Protein AF-A0A2W1NBZ4-F1 (afdb_monomer_lite)

Secondary structure (DSSP, 8-state):
----TT-SSHHHHHHHHHHHHHHHHHHHHTTPPPPHHHHHHHHHS-HHHHHHHHHHHHHHHHHHH--SHHHHHHHHHHHHHHHHHHHHHHHHHHHHHHTTSS-GGGGG-HHHHHHHHHHHHHT-HHHHHHHHTS----TTSS-SS-TTGGGGHHHHHHHHHHHHHHHT-HHHHHHT-HHHHHHHHHHHHHHHHHHHTTHHHH-TTSHHHHHHHTSSGGGHHHHHHHHHHHHSHHHHHHHHTT-HHHHHHHHHHHHHHHHHHHS-----TTS--HHHHHHHHHHHHHHHHHTTSSTTTTGGGTT--THHHHHHHTSHHHHHHHHTT--S-HHHHHHHHHHHHHHHHHHIIIIIHHHHHTTTGGGT-----------HHHHHHTHHHHHHHHHHHHHHHHHHHHTTTTSS-EETHHHHHHHH-TTSSEEEEEES--EEEEETTEEEEEESSSSEEEEEEE-TT--S-EEEEEEEEE-SSSPPEEEEEETTSPPEEEEPPSEEEEEEEPTT--EEEEEEESSSEEEEEEEEEEEE-TT---S---EETHHHHHHHH-TTSSEEEEEESS-EEEEETTEEEEEESSSSEEEEEEE-TT--S-EEEEEEEEESSSSPPEEEEEETTSPPEEEEPPSEEEEEEE-TT--EEEEEEESSSEEEEEEEEEEEE-TT---HHHHHHHHHHH-GGGGS-TTGGGSGGGHHHHHHHHHHHGGG--B---HHHHHHHTTS-HHHIIIIIIITTS--B-HHHHHHHHHHHHHHTT-EEEEEEEEETTTEEEEEEEEEES-TTS-EEEEEETTTTEEEEETTT-PBPPHHHHHHS-TTTEEEEESSHHHHTTT--SSS-HHHHHHTT----STTHHHHHHTHHHHHHHHHHHHHHHHHTT--SS-HHHHHHHHSEEEEES--HHHHHHHHHHHHHTT-EE-S--

pLDDT: mean 77.87, std 16.28, range [25.22, 97.19]

Foldseek 3Di:
DPDDPQLWCLLVLLQVLLVLVLLVQLCVLQVADDDPVVVQVSLLAHSLLLVLLSCLQPLLLVVVVDPQDLQLSVLLVCLQALFLLLVLVVVQQVLQCVFVFADPCCVVPPLVVQLSVQCSVLQDNLRSCVRSVHHRTDCPTLHVDRQFNLSLCSNLSVQVSVVSCVLVPPVCVLLVNSVLSLVLLLVQLCVVLQVCLVVCVPPVDDSVSSVVSSHNRVSVNSSSLSNVCNVCVVPCVVVQAQCLVVLVVVLCVLLVVVCVVPVHSHLSSSNDDPSSVVNSSSSSSNSRNNRNYPSCVCVVCRLPNLSSQLNRQSRNQSSSCSSVVNHNDVVSSVVSSVVSSVRSNCCRVPTSVVSSVCSVVSSVPCPPDDDDDDDPVVVVVCSVVVVVVSVVVSVVVVCCVVPLVPPVKDWDPVLVCVLCPPPQQKDKDKDPDWIWIQRPNKIKTWHQAFKIWMKIKRALPDAAKKKKKWAKAWDDPDWKKKWKDKPPDDIDIDTDDNTIDMDIDGHRIMMMIIIIHGHTTMMITNHIHIDHDPPPDPPDDKDKDPSLVCVLCPVPNQKDKDKFPDWTWIHDPSKIKTWDPDDFIWMKIKRALQDPAKKKKKWQKAWPDDDFKKKWKDKAPDDIFIATDDNGMDMAIDGRRIMIMIITGDRHTTMMMTRHIHIGHDPPQFALVNVVVVLCVVQVLLVDDLQLCQAPVSCPSLLVLLVVQLLQAAADDDPRVQRSLLRHGLSCCSVVPRNVVPHHDFQSSQQSSSQVNSVVSNWQKWKKWWFAPPQDIGIWMWTWHDDLVDIFIWTQRSNLQWTKAFPPPRHGDTPLRLLPDDPVGIATDHPQPLSLQQADALPDQSVVSVVVDRDPPRPNCVVSVVCSVVRCVVCVSSSVSCVVQVQDDGHSPSVRQARIEMEIGDGDPSRVVVVVVSCVVSVGHYDPPD

Sequence (930 aa):
MLADKHDNNFDLIRLLAALQVAFSHTFWWLQVPLPREVDLLLKCFPGVPVFFVVSGFLITRSYVSRQRGLWAYLGSRALRIYPALWLQYLLVIVLLACTGGFAVSMLLEPMFWKWLLSAMLIGSNFYGNLVANWGPFTWTGLYQSYPADVLWTIPVELGFYLLVPLVLSRTLARLKLTPWLILLCFGGSLAYAMHVGPMLLNEPTTSSTGLIHSSPLPYFWLFLTGATVAIYWQRLKVIFVGRAAWWLLAWGVITGLYFLKTGSTAVRYRIPDLDIALRALLLAGVVLSLAHSWPQLSGWMRGRDLSYGLYLFHMPLPLGLYYAGMTGQAWLAWASLLVAFVLAALSWTLVEAPALRLRPHLSQAHLGWQLPRISVADLRLWRPRLLGVAALMVASLTALAVSRSTLLDLHGPSALEHFFGHDSGLRVQPYQNPDLVLHRGDLQISSDMGPAGLGLVVEPRQQGTRKLELIGRQLGAQPVSGRLTIDGQPSTYFRMPDGPLSLTVAPGAQVELLIYADVPYAYVIEKTSLTACSDCVVDGQQTSGLAAAWHFFGEDSGLAVQPYRTPTLALARGNLRISSETPPAGLGLVVEASQPGVRRLELLGRQLGDQAVSGRLTMDDQPSTYFRMPDGPLSVTVAPGTRLELLIYADQQFAYQLEAFSLAACADCTTDAQMMTRIRQEIPALNLAPEMARQADGLGGATQLMHWLSPRLVIESEEALHAVMSGLPLGQILTESFEAKRNGASCGGFAVFQARLLKMFGYEAFTMDFGIPGTFTHVTTVVAVGPADAKRFYIFDPTFNAGLVKVADNMQLDLDEALALPASDVRLHSAEEAVRDLLLPLDSSVADVVQAGGSCSVEGSRQLCRNVNQVNLMLDPVRARLRKAGIEGPDIWLGLLKKGVISITGAEPATREALIKVLTTHNVAYSERV

Radius of gyration: 35.3 Å; chains: 1; bounding box: 91×64×105 Å

Structure (mmCIF, N/CA/C/O backbone):
data_AF-A0A2W1NBZ4-F1
#
_entry.id   AF-A0A2W1NBZ4-F1
#
loop_
_atom_site.group_PDB
_atom_site.id
_atom_site.type_symbol
_atom_site.label_atom_id
_atom_site.label_alt_id
_atom_site.label_comp_id
_atom_site.label_asym_id
_atom_site.label_entity_id
_atom_site.label_seq_id
_atom_site.pdbx_PDB_ins_code
_atom_site.Cartn_x
_atom_site.Cartn_y
_atom_site.Cartn_z
_atom_site.occupancy
_atom_site.B_iso_or_equiv
_atom_site.auth_seq_id
_atom_site.auth_comp_id
_atom_site.auth_asym_id
_atom_site.auth_atom_id
_atom_site.pdbx_PDB_model_num
ATOM 1 N N . MET A 1 1 ? -33.582 -3.330 39.861 1.00 25.22 1 MET A N 1
ATOM 2 C CA . MET A 1 1 ? -34.221 -3.595 38.553 1.00 25.22 1 MET A CA 1
ATOM 3 C C . MET A 1 1 ? -33.157 -4.012 37.549 1.00 25.22 1 MET A C 1
ATOM 5 O O . MET A 1 1 ? -32.283 -3.213 37.229 1.00 25.22 1 MET A O 1
ATOM 9 N N . LEU A 1 2 ? -33.191 -5.269 37.107 1.00 28.75 2 LEU A N 1
ATOM 10 C CA . LEU A 1 2 ? -32.357 -5.779 36.016 1.00 28.75 2 LEU A CA 1
ATOM 11 C C . LEU A 1 2 ? -33.078 -5.478 34.696 1.00 28.75 2 LEU A C 1
ATOM 13 O O . LEU A 1 2 ? -33.845 -6.304 34.224 1.00 28.75 2 LEU A O 1
ATOM 17 N N . ALA A 1 3 ? -32.881 -4.278 34.143 1.00 26.80 3 ALA A N 1
ATOM 18 C CA . ALA A 1 3 ? -33.384 -3.965 32.805 1.00 26.80 3 ALA A CA 1
ATOM 19 C C . ALA A 1 3 ? -32.722 -4.889 31.767 1.00 26.80 3 ALA A C 1
ATOM 21 O O . ALA A 1 3 ? -31.527 -5.190 31.890 1.00 26.80 3 ALA A O 1
ATOM 22 N N . ASP A 1 4 ? -33.505 -5.335 30.782 1.00 35.41 4 ASP A N 1
ATOM 23 C CA . ASP A 1 4 ? -33.154 -6.442 29.895 1.00 35.41 4 ASP A CA 1
ATOM 24 C C . ASP A 1 4 ? -31.782 -6.299 29.235 1.00 35.41 4 ASP A C 1
ATOM 26 O O . ASP A 1 4 ? -31.425 -5.284 28.635 1.00 35.41 4 ASP A O 1
ATOM 30 N N . LYS A 1 5 ? -30.975 -7.356 29.353 1.00 52.53 5 LYS A N 1
ATOM 31 C CA . LYS A 1 5 ? -29.536 -7.295 29.054 1.00 52.53 5 LYS A CA 1
ATOM 32 C C . LYS A 1 5 ? -29.207 -7.280 27.555 1.00 52.53 5 LYS A C 1
ATOM 34 O O . LYS A 1 5 ? -28.035 -7.125 27.211 1.00 52.53 5 LYS A O 1
ATOM 39 N N . HIS A 1 6 ? -30.216 -7.453 26.699 1.00 55.22 6 HIS A N 1
ATOM 40 C CA . HIS A 1 6 ? -30.084 -7.714 25.262 1.00 55.22 6 HIS A CA 1
ATOM 41 C C . HIS A 1 6 ? -31.048 -6.912 24.365 1.00 55.22 6 HIS A C 1
ATOM 43 O O . HIS A 1 6 ? -31.101 -7.175 23.168 1.00 55.22 6 HIS A O 1
ATOM 49 N N . ASP A 1 7 ? -31.774 -5.922 24.893 1.00 70.62 7 ASP A N 1
ATOM 50 C CA . ASP A 1 7 ? -32.692 -5.105 24.082 1.00 70.62 7 ASP A CA 1
ATOM 51 C C . ASP A 1 7 ? -31.943 -3.931 23.415 1.00 70.62 7 ASP A C 1
ATOM 53 O O . ASP A 1 7 ? -31.865 -2.821 23.943 1.00 70.62 7 ASP A O 1
ATOM 57 N N . ASN A 1 8 ? -31.246 -4.224 22.311 1.00 84.19 8 ASN A N 1
ATOM 58 C CA . ASN A 1 8 ? -30.457 -3.273 21.515 1.00 84.19 8 ASN A CA 1
ATOM 59 C C . ASN A 1 8 ? -30.113 -3.843 20.125 1.00 84.19 8 ASN A C 1
ATOM 61 O O . ASN A 1 8 ? -30.155 -5.052 19.907 1.00 84.19 8 ASN A O 1
ATOM 65 N N . ASN A 1 9 ? -29.703 -2.972 19.201 1.00 88.75 9 ASN A N 1
ATOM 66 C CA . ASN A 1 9 ? -29.389 -3.313 17.809 1.00 88.75 9 ASN A CA 1
ATOM 67 C C . ASN A 1 9 ? -27.885 -3.493 17.514 1.00 88.75 9 ASN A C 1
ATOM 69 O O . ASN A 1 9 ? -27.480 -3.421 16.355 1.00 88.75 9 ASN A O 1
ATOM 73 N N . PHE A 1 10 ? -27.033 -3.727 18.522 1.00 89.19 10 PHE A N 1
ATOM 74 C CA . PHE A 1 10 ? -25.581 -3.807 18.294 1.00 89.19 10 PHE A CA 1
ATOM 75 C C . PHE A 1 10 ? -25.160 -4.956 17.367 1.00 89.19 10 PHE A C 1
ATOM 77 O O . PHE A 1 10 ? -24.283 -4.753 16.530 1.00 89.19 10 PHE A O 1
ATOM 84 N N . ASP A 1 11 ? -25.784 -6.132 17.474 1.00 88.81 11 ASP A N 1
ATOM 85 C CA . ASP A 1 11 ? -25.447 -7.278 16.615 1.00 88.81 11 ASP A CA 1
ATOM 86 C C . ASP A 1 11 ? -25.861 -7.028 15.150 1.00 88.81 11 ASP A C 1
ATOM 88 O O . ASP A 1 11 ? -25.101 -7.337 14.232 1.00 88.81 11 ASP A O 1
ATOM 92 N N . LEU A 1 12 ? -27.003 -6.362 14.929 1.00 90.06 12 LEU A N 1
ATOM 93 C CA . LEU A 1 12 ? -27.458 -5.928 13.601 1.00 90.06 12 LEU A CA 1
ATOM 94 C C . LEU A 1 12 ? -26.508 -4.892 12.987 1.00 90.06 12 LEU A C 1
ATOM 96 O O . LEU A 1 12 ? -26.094 -5.041 11.843 1.00 90.06 12 LEU A O 1
ATOM 100 N N . ILE A 1 13 ? -26.107 -3.872 13.752 1.00 92.44 13 ILE A N 1
ATOM 101 C CA . ILE A 1 13 ? -25.171 -2.838 13.278 1.00 92.44 13 ILE A CA 1
ATOM 102 C C . ILE A 1 13 ? -23.807 -3.441 12.923 1.00 92.44 13 ILE A C 1
ATOM 104 O O . ILE A 1 13 ? -23.212 -3.055 11.920 1.00 92.44 13 ILE A O 1
ATOM 108 N N . ARG A 1 14 ? -23.321 -4.416 13.699 1.00 92.69 14 ARG A N 1
ATOM 109 C CA . ARG A 1 14 ? -22.073 -5.132 13.391 1.00 92.69 14 ARG A CA 1
ATOM 110 C C . ARG A 1 14 ? -22.189 -5.970 12.119 1.00 92.69 14 ARG A C 1
ATOM 112 O O . ARG A 1 14 ? -21.240 -6.001 11.342 1.00 92.69 14 ARG A O 1
ATOM 119 N N . LEU A 1 15 ? -23.336 -6.602 11.864 1.00 93.12 15 LEU A N 1
ATOM 120 C CA . LEU A 1 15 ? -23.572 -7.304 10.600 1.00 93.12 15 LEU A CA 1
ATOM 121 C C . LEU A 1 15 ? -23.660 -6.335 9.413 1.00 93.12 15 LEU A C 1
ATOM 123 O O . LEU A 1 15 ? -23.064 -6.618 8.382 1.00 93.12 15 LEU A O 1
ATOM 127 N N . LEU A 1 16 ? -24.321 -5.182 9.561 1.00 94.12 16 LEU A N 1
ATOM 128 C CA . LEU A 1 16 ? -24.357 -4.135 8.530 1.00 94.12 16 LEU A CA 1
ATOM 129 C C . LEU A 1 16 ? -22.959 -3.558 8.241 1.00 94.12 16 LEU A C 1
ATOM 131 O O . LEU A 1 16 ? -22.623 -3.325 7.083 1.00 94.12 16 LEU A O 1
ATOM 135 N N . ALA A 1 17 ? -22.115 -3.394 9.264 1.00 95.25 17 ALA A N 1
ATOM 136 C CA . ALA A 1 17 ? -20.717 -2.995 9.102 1.00 95.25 17 ALA A CA 1
ATOM 137 C C . ALA A 1 17 ? -19.875 -4.067 8.381 1.00 95.25 17 ALA A C 1
ATOM 139 O O . ALA A 1 17 ? -19.093 -3.726 7.494 1.00 95.25 17 ALA A O 1
ATOM 140 N N . ALA A 1 18 ? -20.059 -5.355 8.706 1.00 95.75 18 ALA A N 1
ATOM 141 C CA . ALA A 1 18 ? -19.415 -6.462 7.990 1.00 95.75 18 ALA A CA 1
ATOM 142 C C . ALA A 1 18 ? -19.856 -6.506 6.520 1.00 95.75 18 ALA A C 1
ATOM 144 O O . ALA A 1 18 ? -19.019 -6.603 5.628 1.00 95.75 18 ALA A O 1
ATOM 145 N N . LEU A 1 19 ? -21.164 -6.372 6.280 1.00 95.69 19 LEU A N 1
ATOM 146 C CA . LEU A 1 19 ? -21.778 -6.289 4.957 1.00 95.69 19 LEU A CA 1
ATOM 147 C C . LEU A 1 19 ? -21.206 -5.141 4.128 1.00 95.69 19 LEU A C 1
ATOM 149 O O . LEU A 1 19 ? -20.845 -5.365 2.981 1.00 95.69 19 LEU A O 1
ATOM 153 N N . GLN A 1 20 ? -21.095 -3.934 4.692 1.00 95.69 20 GLN A N 1
ATOM 154 C CA . GLN A 1 20 ? -20.566 -2.774 3.972 1.00 95.69 20 GLN A CA 1
ATOM 155 C C . GLN A 1 20 ? -19.122 -3.007 3.511 1.00 95.69 20 GLN A C 1
ATOM 157 O O . GLN A 1 20 ? -18.809 -2.720 2.353 1.00 95.69 20 GLN A O 1
ATOM 162 N N . VAL A 1 21 ? -18.260 -3.545 4.384 1.00 95.25 21 VAL A N 1
ATOM 163 C CA . VAL A 1 21 ? -16.865 -3.865 4.038 1.00 95.25 21 VAL A CA 1
ATOM 164 C C . VAL A 1 21 ? -16.818 -4.976 2.990 1.00 95.25 21 VAL A C 1
ATOM 166 O O . VAL A 1 21 ? -16.193 -4.795 1.947 1.00 95.25 21 VAL A O 1
ATOM 169 N N . ALA A 1 22 ? -17.536 -6.080 3.218 1.00 96.56 22 ALA A N 1
ATOM 170 C CA . ALA A 1 22 ? -17.566 -7.220 2.308 1.00 96.56 22 ALA A CA 1
ATOM 171 C C . ALA A 1 22 ? -18.080 -6.838 0.915 1.00 96.56 22 ALA A C 1
ATOM 173 O O . ALA A 1 22 ? -17.463 -7.198 -0.084 1.00 96.56 22 ALA A O 1
ATOM 174 N N . PHE A 1 23 ? -19.165 -6.064 0.842 1.00 96.50 23 PHE A N 1
ATOM 175 C CA . PHE A 1 23 ? -19.736 -5.555 -0.402 1.00 96.50 23 PHE A CA 1
ATOM 176 C C . PHE A 1 23 ? -18.743 -4.644 -1.129 1.00 96.50 23 PHE A C 1
ATOM 178 O O . PHE A 1 23 ? -18.422 -4.894 -2.287 1.00 96.50 23 PHE A O 1
ATOM 185 N N . SER A 1 24 ? -18.194 -3.639 -0.439 1.00 93.25 24 SER A N 1
ATOM 186 C CA . SER A 1 24 ? -17.267 -2.684 -1.060 1.00 93.25 24 SER A CA 1
ATOM 187 C C . SER A 1 24 ? -16.004 -3.372 -1.582 1.00 93.25 24 SER A C 1
ATOM 189 O O . SER A 1 24 ? -15.582 -3.088 -2.697 1.00 93.25 24 SER A O 1
ATOM 191 N N . HIS A 1 25 ? -15.429 -4.314 -0.826 1.00 93.94 25 HIS A N 1
ATOM 192 C CA . HIS A 1 25 ? -14.264 -5.081 -1.272 1.00 93.94 25 HIS A CA 1
ATOM 193 C C . HIS A 1 25 ? -14.595 -6.024 -2.432 1.00 93.94 25 HIS A C 1
ATOM 195 O O . HIS A 1 25 ? -13.833 -6.088 -3.389 1.00 93.94 25 HIS A O 1
ATOM 201 N N . THR A 1 26 ? -15.729 -6.729 -2.377 1.00 95.44 26 THR A N 1
ATOM 202 C CA . THR A 1 26 ? -16.130 -7.683 -3.424 1.00 95.44 26 THR A CA 1
ATOM 203 C C . THR A 1 26 ? -16.352 -6.984 -4.763 1.00 95.44 26 THR A C 1
ATOM 205 O O . THR A 1 26 ? -15.818 -7.425 -5.776 1.00 95.44 26 THR A O 1
ATOM 208 N N . PHE A 1 27 ? -17.101 -5.877 -4.776 1.00 94.62 27 PHE A N 1
ATOM 209 C CA . PHE A 1 27 ? -17.369 -5.122 -6.003 1.00 94.62 27 PHE A CA 1
ATOM 210 C C . PHE A 1 27 ? -16.118 -4.403 -6.527 1.00 94.62 27 PHE A C 1
ATOM 212 O O . PHE A 1 27 ? -15.921 -4.355 -7.739 1.00 94.62 27 PHE A O 1
ATOM 219 N N . TRP A 1 28 ? -15.246 -3.909 -5.638 1.00 91.19 28 TRP A N 1
ATOM 220 C CA . TRP A 1 28 ? -13.977 -3.289 -6.028 1.00 91.19 28 TRP A CA 1
ATOM 221 C C . TRP A 1 28 ? -13.001 -4.293 -6.656 1.00 91.19 28 TRP A C 1
ATOM 223 O O . TRP A 1 28 ? -12.552 -4.067 -7.778 1.00 91.19 28 TRP A O 1
ATOM 233 N N . TRP A 1 29 ? -12.729 -5.425 -5.992 1.00 87.75 29 TRP A N 1
ATOM 234 C CA . TRP A 1 29 ? -11.832 -6.460 -6.522 1.00 87.75 29 TRP A CA 1
ATOM 235 C C . TRP A 1 29 ? -12.355 -7.075 -7.816 1.00 87.75 29 TRP A C 1
ATOM 237 O O . TRP A 1 29 ? -11.600 -7.225 -8.765 1.00 87.75 29 TRP A O 1
ATOM 247 N N . LEU A 1 30 ? -13.652 -7.376 -7.905 1.00 92.00 30 LEU A N 1
ATOM 248 C CA . LEU A 1 30 ? -14.239 -7.919 -9.133 1.00 92.00 30 LEU A CA 1
ATOM 249 C C . LEU A 1 30 ? -14.467 -6.860 -10.222 1.00 92.00 30 LEU A C 1
ATOM 251 O O . LEU A 1 30 ? -15.050 -7.190 -11.250 1.00 92.00 30 LEU A O 1
ATOM 255 N N . GLN A 1 31 ? -14.038 -5.609 -10.020 1.00 91.88 31 GLN A N 1
ATOM 256 C CA . GLN A 1 31 ? -14.190 -4.496 -10.967 1.00 91.88 31 GLN A CA 1
ATOM 257 C C . GLN A 1 31 ? -15.641 -4.303 -11.458 1.00 91.88 31 GLN A C 1
ATOM 259 O O . GLN A 1 31 ? -15.881 -3.896 -12.594 1.00 91.88 31 GLN A O 1
ATOM 264 N N . VAL A 1 32 ? -16.630 -4.612 -10.612 1.00 90.88 32 VAL A N 1
ATOM 265 C CA . VAL A 1 32 ? -18.050 -4.469 -10.957 1.00 90.88 32 VAL A CA 1
ATOM 266 C C . VAL A 1 32 ? -18.461 -3.015 -10.704 1.00 90.88 32 VAL A C 1
ATOM 268 O O . VAL A 1 32 ? -18.384 -2.564 -9.556 1.00 90.88 32 VAL A O 1
ATOM 271 N N . PRO A 1 33 ? -18.911 -2.263 -11.727 1.00 86.94 33 PRO A N 1
ATOM 272 C CA . PRO A 1 33 ? -19.294 -0.870 -11.547 1.00 86.94 33 PRO A CA 1
ATOM 273 C C . PRO A 1 33 ? -20.502 -0.756 -10.612 1.00 86.94 33 PRO A C 1
ATOM 275 O O . PRO A 1 33 ? -21.503 -1.460 -10.761 1.00 86.94 33 PRO A O 1
ATOM 278 N N . LEU A 1 34 ? -20.409 0.160 -9.649 1.00 88.50 34 LEU A N 1
ATOM 279 C CA . LEU A 1 34 ? -21.509 0.525 -8.762 1.00 88.50 34 LEU A CA 1
ATOM 280 C C . LEU A 1 34 ? -22.152 1.834 -9.237 1.00 88.50 34 LEU A C 1
ATOM 282 O O . LEU A 1 34 ? -21.421 2.745 -9.635 1.00 88.50 34 LEU A O 1
ATOM 286 N N . PRO A 1 35 ? -23.488 1.981 -9.139 1.00 90.06 35 PRO A N 1
ATOM 287 C CA . PRO A 1 35 ? -24.134 3.281 -9.280 1.00 90.06 35 PRO A CA 1
ATOM 288 C C . PRO A 1 35 ? -23.509 4.291 -8.314 1.00 90.06 35 PRO A C 1
ATOM 290 O O . PRO A 1 35 ? -23.221 3.959 -7.156 1.00 90.06 35 PRO A O 1
ATOM 293 N N . ARG A 1 36 ? -23.306 5.527 -8.778 1.00 84.88 36 ARG A N 1
ATOM 294 C CA . ARG A 1 36 ? -22.602 6.580 -8.031 1.00 84.88 36 ARG A CA 1
ATOM 295 C C . ARG A 1 36 ? -23.229 6.814 -6.657 1.00 84.88 36 ARG A C 1
ATOM 297 O O . ARG A 1 36 ? -22.524 7.002 -5.673 1.00 84.88 36 ARG A O 1
ATOM 304 N N . GLU A 1 37 ? -24.550 6.754 -6.578 1.00 88.88 37 GLU A N 1
ATOM 305 C CA . GLU A 1 37 ? -25.351 6.947 -5.371 1.00 88.88 37 GLU A CA 1
ATOM 306 C C . GLU A 1 37 ? -25.056 5.857 -4.331 1.00 88.88 37 GLU A C 1
ATOM 308 O O . GLU A 1 37 ? -24.938 6.146 -3.140 1.00 88.88 37 GLU A O 1
ATOM 313 N N . VAL A 1 38 ? -24.883 4.610 -4.784 1.00 89.25 38 VAL A N 1
ATOM 314 C CA . VAL A 1 38 ? -24.575 3.450 -3.935 1.00 89.25 38 VAL A CA 1
ATOM 315 C C . VAL A 1 38 ? -23.143 3.542 -3.409 1.00 89.25 38 VAL A C 1
ATOM 317 O O . VAL A 1 38 ? -22.923 3.380 -2.211 1.00 89.25 38 VAL A O 1
ATOM 320 N N . ASP A 1 39 ? -22.175 3.865 -4.268 1.00 87.62 39 ASP A N 1
ATOM 321 C CA . ASP A 1 39 ? -20.778 4.069 -3.865 1.00 87.62 39 ASP A CA 1
ATOM 322 C C . ASP A 1 39 ? -20.625 5.234 -2.863 1.00 87.62 39 ASP A C 1
ATOM 324 O O . ASP A 1 39 ? -20.013 5.076 -1.800 1.00 87.62 39 ASP A O 1
ATOM 328 N N . LEU A 1 40 ? -21.260 6.382 -3.135 1.00 87.44 40 LEU A N 1
ATOM 329 C CA . LEU A 1 40 ? -21.274 7.531 -2.224 1.00 87.44 40 LEU A CA 1
ATOM 330 C C . LEU A 1 40 ? -21.925 7.198 -0.872 1.00 87.44 40 LEU A C 1
ATOM 332 O O . LEU A 1 40 ? -21.437 7.668 0.163 1.00 87.44 40 LEU A O 1
ATOM 336 N N . LEU A 1 41 ? -22.990 6.387 -0.864 1.00 89.62 41 LEU A N 1
ATOM 337 C CA . LEU A 1 41 ? -23.672 5.926 0.348 1.00 89.62 41 LEU A CA 1
ATOM 338 C C . LEU A 1 41 ? -22.802 4.961 1.166 1.00 89.62 41 LEU A C 1
ATOM 340 O O . LEU A 1 41 ? -22.685 5.129 2.379 1.00 89.62 41 LEU A O 1
ATOM 344 N N . LEU A 1 42 ? -22.139 3.992 0.529 1.00 90.19 42 LEU A N 1
ATOM 345 C CA . LEU A 1 42 ? -21.213 3.074 1.206 1.00 90.19 42 LEU A CA 1
ATOM 346 C C . LEU A 1 42 ? -20.050 3.845 1.852 1.00 90.19 42 LEU A C 1
ATOM 348 O O . LEU A 1 42 ? -19.699 3.598 3.007 1.00 90.19 42 LEU A O 1
ATOM 352 N N . LYS A 1 43 ? -19.514 4.849 1.147 1.00 88.44 43 LYS A N 1
ATOM 353 C CA . LYS A 1 43 ? -18.450 5.746 1.631 1.00 88.44 43 LYS A CA 1
ATOM 354 C C . LYS A 1 43 ? -18.872 6.641 2.809 1.00 88.44 43 LYS A C 1
ATOM 356 O O . LYS A 1 43 ? -18.002 7.064 3.575 1.00 88.44 43 LYS A O 1
ATOM 361 N N . CYS A 1 44 ? -20.174 6.873 3.008 1.00 89.25 44 CYS A N 1
ATOM 362 C CA . CYS A 1 44 ? -20.717 7.554 4.192 1.00 89.25 44 CYS A CA 1
ATOM 363 C C . CYS A 1 44 ? -20.717 6.686 5.463 1.00 89.25 44 CYS A C 1
ATOM 365 O O . CYS A 1 44 ? -20.778 7.234 6.560 1.00 89.25 44 CYS A O 1
ATOM 367 N N . PHE A 1 45 ? -20.675 5.356 5.362 1.00 92.62 45 PHE A N 1
ATOM 368 C CA . PHE A 1 45 ? -20.846 4.462 6.516 1.00 92.62 45 PHE A CA 1
ATOM 369 C C . PHE A 1 45 ? -19.753 3.379 6.586 1.00 92.62 45 PHE A C 1
ATOM 371 O O . PHE A 1 45 ? -20.071 2.190 6.568 1.00 92.62 45 PHE A O 1
ATOM 378 N N . PRO A 1 46 ? -18.458 3.748 6.685 1.00 93.50 46 PRO A N 1
ATOM 379 C CA . PRO A 1 46 ? -17.371 2.771 6.717 1.00 93.50 46 PRO A CA 1
ATOM 380 C C . PRO A 1 46 ? -17.459 1.862 7.951 1.00 93.50 46 PRO A C 1
ATOM 382 O O . PRO A 1 46 ? -17.442 2.325 9.094 1.00 93.50 46 PRO A O 1
ATOM 385 N N . GLY A 1 47 ? -17.498 0.551 7.722 1.00 93.19 47 GLY A N 1
ATOM 386 C CA . GLY A 1 47 ? -17.728 -0.452 8.756 1.00 93.19 47 GLY A CA 1
ATOM 387 C C . GLY A 1 47 ? -16.617 -0.547 9.804 1.00 93.19 47 GLY A C 1
ATOM 388 O O . GLY A 1 47 ? -16.906 -0.809 10.967 1.00 93.19 47 GLY A O 1
ATOM 389 N N . VAL A 1 48 ? -15.355 -0.277 9.450 1.00 93.12 48 VAL A N 1
ATOM 390 C CA . VAL A 1 48 ? -14.220 -0.399 10.389 1.00 93.12 48 VAL A CA 1
ATOM 391 C C . VAL A 1 48 ? -14.306 0.608 11.558 1.00 93.12 48 VAL A C 1
ATOM 393 O O . VAL A 1 48 ? -14.285 0.167 12.709 1.00 93.12 48 VAL A O 1
ATOM 396 N N . PRO A 1 49 ? -14.523 1.924 11.341 1.00 94.38 49 PRO A N 1
ATOM 397 C CA . PRO A 1 49 ? -14.869 2.853 12.421 1.00 94.38 49 PRO A CA 1
ATOM 398 C C . PRO A 1 49 ? -16.100 2.441 13.238 1.00 94.38 49 PRO A C 1
ATOM 400 O O . PRO A 1 49 ? -16.085 2.568 14.463 1.00 94.38 49 PRO A O 1
ATOM 403 N N . VAL A 1 50 ? -17.145 1.907 12.590 1.00 95.62 50 VAL A N 1
ATOM 404 C CA . VAL A 1 50 ? -18.347 1.406 13.283 1.00 95.62 50 VAL A CA 1
ATOM 405 C C . VAL A 1 50 ? -17.981 0.263 14.236 1.00 95.62 50 VAL A C 1
ATOM 407 O O . VAL A 1 50 ? -18.383 0.297 15.402 1.00 95.62 50 VAL A O 1
ATOM 410 N N . PHE A 1 51 ? -17.166 -0.703 13.798 1.00 94.50 51 PHE A N 1
ATOM 411 C CA . PHE A 1 51 ? -16.653 -1.769 14.659 1.00 94.50 51 PHE A CA 1
ATOM 412 C C . PHE A 1 51 ? -15.868 -1.213 15.846 1.00 94.50 51 PHE A C 1
ATOM 414 O O . PHE A 1 51 ? -16.157 -1.594 16.978 1.00 94.50 51 PHE A O 1
ATOM 421 N N . PHE A 1 52 ? -14.935 -0.282 15.631 1.00 95.81 52 PHE A N 1
ATOM 422 C CA . PHE A 1 52 ? -14.118 0.276 16.714 1.00 95.81 52 PHE A CA 1
ATOM 423 C C . PHE A 1 52 ? -14.961 1.013 17.768 1.00 95.81 52 PHE A C 1
ATOM 425 O O . PHE A 1 52 ? -14.761 0.795 18.965 1.00 95.81 52 PHE A O 1
ATOM 432 N N . VAL A 1 53 ? -15.964 1.798 17.356 1.00 96.69 53 VAL A N 1
ATOM 433 C CA . VAL A 1 53 ? -16.901 2.479 18.271 1.00 96.69 53 VAL A CA 1
ATOM 434 C C . VAL A 1 53 ? -17.771 1.477 19.043 1.00 96.69 53 VAL A C 1
ATOM 436 O O . VAL A 1 53 ? -17.911 1.585 20.267 1.00 96.69 53 VAL A O 1
ATOM 439 N N . VAL A 1 54 ? -18.347 0.479 18.361 1.00 94.44 54 VAL A N 1
ATOM 440 C CA . VAL A 1 54 ? -19.196 -0.545 18.997 1.00 94.44 54 VAL A CA 1
ATOM 441 C C . VAL A 1 54 ? -18.388 -1.403 19.974 1.00 94.44 54 VAL A C 1
ATOM 443 O O . VAL A 1 54 ? -18.834 -1.634 21.102 1.00 94.44 54 VAL A O 1
ATOM 446 N N . SER A 1 55 ? -17.181 -1.819 19.586 1.00 92.81 55 SER A N 1
ATOM 447 C CA . SER A 1 55 ? -16.226 -2.508 20.455 1.00 92.81 55 SER A CA 1
ATOM 448 C C . SER A 1 55 ? -15.875 -1.644 21.668 1.00 92.81 55 SER A C 1
ATOM 450 O O . SER A 1 55 ? -15.995 -2.121 22.800 1.00 92.81 55 SER A O 1
ATOM 452 N N . GLY A 1 56 ? -15.594 -0.352 21.467 1.00 94.06 56 GLY A N 1
ATOM 453 C CA . GLY A 1 56 ? -15.415 0.644 22.527 1.00 94.06 56 GLY A CA 1
ATOM 454 C C . GLY A 1 56 ? -16.517 0.602 23.583 1.00 94.06 56 GLY A C 1
ATOM 455 O O . GLY A 1 56 ? -16.241 0.483 24.780 1.00 94.06 56 GLY A O 1
ATOM 456 N N . PHE A 1 57 ? -17.778 0.617 23.151 1.00 93.44 57 PHE A N 1
ATOM 457 C CA . PHE A 1 57 ? -18.933 0.584 24.048 1.00 93.44 57 PHE A CA 1
ATOM 458 C C . PHE A 1 57 ? -19.127 -0.781 24.740 1.00 93.44 57 PHE A C 1
ATOM 460 O O . PHE A 1 57 ? -19.217 -0.867 25.973 1.00 93.44 57 PHE A O 1
ATOM 467 N N . LEU A 1 58 ? -19.184 -1.872 23.970 1.00 90.44 58 LEU A N 1
ATOM 468 C CA . LEU A 1 58 ? -19.520 -3.209 24.474 1.00 90.44 58 LEU A CA 1
ATOM 469 C C . LEU A 1 58 ? -18.420 -3.817 25.351 1.00 90.44 58 LEU A C 1
ATOM 471 O O . LEU A 1 58 ? -18.715 -4.472 26.359 1.00 90.44 58 LEU A O 1
ATOM 475 N N . ILE A 1 59 ? -17.152 -3.618 24.994 1.00 90.06 59 ILE A N 1
ATOM 476 C CA . ILE A 1 59 ? -16.010 -4.188 25.720 1.00 90.06 59 ILE A CA 1
ATOM 477 C C . ILE A 1 59 ? -15.804 -3.440 27.031 1.00 90.06 59 ILE A C 1
ATOM 479 O O . ILE A 1 59 ? -15.657 -4.083 28.071 1.00 90.06 59 ILE A O 1
ATOM 483 N N . THR A 1 60 ? -15.929 -2.112 27.017 1.00 89.69 60 THR A N 1
ATOM 484 C CA . THR A 1 60 ? -15.910 -1.286 28.230 1.00 89.69 60 THR A CA 1
ATOM 485 C C . THR A 1 60 ? -16.998 -1.713 29.211 1.00 89.69 60 THR A C 1
ATOM 487 O O . THR A 1 60 ? -16.695 -2.039 30.362 1.00 89.69 60 THR A O 1
ATOM 490 N N . ARG A 1 61 ? -18.260 -1.835 28.762 1.00 86.19 61 ARG A N 1
ATOM 491 C CA . ARG A 1 61 ? -19.338 -2.362 29.621 1.00 86.19 61 ARG A CA 1
ATOM 492 C C . ARG A 1 61 ? -19.044 -3.786 30.090 1.00 86.19 61 ARG A C 1
ATOM 494 O O . ARG A 1 61 ? -19.293 -4.098 31.253 1.00 86.19 61 ARG A O 1
ATOM 501 N N . SER A 1 62 ? -18.489 -4.648 29.238 1.00 83.19 62 SER A N 1
ATOM 502 C CA . SER A 1 62 ? -18.095 -6.015 29.604 1.00 83.19 62 SER A CA 1
ATOM 503 C C . SER A 1 62 ? -17.015 -6.062 30.687 1.00 83.19 62 SER A C 1
ATOM 505 O O . SER A 1 62 ? -17.085 -6.942 31.540 1.00 83.19 62 SER A O 1
ATOM 507 N N . TYR A 1 63 ? -16.012 -5.185 30.642 1.00 84.50 63 TYR A N 1
ATOM 508 C CA . TYR A 1 63 ? -14.916 -5.154 31.612 1.00 84.50 63 TYR A CA 1
ATOM 509 C C . TYR A 1 63 ? -15.375 -4.550 32.945 1.00 84.50 63 TYR A C 1
ATOM 511 O O . TYR A 1 63 ? -15.217 -5.171 33.994 1.00 84.50 63 TYR A O 1
ATOM 519 N N . VAL A 1 64 ? -16.051 -3.397 32.903 1.00 80.19 64 VAL A N 1
ATOM 520 C CA . VAL A 1 64 ? -16.529 -2.689 34.103 1.00 80.19 64 VAL A CA 1
ATOM 521 C C . VAL A 1 64 ? -17.613 -3.482 34.849 1.00 80.19 64 VAL A C 1
ATOM 523 O O . VAL A 1 64 ? -17.608 -3.512 36.078 1.00 80.19 64 VAL A O 1
ATOM 526 N N . SER A 1 65 ? -18.526 -4.163 34.141 1.00 70.06 65 SER A N 1
ATOM 527 C CA . SER A 1 65 ? -19.619 -4.923 34.780 1.00 70.06 65 SER A CA 1
ATOM 528 C C . SER A 1 65 ? -19.242 -6.331 35.254 1.00 70.06 65 SER A C 1
ATOM 530 O O . SER A 1 65 ? -19.987 -6.925 36.036 1.00 70.06 65 SER A O 1
ATOM 532 N N . ARG A 1 66 ? -18.113 -6.903 34.806 1.00 64.00 66 ARG A N 1
ATOM 533 C CA . ARG A 1 66 ? -17.693 -8.254 35.209 1.00 64.00 66 ARG A CA 1
ATOM 534 C C . ARG A 1 66 ? -16.729 -8.194 36.389 1.00 64.00 66 ARG A C 1
ATOM 536 O O . ARG A 1 66 ? -15.605 -7.712 36.296 1.00 64.00 66 ARG A O 1
ATOM 543 N N . GLN A 1 67 ? -17.130 -8.804 37.503 1.00 55.47 67 GLN A N 1
ATOM 544 C CA . GLN A 1 67 ? -16.264 -8.932 38.680 1.00 55.47 67 GLN A CA 1
ATOM 545 C C . GLN A 1 67 ? -15.126 -9.968 38.514 1.00 55.47 67 GLN A C 1
ATOM 547 O O . GLN A 1 67 ? -14.225 -9.998 39.344 1.00 55.47 67 GLN A O 1
ATOM 552 N N . ARG A 1 68 ? -15.120 -10.742 37.418 1.00 61.25 68 ARG A N 1
ATOM 553 C CA . ARG A 1 68 ? -14.412 -12.028 37.213 1.00 61.25 68 ARG A CA 1
ATOM 554 C C . ARG A 1 68 ? -12.885 -11.971 36.965 1.00 61.25 68 ARG A C 1
ATOM 556 O O . ARG A 1 68 ? -12.314 -12.961 36.531 1.00 61.25 68 ARG A O 1
ATOM 563 N N . GLY A 1 69 ? -12.221 -10.848 37.236 1.00 73.88 69 GLY A N 1
ATOM 564 C CA . GLY A 1 69 ? -10.766 -10.703 37.058 1.00 73.88 69 GLY A CA 1
ATOM 565 C C . GLY A 1 69 ? -10.294 -10.556 35.600 1.00 73.88 69 GLY A C 1
ATOM 566 O O . GLY A 1 69 ? -11.086 -10.624 34.659 1.00 73.88 69 GLY A O 1
ATOM 567 N N . LEU A 1 70 ? -8.988 -10.313 35.426 1.00 81.25 70 LEU A N 1
ATOM 568 C CA . LEU A 1 70 ? -8.366 -10.025 34.125 1.00 81.25 70 LEU A CA 1
ATOM 569 C C . LEU A 1 70 ? -8.346 -11.254 33.201 1.00 81.25 70 LEU A C 1
ATOM 571 O O . LEU A 1 70 ? -8.745 -11.155 32.044 1.00 81.25 70 LEU A O 1
ATOM 575 N N . TRP A 1 71 ? -7.957 -12.421 33.721 1.00 81.81 71 TRP A N 1
ATOM 576 C CA . TRP A 1 71 ? -7.832 -13.651 32.932 1.00 81.81 71 TRP A CA 1
ATOM 577 C C . TRP A 1 71 ? -9.162 -14.136 32.346 1.00 81.81 71 TRP A C 1
ATOM 579 O O . TRP A 1 71 ? -9.223 -14.448 31.161 1.00 81.81 71 TRP A O 1
ATOM 589 N N . ALA A 1 72 ? -10.263 -14.098 33.106 1.00 83.12 72 ALA A N 1
ATOM 590 C CA . ALA A 1 72 ? -11.582 -14.451 32.572 1.00 83.12 72 ALA A CA 1
ATOM 591 C C . ALA A 1 72 ? -12.105 -13.430 31.540 1.00 83.12 72 ALA A C 1
ATOM 593 O O . ALA A 1 72 ? -12.936 -13.771 30.695 1.00 83.12 72 ALA A O 1
ATOM 594 N N . TYR A 1 73 ? -11.635 -12.176 31.591 1.00 86.38 73 TYR A N 1
ATOM 595 C CA . TYR A 1 73 ? -11.891 -11.189 30.542 1.00 86.38 73 TYR A CA 1
ATOM 596 C C . TYR A 1 73 ? -11.089 -11.520 29.274 1.00 86.38 73 TYR A C 1
ATOM 598 O O . TYR A 1 73 ? -11.708 -11.670 28.222 1.00 86.38 73 TYR A O 1
ATOM 606 N N . LEU A 1 74 ? -9.768 -11.716 29.376 1.00 88.25 74 LEU A N 1
ATOM 607 C CA . LEU A 1 74 ? -8.901 -12.043 28.235 1.00 88.25 74 LEU A CA 1
ATOM 608 C C . LEU A 1 74 ? -9.287 -13.379 27.583 1.00 88.25 74 LEU A C 1
ATOM 610 O O . LEU A 1 74 ? -9.514 -13.421 26.380 1.00 88.25 74 LEU A O 1
ATOM 614 N N . GLY A 1 75 ? -9.490 -14.446 28.360 1.00 88.81 75 GLY A N 1
ATOM 615 C CA . GLY A 1 75 ? -9.938 -15.743 27.839 1.00 88.81 75 GLY A CA 1
ATOM 616 C C . GLY A 1 75 ? -11.312 -15.668 27.158 1.00 88.81 75 GLY A C 1
ATOM 617 O O . GLY A 1 75 ? -11.530 -16.262 26.106 1.00 88.81 75 GLY A O 1
ATOM 618 N N . SER A 1 76 ? -12.234 -14.851 27.684 1.00 87.94 76 SER A N 1
ATOM 619 C CA . SER A 1 76 ? -13.528 -14.598 27.032 1.00 87.94 76 SER A CA 1
ATOM 620 C C . SER A 1 76 ? -13.412 -13.825 25.711 1.00 87.94 76 SER A C 1
ATOM 622 O O . SER A 1 76 ? -14.410 -13.747 24.988 1.00 87.94 76 SER A O 1
ATOM 624 N N . ARG A 1 77 ? -12.270 -13.192 25.436 1.00 90.19 77 ARG A N 1
ATOM 625 C CA . ARG A 1 77 ? -11.971 -12.500 24.179 1.00 90.19 77 ARG A CA 1
ATOM 626 C C . ARG A 1 77 ? -11.202 -13.409 23.225 1.00 90.19 77 ARG A C 1
ATOM 628 O O . ARG A 1 77 ? -11.572 -13.488 22.061 1.00 90.19 77 ARG A O 1
ATOM 635 N N . ALA A 1 78 ? -10.257 -14.190 23.745 1.00 91.69 78 ALA A N 1
ATOM 636 C CA . ALA A 1 78 ? -9.583 -15.263 23.023 1.00 91.69 78 ALA A CA 1
ATOM 637 C C . ALA A 1 78 ? -10.593 -16.233 22.375 1.00 91.69 78 ALA A C 1
ATOM 639 O O . ALA A 1 78 ? -10.562 -16.416 21.163 1.00 91.69 78 ALA A O 1
ATOM 640 N N . LEU A 1 79 ? -11.574 -16.734 23.143 1.00 91.69 79 LEU A N 1
ATOM 641 C CA . LEU A 1 79 ? -12.666 -17.587 22.637 1.00 91.69 79 LEU A CA 1
ATOM 642 C C . LEU A 1 79 ? -13.597 -16.907 21.610 1.00 91.69 79 LEU A C 1
ATOM 644 O O . LEU A 1 79 ? -14.404 -17.596 20.994 1.00 91.69 79 LEU A O 1
ATOM 648 N N . ARG A 1 80 ? -13.546 -15.575 21.448 1.00 90.00 80 ARG A N 1
ATOM 649 C CA . ARG A 1 80 ? -14.337 -1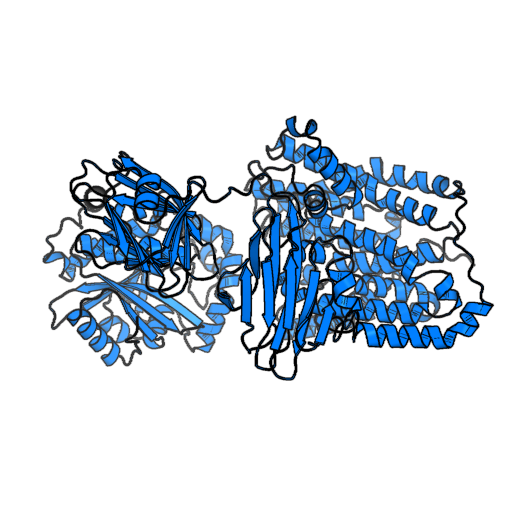4.845 20.438 1.00 90.00 80 ARG A CA 1
ATOM 650 C C . ARG A 1 80 ? -13.588 -14.689 19.113 1.00 90.00 80 ARG A C 1
ATOM 652 O O . ARG A 1 80 ? -14.257 -14.635 18.089 1.00 90.00 80 ARG A O 1
ATOM 659 N N . ILE A 1 81 ? -12.261 -14.579 19.150 1.00 93.19 81 ILE A N 1
ATOM 660 C CA . ILE A 1 81 ? -11.412 -14.214 18.005 1.00 93.19 81 ILE A CA 1
ATOM 661 C C . ILE A 1 81 ? -10.706 -15.450 17.432 1.00 93.19 81 ILE A C 1
ATOM 663 O O . ILE A 1 81 ? -10.961 -15.842 16.296 1.00 93.19 81 ILE A O 1
ATOM 667 N N . TYR A 1 82 ? -9.866 -16.112 18.233 1.00 94.94 82 TYR A N 1
ATOM 668 C CA . TYR A 1 82 ? -8.943 -17.137 17.735 1.00 94.94 82 TYR A CA 1
ATOM 669 C C . TYR A 1 82 ? -9.596 -18.320 16.997 1.00 94.94 82 TYR A C 1
ATOM 671 O O . TYR A 1 82 ? -9.069 -18.678 15.950 1.00 94.94 82 TYR A O 1
ATOM 679 N N . PRO A 1 83 ? -10.729 -18.908 17.437 1.00 94.88 83 PRO A N 1
ATOM 680 C CA . PRO A 1 83 ? -11.272 -20.104 16.786 1.00 94.88 83 PRO A CA 1
ATOM 681 C C . PRO A 1 83 ? -11.571 -19.930 15.286 1.00 94.88 83 PRO A C 1
ATOM 683 O O . PRO A 1 83 ? -11.164 -20.767 14.483 1.00 94.88 83 PRO A O 1
ATOM 686 N N . ALA A 1 84 ? -12.227 -18.833 14.888 1.00 95.25 84 ALA A N 1
ATOM 687 C CA . ALA A 1 84 ? -12.514 -18.567 13.474 1.00 95.25 84 ALA A CA 1
ATOM 688 C C . ALA A 1 84 ? -11.312 -17.962 12.727 1.00 95.25 84 ALA A C 1
ATOM 690 O O . ALA A 1 84 ? -11.134 -18.237 11.543 1.00 95.25 84 ALA A O 1
ATOM 691 N N . LEU A 1 85 ? -10.440 -17.212 13.411 1.00 95.31 85 LEU A N 1
ATOM 692 C CA . LEU A 1 85 ? -9.168 -16.746 12.847 1.00 95.31 85 LEU A CA 1
ATOM 693 C C . LEU A 1 85 ? -8.266 -17.921 12.427 1.00 95.31 85 LEU A C 1
ATOM 695 O O . LEU A 1 85 ? -7.675 -17.897 11.352 1.00 95.31 85 LEU A O 1
ATOM 699 N N . TRP A 1 86 ? -8.176 -18.964 13.253 1.00 95.38 86 TRP A N 1
ATOM 700 C CA . TRP A 1 86 ? -7.405 -20.173 12.953 1.00 95.38 86 TRP A CA 1
ATOM 701 C C . TRP A 1 86 ? -8.006 -20.957 11.782 1.00 95.38 86 TRP A C 1
ATOM 703 O O . TRP A 1 86 ? -7.265 -21.413 10.914 1.00 95.38 86 TRP A O 1
ATOM 713 N N . LEU A 1 87 ? -9.341 -21.041 11.706 1.00 95.50 87 LEU A N 1
ATOM 714 C CA . LEU A 1 87 ? -10.039 -21.598 10.544 1.00 95.50 87 LEU A CA 1
ATOM 715 C C . LEU A 1 87 ? -9.744 -20.797 9.263 1.00 95.50 87 LEU A C 1
ATOM 717 O O . LEU A 1 87 ? -9.523 -21.397 8.215 1.00 95.50 87 LEU A O 1
ATOM 721 N N . GLN A 1 88 ? -9.685 -19.464 9.344 1.00 95.56 88 GLN A N 1
ATOM 722 C CA . GLN A 1 88 ? -9.330 -18.601 8.215 1.00 95.56 88 GLN A CA 1
ATOM 723 C C . GLN A 1 88 ? -7.883 -18.820 7.748 1.00 95.56 88 GLN A C 1
ATOM 725 O O . GLN A 1 88 ? -7.650 -18.920 6.547 1.00 95.56 88 GLN A O 1
ATOM 730 N N . TYR A 1 89 ? -6.914 -18.949 8.661 1.00 95.12 89 TYR A N 1
ATOM 731 C CA . TYR A 1 89 ? -5.534 -19.288 8.285 1.00 95.12 89 TYR A CA 1
ATOM 732 C C . TYR A 1 89 ? -5.440 -20.661 7.610 1.00 95.12 89 TYR A C 1
ATOM 734 O O . TYR A 1 89 ? -4.787 -20.780 6.575 1.00 95.12 89 TYR A O 1
ATOM 742 N N . LEU A 1 90 ? -6.134 -21.675 8.141 1.00 95.06 90 LEU A N 1
ATOM 743 C CA . LEU A 1 90 ? -6.199 -23.001 7.523 1.00 95.06 90 LEU A CA 1
ATOM 744 C C . LEU A 1 90 ? -6.803 -22.936 6.112 1.00 95.06 90 LEU A C 1
ATOM 746 O O . LEU A 1 90 ? -6.225 -23.490 5.181 1.00 95.06 90 LEU A O 1
ATOM 750 N N . LEU A 1 91 ? -7.922 -22.223 5.938 1.00 94.94 91 LEU A N 1
ATOM 751 C CA . LEU A 1 91 ? -8.556 -22.016 4.635 1.00 94.94 91 LEU A CA 1
ATOM 752 C C . LEU A 1 91 ? -7.594 -21.351 3.641 1.00 94.94 91 LEU A C 1
ATOM 754 O O . LEU A 1 91 ? -7.462 -21.825 2.518 1.00 94.94 91 LEU A O 1
ATOM 758 N N . VAL A 1 92 ? -6.899 -20.286 4.050 1.00 95.00 92 VAL A N 1
ATOM 759 C CA . VAL A 1 92 ? -5.939 -19.573 3.193 1.00 95.00 92 VAL A CA 1
ATOM 760 C C . VAL A 1 92 ? -4.759 -20.463 2.796 1.00 95.00 92 VAL A C 1
ATOM 762 O O . VAL A 1 92 ? -4.410 -20.495 1.619 1.00 95.00 92 VAL A O 1
ATOM 765 N N . ILE A 1 93 ? -4.180 -21.224 3.730 1.00 95.00 93 ILE A N 1
ATOM 766 C CA . ILE A 1 93 ? -3.080 -22.157 3.429 1.00 95.00 93 ILE A CA 1
ATOM 767 C C . ILE A 1 93 ? -3.543 -23.245 2.451 1.00 95.00 93 ILE A C 1
ATOM 769 O O . ILE A 1 93 ? -2.843 -23.525 1.483 1.00 95.00 93 ILE A O 1
ATOM 773 N N . VAL A 1 94 ? -4.736 -23.819 2.649 1.00 95.00 94 VAL A N 1
ATOM 774 C CA . VAL A 1 94 ? -5.303 -24.832 1.741 1.00 95.00 94 VAL A CA 1
ATOM 775 C C . VAL A 1 94 ? -5.582 -24.248 0.353 1.00 95.00 94 VAL A C 1
ATOM 777 O O . VAL A 1 94 ? -5.230 -24.878 -0.643 1.00 95.00 94 VAL A O 1
ATOM 780 N N . LEU A 1 95 ? -6.159 -23.044 0.262 1.00 94.38 95 LEU A N 1
ATOM 781 C CA . LEU A 1 95 ? -6.405 -22.367 -1.017 1.00 94.38 95 LEU A CA 1
ATOM 782 C C . LEU A 1 95 ? -5.100 -22.083 -1.768 1.00 94.38 95 LEU A C 1
ATOM 784 O O . LEU A 1 95 ? -5.010 -22.381 -2.957 1.00 94.38 95 LEU A O 1
ATOM 788 N N . LEU A 1 96 ? -4.076 -21.562 -1.085 1.00 93.19 96 LEU A N 1
ATOM 789 C CA . LEU A 1 96 ? -2.766 -21.301 -1.685 1.00 93.19 96 LEU A CA 1
ATOM 790 C C . LEU A 1 96 ? -2.064 -22.604 -2.095 1.00 93.19 96 LEU A C 1
ATOM 792 O O . LEU A 1 96 ? -1.492 -22.658 -3.180 1.00 93.19 96 LEU A O 1
ATOM 796 N N . ALA A 1 97 ? -2.182 -23.681 -1.313 1.00 93.25 97 ALA A N 1
ATOM 797 C CA . ALA A 1 97 ? -1.646 -24.993 -1.680 1.00 93.25 97 ALA A CA 1
ATOM 798 C C . ALA A 1 97 ? -2.308 -25.554 -2.951 1.00 93.25 97 ALA A C 1
ATOM 800 O O . ALA A 1 97 ? -1.622 -25.992 -3.871 1.00 93.25 97 ALA A O 1
ATOM 801 N N . CYS A 1 98 ? -3.640 -25.480 -3.041 1.00 92.94 98 CYS A N 1
ATOM 802 C CA . CYS A 1 98 ? -4.399 -25.963 -4.200 1.00 92.94 98 CYS A CA 1
ATOM 803 C C . CYS A 1 98 ? -4.192 -25.119 -5.469 1.00 92.94 98 CYS A C 1
ATOM 805 O O . CYS A 1 98 ? -4.546 -25.567 -6.556 1.00 92.94 98 CYS A O 1
ATOM 807 N N . THR A 1 99 ? -3.654 -23.901 -5.345 1.00 91.00 99 THR A N 1
ATOM 808 C CA . THR A 1 99 ? -3.505 -22.941 -6.453 1.00 91.00 99 THR A CA 1
ATOM 809 C C . THR A 1 99 ? -2.051 -22.576 -6.776 1.00 91.00 99 THR A C 1
ATOM 811 O O . THR A 1 99 ? -1.811 -21.643 -7.540 1.00 91.00 99 THR A O 1
ATOM 814 N N . GLY A 1 100 ? -1.074 -23.303 -6.219 1.00 88.44 100 GLY A N 1
ATOM 815 C CA . GLY A 1 100 ? 0.357 -23.125 -6.508 1.00 88.44 100 GLY A CA 1
ATOM 816 C C . GLY A 1 100 ? 1.058 -21.986 -5.752 1.00 88.44 100 GLY A C 1
ATOM 817 O O . GLY A 1 100 ? 2.211 -21.686 -6.043 1.00 88.44 100 GLY A O 1
ATOM 818 N N . GLY A 1 101 ? 0.391 -21.356 -4.780 1.00 87.38 101 GLY A N 1
ATOM 819 C CA . GLY A 1 101 ? 0.957 -20.301 -3.927 1.00 87.38 101 GLY A CA 1
ATOM 820 C C . GLY A 1 101 ? 1.600 -20.783 -2.615 1.00 87.38 101 GLY A C 1
ATOM 821 O O . GLY A 1 101 ? 2.140 -19.975 -1.861 1.00 87.38 101 GLY A O 1
ATOM 822 N N . PHE A 1 102 ? 1.524 -22.083 -2.306 1.00 91.81 102 PHE A N 1
ATOM 823 C CA . PHE A 1 102 ? 2.165 -22.702 -1.140 1.00 91.81 102 PHE A CA 1
ATOM 824 C C . PHE A 1 102 ? 2.652 -24.118 -1.474 1.00 91.81 102 PHE A C 1
ATOM 826 O O . PHE A 1 102 ? 1.870 -24.959 -1.916 1.00 91.81 102 PHE A O 1
ATOM 833 N N . ALA A 1 103 ? 3.932 -24.406 -1.229 1.00 90.81 103 ALA A N 1
ATOM 834 C CA . ALA A 1 103 ? 4.495 -25.739 -1.424 1.00 90.81 103 ALA A CA 1
ATOM 835 C C . ALA A 1 103 ? 4.326 -26.590 -0.155 1.00 90.81 103 ALA A C 1
ATOM 837 O O . ALA A 1 103 ? 4.775 -26.205 0.921 1.00 90.81 103 ALA A O 1
ATOM 838 N N . VAL A 1 104 ? 3.732 -27.784 -0.277 1.00 91.12 104 VAL A N 1
ATOM 839 C CA . VAL A 1 104 ? 3.460 -28.685 0.867 1.00 91.12 104 VAL A CA 1
ATOM 840 C C . VAL A 1 104 ? 4.741 -29.095 1.613 1.00 91.12 104 VAL A C 1
ATOM 842 O O . VAL A 1 104 ? 4.702 -29.333 2.819 1.00 91.12 104 VAL A O 1
ATOM 845 N N . SER A 1 105 ? 5.894 -29.102 0.936 1.00 89.38 105 SER A N 1
ATOM 846 C CA . SER A 1 105 ? 7.213 -29.306 1.551 1.00 89.38 105 SER A CA 1
ATOM 847 C C . SER A 1 105 ? 7.548 -28.282 2.644 1.00 89.38 105 SER A C 1
ATOM 849 O O . SER A 1 105 ? 8.249 -28.636 3.589 1.00 89.38 105 SER A O 1
ATOM 851 N N . MET A 1 106 ? 6.998 -27.061 2.598 1.00 89.19 106 MET A N 1
ATOM 852 C CA . MET A 1 106 ? 7.216 -26.044 3.637 1.00 89.19 106 MET A CA 1
ATOM 853 C C . MET A 1 106 ? 6.657 -26.432 5.012 1.00 89.19 106 MET A C 1
ATOM 855 O O . MET A 1 106 ? 7.053 -25.839 6.010 1.00 89.19 106 MET A O 1
ATOM 859 N N . LEU A 1 107 ? 5.791 -27.449 5.111 1.00 92.06 107 LEU A N 1
ATOM 860 C CA . LEU A 1 107 ? 5.363 -27.989 6.409 1.00 92.06 107 LEU A CA 1
ATOM 861 C C . LEU A 1 107 ? 6.525 -28.608 7.209 1.00 92.06 107 LEU A C 1
ATOM 863 O O . LEU A 1 107 ? 6.411 -28.755 8.427 1.00 92.06 107 LEU A O 1
ATOM 867 N N . LEU A 1 108 ? 7.633 -28.956 6.546 1.00 92.69 108 LEU A N 1
ATOM 868 C CA . LEU A 1 108 ? 8.858 -29.448 7.179 1.00 92.69 108 LEU A CA 1
ATOM 869 C C . LEU A 1 108 ? 9.758 -28.311 7.697 1.00 92.69 108 LEU A C 1
ATOM 871 O O . LEU A 1 108 ? 10.631 -28.564 8.524 1.00 92.69 108 LEU A O 1
ATOM 875 N N . GLU A 1 109 ? 9.546 -27.068 7.251 1.00 90.25 109 GLU A N 1
ATOM 876 C CA . GLU A 1 109 ? 10.419 -25.940 7.580 1.00 90.25 109 GLU A CA 1
ATOM 877 C C . GLU A 1 109 ? 10.124 -25.368 8.979 1.00 90.25 109 GLU A C 1
ATOM 879 O O . GLU A 1 109 ? 9.007 -24.904 9.239 1.00 90.25 109 GLU A O 1
ATOM 884 N N . PRO A 1 110 ? 11.110 -25.280 9.895 1.00 89.56 110 PRO A N 1
ATOM 885 C CA . PRO A 1 110 ? 10.898 -24.686 11.219 1.00 89.56 110 PRO A CA 1
ATOM 886 C C . PRO A 1 110 ? 10.422 -23.225 11.159 1.00 89.56 110 PRO A C 1
ATOM 888 O O . PRO A 1 110 ? 9.666 -22.770 12.024 1.00 89.56 110 PRO A O 1
ATOM 891 N N . MET A 1 111 ? 10.828 -22.487 10.118 1.00 83.81 111 MET A N 1
ATOM 892 C CA . MET A 1 111 ? 10.442 -21.087 9.930 1.00 83.81 111 MET A CA 1
ATOM 893 C C . MET A 1 111 ? 8.953 -20.927 9.590 1.00 83.81 111 MET A C 1
ATOM 895 O O . MET A 1 111 ? 8.341 -19.946 10.016 1.00 83.81 111 MET A O 1
ATOM 899 N N . PHE A 1 112 ? 8.337 -21.915 8.926 1.00 91.81 112 PHE A N 1
ATOM 900 C CA . PHE A 1 112 ? 6.889 -21.954 8.697 1.00 91.81 112 PHE A CA 1
ATOM 901 C C . PHE A 1 112 ? 6.115 -22.037 10.011 1.00 91.81 112 PHE A C 1
ATOM 903 O O . PHE A 1 112 ? 5.174 -21.274 10.211 1.00 91.81 112 PHE A O 1
ATOM 910 N N . TRP A 1 113 ? 6.541 -22.877 10.955 1.00 93.12 113 TRP A N 1
ATOM 911 C CA . TRP A 1 113 ? 5.877 -22.989 12.257 1.00 93.12 113 TRP A CA 1
ATOM 912 C C . TRP A 1 113 ? 6.058 -21.734 13.122 1.00 93.12 113 TRP A C 1
ATOM 914 O O . TRP A 1 113 ? 5.112 -21.308 13.788 1.00 93.12 113 TRP A O 1
ATOM 924 N N . LYS A 1 114 ? 7.228 -21.081 13.056 1.00 89.31 114 LYS A N 1
ATOM 925 C CA . LYS A 1 114 ? 7.469 -19.770 13.688 1.00 89.31 114 LYS A CA 1
ATOM 926 C C . LYS A 1 114 ? 6.565 -18.682 13.099 1.00 89.31 114 LYS A C 1
ATOM 928 O O . LYS A 1 114 ? 5.946 -17.930 13.857 1.00 89.31 114 LYS A O 1
ATOM 933 N N . TRP A 1 115 ? 6.462 -18.612 11.770 1.00 93.94 115 TRP A N 1
ATOM 934 C CA . TRP A 1 115 ? 5.549 -17.711 11.065 1.00 93.94 115 TRP A CA 1
ATOM 935 C C . TRP A 1 115 ? 4.093 -17.985 11.463 1.00 93.94 115 TRP A C 1
ATOM 937 O O . TRP A 1 115 ? 3.401 -17.070 11.906 1.00 93.94 115 TRP A O 1
ATOM 947 N N . LEU A 1 116 ? 3.653 -19.246 11.392 1.00 93.88 116 LEU A N 1
ATOM 948 C CA . LEU A 1 116 ? 2.271 -19.662 11.629 1.00 93.88 116 LEU A CA 1
ATOM 949 C C . LEU A 1 116 ? 1.834 -19.342 13.058 1.00 93.88 116 LEU A C 1
ATOM 951 O O . LEU A 1 116 ? 0.783 -18.737 13.255 1.00 93.88 116 LEU A O 1
ATOM 955 N N . LEU A 1 117 ? 2.662 -19.674 14.052 1.00 92.88 117 LEU A N 1
ATOM 956 C CA . LEU A 1 117 ? 2.401 -19.342 15.452 1.00 92.88 117 LEU A CA 1
ATOM 957 C C . LEU A 1 117 ? 2.278 -17.823 15.650 1.00 92.88 117 LEU A C 1
ATOM 959 O O . LEU A 1 117 ? 1.345 -17.357 16.302 1.00 92.88 117 LEU A O 1
ATOM 963 N N . SER A 1 118 ? 3.180 -17.045 15.050 1.00 89.75 118 SER A N 1
ATOM 964 C CA . SER A 1 118 ? 3.178 -15.580 15.150 1.00 89.75 118 SER A CA 1
ATOM 965 C C . SER A 1 118 ? 1.938 -14.967 14.490 1.00 89.75 118 SER A C 1
ATOM 967 O O . SER A 1 118 ? 1.263 -14.126 15.086 1.00 89.75 118 SER A O 1
ATOM 969 N N . ALA A 1 119 ? 1.580 -15.441 13.295 1.00 90.25 119 ALA A N 1
ATOM 970 C CA . ALA A 1 119 ? 0.404 -15.017 12.548 1.00 90.25 119 ALA A CA 1
ATOM 971 C C . ALA A 1 119 ? -0.903 -15.392 13.275 1.00 90.25 119 ALA A C 1
ATOM 973 O O . ALA A 1 119 ? -1.785 -14.549 13.427 1.00 90.25 119 ALA A O 1
ATOM 974 N N . MET A 1 120 ? -1.012 -16.613 13.811 1.00 89.94 120 MET A N 1
ATOM 975 C CA . MET A 1 120 ? -2.185 -17.093 14.556 1.00 89.94 120 MET A CA 1
ATOM 976 C C . MET A 1 120 ? -2.362 -16.440 15.936 1.00 89.94 120 MET A C 1
ATOM 978 O O . MET A 1 120 ? -3.491 -16.405 16.430 1.00 89.94 120 MET A O 1
ATOM 982 N N . LEU A 1 121 ? -1.286 -15.941 16.562 1.00 89.50 121 LEU A N 1
ATOM 983 C CA . LEU A 1 121 ? -1.328 -15.219 17.843 1.00 89.50 121 LEU A CA 1
ATOM 984 C C . LEU A 1 121 ? -1.580 -13.716 17.674 1.00 89.50 121 LEU A C 1
ATOM 986 O O . LEU A 1 121 ? -2.367 -13.142 18.420 1.00 89.50 121 LEU A O 1
ATOM 990 N N . ILE A 1 122 ? -0.922 -13.065 16.714 1.00 88.94 122 ILE A N 1
ATOM 991 C CA . ILE A 1 122 ? -1.053 -11.613 16.494 1.00 88.94 122 ILE A CA 1
ATOM 992 C C . ILE A 1 122 ? -2.257 -11.301 15.585 1.00 88.94 122 ILE A C 1
ATOM 994 O O . ILE A 1 122 ? -2.803 -10.198 15.614 1.00 88.94 122 ILE A O 1
ATOM 998 N N . GLY A 1 123 ? -2.707 -12.283 14.800 1.00 87.88 123 GLY A N 1
ATOM 999 C CA . GLY A 1 123 ? -3.810 -12.155 13.853 1.00 87.88 123 GLY A CA 1
ATOM 1000 C C . GLY A 1 123 ? -3.456 -11.354 12.607 1.00 87.88 123 GLY A C 1
ATOM 1001 O O . GLY A 1 123 ? -4.323 -10.687 12.059 1.00 87.88 123 GLY A O 1
ATOM 1002 N N . SER A 1 124 ? -2.195 -11.374 12.173 1.00 89.62 124 SER A N 1
ATOM 1003 C CA . SER A 1 124 ? -1.736 -10.624 11.001 1.00 89.62 124 SER A CA 1
ATOM 1004 C C . SER A 1 124 ? -0.612 -11.347 10.263 1.00 89.62 124 SER A C 1
ATOM 1006 O O . SER A 1 124 ? 0.378 -11.761 10.865 1.00 89.62 124 SER A O 1
ATOM 1008 N N . ASN A 1 125 ? -0.755 -11.456 8.938 1.00 88.56 125 ASN A N 1
ATOM 1009 C CA . ASN A 1 125 ? 0.285 -11.973 8.045 1.00 88.56 125 ASN A CA 1
ATOM 1010 C C . ASN A 1 125 ? 1.545 -11.089 8.067 1.00 88.56 125 ASN A C 1
ATOM 1012 O O . ASN A 1 125 ? 2.654 -11.608 8.115 1.00 88.56 125 ASN A O 1
ATOM 1016 N N . PHE A 1 126 ? 1.379 -9.761 8.121 1.00 85.88 126 PHE A N 1
ATOM 1017 C CA . PHE A 1 126 ? 2.492 -8.809 8.203 1.00 85.88 126 PHE A CA 1
ATOM 1018 C C . PHE A 1 126 ? 3.363 -9.056 9.445 1.00 85.88 126 PHE A C 1
ATOM 1020 O O . PHE A 1 126 ? 4.578 -9.202 9.334 1.00 85.88 126 PHE A O 1
ATOM 1027 N N . TYR A 1 127 ? 2.745 -9.187 10.624 1.00 81.94 127 TYR A N 1
ATOM 1028 C CA . TYR A 1 127 ? 3.485 -9.496 11.851 1.00 81.94 127 TYR A CA 1
ATOM 1029 C C . TYR A 1 127 ? 4.053 -10.921 11.861 1.00 81.94 127 TYR A C 1
ATOM 1031 O O . TYR A 1 127 ? 5.135 -11.127 12.406 1.00 81.94 127 TYR A O 1
ATOM 1039 N N . GLY A 1 128 ? 3.373 -11.890 11.236 1.00 85.56 128 GLY A N 1
ATOM 1040 C CA . GLY A 1 128 ? 3.924 -13.227 10.999 1.00 85.56 128 GLY A CA 1
ATOM 1041 C C . GLY A 1 128 ? 5.238 -13.166 10.219 1.00 85.56 128 GLY A C 1
ATOM 1042 O O . GLY A 1 128 ? 6.250 -13.694 10.680 1.00 85.56 128 GLY A O 1
ATOM 1043 N N . ASN A 1 129 ? 5.238 -12.441 9.096 1.00 85.50 129 ASN A N 1
ATOM 1044 C CA . ASN A 1 129 ? 6.416 -12.239 8.255 1.00 85.50 129 ASN A CA 1
ATOM 1045 C C . ASN A 1 129 ? 7.536 -11.500 9.000 1.00 85.50 129 ASN A C 1
ATOM 1047 O O . ASN A 1 129 ? 8.688 -11.921 8.939 1.00 85.50 129 ASN A O 1
ATOM 1051 N N . LEU A 1 130 ? 7.202 -10.441 9.746 1.00 82.75 130 LEU A N 1
ATOM 1052 C CA . LEU A 1 130 ? 8.167 -9.646 10.510 1.00 82.75 130 LEU A CA 1
ATOM 1053 C C . LEU A 1 130 ? 8.840 -10.457 11.630 1.00 82.75 130 LEU A C 1
ATOM 1055 O O . LEU A 1 130 ? 10.055 -10.403 11.784 1.00 82.75 130 LEU A O 1
ATOM 1059 N N . VAL A 1 131 ? 8.072 -11.233 12.405 1.00 80.94 131 VAL A N 1
ATOM 1060 C CA . VAL A 1 131 ? 8.624 -12.051 13.501 1.00 80.94 131 VAL A CA 1
ATOM 1061 C C . VAL A 1 131 ? 9.437 -13.227 12.958 1.00 80.94 131 VAL A C 1
ATOM 1063 O O . VAL A 1 131 ? 10.475 -13.574 13.528 1.00 80.94 131 VAL A O 1
ATOM 1066 N N . ALA A 1 132 ? 9.004 -13.840 11.854 1.00 76.94 132 ALA A N 1
ATOM 1067 C CA . ALA A 1 132 ? 9.772 -14.874 11.168 1.00 76.94 132 ALA A CA 1
ATOM 1068 C C . ALA A 1 132 ? 11.021 -14.322 10.454 1.00 76.94 132 ALA A C 1
ATOM 1070 O O . ALA A 1 132 ? 12.000 -15.056 10.345 1.00 76.94 132 ALA A O 1
ATOM 1071 N N . ASN A 1 133 ? 11.009 -13.043 10.056 1.00 79.44 133 ASN A N 1
ATOM 1072 C CA . ASN A 1 133 ? 11.900 -12.426 9.064 1.00 79.44 133 ASN A CA 1
ATOM 1073 C C . ASN A 1 133 ? 11.850 -13.135 7.692 1.00 79.44 133 ASN A C 1
ATOM 1075 O O . ASN A 1 133 ? 12.855 -13.248 6.995 1.00 79.44 133 ASN A O 1
ATOM 1079 N N . TRP A 1 134 ? 10.684 -13.694 7.351 1.00 82.25 134 TRP A N 1
ATOM 1080 C CA . TRP A 1 134 ? 10.468 -14.587 6.209 1.00 82.25 134 TRP A CA 1
ATOM 1081 C C . TRP A 1 134 ? 8.964 -14.826 5.984 1.00 82.25 134 TRP A C 1
ATOM 1083 O O . TRP A 1 134 ? 8.190 -14.764 6.939 1.00 82.25 134 TRP A O 1
ATOM 1093 N N . GLY A 1 135 ? 8.539 -15.125 4.752 1.00 85.00 135 GLY A N 1
ATOM 1094 C CA . GLY A 1 135 ? 7.142 -15.433 4.413 1.00 85.00 135 GLY A CA 1
ATOM 1095 C C . GLY A 1 135 ? 7.008 -16.756 3.640 1.00 85.00 135 GLY A C 1
ATOM 1096 O O . GLY A 1 135 ? 7.806 -16.988 2.735 1.00 85.00 135 GLY A O 1
ATOM 1097 N N . PRO A 1 136 ? 6.006 -17.608 3.938 1.00 86.56 136 PRO A N 1
ATOM 1098 C CA . PRO A 1 136 ? 5.877 -18.955 3.364 1.00 86.56 136 PRO A CA 1
ATOM 1099 C C . PRO A 1 136 ? 5.106 -19.026 2.036 1.00 86.56 136 PRO A C 1
ATOM 1101 O O . PRO A 1 136 ? 4.769 -20.116 1.583 1.00 86.56 136 PRO A O 1
ATOM 1104 N N . PHE A 1 137 ? 4.733 -17.895 1.438 1.00 87.94 137 PHE A N 1
ATOM 1105 C CA . PHE A 1 137 ? 3.860 -17.876 0.262 1.00 87.94 137 PHE A CA 1
ATOM 1106 C C . PHE A 1 137 ? 4.587 -17.343 -0.964 1.00 87.94 137 PHE A C 1
ATOM 1108 O O . PHE A 1 137 ? 5.292 -16.336 -0.893 1.00 87.94 137 PHE A O 1
ATOM 1115 N N . THR A 1 138 ? 4.377 -18.020 -2.088 1.00 80.88 138 THR A N 1
ATOM 1116 C CA . THR A 1 138 ? 4.895 -17.648 -3.403 1.00 80.88 138 THR A CA 1
ATOM 1117 C C . THR A 1 138 ? 3.776 -17.027 -4.231 1.00 80.88 138 THR A C 1
ATOM 1119 O O . THR A 1 138 ? 2.698 -17.600 -4.364 1.00 80.88 138 THR A O 1
ATOM 1122 N N . TRP A 1 139 ? 4.029 -15.872 -4.843 1.00 85.94 139 TRP A N 1
ATOM 1123 C CA . TRP A 1 139 ? 3.030 -15.134 -5.636 1.00 85.94 139 TRP A CA 1
ATOM 1124 C C . TRP A 1 139 ? 2.983 -15.568 -7.114 1.00 85.94 139 TRP A C 1
ATOM 1126 O O . TRP A 1 139 ? 2.530 -14.825 -7.977 1.00 85.94 139 TRP A O 1
ATOM 1136 N N . THR A 1 140 ? 3.479 -16.776 -7.399 1.00 76.50 140 THR A N 1
ATOM 1137 C CA . THR A 1 140 ? 3.561 -17.408 -8.729 1.00 76.50 140 THR A CA 1
ATOM 1138 C C . THR A 1 140 ? 2.379 -18.333 -9.045 1.00 76.50 140 THR A C 1
ATOM 1140 O O . THR A 1 140 ? 2.282 -18.833 -10.163 1.00 76.50 140 THR A O 1
ATOM 1143 N N . GLY A 1 141 ? 1.509 -18.596 -8.064 1.00 81.31 141 GLY A N 1
ATOM 1144 C CA . GLY A 1 141 ? 0.256 -19.335 -8.246 1.00 81.31 141 GLY A CA 1
ATOM 1145 C C . GLY A 1 141 ? -0.891 -18.439 -8.724 1.00 81.31 141 GLY A C 1
ATOM 1146 O O . GLY A 1 141 ? -0.671 -17.323 -9.187 1.00 81.31 141 GLY A O 1
ATOM 1147 N N . LEU A 1 142 ? -2.139 -18.896 -8.555 1.00 86.00 142 LEU A N 1
ATOM 1148 C CA . LEU A 1 142 ? -3.324 -18.082 -8.878 1.00 86.00 142 LEU A CA 1
ATOM 1149 C C . LEU A 1 142 ? -3.333 -16.755 -8.107 1.00 86.00 142 LEU A C 1
ATOM 1151 O O . LEU A 1 142 ? -3.635 -15.713 -8.668 1.00 86.00 142 LEU A O 1
ATOM 1155 N N . TYR A 1 143 ? -3.035 -16.790 -6.809 1.00 87.56 143 TYR A N 1
ATOM 1156 C CA . TYR A 1 143 ? -3.042 -15.597 -5.969 1.00 87.56 143 TYR A CA 1
ATOM 1157 C C . TYR A 1 143 ? -1.696 -14.872 -6.037 1.00 87.56 143 TYR A C 1
ATOM 1159 O O . TYR A 1 143 ? -0.683 -15.403 -5.588 1.00 87.56 143 TYR A O 1
ATOM 1167 N N . GLN A 1 144 ? -1.713 -13.621 -6.503 1.00 87.38 144 GLN A N 1
ATOM 1168 C CA . GLN A 1 144 ? -0.528 -12.749 -6.541 1.00 87.38 144 GLN A CA 1
ATOM 1169 C C . GLN A 1 144 ? -0.386 -11.876 -5.276 1.00 87.38 144 GLN A C 1
ATOM 1171 O O . GLN A 1 144 ? 0.567 -11.116 -5.132 1.00 87.38 144 GLN A O 1
ATOM 1176 N N . SER A 1 145 ? -1.334 -11.971 -4.337 1.00 87.88 145 SER A N 1
ATOM 1177 C CA . SER A 1 145 ? -1.279 -11.306 -3.030 1.00 87.88 145 SER A CA 1
ATOM 1178 C C . SER A 1 145 ? -2.042 -12.096 -1.962 1.00 87.88 145 SER A C 1
ATOM 1180 O O . SER A 1 145 ? -2.777 -13.039 -2.263 1.00 87.88 145 SER A O 1
ATOM 1182 N N . TYR A 1 146 ? -1.860 -11.731 -0.689 1.00 89.50 146 TYR A N 1
ATOM 1183 C CA . TYR A 1 146 ? -2.410 -12.485 0.437 1.00 89.50 146 TYR A CA 1
ATOM 1184 C C . TYR A 1 146 ? -3.955 -12.397 0.509 1.00 89.50 146 TYR A C 1
ATOM 1186 O O . TYR A 1 146 ? -4.495 -11.312 0.746 1.00 89.50 146 TYR A O 1
ATOM 1194 N N . PRO A 1 147 ? -4.701 -13.519 0.407 1.00 89.94 147 PRO A N 1
ATOM 1195 C CA . PRO A 1 147 ? -6.160 -13.513 0.219 1.00 89.94 147 PRO A CA 1
ATOM 1196 C C . PRO A 1 147 ? -7.005 -13.151 1.449 1.00 89.94 147 PRO A C 1
ATOM 1198 O O . PRO A 1 147 ? -8.223 -13.326 1.447 1.00 89.94 147 PRO A O 1
ATOM 1201 N N . ALA A 1 148 ? -6.385 -12.626 2.505 1.00 89.81 148 ALA A N 1
ATOM 1202 C CA . ALA A 1 148 ? -7.057 -12.178 3.720 1.00 89.81 148 ALA A CA 1
ATOM 1203 C C . ALA A 1 148 ? -6.433 -10.889 4.289 1.00 89.81 148 ALA A C 1
ATOM 1205 O O . ALA A 1 148 ? -6.233 -10.767 5.495 1.00 89.81 148 ALA A O 1
ATOM 1206 N N . ASP A 1 149 ? -6.123 -9.914 3.430 1.00 80.06 149 ASP A N 1
ATOM 1207 C CA . ASP A 1 149 ? -5.491 -8.643 3.827 1.00 80.06 149 ASP A CA 1
ATOM 1208 C C . ASP A 1 149 ? -6.258 -7.864 4.927 1.00 80.06 149 ASP A C 1
ATOM 1210 O O . ASP A 1 149 ? -5.667 -7.211 5.785 1.00 80.06 149 ASP A O 1
ATOM 1214 N N . VAL A 1 150 ? -7.584 -8.043 5.022 1.00 86.94 150 VAL A N 1
ATOM 1215 C CA . VAL A 1 150 ? -8.454 -7.484 6.087 1.00 86.94 150 VAL A CA 1
ATOM 1216 C C . VAL A 1 150 ? -8.047 -7.824 7.529 1.00 86.94 150 VAL A C 1
ATOM 1218 O O . VAL A 1 150 ? -8.515 -7.170 8.475 1.00 86.94 150 VAL A O 1
ATOM 1221 N N . LEU A 1 151 ? -7.167 -8.813 7.711 1.00 90.88 151 LEU A N 1
ATOM 1222 C CA . LEU A 1 151 ? -6.631 -9.216 9.009 1.00 90.88 151 LEU A CA 1
ATOM 1223 C C . LEU A 1 151 ? -5.848 -8.105 9.733 1.00 90.88 151 LEU A C 1
ATOM 1225 O O . LEU A 1 151 ? -5.735 -8.182 10.952 1.00 90.88 151 LEU A O 1
ATOM 1229 N N . TRP A 1 152 ? -5.412 -7.026 9.064 1.00 89.75 152 TRP A N 1
ATOM 1230 C CA . TRP A 1 152 ? -4.753 -5.872 9.716 1.00 89.75 152 TRP A CA 1
ATOM 1231 C C . TRP A 1 152 ? -5.551 -5.270 10.895 1.00 89.75 152 TRP A C 1
ATOM 1233 O O . TRP A 1 152 ? -4.975 -4.700 11.817 1.00 89.75 152 TRP A O 1
ATOM 1243 N N . THR A 1 153 ? -6.880 -5.429 10.912 1.00 91.88 153 THR A N 1
ATOM 1244 C CA . THR A 1 153 ? -7.749 -4.964 12.016 1.00 91.88 153 THR A CA 1
ATOM 1245 C C . THR A 1 153 ? -7.713 -5.834 13.277 1.00 91.88 153 THR A C 1
ATOM 1247 O O . THR A 1 153 ? -8.092 -5.362 14.350 1.00 91.88 153 THR A O 1
ATOM 1250 N N . ILE A 1 154 ? -7.260 -7.087 13.192 1.00 93.62 154 ILE A N 1
ATOM 1251 C CA . ILE A 1 154 ? -7.210 -8.003 14.337 1.00 93.62 154 ILE A CA 1
ATOM 1252 C C . ILE A 1 154 ? -6.148 -7.588 15.373 1.00 93.62 154 ILE A C 1
ATOM 1254 O O . ILE A 1 154 ? -6.521 -7.485 16.544 1.00 93.62 154 ILE A O 1
ATOM 1258 N N . PRO A 1 155 ? -4.879 -7.265 15.027 1.00 93.19 155 PRO A N 1
ATOM 1259 C CA . PRO A 1 155 ? -3.921 -6.744 16.009 1.00 93.19 155 PRO A CA 1
ATOM 1260 C C . PRO A 1 155 ? -4.368 -5.403 16.613 1.00 93.19 155 PRO A C 1
ATOM 1262 O O . PRO A 1 155 ? -4.136 -5.162 17.798 1.00 93.19 155 PRO A O 1
ATOM 1265 N N . VAL A 1 156 ? -5.087 -4.567 15.852 1.00 93.94 156 VAL A N 1
ATOM 1266 C CA . VAL A 1 156 ? -5.730 -3.339 16.357 1.00 93.94 156 VAL A CA 1
ATOM 1267 C C . VAL A 1 156 ? -6.763 -3.670 17.442 1.00 93.94 156 VAL A C 1
ATOM 1269 O O . VAL A 1 156 ? -6.718 -3.108 18.539 1.00 93.94 156 VAL A O 1
ATOM 1272 N N . GLU A 1 157 ? -7.668 -4.619 17.180 1.00 93.50 157 GLU A N 1
ATOM 1273 C CA . GLU A 1 157 ? -8.696 -5.030 18.138 1.00 93.50 157 GLU A CA 1
ATOM 1274 C C . GLU A 1 157 ? -8.102 -5.728 19.379 1.00 93.50 157 GLU A C 1
ATOM 1276 O O . GLU A 1 157 ? -8.467 -5.388 20.510 1.00 93.50 157 GLU A O 1
ATOM 1281 N N . LEU A 1 158 ? -7.139 -6.639 19.201 1.00 92.69 158 LEU A N 1
ATOM 1282 C CA . LEU A 1 158 ? -6.394 -7.259 20.303 1.00 92.69 158 LEU A CA 1
ATOM 1283 C C . LEU A 1 158 ? -5.651 -6.200 21.135 1.00 92.69 158 LEU A C 1
ATOM 1285 O O . LEU A 1 158 ? -5.692 -6.238 22.368 1.00 92.69 158 LEU A O 1
ATOM 1289 N N . GLY A 1 159 ? -5.061 -5.197 20.482 1.00 93.31 159 GLY A N 1
ATOM 1290 C CA . GLY A 1 159 ? -4.461 -4.031 21.124 1.00 93.31 159 GLY A CA 1
ATOM 1291 C C . GLY A 1 159 ? -5.454 -3.276 22.012 1.00 93.31 159 GLY A C 1
ATOM 1292 O O . GLY A 1 159 ? -5.163 -3.016 23.181 1.00 93.31 159 GLY A O 1
ATOM 1293 N N . PHE A 1 160 ? -6.671 -3.002 21.531 1.00 93.69 160 PHE A N 1
ATOM 1294 C CA . PHE A 1 160 ? -7.723 -2.405 22.365 1.00 93.69 160 PHE A CA 1
ATOM 1295 C C . PHE A 1 160 ? -8.088 -3.280 23.570 1.00 93.69 160 PHE A C 1
ATOM 1297 O O . PHE A 1 160 ? -8.328 -2.758 24.663 1.00 93.69 160 PHE A O 1
ATOM 1304 N N . TYR A 1 161 ? -8.109 -4.607 23.409 1.00 91.56 161 TYR A N 1
ATOM 1305 C CA . TYR A 1 161 ? -8.427 -5.519 24.509 1.00 91.56 161 TYR A CA 1
ATOM 1306 C C . TYR A 1 161 ? -7.391 -5.430 25.640 1.00 91.56 161 TYR A C 1
ATOM 1308 O O . TYR A 1 161 ? -7.785 -5.543 26.805 1.00 91.56 161 TYR A O 1
ATOM 1316 N N . LEU A 1 162 ? -6.117 -5.189 25.306 1.00 90.50 162 LEU A N 1
ATOM 1317 C CA . LEU A 1 162 ? -5.006 -4.981 26.245 1.00 90.50 162 LEU A CA 1
ATOM 1318 C C . LEU A 1 162 ? -4.978 -3.557 26.835 1.00 90.50 162 LEU A C 1
ATOM 1320 O O . LEU A 1 162 ? -4.690 -3.392 28.021 1.00 90.50 162 LEU A O 1
ATOM 1324 N N . LEU A 1 163 ? -5.341 -2.534 26.054 1.00 90.81 163 LEU A N 1
ATOM 1325 C CA . LEU A 1 163 ? -5.398 -1.138 26.513 1.00 90.81 163 LEU A CA 1
ATOM 1326 C C . LEU A 1 163 ? -6.556 -0.869 27.494 1.00 90.81 163 LEU A C 1
ATOM 1328 O O . LEU A 1 163 ? -6.410 -0.058 28.411 1.00 90.81 163 LEU A O 1
ATOM 1332 N N . VAL A 1 164 ? -7.697 -1.560 27.359 1.00 89.81 164 VAL A N 1
ATOM 1333 C CA . VAL A 1 164 ? -8.873 -1.379 28.239 1.00 89.81 164 VAL A CA 1
ATOM 1334 C C . VAL A 1 164 ? -8.548 -1.571 29.732 1.00 89.81 164 VAL A C 1
ATOM 1336 O O . VAL A 1 164 ? -8.879 -0.675 30.515 1.00 89.81 164 VAL A O 1
ATOM 1339 N N . PRO A 1 165 ? -7.900 -2.670 30.175 1.00 86.25 165 PRO A N 1
ATOM 1340 C CA . PRO A 1 165 ? -7.493 -2.839 31.568 1.00 86.25 165 PRO A CA 1
ATOM 1341 C C . PRO A 1 165 ? -6.576 -1.742 32.115 1.00 86.25 165 PRO A C 1
ATOM 1343 O O . PRO A 1 165 ? -6.683 -1.429 33.303 1.00 86.25 165 PRO A O 1
ATOM 1346 N N . LEU A 1 166 ? -5.716 -1.163 31.268 1.00 85.06 166 LEU A N 1
ATOM 1347 C CA . LEU A 1 166 ? -4.782 -0.096 31.635 1.00 85.06 166 LEU A CA 1
ATOM 1348 C C . LEU A 1 166 ? -5.529 1.229 31.845 1.00 85.06 166 LEU A C 1
ATOM 1350 O O . LEU A 1 166 ? -5.481 1.798 32.936 1.00 85.06 166 LEU A O 1
ATOM 1354 N N . VAL A 1 167 ? -6.294 1.675 30.843 1.00 85.31 167 VAL A N 1
ATOM 1355 C CA . VAL A 1 167 ? -7.018 2.961 30.878 1.00 85.31 167 VAL A CA 1
ATOM 1356 C C . VAL A 1 167 ? -8.170 2.946 31.890 1.00 85.31 167 VAL A C 1
ATOM 1358 O O . VAL A 1 167 ? -8.419 3.935 32.583 1.00 85.31 167 VAL A O 1
ATOM 1361 N N . LEU A 1 168 ? -8.866 1.812 32.025 1.00 84.31 168 LEU A N 1
ATOM 1362 C CA . LEU A 1 168 ? -10.063 1.665 32.863 1.00 84.31 168 LEU A CA 1
ATOM 1363 C C . LEU A 1 168 ? -9.806 0.874 34.155 1.00 84.31 168 LEU A C 1
ATOM 1365 O O . LEU A 1 168 ? -10.717 0.240 34.697 1.00 84.31 168 LEU A O 1
ATOM 1369 N N . SER A 1 169 ? -8.571 0.887 34.663 1.00 81.19 169 SER A N 1
ATOM 1370 C CA . SER A 1 169 ? -8.214 0.131 35.866 1.00 81.19 169 SER A CA 1
ATOM 1371 C C . SER A 1 169 ? -9.038 0.560 37.092 1.00 81.19 169 SER A C 1
ATOM 1373 O O . SER A 1 169 ? -9.331 1.741 37.318 1.00 81.19 169 SER A O 1
ATOM 1375 N N . ARG A 1 170 ? -9.402 -0.413 37.944 1.00 76.31 170 ARG A N 1
ATOM 1376 C CA . ARG A 1 170 ? -10.174 -0.149 39.178 1.00 76.31 170 ARG A CA 1
ATOM 1377 C C . ARG A 1 170 ? -9.441 0.800 40.132 1.00 76.31 170 ARG A C 1
ATOM 1379 O O . ARG A 1 170 ? -10.092 1.514 40.891 1.00 76.31 170 ARG A O 1
ATOM 1386 N N . THR A 1 171 ? -8.109 0.814 40.089 1.00 75.38 171 THR A N 1
ATOM 1387 C CA . THR A 1 171 ? -7.268 1.733 40.862 1.00 75.38 171 THR A CA 1
ATOM 1388 C C . THR A 1 171 ? -7.480 3.169 40.389 1.00 75.38 171 THR A C 1
ATOM 1390 O O . THR A 1 171 ? -7.917 3.998 41.181 1.00 75.38 171 THR A O 1
ATOM 1393 N N . LEU A 1 172 ? -7.306 3.457 39.093 1.00 77.62 172 LEU A N 1
ATOM 1394 C CA . LEU A 1 172 ? -7.491 4.804 38.531 1.00 77.62 172 LEU A CA 1
ATOM 1395 C C . LEU A 1 172 ? -8.922 5.335 38.716 1.00 77.62 172 LEU A C 1
ATOM 1397 O O . LEU A 1 172 ? -9.113 6.520 39.016 1.00 77.62 172 LEU A O 1
ATOM 1401 N N . ALA A 1 173 ? -9.921 4.451 38.627 1.00 78.12 173 ALA A N 1
ATOM 1402 C CA . ALA A 1 173 ? -11.320 4.792 38.877 1.00 78.12 173 ALA A CA 1
ATOM 1403 C C . ALA A 1 173 ? -11.560 5.275 40.322 1.00 78.12 173 ALA A C 1
ATOM 1405 O O . ALA A 1 173 ? -12.237 6.285 40.527 1.00 78.12 173 ALA A O 1
ATOM 1406 N N . ARG A 1 174 ? -10.953 4.625 41.331 1.00 75.38 174 ARG A N 1
ATOM 1407 C CA . ARG A 1 174 ? -11.035 5.051 42.747 1.00 75.38 174 ARG A CA 1
ATOM 1408 C C . ARG A 1 174 ? -10.425 6.435 42.988 1.00 75.38 174 ARG A C 1
ATOM 1410 O O . ARG A 1 174 ? -10.891 7.157 43.867 1.00 75.38 174 ARG A O 1
ATOM 1417 N N . LEU A 1 175 ? -9.418 6.818 42.203 1.00 77.62 175 LEU A N 1
ATOM 1418 C CA . LEU A 1 175 ? -8.737 8.118 42.307 1.00 77.62 175 LEU A CA 1
ATOM 1419 C C . LEU A 1 175 ? -9.449 9.242 41.540 1.00 77.62 175 LEU A C 1
ATOM 1421 O O . LEU A 1 175 ? -9.138 10.423 41.731 1.00 77.62 175 LEU A O 1
ATOM 1425 N N . LYS A 1 176 ? -10.453 8.879 40.728 1.00 81.62 176 LYS A N 1
ATOM 1426 C CA . LYS A 1 176 ? -11.152 9.738 39.760 1.00 81.62 176 LYS A CA 1
ATOM 1427 C C . LYS A 1 176 ? -10.234 10.256 38.634 1.00 81.62 176 LYS A C 1
ATOM 1429 O O . LYS A 1 176 ? -10.479 11.333 38.103 1.00 81.62 176 LYS A O 1
ATOM 1434 N N . LEU A 1 177 ? -9.195 9.492 38.271 1.00 83.56 177 LEU A N 1
ATOM 1435 C CA . LEU A 1 177 ? -8.240 9.843 37.203 1.00 83.56 177 LEU A CA 1
ATOM 1436 C C . LEU A 1 177 ? -8.674 9.354 35.811 1.00 83.56 177 LEU A C 1
ATOM 1438 O O . LEU A 1 177 ? -8.256 9.922 34.809 1.00 83.56 177 LEU A O 1
ATOM 1442 N N . THR A 1 178 ? -9.554 8.350 35.739 1.00 84.75 178 THR A N 1
ATOM 1443 C CA . THR A 1 178 ? -10.069 7.773 34.484 1.00 84.75 178 THR A CA 1
ATOM 1444 C C . THR A 1 178 ? -10.532 8.790 33.422 1.00 84.75 178 THR A C 1
ATOM 1446 O O . THR A 1 178 ? -10.106 8.621 32.285 1.00 84.75 178 THR A O 1
ATOM 1449 N N . PRO A 1 179 ? -11.331 9.848 33.709 1.00 86.62 179 PRO A N 1
ATOM 1450 C CA . PRO A 1 179 ? -11.696 10.835 32.680 1.00 86.62 179 PRO A CA 1
ATOM 1451 C C . PRO A 1 179 ? -10.489 11.558 32.072 1.00 86.62 179 PRO A C 1
ATOM 1453 O O . PRO A 1 179 ? -10.444 11.749 30.862 1.00 86.62 179 PRO A O 1
ATOM 1456 N N . TRP A 1 180 ? -9.503 11.925 32.894 1.00 86.94 180 TRP A N 1
ATOM 1457 C CA . TRP A 1 180 ? -8.299 12.624 32.442 1.00 86.94 180 TRP A CA 1
ATOM 1458 C C . TRP A 1 180 ? -7.418 11.724 31.579 1.00 86.94 180 TRP A C 1
ATOM 1460 O O . TRP A 1 180 ? -6.923 12.164 30.548 1.00 86.94 180 TRP A O 1
ATOM 1470 N N . LEU A 1 181 ? -7.287 10.445 31.948 1.00 87.62 181 LEU A N 1
ATOM 1471 C CA . LEU A 1 181 ? -6.549 9.475 31.140 1.00 87.62 181 LEU A CA 1
ATOM 1472 C C . LEU A 1 181 ? -7.263 9.158 29.817 1.00 87.62 181 LEU A C 1
ATOM 1474 O O . LEU A 1 181 ? -6.595 9.019 28.799 1.00 87.62 181 LEU A O 1
ATOM 1478 N N . ILE A 1 182 ? -8.600 9.091 29.805 1.00 89.62 182 ILE A N 1
ATOM 1479 C CA . ILE A 1 182 ? -9.383 8.965 28.565 1.00 89.62 182 ILE A CA 1
ATOM 1480 C C . ILE A 1 182 ? -9.151 10.179 27.663 1.00 89.62 182 ILE A C 1
ATOM 1482 O O . ILE A 1 182 ? -8.874 9.991 26.484 1.00 89.62 182 ILE A O 1
ATOM 1486 N N . LEU A 1 183 ? -9.217 11.401 28.204 1.00 89.50 183 LEU A N 1
ATOM 1487 C CA . LEU A 1 183 ? -8.983 12.630 27.441 1.00 89.50 183 LEU A CA 1
ATOM 1488 C C . LEU A 1 183 ? -7.559 12.681 26.864 1.00 89.50 183 LEU A C 1
ATOM 1490 O O . LEU A 1 183 ? -7.396 12.955 25.678 1.00 89.50 183 LEU A O 1
ATOM 1494 N N . LEU A 1 184 ? -6.547 12.352 27.676 1.00 89.00 184 LEU A N 1
ATOM 1495 C CA . LEU A 1 184 ? -5.147 12.259 27.254 1.00 89.00 184 LEU A CA 1
ATOM 1496 C C . LEU A 1 184 ? -4.958 11.213 26.146 1.00 89.00 184 LEU A C 1
ATOM 1498 O O . LEU A 1 184 ? -4.382 11.519 25.106 1.00 89.00 184 LEU A O 1
ATOM 1502 N N . CYS A 1 185 ? -5.463 9.991 26.336 1.00 91.94 185 CYS A N 1
ATOM 1503 C CA . CYS A 1 185 ? -5.324 8.927 25.339 1.00 91.94 185 CYS A CA 1
ATOM 1504 C C . CYS A 1 185 ? -6.107 9.231 24.055 1.00 91.94 185 CYS A C 1
ATOM 1506 O O . CYS A 1 185 ? -5.651 8.868 22.976 1.00 91.94 185 CYS A O 1
ATOM 1508 N N . PHE A 1 186 ? -7.259 9.901 24.152 1.00 92.94 186 PHE A N 1
ATOM 1509 C CA . PHE A 1 186 ? -8.045 10.334 22.998 1.00 92.94 186 PHE A CA 1
ATOM 1510 C C . PHE A 1 186 ? -7.295 11.402 22.200 1.00 92.94 186 PHE A C 1
ATOM 1512 O O . PHE A 1 186 ? -7.089 11.228 21.003 1.00 92.94 186 PHE A O 1
ATOM 1519 N N . GLY A 1 187 ? -6.834 12.465 22.868 1.00 91.12 187 GLY A N 1
ATOM 1520 C CA . GLY A 1 187 ? -6.081 13.548 22.238 1.00 91.12 187 GLY A CA 1
ATOM 1521 C C . GLY A 1 187 ? -4.762 13.069 21.630 1.00 91.12 187 GLY A C 1
ATOM 1522 O O . GLY A 1 187 ? -4.480 13.376 20.478 1.00 91.12 187 GLY A O 1
ATOM 1523 N N . GLY A 1 188 ? -3.999 12.251 22.361 1.00 91.06 188 GLY A N 1
ATOM 1524 C CA . GLY A 1 188 ? -2.748 11.664 21.874 1.00 91.06 188 GLY A CA 1
ATOM 1525 C C . GLY A 1 188 ? -2.950 10.696 20.706 1.00 91.06 188 GLY A C 1
ATOM 1526 O O . GLY A 1 188 ? -2.203 10.755 19.736 1.00 91.06 188 GLY A O 1
ATOM 1527 N N . SER A 1 189 ? -3.982 9.845 20.752 1.00 92.75 189 SER A N 1
ATOM 1528 C CA . SER A 1 189 ? -4.323 8.936 19.647 1.00 92.75 189 SER A CA 1
ATOM 1529 C C . SER A 1 189 ? -4.766 9.690 18.394 1.00 92.75 189 SER A C 1
ATOM 1531 O O . SER A 1 189 ? -4.327 9.349 17.296 1.00 92.75 189 SER A O 1
ATOM 1533 N N . LEU A 1 190 ? -5.594 10.729 18.551 1.00 91.38 190 LEU A N 1
ATOM 1534 C CA . LEU A 1 190 ? -6.028 11.563 17.436 1.00 91.38 190 LEU A CA 1
ATOM 1535 C C . LEU A 1 190 ? -4.843 12.334 16.844 1.00 91.38 190 LEU A C 1
ATOM 1537 O O . LEU A 1 190 ? -4.596 12.207 15.654 1.00 91.38 190 LEU A O 1
ATOM 1541 N N . ALA A 1 191 ? -4.061 13.049 17.658 1.00 89.19 191 ALA A N 1
ATOM 1542 C CA . ALA A 1 191 ? -2.886 13.792 17.193 1.00 89.19 191 ALA A CA 1
ATOM 1543 C C . ALA A 1 191 ? -1.857 12.885 16.495 1.00 89.19 191 ALA A C 1
ATOM 1545 O O . ALA A 1 191 ? -1.325 13.250 15.449 1.00 89.19 191 ALA A O 1
ATOM 1546 N N . TYR A 1 192 ? -1.634 11.674 17.018 1.00 88.62 192 TYR A N 1
ATOM 1547 C CA . TYR A 1 192 ? -0.798 10.672 16.360 1.00 88.62 192 TYR A CA 1
ATOM 1548 C C . TYR A 1 192 ? -1.358 10.280 14.986 1.00 88.62 192 TYR A C 1
ATOM 1550 O O . TYR A 1 192 ? -0.614 10.287 14.011 1.00 88.62 192 TYR A O 1
ATOM 1558 N N . ALA A 1 193 ? -2.667 10.018 14.878 1.00 88.00 193 ALA A N 1
ATOM 1559 C CA . ALA A 1 193 ? -3.325 9.712 13.606 1.00 88.00 193 ALA A CA 1
ATOM 1560 C C . ALA A 1 193 ? -3.247 10.868 12.591 1.00 88.00 193 ALA A C 1
ATOM 1562 O O . ALA A 1 193 ? -3.011 10.619 11.411 1.00 88.00 193 ALA A O 1
ATOM 1563 N N . MET A 1 194 ? -3.391 12.121 13.040 1.00 86.00 194 MET A N 1
ATOM 1564 C CA . MET A 1 194 ? -3.218 13.312 12.194 1.00 86.00 194 MET A CA 1
ATOM 1565 C C . MET A 1 194 ? -1.779 13.421 11.661 1.00 86.00 194 MET A C 1
ATOM 1567 O O . MET A 1 194 ? -1.576 13.782 10.506 1.00 86.00 194 MET A O 1
ATOM 1571 N N . HIS A 1 195 ? -0.782 13.088 12.489 1.00 84.50 195 HIS A N 1
ATOM 1572 C CA . HIS A 1 195 ? 0.637 13.176 12.136 1.00 84.50 195 HIS A CA 1
ATOM 1573 C C . HIS A 1 195 ? 1.102 12.052 11.195 1.00 84.50 195 HIS A C 1
ATOM 1575 O O . HIS A 1 195 ? 1.785 12.329 10.214 1.00 84.50 195 HIS A O 1
ATOM 1581 N N . VAL A 1 196 ? 0.724 10.793 11.457 1.00 79.50 196 VAL A N 1
ATOM 1582 C CA . VAL A 1 196 ? 1.154 9.644 10.628 1.00 79.50 196 VAL A CA 1
ATOM 1583 C C . VAL A 1 196 ? 0.269 9.404 9.403 1.00 79.50 196 VAL A C 1
ATOM 1585 O O . VAL A 1 196 ? 0.683 8.712 8.478 1.00 79.50 196 VAL A O 1
ATOM 1588 N N . GLY A 1 197 ? -0.940 9.972 9.365 1.00 72.44 197 GLY A N 1
ATOM 1589 C CA . GLY A 1 197 ? -1.888 9.801 8.262 1.00 72.44 197 GLY A CA 1
ATOM 1590 C C . GLY A 1 197 ? -1.309 10.111 6.870 1.00 72.44 197 GLY A C 1
ATOM 1591 O O . GLY A 1 197 ? -1.464 9.279 5.978 1.00 72.44 197 GLY A O 1
ATOM 1592 N N . PRO A 1 198 ? -0.605 11.243 6.661 1.00 72.12 198 PRO A N 1
ATOM 1593 C CA . PRO A 1 198 ? 0.055 11.542 5.387 1.00 72.12 198 PRO A CA 1
ATOM 1594 C C . PRO A 1 198 ? 1.139 10.523 4.998 1.00 72.12 198 PRO A C 1
ATOM 1596 O O . PRO A 1 198 ? 1.221 10.131 3.837 1.00 72.12 198 PRO A O 1
ATOM 1599 N N . MET A 1 199 ? 1.922 10.026 5.964 1.00 67.88 199 MET A N 1
ATOM 1600 C CA . MET A 1 199 ? 2.941 8.992 5.726 1.00 67.88 199 MET A CA 1
ATOM 1601 C C . MET A 1 199 ? 2.305 7.681 5.227 1.00 67.88 199 MET A C 1
ATOM 1603 O O . MET A 1 199 ? 2.801 7.064 4.289 1.00 67.88 199 MET A O 1
ATOM 1607 N N . LEU A 1 200 ? 1.151 7.303 5.793 1.00 66.12 200 LEU A N 1
ATOM 1608 C CA . LEU A 1 200 ? 0.371 6.129 5.376 1.00 66.12 200 LEU A CA 1
ATOM 1609 C C . LEU A 1 200 ? -0.258 6.247 3.971 1.00 66.12 200 LEU A C 1
ATOM 1611 O O . LEU A 1 200 ? -0.774 5.248 3.470 1.00 66.12 200 LEU A O 1
ATOM 1615 N N . LEU A 1 201 ? -0.267 7.435 3.352 1.00 57.94 201 LEU A N 1
ATOM 1616 C CA . LEU A 1 201 ? -0.700 7.626 1.960 1.00 57.94 201 LEU A CA 1
ATOM 1617 C C . LEU A 1 201 ? 0.456 7.559 0.963 1.00 57.94 201 LEU A C 1
ATOM 1619 O O . LEU A 1 201 ? 0.269 7.032 -0.130 1.00 57.94 201 LEU A O 1
ATOM 1623 N N . ASN A 1 202 ? 1.612 8.115 1.328 1.00 45.12 202 ASN A N 1
ATOM 1624 C CA . ASN A 1 202 ? 2.698 8.367 0.383 1.00 45.12 202 ASN A CA 1
ATOM 1625 C C . ASN A 1 202 ? 3.704 7.204 0.295 1.00 45.12 202 ASN A C 1
ATOM 1627 O O . ASN A 1 202 ? 4.291 7.004 -0.761 1.00 45.12 202 ASN A O 1
ATOM 1631 N N . GLU A 1 203 ? 3.872 6.412 1.363 1.00 39.72 203 GLU A N 1
ATOM 1632 C CA . GLU A 1 203 ? 4.830 5.291 1.416 1.00 39.72 203 GLU A CA 1
ATOM 1633 C C . GLU A 1 203 ? 4.178 3.980 1.917 1.00 39.72 203 GLU A C 1
ATOM 1635 O O . GLU A 1 203 ? 4.515 3.468 2.990 1.00 39.72 203 GLU A O 1
ATOM 1640 N N . PRO A 1 204 ? 3.218 3.395 1.178 1.00 45.28 204 PRO A N 1
ATOM 1641 C CA . PRO A 1 204 ? 2.433 2.249 1.653 1.00 45.28 204 PRO A CA 1
ATOM 1642 C C . PRO A 1 204 ? 3.206 0.917 1.777 1.00 45.28 204 PRO A C 1
ATOM 1644 O O . PRO A 1 204 ? 2.610 -0.083 2.174 1.00 45.28 204 PRO A O 1
ATOM 1647 N N . THR A 1 205 ? 4.496 0.870 1.428 1.00 47.66 205 THR A N 1
ATOM 1648 C CA . THR A 1 205 ? 5.283 -0.369 1.253 1.00 47.66 205 THR A CA 1
ATOM 1649 C C . THR A 1 205 ? 6.415 -0.577 2.266 1.00 47.66 205 THR A C 1
ATOM 1651 O O . THR A 1 205 ? 7.045 -1.635 2.256 1.00 47.66 205 THR A O 1
ATOM 1654 N N . THR A 1 206 ? 6.692 0.377 3.161 1.00 53.19 206 THR A N 1
ATOM 1655 C CA . THR A 1 206 ? 7.781 0.248 4.144 1.00 53.19 206 THR A CA 1
ATOM 1656 C C . THR A 1 206 ? 7.347 -0.531 5.395 1.00 53.19 206 THR A C 1
ATOM 1658 O O . THR A 1 206 ? 6.194 -0.503 5.831 1.00 53.19 206 THR A O 1
ATOM 1661 N N . SER A 1 207 ? 8.290 -1.234 6.036 1.00 62.84 207 SER A N 1
ATOM 1662 C CA . SER A 1 207 ? 7.996 -1.998 7.266 1.00 62.84 207 SER A CA 1
ATOM 1663 C C . SER A 1 207 ? 7.500 -1.105 8.416 1.00 62.84 207 SER A C 1
ATOM 1665 O O . SER A 1 207 ? 6.735 -1.551 9.270 1.00 62.84 207 SER A O 1
ATOM 1667 N N . SER A 1 208 ? 7.893 0.171 8.433 1.00 67.31 208 SER A N 1
ATOM 1668 C CA . SER A 1 208 ? 7.423 1.170 9.396 1.00 67.31 208 SER A CA 1
ATOM 1669 C C . SER A 1 208 ? 5.957 1.558 9.170 1.00 67.31 208 SER A C 1
ATOM 1671 O O . SER A 1 208 ? 5.197 1.591 10.140 1.00 67.31 208 SER A O 1
ATOM 1673 N N . THR A 1 209 ? 5.508 1.787 7.930 1.00 70.38 209 THR A N 1
ATOM 1674 C CA . THR A 1 209 ? 4.095 2.118 7.666 1.00 70.38 209 THR A CA 1
ATOM 1675 C C . THR A 1 209 ? 3.171 0.924 7.908 1.00 70.38 209 THR A C 1
ATOM 1677 O O . THR A 1 209 ? 2.116 1.102 8.523 1.00 70.38 209 THR A O 1
ATOM 1680 N N . GLY A 1 210 ? 3.597 -0.303 7.579 1.00 72.88 210 GLY A N 1
ATOM 1681 C CA . GLY A 1 210 ? 2.870 -1.536 7.926 1.00 72.88 210 GLY A CA 1
ATOM 1682 C C . GLY A 1 210 ? 2.691 -1.748 9.440 1.00 72.88 210 GLY A C 1
ATOM 1683 O O . GLY A 1 210 ? 1.596 -2.097 9.902 1.00 72.88 210 GLY A O 1
ATOM 1684 N N . LEU A 1 211 ? 3.734 -1.454 10.230 1.00 79.88 211 LEU A N 1
ATOM 1685 C CA . LEU A 1 211 ? 3.686 -1.459 11.699 1.00 79.88 211 LEU A CA 1
ATOM 1686 C C . LEU A 1 211 ? 2.686 -0.435 12.248 1.00 79.88 211 LEU A C 1
ATOM 1688 O O . LEU A 1 211 ? 1.876 -0.769 13.112 1.00 79.88 211 LEU A O 1
ATOM 1692 N N . ILE A 1 212 ? 2.724 0.804 11.749 1.00 82.19 212 ILE A N 1
ATOM 1693 C CA . ILE A 1 212 ? 1.825 1.881 12.187 1.00 82.19 212 ILE A CA 1
ATOM 1694 C C . ILE A 1 212 ? 0.372 1.535 11.836 1.00 82.19 212 ILE A C 1
ATOM 1696 O O . ILE A 1 212 ? -0.505 1.617 12.701 1.00 82.19 212 ILE A O 1
ATOM 1700 N N . HIS A 1 213 ? 0.125 1.095 10.599 1.00 81.94 213 HIS A N 1
ATOM 1701 C CA . HIS A 1 213 ? -1.196 0.732 10.077 1.00 81.94 213 HIS A CA 1
ATOM 1702 C C . HIS A 1 213 ? -1.865 -0.413 10.845 1.00 81.94 213 HIS A C 1
ATOM 1704 O O . HIS A 1 213 ? -3.076 -0.361 11.064 1.00 81.94 213 HIS A O 1
ATOM 1710 N N . SER A 1 214 ? -1.082 -1.395 11.299 1.00 85.81 214 SER A N 1
ATOM 1711 C CA . SER A 1 214 ? -1.564 -2.543 12.081 1.00 85.81 214 SER A CA 1
ATOM 1712 C C . SER A 1 214 ? -1.601 -2.289 13.600 1.00 85.81 214 SER A C 1
ATOM 1714 O O . SER A 1 214 ? -1.994 -3.173 14.365 1.00 85.81 214 SER A O 1
ATOM 1716 N N . SER A 1 215 ? -1.195 -1.100 14.065 1.00 88.06 215 SER A N 1
ATOM 1717 C CA . SER A 1 215 ? -1.147 -0.753 15.492 1.00 88.06 215 SER A CA 1
ATOM 1718 C C . SER A 1 215 ? -2.476 -0.173 16.011 1.00 88.06 215 SER A C 1
ATOM 1720 O O . SER A 1 215 ? -3.212 0.476 15.266 1.00 88.06 215 SER A O 1
ATOM 1722 N N . PRO A 1 216 ? -2.806 -0.323 17.310 1.00 91.56 216 PRO A N 1
ATOM 1723 C CA . PRO A 1 216 ? -4.020 0.267 17.879 1.00 91.56 216 PRO A CA 1
ATOM 1724 C C . PRO A 1 216 ? -3.964 1.798 18.021 1.00 91.56 216 PRO A C 1
ATOM 1726 O O . PRO A 1 216 ? -5.008 2.437 18.150 1.00 91.56 216 PRO A O 1
ATOM 1729 N N . LEU A 1 217 ? -2.770 2.401 18.018 1.00 90.00 217 LEU A N 1
ATOM 1730 C CA . LEU A 1 217 ? -2.556 3.810 18.370 1.00 90.00 217 LEU A CA 1
ATOM 1731 C C . LEU A 1 217 ? -3.299 4.827 17.479 1.00 90.00 217 LEU A C 1
ATOM 1733 O O . LEU A 1 217 ? -3.966 5.685 18.060 1.00 90.00 217 LEU A O 1
ATOM 1737 N N . PRO A 1 218 ? -3.277 4.762 16.131 1.00 90.06 218 PRO A N 1
ATOM 1738 C CA . PRO A 1 218 ? -3.975 5.739 15.284 1.00 90.06 218 PRO A CA 1
ATOM 1739 C C . PRO A 1 218 ? -5.509 5.591 15.295 1.00 90.06 218 PRO A C 1
ATOM 1741 O O . PRO A 1 218 ? -6.219 6.465 14.801 1.00 90.06 218 PRO A O 1
ATOM 1744 N N . TYR A 1 219 ? -6.049 4.514 15.876 1.00 93.44 219 TYR A N 1
ATOM 1745 C CA . TYR A 1 219 ? -7.491 4.232 15.889 1.00 93.44 219 TYR A CA 1
ATOM 1746 C C . TYR A 1 219 ? -8.122 4.277 17.289 1.00 93.44 219 TYR A C 1
ATOM 1748 O O . TYR A 1 219 ? -9.345 4.190 17.422 1.00 93.44 219 TYR A O 1
ATOM 1756 N N . PHE A 1 220 ? -7.317 4.408 18.347 1.00 94.88 220 PHE A N 1
ATOM 1757 C CA . PHE A 1 220 ? -7.796 4.304 19.727 1.00 94.88 220 PHE A CA 1
ATOM 1758 C C . PHE A 1 220 ? -8.776 5.420 20.119 1.00 94.88 220 PHE A C 1
ATOM 1760 O O . PHE A 1 220 ? -9.670 5.178 20.926 1.00 94.88 220 PHE A O 1
ATOM 1767 N N . TRP A 1 221 ? -8.700 6.602 19.504 1.00 94.06 221 TRP A N 1
ATOM 1768 C CA . TRP A 1 221 ? -9.673 7.682 19.693 1.00 94.06 221 TRP A CA 1
ATOM 1769 C C . TRP A 1 221 ? -11.110 7.258 19.326 1.00 94.06 221 TRP A C 1
ATOM 1771 O O . TRP A 1 221 ? -12.022 7.510 20.114 1.00 94.06 221 TRP A O 1
ATOM 1781 N N . LEU A 1 222 ? -11.314 6.514 18.227 1.00 95.69 222 LEU A N 1
ATOM 1782 C CA . LEU A 1 222 ? -12.625 5.962 17.829 1.00 95.69 222 LEU A CA 1
ATOM 1783 C C . LEU A 1 222 ? -13.171 4.987 18.883 1.00 95.69 222 LEU A C 1
ATOM 1785 O O . LEU A 1 222 ? -14.340 5.046 19.277 1.00 95.69 222 LEU A O 1
ATOM 1789 N N . PHE A 1 223 ? -12.303 4.105 19.382 1.00 96.31 223 PHE A N 1
ATOM 1790 C CA . PHE A 1 223 ? -12.637 3.174 20.458 1.00 96.31 223 PHE A CA 1
ATOM 1791 C C . PHE A 1 223 ? -12.998 3.917 21.756 1.00 96.31 223 PHE A C 1
ATOM 1793 O O . PHE A 1 223 ? -13.993 3.601 22.420 1.00 96.31 223 PHE A O 1
ATOM 1800 N N . LEU A 1 224 ? -12.222 4.944 22.110 1.00 95.44 224 LEU A N 1
ATOM 1801 C CA . LEU A 1 224 ? -12.436 5.761 23.301 1.00 95.44 224 LEU A CA 1
ATOM 1802 C C . LEU A 1 224 ? -13.737 6.573 23.239 1.00 95.44 224 LEU A C 1
ATOM 1804 O O . LEU A 1 224 ? -14.347 6.779 24.290 1.00 95.44 224 LEU A O 1
ATOM 1808 N N . THR A 1 225 ? -14.228 6.954 22.055 1.00 95.00 225 THR A N 1
ATOM 1809 C CA . THR A 1 225 ? -15.567 7.550 21.890 1.00 95.00 225 THR A CA 1
ATOM 1810 C C . THR A 1 225 ? -16.651 6.607 22.420 1.00 95.00 225 THR A C 1
ATOM 1812 O O . THR A 1 225 ? -17.428 6.976 23.306 1.00 95.00 225 THR A O 1
ATOM 1815 N N . GLY A 1 226 ? -16.656 5.351 21.958 1.00 94.94 226 GLY A N 1
ATOM 1816 C CA . GLY A 1 226 ? -17.584 4.323 22.439 1.00 94.94 226 GLY A CA 1
ATOM 1817 C C . GLY A 1 226 ? -17.406 4.005 23.929 1.00 94.94 226 GLY A C 1
ATOM 1818 O O . GLY A 1 226 ? -18.390 3.895 24.667 1.00 94.94 226 GLY A O 1
ATOM 1819 N N . ALA A 1 227 ? -16.157 3.917 24.399 1.00 93.38 227 ALA A N 1
ATOM 1820 C CA . ALA A 1 227 ? -15.835 3.663 25.804 1.00 93.38 227 ALA A CA 1
ATOM 1821 C C . ALA A 1 227 ? -16.337 4.779 26.738 1.00 93.38 227 ALA A C 1
ATOM 1823 O O . ALA A 1 227 ? -16.906 4.502 27.797 1.00 93.38 227 ALA A O 1
ATOM 1824 N N . THR A 1 228 ? -16.198 6.040 26.327 1.00 93.25 228 THR A N 1
ATOM 1825 C CA . THR A 1 228 ? -16.668 7.215 27.076 1.00 93.25 228 THR A CA 1
ATOM 1826 C C . THR A 1 228 ? -18.185 7.181 27.243 1.00 93.25 228 THR A C 1
ATOM 1828 O O . THR A 1 228 ? -18.692 7.311 28.362 1.00 93.25 228 THR A O 1
ATOM 1831 N N . VAL A 1 229 ? -18.921 6.915 26.158 1.00 93.06 229 VAL A N 1
ATOM 1832 C CA . VAL A 1 229 ? -20.387 6.801 26.206 1.00 93.06 229 VAL A CA 1
ATOM 1833 C C . VAL A 1 229 ? -20.833 5.604 27.055 1.00 93.06 229 VAL A C 1
ATOM 1835 O O . VAL A 1 229 ? -21.820 5.709 27.783 1.00 93.06 229 VAL A O 1
ATOM 1838 N N . ALA A 1 230 ? -20.085 4.496 27.053 1.00 91.38 230 ALA A N 1
ATOM 1839 C CA . ALA A 1 230 ? -20.338 3.353 27.931 1.00 91.38 230 ALA A CA 1
ATOM 1840 C C . ALA A 1 230 ? -20.152 3.666 29.427 1.00 91.38 230 ALA A C 1
ATOM 1842 O O . ALA A 1 230 ? -20.959 3.217 30.245 1.00 91.38 230 ALA A O 1
ATOM 1843 N N . ILE A 1 231 ? -19.115 4.424 29.797 1.00 89.25 231 ILE A N 1
ATOM 1844 C CA . ILE A 1 231 ? -18.821 4.791 31.195 1.00 89.25 231 ILE A CA 1
ATOM 1845 C C . ILE A 1 231 ? -19.858 5.783 31.723 1.00 89.25 231 ILE A C 1
ATOM 1847 O O . ILE A 1 231 ? -20.403 5.599 32.812 1.00 89.25 231 ILE A O 1
ATOM 1851 N N . TYR A 1 232 ? -20.172 6.813 30.937 1.00 89.62 232 TYR A N 1
ATOM 1852 C CA . TYR A 1 232 ? -21.100 7.878 31.326 1.00 89.62 232 TYR A CA 1
ATOM 1853 C C . TYR A 1 232 ? -22.545 7.625 30.874 1.00 89.62 232 TYR A C 1
ATOM 1855 O O . TYR A 1 232 ? -23.369 8.542 30.899 1.00 89.62 232 TYR A O 1
ATOM 1863 N N . TRP A 1 233 ? -22.883 6.375 30.532 1.00 90.62 233 TRP A N 1
ATOM 1864 C CA . TRP A 1 233 ? -24.170 5.984 29.946 1.00 90.62 233 TRP A CA 1
ATOM 1865 C C . TRP A 1 233 ? -25.386 6.525 30.704 1.00 90.62 233 TRP A C 1
ATOM 1867 O O . TRP A 1 233 ? -26.316 7.037 30.093 1.00 90.62 233 TRP A O 1
ATOM 1877 N N . GLN A 1 234 ? -25.376 6.491 32.041 1.00 89.06 234 GLN A N 1
ATOM 1878 C CA . GLN A 1 234 ? -26.517 6.971 32.833 1.00 89.06 234 GLN A CA 1
ATOM 1879 C C . GLN A 1 234 ? -26.809 8.469 32.665 1.00 89.06 234 GLN A C 1
ATOM 1881 O O . GLN A 1 234 ? -27.958 8.867 32.841 1.00 89.06 234 GLN A O 1
ATOM 1886 N N . ARG A 1 235 ? -25.801 9.277 32.308 1.00 89.06 235 ARG A N 1
ATOM 1887 C CA . ARG A 1 235 ? -25.949 10.707 31.997 1.00 89.06 235 ARG A CA 1
ATOM 1888 C C . ARG A 1 235 ? -26.232 10.928 30.511 1.00 89.06 235 ARG A C 1
ATOM 1890 O O . ARG A 1 235 ? -27.128 11.684 30.165 1.00 89.06 235 ARG A O 1
ATOM 1897 N N . LEU A 1 236 ? -25.491 10.242 29.639 1.00 91.44 236 LEU A N 1
ATOM 1898 C CA . LEU A 1 236 ? -25.513 10.494 28.194 1.00 91.44 236 LEU A CA 1
ATOM 1899 C C . LEU A 1 236 ? -26.656 9.793 27.441 1.00 91.44 236 LEU A C 1
ATOM 1901 O O . LEU A 1 236 ? -26.984 10.213 26.336 1.00 91.44 236 LEU A O 1
ATOM 1905 N N . LYS A 1 237 ? -27.309 8.771 28.018 1.00 89.94 237 LYS A N 1
ATOM 1906 C CA . LYS A 1 237 ? -28.406 8.017 27.369 1.00 89.94 237 LYS A CA 1
ATOM 1907 C C . LYS A 1 237 ? -29.523 8.901 26.799 1.00 89.94 237 LYS A C 1
ATOM 1909 O O . LYS A 1 237 ? -30.080 8.558 25.764 1.00 89.94 237 LYS A O 1
ATOM 1914 N N . VAL A 1 238 ? -29.810 10.046 27.426 1.00 90.31 238 VAL A N 1
ATOM 1915 C CA . VAL A 1 238 ? -30.848 11.007 26.994 1.00 90.31 238 VAL A CA 1
ATOM 1916 C C . VAL A 1 238 ? -30.556 11.594 25.603 1.00 90.31 238 VAL A C 1
ATOM 1918 O O . VAL A 1 238 ? -31.481 11.938 24.872 1.00 90.31 238 VAL A O 1
ATOM 1921 N N . ILE A 1 239 ? -29.278 11.666 25.217 1.00 91.69 239 ILE A N 1
ATOM 1922 C CA . ILE A 1 239 ? -28.818 12.197 23.926 1.00 91.69 239 ILE A CA 1
ATOM 1923 C C . ILE A 1 239 ? -28.918 11.132 22.815 1.00 91.69 239 ILE A C 1
ATOM 1925 O O . ILE A 1 239 ? -29.013 11.474 21.639 1.00 91.69 239 ILE A O 1
ATOM 1929 N N . PHE A 1 240 ? -28.918 9.839 23.163 1.00 91.31 240 PHE A N 1
ATOM 1930 C CA . PHE A 1 240 ? -28.841 8.734 22.197 1.00 91.31 240 PHE A CA 1
ATOM 1931 C C . PHE A 1 240 ? -30.148 7.944 22.037 1.00 91.31 240 PHE A C 1
ATOM 1933 O O . PHE A 1 240 ? -30.499 7.579 20.917 1.00 91.31 240 PHE A O 1
ATOM 1940 N N . VAL A 1 241 ? -30.875 7.662 23.121 1.00 90.62 241 VAL A N 1
ATOM 1941 C CA . VAL A 1 241 ? -32.073 6.802 23.091 1.00 90.62 241 VAL A CA 1
ATOM 1942 C C . VAL A 1 241 ? -33.221 7.515 22.371 1.00 90.62 241 VAL A C 1
ATOM 1944 O O . VAL A 1 241 ? -33.635 8.595 22.786 1.00 90.62 241 VAL A O 1
ATOM 1947 N N . GLY A 1 242 ? -33.730 6.920 21.286 1.00 87.06 242 GLY A N 1
ATOM 1948 C CA . GLY A 1 242 ? -34.825 7.488 20.486 1.00 87.06 242 GLY A CA 1
ATOM 1949 C C . GLY A 1 242 ? -34.458 8.753 19.697 1.00 87.06 242 GLY A C 1
ATOM 1950 O O . GLY A 1 242 ? -35.344 9.455 19.217 1.00 87.06 242 GLY A O 1
ATOM 1951 N N . ARG A 1 243 ? -33.163 9.076 19.567 1.00 92.44 243 ARG A N 1
ATOM 1952 C CA . ARG A 1 243 ? -32.666 10.299 18.905 1.00 92.44 243 ARG A CA 1
ATOM 1953 C C . ARG A 1 243 ? -32.001 10.044 17.546 1.00 92.44 243 ARG A C 1
ATOM 1955 O O . ARG A 1 243 ? -31.380 10.955 17.005 1.00 92.44 243 ARG A O 1
ATOM 1962 N N . ALA A 1 244 ? -32.157 8.847 16.972 1.00 91.19 244 ALA A N 1
ATOM 1963 C CA . ALA A 1 244 ? -31.422 8.432 15.774 1.00 91.19 244 ALA A CA 1
ATOM 1964 C C . ALA A 1 244 ? -31.619 9.375 14.578 1.00 91.19 244 ALA A C 1
ATOM 1966 O O . ALA A 1 244 ? -30.648 9.702 13.904 1.00 91.19 244 ALA A O 1
ATOM 1967 N N . ALA A 1 245 ? -32.839 9.882 14.365 1.00 92.94 245 ALA A N 1
ATOM 1968 C CA . ALA A 1 245 ? -33.132 10.850 13.306 1.00 92.94 245 ALA A CA 1
ATOM 1969 C C . ALA A 1 245 ? -32.330 12.161 13.445 1.00 92.94 245 ALA A C 1
ATOM 1971 O O . ALA A 1 245 ? -31.838 12.682 12.451 1.00 92.94 245 ALA A O 1
ATOM 1972 N N . TRP A 1 246 ? -32.131 12.664 14.670 1.00 93.81 246 TRP A N 1
ATOM 1973 C CA . TRP A 1 246 ? -31.351 13.885 14.919 1.00 93.81 246 TRP A CA 1
ATOM 1974 C C . TRP A 1 246 ? -29.856 13.675 14.683 1.00 93.81 246 TRP A C 1
ATOM 1976 O O . TRP A 1 246 ? -29.200 14.532 14.096 1.00 93.81 246 TRP A O 1
ATOM 1986 N N . TRP A 1 247 ? -29.325 12.518 15.087 1.00 95.19 247 TRP A N 1
ATOM 1987 C CA . TRP A 1 247 ? -27.941 12.149 14.790 1.00 95.19 247 TRP A CA 1
ATOM 1988 C C . TRP A 1 247 ? -27.718 11.937 13.290 1.00 95.19 247 TRP A C 1
ATOM 1990 O O . TRP A 1 247 ? -26.721 12.420 12.763 1.00 95.19 247 TRP A O 1
ATOM 2000 N N . LEU A 1 248 ? -28.650 11.277 12.593 1.00 94.69 248 LEU A N 1
ATOM 2001 C CA . LEU A 1 248 ? -28.607 11.102 11.138 1.00 94.69 248 LEU A CA 1
ATOM 2002 C C . LEU A 1 248 ? -28.701 12.440 10.395 1.00 94.69 248 LEU A C 1
ATOM 2004 O O . LEU A 1 248 ? -27.974 12.634 9.427 1.00 94.69 248 LEU A O 1
ATOM 2008 N N . LEU A 1 249 ? -29.529 13.377 10.868 1.00 95.56 249 LEU A N 1
ATOM 2009 C CA . LEU A 1 249 ? -29.616 14.726 10.307 1.00 95.56 249 LEU A CA 1
ATOM 2010 C C . LEU A 1 249 ? -28.300 15.494 10.490 1.00 95.56 249 LEU A C 1
ATOM 2012 O O . LEU A 1 249 ? -27.754 15.996 9.514 1.00 95.56 249 LEU A O 1
ATOM 2016 N N . ALA A 1 250 ? -27.751 15.543 11.708 1.00 95.00 250 ALA A N 1
ATOM 2017 C CA . ALA A 1 250 ? -26.468 16.202 11.969 1.00 95.00 250 ALA A CA 1
ATOM 2018 C C . ALA A 1 250 ? -25.322 15.574 11.152 1.00 95.00 250 ALA A C 1
ATOM 2020 O O . ALA A 1 250 ? -24.475 16.282 10.605 1.00 95.00 250 ALA A O 1
ATOM 2021 N N . TRP A 1 251 ? -25.331 14.243 11.024 1.00 95.00 251 TRP A N 1
ATOM 2022 C CA . TRP A 1 251 ? -24.386 13.487 10.210 1.00 95.00 251 TRP A CA 1
ATOM 2023 C C . TRP A 1 251 ? -24.493 13.815 8.717 1.00 95.00 251 TRP A C 1
ATOM 2025 O O . TRP A 1 251 ? -23.482 14.104 8.069 1.00 95.00 251 TRP A O 1
ATOM 2035 N N . GLY A 1 252 ? -25.718 13.808 8.189 1.00 93.94 252 GLY A N 1
ATOM 2036 C CA . GLY A 1 252 ? -26.026 14.109 6.796 1.00 93.94 252 GLY A CA 1
ATOM 2037 C C . GLY A 1 252 ? -25.707 15.554 6.423 1.00 93.94 252 GLY A C 1
ATOM 2038 O O . GLY A 1 252 ? -25.093 15.777 5.387 1.00 93.94 252 GLY A O 1
ATOM 2039 N N . VAL A 1 253 ? -26.028 16.527 7.284 1.00 94.75 253 VAL A N 1
ATOM 2040 C CA . VAL A 1 253 ? -25.710 17.948 7.058 1.00 94.75 253 VAL A CA 1
ATOM 2041 C C . VAL A 1 253 ? -24.199 18.168 6.982 1.00 94.75 253 VAL A C 1
ATOM 2043 O O . VAL A 1 253 ? -23.720 18.735 6.003 1.00 94.75 253 VAL A O 1
ATOM 2046 N N . ILE A 1 254 ? -23.422 17.682 7.956 1.00 93.56 254 ILE A N 1
ATOM 2047 C CA . ILE A 1 254 ? -21.961 17.877 7.952 1.00 93.56 254 ILE A CA 1
ATOM 2048 C C . ILE A 1 254 ? -21.292 17.119 6.794 1.00 93.56 254 ILE A C 1
ATOM 2050 O O . ILE A 1 254 ? -20.381 17.650 6.160 1.00 93.56 254 ILE A O 1
ATOM 2054 N N . THR A 1 255 ? -21.755 15.910 6.461 1.00 91.12 255 THR A N 1
ATOM 2055 C CA . THR A 1 255 ? -21.245 15.178 5.289 1.00 91.12 255 THR A CA 1
ATOM 2056 C C . THR A 1 255 ? -21.654 15.835 3.967 1.00 91.12 255 THR A C 1
ATOM 2058 O O . THR A 1 255 ? -20.841 15.866 3.050 1.00 91.12 255 THR A O 1
ATOM 2061 N N . GLY A 1 256 ? -22.847 16.428 3.875 1.00 90.31 256 GLY A N 1
ATOM 2062 C CA . GLY A 1 256 ? -23.291 17.204 2.716 1.00 90.31 256 GLY A CA 1
ATOM 2063 C C . GLY A 1 256 ? -22.463 18.473 2.507 1.00 90.31 256 GLY A C 1
ATOM 2064 O O . GLY A 1 256 ? -21.984 18.712 1.404 1.00 90.31 256 GLY A O 1
ATOM 2065 N N . LEU A 1 257 ? -22.198 19.239 3.571 1.00 89.94 257 LEU A N 1
ATOM 2066 C CA . LEU A 1 257 ? -21.310 20.410 3.520 1.00 89.94 257 LEU A CA 1
ATOM 2067 C C . LEU A 1 257 ? -19.879 20.029 3.100 1.00 89.94 257 LEU A C 1
ATOM 2069 O O . LEU A 1 257 ? -19.273 20.708 2.272 1.00 89.94 257 LEU A O 1
ATOM 2073 N N . TYR A 1 258 ? -19.350 18.916 3.616 1.00 87.19 258 TYR A N 1
ATOM 2074 C CA . TYR A 1 258 ? -18.042 18.396 3.208 1.00 87.19 258 TYR A CA 1
ATOM 2075 C C . TYR A 1 258 ? -18.032 17.924 1.740 1.00 87.19 258 TYR A C 1
ATOM 2077 O O . TYR A 1 258 ? -17.068 18.184 1.018 1.00 87.19 258 TYR A O 1
ATOM 2085 N N . PHE A 1 259 ? -19.111 17.290 1.269 1.00 87.31 259 PHE A N 1
ATOM 2086 C CA . PHE A 1 259 ? -19.272 16.891 -0.131 1.00 87.31 259 PHE A CA 1
ATOM 2087 C C . PHE A 1 259 ? -19.326 18.105 -1.070 1.00 87.31 259 PHE A C 1
ATOM 2089 O O . PHE A 1 259 ? -18.634 18.105 -2.081 1.00 87.31 259 PHE A O 1
ATOM 2096 N N . LEU A 1 260 ? -20.049 19.172 -0.710 1.00 87.88 260 LEU A N 1
ATOM 2097 C CA . LEU A 1 260 ? -20.068 20.427 -1.477 1.00 87.88 260 LEU A CA 1
ATOM 2098 C C . LEU A 1 260 ? -18.677 21.082 -1.578 1.00 87.88 260 LEU A C 1
ATOM 2100 O O . LEU A 1 260 ? -18.360 21.684 -2.598 1.00 87.88 260 LEU A O 1
ATOM 2104 N N . LYS A 1 261 ? -17.833 20.940 -0.545 1.00 81.88 261 LYS A N 1
ATOM 2105 C CA . LYS A 1 261 ? -16.451 21.457 -0.523 1.00 81.88 261 LYS A CA 1
ATOM 2106 C C . LYS A 1 261 ? -15.460 20.602 -1.330 1.00 81.88 261 LYS A C 1
ATOM 2108 O O . LYS A 1 261 ? -14.481 21.143 -1.833 1.00 81.88 261 LYS A O 1
ATOM 2113 N N . THR A 1 262 ? -15.648 19.280 -1.393 1.00 79.38 262 THR A N 1
ATOM 2114 C CA . THR A 1 262 ? -14.587 18.332 -1.818 1.00 79.38 262 THR A CA 1
ATOM 2115 C C . THR A 1 262 ? -14.988 17.323 -2.898 1.00 79.38 262 THR A C 1
ATOM 2117 O O . THR A 1 262 ? -14.141 16.560 -3.355 1.00 79.38 262 THR A O 1
ATOM 2120 N N . GLY A 1 263 ? -16.270 17.235 -3.260 1.00 82.62 263 GLY A N 1
ATOM 2121 C CA . GLY A 1 263 ? -16.813 16.187 -4.133 1.00 82.62 263 GLY A CA 1
ATOM 2122 C C . GLY A 1 263 ? -16.809 14.771 -3.533 1.00 82.62 263 GLY A C 1
ATOM 2123 O O . GLY A 1 263 ? -17.200 13.820 -4.208 1.00 82.62 263 GLY A O 1
ATOM 2124 N N . SER A 1 264 ? -16.385 14.600 -2.274 1.00 81.81 264 SER A N 1
ATOM 2125 C CA . SER A 1 264 ? -16.186 13.299 -1.626 1.00 81.81 264 SER A CA 1
ATOM 2126 C C . SER A 1 264 ? -17.106 13.121 -0.420 1.00 81.81 264 SER A C 1
ATOM 2128 O O . SER A 1 264 ? -17.173 13.979 0.452 1.00 81.81 264 SER A O 1
ATOM 2130 N N . THR A 1 265 ? -17.772 11.969 -0.308 1.00 85.06 265 THR A N 1
ATOM 2131 C CA . THR A 1 265 ? -18.476 11.567 0.925 1.00 85.06 265 THR A CA 1
ATOM 2132 C C . THR A 1 265 ? -17.625 10.696 1.850 1.00 85.06 265 THR A C 1
ATOM 2134 O O . THR A 1 265 ? -18.024 10.440 2.987 1.00 85.06 265 THR A O 1
ATOM 2137 N N . ALA A 1 266 ? -16.442 10.251 1.416 1.00 85.62 266 ALA A N 1
ATOM 2138 C CA . ALA A 1 266 ? -15.631 9.296 2.165 1.00 85.62 266 ALA A CA 1
ATOM 2139 C C . ALA A 1 266 ? -15.180 9.849 3.526 1.00 85.62 266 ALA A C 1
ATOM 2141 O O . ALA A 1 266 ? -14.703 10.981 3.633 1.00 85.62 266 ALA A O 1
ATOM 2142 N N . VAL A 1 267 ? -15.295 9.030 4.571 1.00 86.38 267 VAL A N 1
ATOM 2143 C CA . VAL A 1 267 ? -14.734 9.314 5.901 1.00 86.38 267 VAL A CA 1
ATOM 2144 C C . VAL A 1 267 ? -13.358 8.656 5.984 1.00 86.38 267 VAL A C 1
ATOM 2146 O O . VAL A 1 267 ? -13.233 7.500 6.390 1.00 86.38 267 VAL A O 1
ATOM 2149 N N . ARG A 1 268 ? -12.309 9.368 5.551 1.00 84.00 268 ARG A N 1
ATOM 2150 C CA . ARG A 1 268 ? -10.930 8.845 5.479 1.00 84.00 268 ARG A CA 1
ATOM 2151 C C . ARG A 1 268 ? -10.260 8.794 6.862 1.00 84.00 268 ARG A C 1
ATOM 2153 O O . ARG A 1 268 ? -9.230 9.407 7.085 1.00 84.00 268 ARG A O 1
ATOM 2160 N N . TYR A 1 269 ? -10.825 8.022 7.789 1.00 83.88 269 TYR A N 1
ATOM 2161 C CA . TYR A 1 269 ? -10.411 7.922 9.201 1.00 83.88 269 TYR A CA 1
ATOM 2162 C C . TYR A 1 269 ? -8.939 7.521 9.452 1.00 83.88 269 TYR A C 1
ATOM 2164 O O . TYR A 1 269 ? -8.482 7.621 10.587 1.00 83.88 269 TYR A O 1
ATOM 2172 N N . ARG A 1 270 ? -8.215 7.046 8.427 1.00 77.81 270 ARG A N 1
ATOM 2173 C CA . ARG A 1 270 ? -6.762 6.782 8.461 1.00 77.81 270 ARG A CA 1
ATOM 2174 C C . ARG A 1 270 ? -5.911 8.057 8.356 1.00 77.81 270 ARG A C 1
ATOM 2176 O O . ARG A 1 270 ? -4.777 8.048 8.809 1.00 77.81 270 ARG A O 1
ATOM 2183 N N . ILE A 1 271 ? -6.463 9.125 7.778 1.00 76.19 271 ILE A N 1
ATOM 2184 C CA . ILE A 1 271 ? -5.857 10.457 7.665 1.00 76.19 271 ILE A CA 1
ATOM 2185 C C . ILE A 1 271 ? -6.894 11.468 8.168 1.00 76.19 271 ILE A C 1
ATOM 2187 O O . ILE A 1 271 ? -7.529 12.157 7.367 1.00 76.19 271 ILE A O 1
ATOM 2191 N N . PRO A 1 272 ? -7.180 11.489 9.481 1.00 74.94 272 PRO A N 1
ATOM 2192 C CA . PRO A 1 272 ? -8.113 12.456 10.021 1.00 74.94 272 PRO A CA 1
ATOM 2193 C C . PRO A 1 272 ? -7.486 13.852 9.957 1.00 74.94 272 PRO A C 1
ATOM 2195 O O . PRO A 1 272 ? -6.457 14.105 10.572 1.00 74.94 272 PRO A O 1
ATOM 2198 N N . ASP A 1 273 ? -8.131 14.771 9.251 1.00 80.38 273 ASP A N 1
ATOM 2199 C CA . ASP A 1 273 ? -8.114 16.189 9.603 1.00 80.38 273 ASP A CA 1
ATOM 2200 C C . ASP A 1 273 ? -9.198 16.455 10.673 1.00 80.38 273 ASP A C 1
ATOM 2202 O O . ASP A 1 273 ? -9.865 15.532 11.165 1.00 80.38 273 ASP A O 1
ATOM 2206 N N . LEU A 1 274 ? -9.366 17.713 11.091 1.00 83.75 274 LEU A N 1
ATOM 2207 C CA . LEU A 1 274 ? -10.338 18.059 12.132 1.00 83.75 274 LEU A CA 1
ATOM 2208 C C . LEU A 1 274 ? -11.788 17.825 11.668 1.00 83.75 274 LEU A C 1
ATOM 2210 O O . LEU A 1 274 ? -12.631 17.419 12.473 1.00 83.75 274 LEU A O 1
ATOM 2214 N N . ASP A 1 275 ? -12.084 18.028 10.381 1.00 81.12 275 ASP A N 1
ATOM 2215 C CA . ASP A 1 275 ? -13.396 17.783 9.788 1.00 81.12 275 ASP A CA 1
ATOM 2216 C C . ASP A 1 275 ? -13.711 16.287 9.629 1.00 81.12 275 ASP A C 1
ATOM 2218 O O . ASP A 1 275 ? -14.810 15.868 9.993 1.00 81.12 275 ASP A O 1
ATOM 2222 N N . ILE A 1 276 ? -12.766 15.445 9.205 1.00 86.25 276 ILE A N 1
ATOM 2223 C CA . ILE A 1 276 ? -12.903 13.979 9.199 1.00 86.25 276 ILE A CA 1
ATOM 2224 C C . ILE A 1 276 ? -13.033 13.440 10.630 1.00 86.25 276 ILE A C 1
ATOM 2226 O O . ILE A 1 276 ? -13.845 12.539 10.863 1.00 86.25 276 ILE A O 1
ATOM 2230 N N . ALA A 1 277 ? -12.298 13.993 11.601 1.00 89.38 277 ALA A N 1
ATOM 2231 C CA . ALA A 1 277 ? -12.417 13.610 13.007 1.00 89.38 277 ALA A CA 1
ATOM 2232 C C . ALA A 1 277 ? -13.810 13.940 13.570 1.00 89.38 277 ALA A C 1
ATOM 2234 O O . ALA A 1 277 ? -14.488 13.052 14.095 1.00 89.38 277 ALA A O 1
ATOM 2235 N N . LEU A 1 278 ? -14.286 15.181 13.392 1.00 90.81 278 LEU A N 1
ATOM 2236 C CA . LEU A 1 278 ? -15.652 15.588 13.744 1.00 90.81 278 LEU A CA 1
ATOM 2237 C C . LEU A 1 278 ? -16.688 14.685 13.065 1.00 90.81 278 LEU A C 1
ATOM 2239 O O . LEU A 1 278 ? -17.638 14.228 13.705 1.00 90.81 278 LEU A O 1
ATOM 2243 N N . ARG A 1 279 ? -16.481 14.381 11.782 1.00 92.56 279 ARG A N 1
ATOM 2244 C CA . ARG A 1 279 ? -17.357 13.500 11.015 1.00 92.56 279 ARG A CA 1
ATOM 2245 C C . ARG A 1 279 ? -17.428 12.097 11.623 1.00 92.56 279 ARG A C 1
ATOM 2247 O O . ARG A 1 279 ? -18.519 11.614 11.919 1.00 92.56 279 ARG A O 1
ATOM 2254 N N . ALA A 1 280 ? -16.294 11.465 11.904 1.00 93.62 280 ALA A N 1
ATOM 2255 C CA . ALA A 1 280 ? -16.270 10.147 12.533 1.00 93.62 280 ALA A CA 1
ATOM 2256 C C . ALA A 1 280 ? -16.913 10.134 13.938 1.00 93.62 280 ALA A C 1
ATOM 2258 O O . ALA A 1 280 ? -17.550 9.147 14.308 1.00 93.62 280 ALA A O 1
ATOM 2259 N N . LEU A 1 281 ? -16.818 11.230 14.703 1.00 94.25 281 LEU A N 1
ATOM 2260 C CA . LEU A 1 281 ? -17.501 11.380 15.996 1.00 94.25 281 LEU A CA 1
ATOM 2261 C C . LEU A 1 281 ? -19.029 11.502 15.854 1.00 94.25 281 LEU A C 1
ATOM 2263 O O . LEU A 1 281 ? -19.767 10.914 16.648 1.00 94.25 281 LEU A O 1
ATOM 2267 N N . LEU A 1 282 ? -19.522 12.210 14.835 1.00 95.06 282 LEU A N 1
ATOM 2268 C CA . LEU A 1 282 ? -20.956 12.266 14.522 1.00 95.06 282 LEU A CA 1
ATOM 2269 C C . LEU A 1 282 ? -21.482 10.900 14.057 1.00 95.06 282 LEU A C 1
ATOM 2271 O O . LEU A 1 282 ? -22.531 10.459 14.530 1.00 95.06 282 LEU A O 1
ATOM 2275 N N . LEU A 1 283 ? -20.722 10.186 13.220 1.00 95.94 283 LEU A N 1
ATOM 2276 C CA . LEU A 1 283 ? -21.013 8.803 12.831 1.00 95.94 283 LEU A CA 1
ATOM 2277 C C . LEU A 1 283 ? -21.034 7.861 14.050 1.00 95.94 283 LEU A C 1
ATOM 2279 O O . LEU A 1 283 ? -21.937 7.034 14.174 1.00 95.94 283 LEU A O 1
ATOM 2283 N N . ALA A 1 284 ? -20.106 8.016 14.999 1.00 95.50 284 ALA A N 1
ATOM 2284 C CA . ALA A 1 284 ? -20.131 7.279 16.263 1.00 95.50 284 ALA A CA 1
ATOM 2285 C C . ALA A 1 284 ? -21.424 7.547 17.059 1.00 95.50 284 ALA A C 1
ATOM 2287 O O . ALA A 1 284 ? -22.002 6.627 17.642 1.00 95.50 284 ALA A O 1
ATOM 2288 N N . GLY A 1 285 ? -21.919 8.788 17.043 1.00 95.25 285 GLY A N 1
ATOM 2289 C CA . GLY A 1 285 ? -23.201 9.153 17.642 1.00 95.25 285 GLY A CA 1
ATOM 2290 C C . GLY A 1 285 ? -24.410 8.532 16.935 1.00 95.25 285 GLY A C 1
ATOM 2291 O O . GLY A 1 285 ? -25.283 7.983 17.610 1.00 95.25 285 GLY A O 1
ATOM 2292 N N . VAL A 1 286 ? -24.424 8.516 15.595 1.00 95.31 286 VAL A N 1
ATOM 2293 C CA . VAL A 1 286 ? -25.417 7.786 14.778 1.00 95.31 286 VAL A CA 1
ATOM 2294 C C . VAL A 1 286 ? -25.456 6.309 15.168 1.00 95.31 286 VAL A C 1
ATOM 2296 O O . VAL A 1 286 ? -26.519 5.791 15.502 1.00 95.31 286 VAL A O 1
ATOM 2299 N N . VAL A 1 287 ? -24.297 5.648 15.200 1.00 94.75 287 VAL A N 1
ATOM 2300 C CA . VAL A 1 287 ? -24.143 4.232 15.570 1.00 94.75 287 VAL A CA 1
ATOM 2301 C C . VAL A 1 287 ? -24.705 3.951 16.965 1.00 94.75 287 VAL A C 1
ATOM 2303 O O . VAL A 1 287 ? -25.522 3.046 17.141 1.00 94.75 287 VAL A O 1
ATOM 2306 N N . LEU A 1 288 ? -24.309 4.739 17.967 1.00 94.12 288 LEU A N 1
ATOM 2307 C CA . LEU A 1 288 ? -24.736 4.544 19.355 1.00 94.12 288 LEU A CA 1
ATOM 2308 C C . LEU A 1 288 ? -26.217 4.891 19.575 1.00 94.12 288 LEU A C 1
ATOM 2310 O O . LEU A 1 288 ? -26.857 4.292 20.444 1.00 94.12 288 LEU A O 1
ATOM 2314 N N . SER A 1 289 ? -26.771 5.813 18.785 1.00 93.75 289 SER A N 1
ATOM 2315 C CA . SER A 1 289 ? -28.190 6.172 18.814 1.00 93.75 289 SER A CA 1
ATOM 2316 C C . SER A 1 289 ? -29.071 5.129 18.120 1.00 93.75 289 SER A C 1
ATOM 2318 O O . SER A 1 289 ? -30.072 4.711 18.703 1.00 93.75 289 SER A O 1
ATOM 2320 N N . LEU A 1 290 ? -28.677 4.629 16.942 1.00 92.12 290 LEU A N 1
ATOM 2321 C CA . LEU A 1 290 ? -29.348 3.522 16.245 1.00 92.12 290 LEU A CA 1
ATOM 2322 C C . LEU A 1 290 ? -29.305 2.222 17.058 1.00 92.12 290 LEU A C 1
ATOM 2324 O O . LEU A 1 290 ? -30.295 1.495 17.110 1.00 92.12 290 LEU A O 1
ATOM 2328 N N . ALA A 1 291 ? -28.204 1.956 17.769 1.00 90.56 291 ALA A N 1
ATOM 2329 C CA . ALA A 1 291 ? -28.088 0.789 18.643 1.00 90.56 291 ALA A CA 1
ATOM 2330 C C . ALA A 1 291 ? -29.149 0.758 19.760 1.00 90.56 291 ALA A C 1
ATOM 2332 O O . ALA A 1 291 ? -29.503 -0.321 20.231 1.00 90.56 291 ALA A O 1
ATOM 2333 N N . HIS A 1 292 ? -29.665 1.921 20.171 1.00 89.06 292 HIS A N 1
ATOM 2334 C CA . HIS A 1 292 ? -30.652 2.074 21.246 1.00 89.06 292 HIS A CA 1
ATOM 2335 C C . HIS A 1 292 ? -31.964 2.735 20.777 1.00 89.06 292 HIS A C 1
ATOM 2337 O O . HIS A 1 292 ? -32.736 3.231 21.599 1.00 89.06 292 HIS A O 1
ATOM 2343 N N . SER A 1 293 ? -32.220 2.755 19.467 1.00 85.56 293 SER A N 1
ATOM 2344 C CA . SER A 1 293 ? -33.485 3.190 18.864 1.00 85.56 293 SER A CA 1
ATOM 2345 C C . SER A 1 293 ? -34.096 2.000 18.126 1.00 85.56 293 SER A C 1
ATOM 2347 O O . SER A 1 293 ? -33.376 1.274 17.450 1.00 85.56 293 SER A O 1
ATOM 2349 N N . TRP A 1 294 ? -35.404 1.776 18.281 1.00 81.69 294 TRP A N 1
ATOM 2350 C CA . TRP A 1 294 ? -36.119 0.616 17.717 1.00 81.69 294 TRP A CA 1
ATOM 2351 C C . TRP A 1 294 ? -35.450 -0.751 18.024 1.00 81.69 294 TRP A C 1
ATOM 2353 O O . TRP A 1 294 ? -35.129 -1.501 17.100 1.00 81.69 294 TRP A O 1
ATOM 2363 N N . PRO A 1 295 ? -35.227 -1.117 19.306 1.00 76.94 295 PRO A N 1
ATOM 2364 C CA . PRO A 1 295 ? -34.447 -2.306 19.704 1.00 76.94 295 PRO A CA 1
ATOM 2365 C C . PRO A 1 295 ? -35.070 -3.663 19.310 1.00 76.94 295 PRO A C 1
ATOM 2367 O O . PRO A 1 295 ? -34.457 -4.711 19.504 1.00 76.94 295 PRO A O 1
ATOM 2370 N N . GLN A 1 296 ? -36.281 -3.654 18.747 1.00 77.81 296 GLN A N 1
ATOM 2371 C CA . GLN A 1 296 ? -36.974 -4.839 18.239 1.00 77.81 296 GLN A CA 1
ATOM 2372 C C . GLN A 1 296 ? -36.352 -5.378 16.934 1.00 77.81 296 GLN A C 1
ATOM 2374 O O . GLN A 1 296 ? -36.470 -6.572 16.659 1.00 77.81 296 GLN A O 1
ATOM 2379 N N . LEU A 1 297 ? -35.655 -4.537 16.154 1.00 77.00 297 LEU A N 1
ATOM 2380 C CA . LEU A 1 297 ? -35.107 -4.897 14.834 1.00 77.00 297 LEU A CA 1
ATOM 2381 C C . LEU A 1 297 ? -34.074 -6.039 14.889 1.00 77.00 297 LEU A C 1
ATOM 2383 O O . LEU A 1 297 ? -33.998 -6.851 13.969 1.00 77.00 297 LEU A O 1
ATOM 2387 N N . SER A 1 298 ? -33.305 -6.147 15.976 1.00 76.12 298 SER A N 1
ATOM 2388 C CA . SER A 1 298 ? -32.329 -7.226 16.187 1.00 76.12 298 SER A CA 1
ATOM 2389 C C . SER A 1 298 ? -32.921 -8.526 16.740 1.00 76.12 298 SER A C 1
ATOM 2391 O O . SER A 1 298 ? -32.171 -9.475 16.972 1.00 76.12 298 SER A O 1
ATOM 2393 N N . GLY A 1 299 ? -34.240 -8.603 16.968 1.00 70.88 299 GLY A N 1
ATOM 2394 C CA . GLY A 1 299 ? -34.890 -9.722 17.662 1.00 70.88 299 GLY A CA 1
ATOM 2395 C C . GLY A 1 299 ? -34.521 -11.105 17.110 1.00 70.88 299 GLY A C 1
ATOM 2396 O O . GLY A 1 299 ? -34.237 -12.018 17.883 1.00 70.88 299 GLY A O 1
ATOM 2397 N N . TRP A 1 300 ? -34.431 -11.229 15.782 1.00 77.12 300 TRP A N 1
ATOM 2398 C CA . TRP A 1 300 ? -34.075 -12.466 15.076 1.00 77.12 300 TRP A CA 1
ATOM 2399 C C . TRP A 1 300 ? -32.580 -12.844 15.158 1.00 77.12 300 TRP A C 1
ATOM 2401 O O . TRP A 1 300 ? -32.221 -14.003 14.939 1.00 77.12 300 TRP A O 1
ATOM 2411 N N . MET A 1 301 ? -31.708 -11.888 15.497 1.00 74.12 301 MET A N 1
ATOM 2412 C CA . MET A 1 301 ? -30.253 -12.064 15.608 1.00 74.12 301 MET A CA 1
ATOM 2413 C C . MET A 1 301 ? -29.770 -12.343 17.034 1.00 74.12 301 MET A C 1
ATOM 2415 O O . MET A 1 301 ? -28.583 -12.599 17.233 1.00 74.12 301 MET A O 1
ATOM 2419 N N . ARG A 1 302 ? -30.646 -12.278 18.046 1.00 68.75 302 ARG A N 1
ATOM 2420 C CA . ARG A 1 302 ? -30.255 -12.409 19.460 1.00 68.75 302 ARG A CA 1
ATOM 2421 C C . ARG A 1 302 ? -29.505 -13.726 19.701 1.00 68.75 302 ARG A C 1
ATOM 2423 O O . ARG A 1 302 ? -30.086 -14.806 19.664 1.00 68.75 302 ARG A O 1
ATOM 2430 N N . GLY A 1 303 ? -28.199 -13.626 19.963 1.00 66.62 303 GLY A N 1
ATOM 2431 C CA . GLY A 1 303 ? -27.322 -14.785 20.165 1.00 66.62 303 GLY A CA 1
ATOM 2432 C C . GLY A 1 303 ? -26.799 -15.453 18.883 1.00 66.62 303 GLY A C 1
ATOM 2433 O O . GLY A 1 303 ? -26.351 -16.595 18.957 1.00 66.62 303 GLY A O 1
ATOM 2434 N N . ARG A 1 304 ? -26.836 -14.772 17.728 1.00 76.56 304 ARG A N 1
ATOM 2435 C CA . ARG A 1 304 ? -26.287 -15.220 16.435 1.00 76.56 304 ARG A CA 1
ATOM 2436 C C . ARG A 1 304 ? -25.418 -14.113 15.822 1.00 76.56 304 ARG A C 1
ATOM 2438 O O . ARG A 1 304 ? -25.923 -13.232 15.134 1.00 76.56 304 ARG A O 1
ATOM 2445 N N . ASP A 1 305 ? -24.112 -14.144 16.080 1.00 83.50 305 ASP A N 1
ATOM 2446 C CA . ASP A 1 305 ? -23.180 -13.079 15.677 1.00 83.50 305 ASP A CA 1
ATOM 2447 C C . ASP A 1 305 ? -22.351 -13.469 14.439 1.00 83.50 305 ASP A C 1
ATOM 2449 O O . ASP A 1 305 ? -21.153 -13.736 14.524 1.00 83.50 305 ASP A O 1
ATOM 2453 N N . LEU A 1 306 ? -23.010 -13.465 13.274 1.00 90.12 306 LEU A N 1
ATOM 2454 C CA . LEU A 1 306 ? -22.403 -13.753 11.963 1.00 90.12 306 LEU A CA 1
ATOM 2455 C C . LEU A 1 306 ? -21.397 -12.685 11.489 1.00 90.12 306 LEU A C 1
ATOM 2457 O O . LEU A 1 306 ? -20.690 -12.906 10.508 1.00 90.12 306 LEU A O 1
ATOM 2461 N N . SER A 1 307 ? -21.335 -11.523 12.154 1.00 93.25 307 SER A N 1
ATOM 2462 C CA . SER A 1 307 ? -20.555 -10.369 11.680 1.00 93.25 307 SER A CA 1
ATOM 2463 C C . SER A 1 307 ? -19.056 -10.658 11.574 1.00 93.25 307 SER A C 1
ATOM 2465 O O . SER A 1 307 ? -18.408 -10.198 10.638 1.00 93.25 307 SER A O 1
ATOM 2467 N N . TYR A 1 308 ? -18.516 -11.450 12.505 1.00 92.88 308 TYR A N 1
ATOM 2468 C CA . TYR A 1 308 ? -17.091 -11.773 12.543 1.00 92.88 308 TYR A CA 1
ATOM 2469 C C . TYR A 1 308 ? -16.698 -12.769 11.448 1.00 92.88 308 TYR A C 1
ATOM 2471 O O . TYR A 1 308 ? -15.768 -12.499 10.694 1.00 92.88 308 TYR A O 1
ATOM 2479 N N . GLY A 1 309 ? -17.455 -13.862 11.293 1.00 94.69 309 GLY A N 1
ATOM 2480 C CA . GLY A 1 309 ? -17.260 -14.803 10.190 1.00 94.69 309 GLY A CA 1
ATOM 2481 C C . GLY A 1 309 ? -17.339 -14.109 8.826 1.00 94.69 309 GLY A C 1
ATOM 2482 O O . GLY A 1 309 ? -16.427 -14.251 8.017 1.00 94.69 309 GLY A O 1
ATOM 2483 N N . LEU A 1 310 ? -18.359 -13.274 8.586 1.00 96.00 310 LEU A N 1
ATOM 2484 C CA . LEU A 1 310 ? -18.489 -12.550 7.313 1.00 96.00 310 LEU A CA 1
ATOM 2485 C C . LEU A 1 310 ? -17.291 -11.616 7.061 1.00 96.00 310 LEU A C 1
ATOM 2487 O O . LEU A 1 310 ? -16.793 -11.522 5.940 1.00 96.00 310 LEU A O 1
ATOM 2491 N N . TYR A 1 311 ? -16.785 -10.962 8.110 1.00 95.31 311 TYR A N 1
ATOM 2492 C CA . TYR A 1 311 ? -15.598 -10.116 8.020 1.00 95.31 311 TYR A CA 1
ATOM 2493 C C . TYR A 1 311 ? -14.311 -10.903 7.702 1.00 95.31 311 TYR A C 1
ATOM 2495 O O . TYR A 1 311 ? -13.458 -10.384 6.989 1.00 95.31 311 TYR A O 1
ATOM 2503 N N . LEU A 1 312 ? -14.173 -12.151 8.161 1.00 94.75 312 LEU A N 1
ATOM 2504 C CA . LEU A 1 312 ? -13.014 -12.998 7.847 1.00 94.75 312 LEU A CA 1
ATOM 2505 C C . LEU A 1 312 ? -13.086 -13.615 6.439 1.00 94.75 312 LEU A C 1
ATOM 2507 O O . LEU A 1 312 ? -12.115 -13.546 5.688 1.00 94.75 312 LEU A O 1
ATOM 2511 N N . PHE A 1 313 ? -14.227 -14.205 6.069 1.00 96.12 313 PHE A N 1
ATOM 2512 C CA . PHE A 1 313 ? -14.331 -15.101 4.907 1.00 96.12 313 PHE A CA 1
ATOM 2513 C C . PHE A 1 313 ? -14.677 -14.414 3.570 1.00 96.12 313 PHE A C 1
ATOM 2515 O O . PHE A 1 313 ? -14.790 -15.103 2.560 1.00 96.12 313 PHE A O 1
ATOM 2522 N N . HIS A 1 314 ? -14.847 -13.085 3.516 1.00 96.38 314 HIS A N 1
ATOM 2523 C CA . HIS A 1 314 ? -15.298 -12.408 2.286 1.00 96.38 314 HIS A CA 1
ATOM 2524 C C . HIS A 1 314 ? -14.219 -12.148 1.225 1.00 96.38 314 HIS A C 1
ATOM 2526 O O . HIS A 1 314 ? -14.570 -12.009 0.062 1.00 96.38 314 HIS A O 1
ATOM 2532 N N . MET A 1 315 ? -12.935 -12.054 1.588 1.00 94.88 315 MET A N 1
ATOM 2533 C CA . MET A 1 315 ? -11.856 -11.711 0.639 1.00 94.88 315 MET A CA 1
ATOM 2534 C C . MET A 1 315 ? -11.381 -12.860 -0.274 1.00 94.88 315 MET A C 1
ATOM 2536 O O . MET A 1 315 ? -11.138 -12.582 -1.449 1.00 94.88 315 MET A O 1
ATOM 2540 N N . PRO A 1 316 ? -11.236 -14.126 0.187 1.00 95.69 316 PRO A N 1
ATOM 2541 C CA . PRO A 1 316 ? -10.519 -15.135 -0.596 1.00 95.69 316 PRO A CA 1
ATOM 2542 C C . PRO A 1 316 ? -11.132 -15.444 -1.965 1.00 95.69 316 PRO A C 1
ATOM 2544 O O . PRO A 1 316 ? -10.400 -15.567 -2.946 1.00 95.69 316 PRO A O 1
ATOM 2547 N N . LEU A 1 317 ? -12.461 -15.548 -2.052 1.00 95.50 317 LEU A N 1
ATOM 2548 C CA . LEU A 1 317 ? -13.151 -15.873 -3.302 1.00 95.50 317 LEU A CA 1
ATOM 2549 C C . LEU A 1 317 ? -13.108 -14.734 -4.343 1.00 95.50 317 LEU A C 1
ATOM 2551 O O . LEU A 1 317 ? -12.627 -14.998 -5.444 1.00 95.50 317 LEU A O 1
ATOM 2555 N N . PRO A 1 318 ? -13.534 -13.485 -4.054 1.00 95.25 318 PRO A N 1
ATOM 2556 C CA . PRO A 1 318 ? -13.483 -12.417 -5.053 1.00 95.25 318 PRO A CA 1
ATOM 2557 C C . PRO A 1 318 ? -12.056 -12.076 -5.489 1.00 95.25 318 PRO A C 1
ATOM 2559 O O . PRO A 1 318 ? -11.857 -11.742 -6.652 1.00 95.25 318 PRO A O 1
ATOM 2562 N N . LEU A 1 319 ? -11.053 -12.223 -4.612 1.00 93.69 319 LEU A N 1
ATOM 2563 C CA . LEU A 1 319 ? -9.654 -12.051 -5.009 1.00 93.69 319 LEU A CA 1
ATOM 2564 C C . LEU A 1 319 ? -9.159 -13.191 -5.919 1.00 93.69 319 LEU A C 1
ATOM 2566 O O . LEU A 1 319 ? -8.426 -12.942 -6.871 1.00 93.69 319 LEU A O 1
ATOM 2570 N N . GLY A 1 320 ? -9.579 -14.435 -5.664 1.00 93.12 320 GLY A N 1
ATOM 2571 C CA . GLY A 1 320 ? -9.242 -15.575 -6.525 1.00 93.12 320 GLY A CA 1
ATOM 2572 C C . GLY A 1 320 ? -9.881 -15.461 -7.911 1.00 93.12 320 GLY A C 1
ATOM 2573 O O . GLY A 1 320 ? -9.223 -15.702 -8.917 1.00 93.12 320 GLY A O 1
ATOM 2574 N N . LEU A 1 321 ? -11.139 -15.016 -7.968 1.00 93.81 321 LEU A N 1
ATOM 2575 C CA . LEU A 1 321 ? -11.848 -14.707 -9.213 1.00 93.81 321 LEU A CA 1
ATOM 2576 C C . LEU A 1 321 ? -11.203 -13.534 -9.970 1.00 93.81 321 LEU A C 1
ATOM 2578 O O . LEU A 1 321 ? -11.052 -13.617 -11.186 1.00 93.81 321 LEU A O 1
ATOM 2582 N N . TYR A 1 322 ? -10.775 -12.479 -9.266 1.00 93.75 322 TYR A N 1
ATOM 2583 C CA . TYR A 1 322 ? -10.028 -11.364 -9.858 1.00 93.75 322 TYR A CA 1
ATOM 2584 C C . TYR A 1 322 ? -8.752 -11.846 -10.559 1.00 93.75 322 TYR A C 1
ATOM 2586 O O . TYR A 1 322 ? -8.579 -11.588 -11.750 1.00 93.75 322 TYR A O 1
ATOM 2594 N N . TYR A 1 323 ? -7.901 -12.616 -9.871 1.00 90.81 323 TYR A N 1
ATOM 2595 C CA . TYR A 1 323 ? -6.672 -13.139 -10.478 1.00 90.81 323 TYR A CA 1
ATOM 2596 C C . TYR A 1 323 ? -6.912 -14.232 -11.533 1.00 90.81 323 TYR A C 1
ATOM 2598 O O . TYR A 1 323 ? -6.092 -14.398 -12.431 1.00 90.81 323 TYR A O 1
ATOM 2606 N N . ALA A 1 324 ? -8.058 -14.920 -11.500 1.00 88.88 324 ALA A N 1
ATOM 2607 C CA . ALA A 1 324 ? -8.510 -15.786 -12.592 1.00 88.88 324 ALA A CA 1
ATOM 2608 C C . ALA A 1 324 ? -8.990 -15.008 -13.841 1.00 88.88 324 ALA A C 1
ATOM 2610 O O . ALA A 1 324 ? -9.424 -15.623 -14.814 1.00 88.88 324 ALA A O 1
ATOM 2611 N N . GLY A 1 325 ? -8.972 -13.668 -13.821 1.00 89.31 325 GLY A N 1
ATOM 2612 C CA . GLY A 1 325 ? -9.482 -12.815 -14.900 1.00 89.31 325 GLY A CA 1
ATOM 2613 C C . GLY A 1 325 ? -11.013 -12.739 -14.973 1.00 89.31 325 GLY A C 1
ATOM 2614 O O . GLY A 1 325 ? -11.562 -12.247 -15.957 1.00 89.31 325 GLY A O 1
ATOM 2615 N N . MET A 1 326 ? -11.722 -13.219 -13.947 1.00 91.19 326 MET A N 1
ATOM 2616 C CA . MET A 1 326 ? -13.185 -13.280 -13.896 1.00 91.19 326 MET A CA 1
ATOM 2617 C C . MET A 1 326 ? -13.767 -12.011 -13.251 1.00 91.19 326 MET A C 1
ATOM 2619 O O . MET A 1 326 ? -14.307 -12.047 -12.144 1.00 91.19 326 MET A O 1
ATOM 2623 N N . THR A 1 327 ? -13.649 -10.874 -13.943 1.00 92.19 327 THR A N 1
ATOM 2624 C CA . THR A 1 327 ? -14.100 -9.552 -13.466 1.00 92.19 327 THR A CA 1
ATOM 2625 C C . THR A 1 327 ? -15.306 -9.006 -14.252 1.00 92.19 327 THR A C 1
ATOM 2627 O O . THR A 1 327 ? -15.815 -9.640 -15.179 1.00 92.19 327 THR A O 1
ATOM 2630 N N . GLY A 1 328 ? -15.848 -7.859 -13.827 1.00 87.56 328 GLY A N 1
ATOM 2631 C CA . GLY A 1 328 ? -16.931 -7.107 -14.477 1.00 87.56 328 GLY A CA 1
ATOM 2632 C C . GLY A 1 328 ? -18.347 -7.678 -14.309 1.00 87.56 328 GLY A C 1
ATOM 2633 O O . GLY A 1 328 ? -19.329 -6.948 -14.439 1.00 87.56 328 GLY A O 1
ATOM 2634 N N . GLN A 1 329 ? -18.494 -8.963 -13.978 1.00 90.00 329 GLN A N 1
ATOM 2635 C CA . GLN A 1 329 ? -19.795 -9.637 -13.938 1.00 90.00 329 GLN A CA 1
ATOM 2636 C C . GLN A 1 329 ? -20.464 -9.531 -12.557 1.00 90.00 329 GLN A C 1
ATOM 2638 O O . GLN A 1 329 ? -20.053 -10.179 -11.595 1.00 90.00 329 GLN A O 1
ATOM 2643 N N . ALA A 1 330 ? -21.559 -8.770 -12.458 1.00 91.50 330 ALA A N 1
ATOM 2644 C CA . ALA A 1 330 ? -22.244 -8.517 -11.184 1.00 91.50 330 ALA A CA 1
ATOM 2645 C C . ALA A 1 330 ? -22.724 -9.786 -10.448 1.00 91.50 330 ALA A C 1
ATOM 2647 O O . ALA A 1 330 ? -22.742 -9.814 -9.217 1.00 91.50 330 ALA A O 1
ATOM 2648 N N . TRP A 1 331 ? -23.079 -10.857 -11.168 1.00 94.94 331 TRP A N 1
ATOM 2649 C CA . TRP A 1 331 ? -23.495 -12.116 -10.540 1.00 94.94 331 TRP A CA 1
ATOM 2650 C C . TRP A 1 331 ? -22.350 -12.802 -9.774 1.00 94.94 331 TRP A C 1
ATOM 2652 O O . TRP A 1 331 ? -22.618 -13.406 -8.738 1.00 94.94 331 TRP A O 1
ATOM 2662 N N . LEU A 1 332 ? -21.086 -12.647 -10.202 1.00 93.94 332 LEU A N 1
ATOM 2663 C CA . LEU A 1 332 ? -19.913 -13.147 -9.470 1.00 93.94 332 LEU A CA 1
ATOM 2664 C C . LEU A 1 332 ? -19.746 -12.430 -8.127 1.00 93.94 332 LEU A C 1
ATOM 2666 O O . LEU A 1 332 ? -19.388 -13.063 -7.134 1.00 93.94 332 LEU A O 1
ATOM 2670 N N . ALA A 1 333 ? -20.057 -11.132 -8.066 1.00 94.12 333 ALA A N 1
ATOM 2671 C CA . ALA A 1 333 ? -20.026 -10.369 -6.822 1.00 94.12 333 ALA A CA 1
ATOM 2672 C C . ALA A 1 333 ? -21.117 -10.832 -5.846 1.00 94.12 333 ALA A C 1
ATOM 2674 O O . ALA A 1 333 ? -20.831 -11.123 -4.684 1.00 94.12 333 ALA A O 1
ATOM 2675 N N . TRP A 1 334 ? -22.354 -11.000 -6.321 1.00 95.94 334 TRP A N 1
ATOM 2676 C CA . TRP A 1 334 ? -23.442 -11.529 -5.493 1.00 95.94 334 TRP A CA 1
ATOM 2677 C C . TRP A 1 334 ? -23.207 -12.981 -5.053 1.00 95.94 334 TRP A C 1
ATOM 2679 O O . TRP A 1 334 ? -23.453 -13.308 -3.892 1.00 95.94 334 TRP A O 1
ATOM 2689 N N . ALA A 1 335 ? -22.664 -13.833 -5.928 1.00 96.44 335 ALA A N 1
ATOM 2690 C CA . ALA A 1 335 ? -22.266 -15.198 -5.587 1.00 96.44 335 ALA A CA 1
ATOM 2691 C C . ALA A 1 335 ? -21.133 -15.218 -4.546 1.00 96.44 335 ALA A C 1
ATOM 2693 O O . ALA A 1 335 ? -21.205 -15.975 -3.580 1.00 96.44 335 ALA A O 1
ATOM 2694 N N . SER A 1 336 ? -20.134 -14.339 -4.681 1.00 96.62 336 SER A N 1
ATOM 2695 C CA . SER A 1 336 ? -19.033 -14.212 -3.717 1.00 96.62 336 SER A CA 1
ATOM 2696 C C . SER A 1 336 ? -19.527 -13.809 -2.327 1.00 96.62 336 SER A C 1
ATOM 2698 O O . SER A 1 336 ? -19.138 -14.418 -1.330 1.00 96.62 336 SER A O 1
ATOM 2700 N N . LEU A 1 337 ? -20.448 -12.841 -2.254 1.00 97.00 337 LEU A N 1
ATOM 2701 C CA . LEU A 1 337 ? -21.098 -12.453 -1.000 1.00 97.00 337 LEU A CA 1
ATOM 2702 C C . LEU A 1 337 ? -21.932 -13.597 -0.409 1.00 97.00 337 LEU A C 1
ATOM 2704 O O . LEU A 1 337 ? -21.860 -13.836 0.795 1.00 97.00 337 LEU A O 1
ATOM 2708 N N . LEU A 1 338 ? -22.686 -14.331 -1.233 1.00 97.19 338 LEU A N 1
ATOM 2709 C CA . LEU A 1 338 ? -23.470 -15.485 -0.785 1.00 97.19 338 LEU A CA 1
ATOM 2710 C C . LEU A 1 338 ? -22.575 -16.586 -0.195 1.00 97.19 338 LEU A C 1
ATOM 2712 O O . LEU A 1 338 ? -22.866 -17.090 0.889 1.00 97.19 338 LEU A O 1
ATOM 2716 N N . VAL A 1 339 ? -21.460 -16.919 -0.852 1.00 97.00 339 VAL A N 1
ATOM 2717 C CA . VAL A 1 339 ? -20.479 -17.885 -0.332 1.00 97.00 339 VAL A CA 1
ATOM 2718 C C . VAL A 1 339 ? -19.873 -17.392 0.983 1.00 97.00 339 VAL A C 1
ATOM 2720 O O . VAL A 1 339 ? -19.823 -18.157 1.946 1.00 97.00 339 VAL A O 1
ATOM 2723 N N . ALA A 1 340 ? -19.496 -16.114 1.082 1.00 96.94 340 ALA A N 1
ATOM 2724 C CA . ALA A 1 340 ? -18.991 -15.529 2.326 1.00 96.94 340 ALA A CA 1
ATOM 2725 C C . ALA A 1 340 ? -20.017 -15.617 3.477 1.00 96.94 340 ALA A C 1
ATOM 2727 O O . ALA A 1 340 ? -19.650 -15.924 4.612 1.00 96.94 340 ALA A O 1
ATOM 2728 N N . PHE A 1 341 ? -21.310 -15.426 3.189 1.00 95.81 341 PHE A N 1
ATOM 2729 C CA . PHE A 1 341 ? -22.400 -15.633 4.149 1.00 95.81 341 PHE A CA 1
ATOM 2730 C C . PHE A 1 341 ? -22.551 -17.092 4.591 1.00 95.81 341 PHE A C 1
ATOM 2732 O O . PHE A 1 341 ? -22.738 -17.349 5.783 1.00 95.81 341 PHE A O 1
ATOM 2739 N N . VAL A 1 342 ? -22.460 -18.047 3.662 1.00 96.19 342 VAL A N 1
ATOM 2740 C CA . VAL A 1 342 ? -22.523 -19.482 3.976 1.00 96.19 342 VAL A CA 1
ATOM 2741 C C . VAL A 1 342 ? -21.332 -19.889 4.848 1.00 96.19 342 VAL A C 1
ATOM 2743 O O . VAL A 1 342 ? -21.530 -20.510 5.892 1.00 96.19 342 VAL A O 1
ATOM 2746 N N . LEU A 1 343 ? -20.112 -19.466 4.500 1.00 96.00 343 LEU A N 1
ATOM 2747 C CA . LEU A 1 343 ? -18.911 -19.705 5.309 1.00 96.00 343 LEU A CA 1
ATOM 2748 C C . LEU A 1 343 ? -19.020 -19.069 6.703 1.00 96.00 343 LEU A C 1
ATOM 2750 O O . LEU A 1 343 ? -18.688 -19.715 7.696 1.00 96.00 343 LEU A O 1
ATOM 2754 N N . ALA A 1 344 ? -19.565 -17.854 6.813 1.00 95.81 344 ALA A N 1
ATOM 2755 C CA . ALA A 1 344 ? -19.832 -17.212 8.100 1.00 95.81 344 ALA A CA 1
ATOM 2756 C C . ALA A 1 344 ? -20.843 -17.995 8.960 1.00 95.81 344 ALA A C 1
ATOM 2758 O O . ALA A 1 344 ? -20.649 -18.140 10.167 1.00 95.81 344 ALA A O 1
ATOM 2759 N N . ALA A 1 345 ? -21.908 -18.532 8.356 1.00 94.19 345 ALA A N 1
ATOM 2760 C CA . ALA A 1 345 ? -22.902 -19.348 9.055 1.00 94.19 345 ALA A CA 1
ATOM 2761 C C . ALA A 1 345 ? -22.339 -20.708 9.508 1.00 94.19 345 ALA A C 1
ATOM 2763 O O . ALA A 1 345 ? -22.625 -21.155 10.625 1.00 94.19 345 ALA A O 1
ATOM 2764 N N . LEU A 1 346 ? -21.500 -21.343 8.683 1.00 95.00 346 LEU A N 1
ATOM 2765 C CA . LEU A 1 346 ? -20.788 -22.576 9.029 1.00 95.00 346 LEU A CA 1
ATOM 2766 C C . LEU A 1 346 ? -19.762 -22.332 10.148 1.00 95.00 346 LEU A C 1
ATOM 2768 O O . LEU A 1 346 ? -19.790 -23.037 11.153 1.00 95.00 346 LEU A O 1
ATOM 2772 N N . SER A 1 347 ? -18.939 -21.283 10.051 1.00 95.88 347 SER A N 1
ATOM 2773 C CA . SER A 1 347 ? -18.027 -20.849 11.125 1.00 95.88 347 SER A CA 1
ATOM 2774 C C . SER A 1 347 ? -18.770 -20.611 12.438 1.00 95.88 347 SER A C 1
ATOM 2776 O O . SER A 1 347 ? -18.383 -21.135 13.487 1.00 95.88 347 SER A O 1
ATOM 2778 N N . TRP A 1 348 ? -19.892 -19.886 12.390 1.00 93.94 348 TRP A N 1
ATOM 2779 C CA . TRP A 1 348 ? -20.682 -19.603 13.582 1.00 93.94 348 TRP A CA 1
ATOM 2780 C C . TRP A 1 348 ? -21.216 -20.874 14.250 1.00 93.94 348 TRP A C 1
ATOM 2782 O O . TRP A 1 348 ? -21.124 -21.020 15.469 1.00 93.94 348 TRP A O 1
ATOM 2792 N N . THR A 1 349 ? -21.778 -21.794 13.465 1.00 92.38 349 THR A N 1
ATOM 2793 C CA . THR A 1 349 ? -22.430 -23.007 13.983 1.00 92.38 349 THR A CA 1
ATOM 2794 C C . THR A 1 349 ? -21.441 -24.083 14.428 1.00 92.38 349 THR A C 1
ATOM 2796 O O . THR A 1 349 ? -21.669 -24.704 15.467 1.00 92.38 349 THR A O 1
ATOM 2799 N N . LEU A 1 350 ? -20.345 -24.277 13.688 1.00 93.94 350 LEU A N 1
ATOM 2800 C CA . LEU A 1 350 ? -19.376 -25.354 13.909 1.00 93.94 350 LEU A CA 1
ATOM 2801 C C . LEU A 1 350 ? -18.208 -24.954 14.824 1.00 93.94 350 LEU A C 1
ATOM 2803 O O . LEU A 1 350 ? -17.648 -25.822 15.491 1.00 93.94 350 LEU A O 1
ATOM 2807 N N . VAL A 1 351 ? -17.840 -23.667 14.885 1.00 94.94 351 VAL A N 1
ATOM 2808 C CA . VAL A 1 351 ? -16.606 -23.208 15.553 1.00 94.94 351 VAL A CA 1
ATOM 2809 C C . VAL A 1 351 ? -16.863 -22.118 16.599 1.00 94.94 351 VAL A C 1
ATOM 2811 O O . VAL A 1 351 ? -16.568 -22.321 17.780 1.00 94.94 351 VAL A O 1
ATOM 2814 N N . GLU A 1 352 ? -17.443 -20.973 16.224 1.00 93.25 352 GLU A N 1
ATOM 2815 C CA . GLU A 1 352 ? -17.550 -19.817 17.133 1.00 93.25 352 GLU A CA 1
ATOM 2816 C C . GLU A 1 352 ? -18.545 -20.052 18.277 1.00 93.25 352 GLU A C 1
ATOM 2818 O O . GLU A 1 352 ? -18.213 -19.828 19.444 1.00 93.25 352 GLU A O 1
ATOM 2823 N N . ALA A 1 353 ? -19.764 -20.520 17.984 1.00 91.56 353 ALA A N 1
ATOM 2824 C CA . ALA A 1 353 ? -20.763 -20.758 19.021 1.00 91.56 353 ALA A CA 1
ATOM 2825 C C . ALA A 1 353 ? -20.361 -21.896 19.984 1.00 91.56 353 ALA A C 1
ATOM 2827 O O . ALA A 1 353 ? -20.516 -21.699 21.193 1.00 91.56 353 ALA A O 1
ATOM 2828 N N . PRO A 1 354 ? -19.802 -23.042 19.531 1.00 92.56 354 PRO A N 1
ATOM 2829 C CA . PRO A 1 354 ? -19.215 -24.044 20.422 1.00 92.56 354 PRO A CA 1
ATOM 2830 C C . PRO A 1 354 ? -18.096 -23.486 21.311 1.00 92.56 354 PRO A C 1
ATOM 2832 O O . PRO A 1 354 ? -18.158 -23.661 22.528 1.00 92.56 354 PRO A O 1
ATOM 2835 N N . ALA A 1 355 ? -17.135 -22.736 20.760 1.00 92.31 355 ALA A N 1
ATOM 2836 C CA . ALA A 1 355 ? -16.060 -22.137 21.555 1.00 92.31 355 ALA A CA 1
ATOM 2837 C C . ALA A 1 355 ? -16.595 -21.148 22.609 1.00 92.31 355 ALA A C 1
ATOM 2839 O O . ALA A 1 355 ? -16.182 -21.171 23.771 1.00 92.31 355 ALA A O 1
ATOM 2840 N N . LEU A 1 356 ? -17.584 -20.321 22.255 1.00 89.06 356 LEU A N 1
ATOM 2841 C CA . LEU A 1 356 ? -18.214 -19.379 23.184 1.00 89.06 356 LEU A CA 1
ATOM 2842 C C . LEU A 1 356 ? -19.006 -20.062 24.316 1.00 89.06 356 LEU A C 1
ATOM 2844 O O . LEU A 1 356 ? -19.165 -19.451 25.380 1.00 89.06 356 LEU A O 1
ATOM 2848 N N . ARG A 1 357 ? -19.446 -21.322 24.155 1.00 89.19 357 ARG A N 1
ATOM 2849 C CA . ARG A 1 357 ? -20.055 -22.114 25.246 1.00 89.19 357 ARG A CA 1
ATOM 2850 C C . ARG A 1 357 ? -19.060 -22.464 26.355 1.00 89.19 357 ARG A C 1
ATOM 2852 O O . ARG A 1 357 ? -19.500 -22.652 27.482 1.00 89.19 357 ARG A O 1
ATOM 2859 N N . LEU A 1 358 ? -17.747 -22.455 26.099 1.00 87.31 358 LEU A N 1
ATOM 2860 C CA . LEU A 1 358 ? -16.713 -22.722 27.117 1.00 87.31 358 LEU A CA 1
ATOM 2861 C C . LEU A 1 358 ? -16.519 -21.561 28.117 1.00 87.31 358 LEU A C 1
ATOM 2863 O O . LEU A 1 358 ? -15.923 -21.721 29.184 1.00 87.31 358 LEU A O 1
ATOM 2867 N N . ARG A 1 359 ? -17.064 -20.378 27.811 1.00 84.00 359 ARG A N 1
ATOM 2868 C CA . ARG A 1 359 ? -16.932 -19.146 28.606 1.00 84.00 359 ARG A CA 1
ATOM 2869 C C . ARG A 1 359 ? -17.282 -19.259 30.107 1.00 84.00 359 ARG A C 1
ATOM 2871 O O . ARG A 1 359 ? -16.650 -18.537 30.882 1.00 84.00 359 ARG A O 1
ATOM 2878 N N . PRO A 1 360 ? -18.265 -20.061 30.571 1.00 80.62 360 PRO A N 1
ATOM 2879 C CA . PRO A 1 360 ? -18.551 -20.208 32.000 1.00 80.62 360 PRO A CA 1
ATOM 2880 C C . PRO A 1 360 ? -17.387 -20.838 32.778 1.00 80.62 360 PRO A C 1
ATOM 2882 O O . PRO A 1 360 ? -17.065 -20.358 33.867 1.00 80.62 360 PRO A O 1
ATOM 2885 N N . HIS A 1 361 ? -16.706 -21.829 32.196 1.00 79.94 361 HIS A N 1
ATOM 2886 C CA . HIS A 1 361 ? -15.612 -22.568 32.839 1.00 79.94 361 HIS A CA 1
ATOM 2887 C C . HIS A 1 361 ? -14.395 -21.673 33.124 1.00 79.94 361 HIS A C 1
ATOM 2889 O O . HIS A 1 361 ? -13.803 -21.755 34.199 1.00 79.94 361 HIS A O 1
ATOM 2895 N N . LEU A 1 362 ? -14.116 -20.694 32.250 1.00 73.50 362 LEU A N 1
ATOM 2896 C CA . LEU A 1 362 ? -13.090 -19.661 32.476 1.00 73.50 362 LEU A CA 1
ATOM 2897 C C . LEU A 1 362 ? -13.289 -18.837 33.761 1.00 73.50 362 LEU A C 1
ATOM 2899 O O . LEU A 1 362 ? -12.373 -18.135 34.181 1.00 73.50 362 LEU A O 1
ATOM 2903 N N . SER A 1 363 ? -14.483 -18.858 34.363 1.00 59.78 363 SER A N 1
ATOM 2904 C CA . SER A 1 363 ? -14.768 -18.135 35.608 1.00 59.78 363 SER A CA 1
ATOM 2905 C C . SER A 1 363 ? -14.695 -18.976 36.883 1.00 59.78 363 SER A C 1
ATOM 2907 O O . SER A 1 363 ? -14.904 -18.423 37.958 1.00 59.78 363 SER A O 1
ATOM 2909 N N . GLN A 1 364 ? -14.375 -20.269 36.769 1.00 55.41 364 GLN A N 1
ATOM 2910 C CA . GLN A 1 364 ? -14.137 -21.176 37.900 1.00 55.41 364 GLN A CA 1
ATOM 2911 C C . GLN A 1 364 ? -12.635 -21.367 38.191 1.00 55.41 364 GLN A C 1
ATOM 2913 O O . GLN A 1 364 ? -12.261 -21.714 39.308 1.00 55.41 364 GLN A O 1
ATOM 2918 N N . ALA A 1 365 ? -11.760 -21.080 37.219 1.00 50.16 365 ALA A N 1
ATOM 2919 C CA . ALA A 1 365 ? -10.309 -21.117 37.388 1.00 50.16 365 ALA A CA 1
ATOM 2920 C C . ALA A 1 365 ? -9.796 -19.915 38.212 1.00 50.16 365 ALA A C 1
ATOM 2922 O O . ALA A 1 365 ? -9.470 -18.852 37.675 1.00 50.16 365 ALA A O 1
ATOM 2923 N N . HIS A 1 366 ? -9.706 -20.083 39.533 1.00 44.41 366 HIS A N 1
ATOM 2924 C CA . HIS A 1 366 ? -9.095 -19.111 40.442 1.00 44.41 366 HIS A CA 1
ATOM 2925 C C . HIS A 1 366 ? -7.556 -19.097 40.319 1.00 44.41 366 HIS A C 1
ATOM 2927 O O . HIS A 1 366 ? -6.854 -19.597 41.195 1.00 44.41 366 HIS A O 1
ATOM 2933 N N . LEU A 1 367 ? -7.004 -18.473 39.268 1.00 47.69 367 LEU A N 1
ATOM 2934 C CA . LEU A 1 367 ? -5.575 -18.128 39.256 1.00 47.69 367 LEU A CA 1
ATOM 2935 C C . LEU A 1 367 ? -5.290 -17.063 40.329 1.00 47.69 367 LEU A C 1
ATOM 2937 O O . LEU A 1 367 ? -5.657 -15.896 40.185 1.00 47.69 367 LEU A O 1
ATOM 2941 N N . GLY A 1 368 ? -4.638 -17.489 41.413 1.00 34.69 368 GLY A N 1
ATOM 2942 C CA . GLY A 1 368 ? -4.453 -16.753 42.670 1.00 34.69 368 GLY A CA 1
ATOM 2943 C C . GLY A 1 368 ? -3.488 -15.560 42.654 1.00 34.69 368 GLY A C 1
ATOM 2944 O O . GLY A 1 368 ? -2.937 -15.225 43.698 1.00 34.69 368 GLY A O 1
ATOM 2945 N N . TRP A 1 369 ? -3.276 -14.893 41.518 1.00 39.84 369 TRP A N 1
ATOM 2946 C CA . TRP A 1 369 ? -2.455 -13.678 41.458 1.00 39.84 369 TRP A CA 1
ATOM 2947 C C . TRP A 1 369 ? -3.274 -12.431 41.813 1.00 39.84 369 TRP A C 1
ATOM 2949 O O . TRP A 1 369 ? -3.949 -11.826 40.975 1.00 39.84 369 TRP A O 1
ATOM 2959 N N . GLN A 1 370 ? -3.202 -12.028 43.084 1.00 38.03 370 GLN A N 1
ATOM 2960 C CA . GLN A 1 370 ? -3.650 -10.706 43.515 1.00 38.03 370 GLN A CA 1
ATOM 2961 C C . GLN A 1 370 ? -2.539 -9.686 43.238 1.00 38.03 370 GLN A C 1
ATOM 2963 O O . GLN A 1 370 ? -1.520 -9.684 43.920 1.00 38.03 370 GLN A O 1
ATOM 2968 N N . LEU A 1 371 ? -2.759 -8.789 42.270 1.00 38.19 371 LEU A N 1
ATOM 2969 C CA . LEU A 1 371 ? -1.942 -7.578 42.123 1.00 38.19 371 LEU A CA 1
ATOM 2970 C C . LEU A 1 371 ? -1.865 -6.835 43.474 1.00 38.19 371 LEU A C 1
ATOM 2972 O O . LEU A 1 371 ? -2.902 -6.724 44.145 1.00 38.19 371 LEU A O 1
ATOM 2976 N N . PRO A 1 372 ? -0.689 -6.310 43.873 1.00 41.53 372 PRO A N 1
ATOM 2977 C CA . PRO A 1 372 ? -0.510 -5.684 45.177 1.00 41.53 372 PRO A CA 1
ATOM 2978 C C . PRO A 1 372 ? -1.511 -4.541 45.384 1.00 41.53 372 PRO A C 1
ATOM 2980 O O . PRO A 1 372 ? -1.641 -3.624 44.567 1.00 41.53 372 PRO A O 1
ATOM 2983 N N . ARG A 1 373 ? -2.263 -4.609 46.488 1.00 43.75 373 ARG A N 1
ATOM 2984 C CA . ARG A 1 373 ? -3.290 -3.618 46.830 1.00 43.75 373 ARG A CA 1
ATOM 2985 C C . ARG A 1 373 ? -2.639 -2.356 47.397 1.00 43.75 373 ARG A C 1
ATOM 2987 O O . ARG A 1 373 ? -2.576 -2.195 48.610 1.00 43.75 373 ARG A O 1
ATOM 2994 N N . ILE A 1 374 ? -2.219 -1.445 46.520 1.00 53.72 374 ILE A N 1
ATOM 2995 C CA . ILE A 1 374 ? -1.807 -0.088 46.917 1.00 53.72 374 ILE A CA 1
ATOM 2996 C C . ILE A 1 374 ? -2.956 0.568 47.702 1.00 53.72 374 ILE A C 1
ATOM 2998 O O . ILE A 1 374 ? -4.118 0.513 47.271 1.00 53.72 374 ILE A O 1
ATOM 3002 N N . SER A 1 375 ? -2.657 1.153 48.866 1.00 49.72 375 SER A N 1
ATOM 3003 C CA . SER A 1 375 ? -3.695 1.665 49.759 1.00 49.72 375 SER A CA 1
ATOM 3004 C C . SER A 1 375 ? -4.359 2.932 49.199 1.00 49.72 375 SER A C 1
ATOM 3006 O O . SER A 1 375 ? -3.771 3.734 48.468 1.00 49.72 375 SER A O 1
ATOM 3008 N N . VAL A 1 376 ? -5.634 3.125 49.548 1.00 52.25 376 VAL A N 1
ATOM 3009 C CA . VAL A 1 376 ? -6.400 4.314 49.135 1.00 52.25 376 VAL A CA 1
ATOM 3010 C C . VAL A 1 376 ? -5.988 5.555 49.943 1.00 52.25 376 VAL A C 1
ATOM 3012 O O . VAL A 1 376 ? -6.253 6.670 49.498 1.00 52.25 376 VAL A O 1
ATOM 3015 N N . ALA A 1 377 ? -5.336 5.381 51.099 1.00 52.72 377 ALA A N 1
ATOM 3016 C CA . ALA A 1 377 ? -4.809 6.485 51.898 1.00 52.72 377 ALA A CA 1
ATOM 3017 C C . ALA A 1 377 ? -3.605 7.130 51.195 1.00 52.72 377 ALA A C 1
ATOM 3019 O O . ALA A 1 377 ? -3.629 8.334 50.934 1.00 52.72 377 ALA A O 1
ATOM 3020 N N . ASP A 1 378 ? -2.638 6.314 50.764 1.00 57.81 378 ASP A N 1
ATOM 3021 C CA . ASP A 1 378 ? -1.445 6.779 50.045 1.00 57.81 378 ASP A CA 1
ATOM 3022 C C . ASP A 1 378 ? -1.852 7.524 48.772 1.00 57.81 378 ASP A C 1
ATOM 3024 O O . ASP A 1 378 ? -1.553 8.702 48.586 1.00 57.81 378 ASP A O 1
ATOM 3028 N N . LEU A 1 379 ? -2.653 6.886 47.917 1.00 52.78 379 LEU A N 1
ATOM 3029 C CA . LEU A 1 379 ? -3.055 7.470 46.635 1.00 52.78 379 LEU A CA 1
ATOM 3030 C C . LEU A 1 379 ? -3.953 8.720 46.767 1.00 52.78 379 LEU A C 1
ATOM 3032 O O . LEU A 1 379 ? -4.100 9.467 45.798 1.00 52.78 379 LEU A O 1
ATOM 3036 N N . ARG A 1 380 ? -4.551 8.983 47.942 1.00 54.03 380 ARG A N 1
ATOM 3037 C CA . ARG A 1 380 ? -5.216 10.266 48.241 1.00 54.03 380 ARG A CA 1
ATOM 3038 C C . ARG A 1 380 ? -4.210 11.367 48.564 1.00 54.03 380 ARG A C 1
ATOM 3040 O O . ARG A 1 380 ? -4.386 12.474 48.061 1.00 54.03 380 ARG A O 1
ATOM 3047 N N . LEU A 1 381 ? -3.159 11.060 49.325 1.00 60.16 381 LEU A N 1
ATOM 3048 C CA . LEU A 1 381 ? -2.042 11.971 49.597 1.00 60.16 381 LEU A CA 1
ATOM 3049 C C . LEU A 1 381 ? -1.348 12.393 48.289 1.00 60.16 381 LEU A C 1
ATOM 3051 O O . LEU A 1 381 ? -1.056 13.564 48.060 1.00 60.16 381 LEU A O 1
ATOM 3055 N N . TRP A 1 382 ? -1.181 11.433 47.378 1.00 50.72 382 TRP A N 1
ATOM 3056 C CA . TRP A 1 382 ? -0.627 11.655 46.045 1.00 50.72 382 TRP A CA 1
ATOM 3057 C C . TRP A 1 382 ? -1.632 12.227 45.038 1.00 50.72 382 TRP A C 1
ATOM 3059 O O . TRP A 1 382 ? -1.256 12.475 43.905 1.00 50.72 382 TRP A O 1
ATOM 3069 N N . ARG A 1 383 ? -2.898 12.488 45.382 1.00 51.28 383 ARG A N 1
ATOM 3070 C CA . ARG A 1 383 ? -3.923 12.901 44.403 1.00 51.28 383 ARG A CA 1
ATOM 3071 C C . ARG A 1 383 ? -3.655 14.240 43.687 1.00 51.28 383 ARG A C 1
ATOM 3073 O O . ARG A 1 383 ? -3.793 14.250 42.464 1.00 51.28 383 ARG A O 1
ATOM 3080 N N . PRO A 1 384 ? -3.244 15.341 44.356 1.00 56.75 384 PRO A N 1
ATOM 3081 C CA . PRO A 1 384 ? -2.797 16.547 43.654 1.00 56.75 384 PRO A CA 1
ATOM 3082 C C . PRO A 1 384 ? -1.466 16.324 42.926 1.00 56.75 384 PRO A C 1
ATOM 3084 O O . PRO A 1 384 ? -1.263 16.905 41.870 1.00 56.75 384 PRO A O 1
ATOM 3087 N N . ARG A 1 385 ? -0.599 15.422 43.413 1.00 53.59 385 ARG A N 1
ATOM 3088 C CA . ARG A 1 385 ? 0.634 15.022 42.713 1.00 53.59 385 ARG A CA 1
ATOM 3089 C C . ARG A 1 385 ? 0.364 14.154 41.484 1.00 53.59 385 ARG A C 1
ATOM 3091 O O . ARG A 1 385 ? 1.134 14.227 40.550 1.00 53.59 385 ARG A O 1
ATOM 3098 N N . LEU A 1 386 ? -0.721 13.382 41.439 1.00 50.66 386 LEU A N 1
ATOM 3099 C CA . LEU A 1 386 ? -1.132 12.539 40.311 1.00 50.66 386 LEU A CA 1
ATOM 3100 C C . LEU A 1 386 ? -1.932 13.322 39.273 1.00 50.66 386 LEU A C 1
ATOM 3102 O O . LEU A 1 386 ? -1.817 13.035 38.092 1.00 50.66 386 LEU A O 1
ATOM 3106 N N . LEU A 1 387 ? -2.716 14.322 39.689 1.00 52.34 387 LEU A N 1
ATOM 3107 C CA . LEU A 1 387 ? -3.265 15.325 38.772 1.00 52.34 387 LEU A CA 1
ATOM 3108 C C . LEU A 1 387 ? -2.159 16.248 38.254 1.00 52.34 387 LEU A C 1
ATOM 3110 O O . LEU A 1 387 ? -2.137 16.535 37.067 1.00 52.34 387 LEU A O 1
ATOM 3114 N N . GLY A 1 388 ? -1.205 16.619 39.111 1.00 57.62 388 GLY A N 1
ATOM 3115 C CA . GLY A 1 388 ? 0.031 17.302 38.742 1.00 57.62 388 GLY A CA 1
ATOM 3116 C C . GLY A 1 388 ? 0.839 16.490 37.737 1.00 57.62 388 GLY A C 1
ATOM 3117 O O . GLY A 1 388 ? 1.111 17.003 36.672 1.00 57.62 388 GLY A O 1
ATOM 3118 N N . VAL A 1 389 ? 1.118 15.211 38.001 1.00 52.94 389 VAL A N 1
ATOM 3119 C CA . VAL A 1 389 ? 1.811 14.272 37.096 1.00 52.94 389 VAL A CA 1
ATOM 3120 C C . VAL A 1 389 ? 0.976 13.913 35.867 1.00 52.94 389 VAL A C 1
ATOM 3122 O O . VAL A 1 389 ? 1.559 13.581 34.850 1.00 52.94 389 VAL A O 1
ATOM 3125 N N . ALA A 1 390 ? -0.356 14.004 35.893 1.00 47.97 390 ALA A N 1
ATOM 3126 C CA . ALA A 1 390 ? -1.185 13.845 34.695 1.00 47.97 390 ALA A CA 1
ATOM 3127 C C . ALA A 1 390 ? -1.209 15.119 33.839 1.00 47.97 390 ALA A C 1
ATOM 3129 O O . ALA A 1 390 ? -1.190 15.013 32.623 1.00 47.97 390 ALA A O 1
ATOM 3130 N N . ALA A 1 391 ? -1.208 16.307 34.446 1.00 50.88 391 ALA A N 1
ATOM 3131 C CA . ALA A 1 391 ? -1.075 17.582 33.746 1.00 50.88 391 ALA A CA 1
ATOM 3132 C C . ALA A 1 391 ? 0.356 17.787 33.232 1.00 50.88 391 ALA A C 1
ATOM 3134 O O . ALA A 1 391 ? 0.520 18.206 32.097 1.00 50.88 391 ALA A O 1
ATOM 3135 N N . LEU A 1 392 ? 1.371 17.395 34.008 1.00 50.84 392 LEU A N 1
ATOM 3136 C CA . LEU A 1 392 ? 2.757 17.243 33.575 1.00 50.84 392 LEU A CA 1
ATOM 3137 C C . LEU A 1 392 ? 2.896 16.114 32.561 1.00 50.84 392 LEU A C 1
ATOM 3139 O O . LEU A 1 392 ? 3.660 16.298 31.647 1.00 50.84 392 LEU A O 1
ATOM 3143 N N . MET A 1 393 ? 2.170 14.993 32.611 1.00 45.25 393 MET A N 1
ATOM 3144 C CA . MET A 1 393 ? 2.224 14.015 31.512 1.00 45.25 393 MET A CA 1
ATOM 3145 C C . MET A 1 393 ? 1.486 14.499 30.274 1.00 45.25 393 MET A C 1
ATOM 3147 O O . MET A 1 393 ? 1.922 14.156 29.196 1.00 45.25 393 MET A O 1
ATOM 3151 N N . VAL A 1 394 ? 0.407 15.280 30.370 1.00 47.22 394 VAL A N 1
ATOM 3152 C CA . VAL A 1 394 ? -0.208 15.912 29.192 1.00 47.22 394 VAL A CA 1
ATOM 3153 C C . VAL A 1 394 ? 0.760 16.944 28.630 1.00 47.22 394 VAL A C 1
ATOM 3155 O O . VAL A 1 394 ? 1.147 16.816 27.479 1.00 47.22 394 VAL A O 1
ATOM 3158 N N . ALA A 1 395 ? 1.226 17.893 29.445 1.00 48.97 395 ALA A N 1
ATOM 3159 C CA . ALA A 1 395 ? 2.186 18.921 29.056 1.00 48.97 395 ALA A CA 1
ATOM 3160 C C . ALA A 1 395 ? 3.524 18.328 28.595 1.00 48.97 395 ALA A C 1
ATOM 3162 O O . ALA A 1 395 ? 4.095 18.856 27.657 1.00 48.97 395 ALA A O 1
ATOM 3163 N N . SER A 1 396 ? 3.956 17.198 29.159 1.00 43.69 396 SER A N 1
ATOM 3164 C CA . SER A 1 396 ? 5.105 16.376 28.755 1.00 43.69 396 SER A CA 1
ATOM 3165 C C . SER A 1 396 ? 4.721 15.185 27.876 1.00 43.69 396 SER A C 1
ATOM 3167 O O . SER A 1 396 ? 5.509 14.265 27.760 1.00 43.69 396 SER A O 1
ATOM 3169 N N . LEU A 1 397 ? 3.569 15.193 27.199 1.00 40.97 397 LEU A N 1
ATOM 3170 C CA . LEU A 1 397 ? 3.248 14.332 26.043 1.00 40.97 397 LEU A CA 1
ATOM 3171 C C . LEU A 1 397 ? 2.869 15.177 24.830 1.00 40.97 397 LEU A C 1
ATOM 3173 O O . LEU A 1 397 ? 3.156 14.762 23.717 1.00 40.97 397 LEU A O 1
ATOM 3177 N N . THR A 1 398 ? 2.355 16.395 25.023 1.00 41.75 398 THR A N 1
ATOM 3178 C CA . THR A 1 398 ? 2.524 17.478 24.052 1.00 41.75 398 THR A CA 1
ATOM 3179 C C . THR A 1 398 ? 3.982 17.913 24.014 1.00 41.75 398 THR A C 1
ATOM 3181 O O . THR A 1 398 ? 4.515 18.053 22.926 1.00 41.75 398 THR A O 1
ATOM 3184 N N . ALA A 1 399 ? 4.701 17.974 25.141 1.00 40.19 399 ALA A N 1
ATOM 3185 C CA . ALA A 1 399 ? 6.156 18.084 25.105 1.00 40.19 399 ALA A CA 1
ATOM 3186 C C . ALA A 1 399 ? 6.834 16.734 24.809 1.00 40.19 399 ALA A C 1
ATOM 3188 O O . ALA A 1 399 ? 7.739 16.748 24.009 1.00 40.19 399 ALA A O 1
ATOM 3189 N N . LEU A 1 400 ? 6.348 15.530 25.155 1.00 38.69 400 LEU A N 1
ATOM 3190 C CA . LEU A 1 400 ? 6.852 14.315 24.455 1.00 38.69 400 LEU A CA 1
ATOM 3191 C C . LEU A 1 400 ? 6.311 14.139 23.008 1.00 38.69 400 LEU A C 1
ATOM 3193 O O . LEU A 1 400 ? 6.502 13.086 22.398 1.00 38.69 400 LEU A O 1
ATOM 3197 N N . ALA A 1 401 ? 5.739 15.201 22.431 1.00 38.41 401 ALA A N 1
ATOM 3198 C CA . ALA A 1 401 ? 5.546 15.39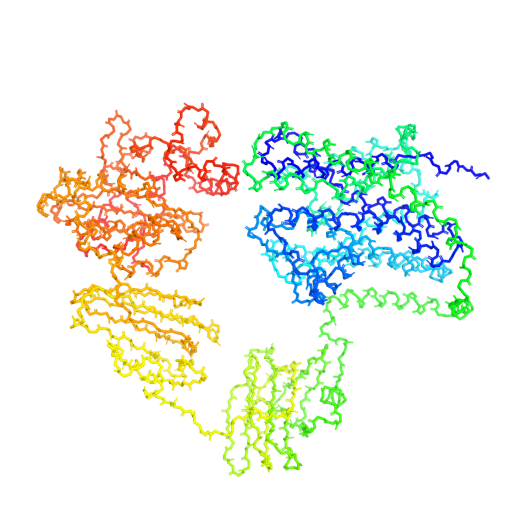8 20.994 1.00 38.41 401 ALA A CA 1
ATOM 3199 C C . ALA A 1 401 ? 6.318 16.619 20.426 1.00 38.41 401 ALA A C 1
ATOM 3201 O O . ALA A 1 401 ? 6.470 16.707 19.215 1.00 38.41 401 ALA A O 1
ATOM 3202 N N . VAL A 1 402 ? 6.843 17.524 21.271 1.00 38.62 402 VAL A N 1
ATOM 3203 C CA . VAL A 1 402 ? 7.549 18.785 20.902 1.00 38.62 402 VAL A CA 1
ATOM 3204 C C . VAL A 1 402 ? 8.993 18.864 21.475 1.00 38.62 402 VAL A C 1
ATOM 3206 O O . VAL A 1 402 ? 9.786 19.715 21.101 1.00 38.62 402 VAL A O 1
ATOM 3209 N N . SER A 1 403 ? 9.333 17.953 22.386 1.00 37.06 403 SER A N 1
ATOM 3210 C CA . SER A 1 403 ? 10.495 17.891 23.298 1.00 37.06 403 SER A CA 1
ATOM 3211 C C . SER A 1 403 ? 10.855 16.444 23.718 1.00 37.06 403 SER A C 1
ATOM 3213 O O . SER A 1 403 ? 11.719 16.228 24.569 1.00 37.06 403 SER A O 1
ATOM 3215 N N . ARG A 1 404 ? 10.268 15.403 23.094 1.00 35.50 404 ARG A N 1
ATOM 3216 C CA . ARG A 1 404 ? 10.868 14.043 23.102 1.00 35.50 404 ARG A CA 1
ATOM 3217 C C . ARG A 1 404 ? 12.170 14.011 22.295 1.00 35.50 404 ARG A C 1
ATOM 3219 O O . ARG A 1 404 ? 12.709 12.932 22.087 1.00 35.50 404 ARG A O 1
ATOM 3226 N N . SER A 1 405 ? 12.595 15.162 21.790 1.00 43.50 405 SER A N 1
ATOM 3227 C CA . SER A 1 405 ? 13.905 15.520 21.265 1.00 43.50 405 SER A CA 1
ATOM 3228 C C . SER A 1 405 ? 14.911 15.965 22.344 1.00 43.50 405 SER A C 1
ATOM 3230 O O . SER A 1 405 ? 16.051 16.179 21.970 1.00 43.50 405 SER A O 1
ATOM 3232 N N . THR A 1 406 ? 14.534 16.127 23.630 1.00 39.19 406 THR A N 1
ATOM 3233 C CA . THR A 1 406 ? 15.432 16.758 24.636 1.00 39.19 406 THR A CA 1
ATOM 3234 C C . THR A 1 406 ? 15.318 16.323 26.117 1.00 39.19 406 THR A C 1
ATOM 3236 O O . THR A 1 406 ? 16.042 16.865 26.947 1.00 39.19 406 THR A O 1
ATOM 3239 N N . LEU A 1 407 ? 14.406 15.421 26.521 1.00 38.44 407 LEU A N 1
ATOM 3240 C CA . LEU A 1 407 ? 14.144 15.114 27.954 1.00 38.44 407 LEU A CA 1
ATOM 3241 C C . LEU A 1 407 ? 14.452 13.674 28.424 1.00 38.44 407 LEU A C 1
ATOM 3243 O O . LEU A 1 407 ? 14.050 13.291 29.523 1.00 38.44 407 LEU A O 1
ATOM 3247 N N . LEU A 1 408 ? 15.138 12.861 27.620 1.00 49.88 408 LEU A N 1
ATOM 3248 C CA . LEU A 1 408 ? 15.617 11.519 28.005 1.00 49.88 408 LEU A CA 1
ATOM 3249 C C . LEU A 1 408 ? 17.147 11.469 28.099 1.00 49.88 408 LEU A C 1
ATOM 3251 O O . LEU A 1 408 ? 17.754 10.406 27.991 1.00 49.88 408 LEU A O 1
ATOM 3255 N N . ASP A 1 409 ? 17.748 12.637 28.277 1.00 60.25 409 ASP A N 1
ATOM 3256 C CA . ASP A 1 409 ? 19.094 12.897 27.819 1.00 60.25 409 ASP A CA 1
ATOM 3257 C C . ASP A 1 409 ? 20.051 12.818 29.010 1.00 60.25 409 ASP A C 1
ATOM 3259 O O . ASP A 1 409 ? 19.939 13.573 29.980 1.00 60.25 409 ASP A O 1
ATOM 3263 N N . LEU A 1 410 ? 20.976 11.857 28.975 1.00 64.62 410 LEU A N 1
ATOM 3264 C CA . LEU A 1 410 ? 22.062 11.809 29.953 1.00 64.62 410 LEU A CA 1
ATOM 3265 C C . LEU A 1 410 ? 23.114 12.832 29.527 1.00 64.62 410 LEU A C 1
ATOM 3267 O O . LEU A 1 410 ? 23.566 12.804 28.385 1.00 64.62 410 LEU A O 1
ATOM 3271 N N . HIS A 1 411 ? 23.493 13.726 30.439 1.00 79.25 411 HIS A N 1
ATOM 3272 C CA . HIS A 1 411 ? 24.443 14.803 30.166 1.00 79.25 411 HIS A CA 1
ATOM 3273 C C . HIS A 1 411 ? 25.816 14.538 30.801 1.00 79.25 411 HIS A C 1
ATOM 3275 O O . HIS A 1 411 ? 25.912 13.959 31.887 1.00 79.25 411 HIS A O 1
ATOM 3281 N N . GLY A 1 412 ? 26.880 15.015 30.154 1.00 79.44 412 GLY A N 1
ATOM 3282 C CA . GLY A 1 412 ? 28.241 14.993 30.700 1.00 79.44 412 GLY A CA 1
ATOM 3283 C C . GLY A 1 412 ? 28.842 13.580 30.826 1.00 79.44 412 GLY A C 1
ATOM 3284 O O . GLY A 1 412 ? 28.527 12.706 30.018 1.00 79.44 412 GLY A O 1
ATOM 3285 N N . PRO A 1 413 ? 29.717 13.315 31.821 1.00 74.31 413 PRO A N 1
ATOM 3286 C CA . PRO A 1 413 ? 30.457 12.049 31.922 1.00 74.31 413 PRO A CA 1
ATOM 3287 C C . PRO A 1 413 ? 29.570 10.795 31.966 1.00 74.31 413 PRO A C 1
ATOM 3289 O O . PRO A 1 413 ? 29.892 9.788 31.338 1.00 74.31 413 PRO A O 1
ATOM 3292 N N . SER A 1 414 ? 28.415 10.875 32.632 1.00 75.44 414 SER A N 1
ATOM 3293 C CA . SER A 1 414 ? 27.453 9.769 32.733 1.00 75.44 414 SER A CA 1
ATOM 3294 C C . SER A 1 414 ? 26.836 9.371 31.384 1.00 75.44 414 SER A C 1
ATOM 3296 O O . SER A 1 414 ? 26.371 8.243 31.237 1.00 75.44 414 SER A O 1
ATOM 3298 N N . ALA A 1 415 ? 26.847 10.265 30.388 1.00 76.00 415 ALA A N 1
ATOM 3299 C CA . ALA A 1 415 ? 26.440 9.960 29.017 1.00 76.00 415 ALA A CA 1
ATOM 3300 C C . ALA A 1 415 ? 27.424 8.991 28.339 1.00 76.00 415 ALA A C 1
ATOM 3302 O O . ALA A 1 415 ? 27.011 8.053 27.659 1.00 76.00 415 ALA A O 1
ATOM 3303 N N . LEU A 1 416 ? 28.728 9.191 28.567 1.00 78.69 416 LEU A N 1
ATOM 3304 C CA . LEU A 1 416 ? 29.792 8.364 27.995 1.00 78.69 416 LEU A CA 1
ATOM 3305 C C . LEU A 1 416 ? 29.786 6.958 28.597 1.00 78.69 416 LEU A C 1
ATOM 3307 O O . LEU A 1 416 ? 29.807 5.976 27.859 1.00 78.69 416 LEU A O 1
ATOM 3311 N N . GLU A 1 417 ? 29.701 6.855 29.927 1.00 75.88 417 GLU A N 1
ATOM 3312 C CA . GLU A 1 417 ? 29.651 5.559 30.617 1.00 75.88 417 GLU A CA 1
ATOM 3313 C C . GLU A 1 417 ? 28.453 4.713 30.167 1.00 75.88 417 GLU A C 1
ATOM 3315 O O . GLU A 1 417 ? 28.581 3.498 30.029 1.00 75.88 417 GLU A O 1
ATOM 3320 N N . HIS A 1 418 ? 27.304 5.342 29.893 1.00 76.38 418 HIS A N 1
ATOM 3321 C CA . HIS A 1 418 ? 26.094 4.631 29.481 1.00 76.38 418 HIS A CA 1
ATOM 3322 C C . HIS A 1 418 ? 26.070 4.260 27.988 1.00 76.38 418 HIS A C 1
ATOM 3324 O O . HIS A 1 418 ? 25.520 3.217 27.643 1.00 76.38 418 HIS A O 1
ATOM 3330 N N . PHE A 1 419 ? 26.661 5.079 27.108 1.00 77.44 419 PHE A N 1
ATOM 3331 C CA . PHE A 1 419 ? 26.728 4.791 25.668 1.00 77.44 419 PHE A CA 1
ATOM 3332 C C . PHE A 1 419 ? 27.801 3.748 25.326 1.00 77.44 419 PHE A C 1
ATOM 3334 O O . PHE A 1 419 ? 27.541 2.832 24.551 1.00 77.44 419 PHE A O 1
ATOM 3341 N N . PHE A 1 420 ? 28.997 3.858 25.916 1.00 78.19 420 PHE A N 1
ATOM 3342 C CA . PHE A 1 420 ? 30.099 2.932 25.637 1.00 78.19 420 PHE A CA 1
ATOM 3343 C C . PHE A 1 420 ? 30.093 1.701 26.557 1.00 78.19 420 PHE A C 1
ATOM 3345 O O . PHE A 1 420 ? 30.427 0.609 26.107 1.00 78.19 420 PHE A O 1
ATOM 3352 N N . GLY A 1 421 ? 29.704 1.837 27.828 1.00 64.56 421 GLY A N 1
ATOM 3353 C CA . GLY A 1 421 ? 29.785 0.756 28.817 1.00 64.56 421 GLY A CA 1
ATOM 3354 C C . GLY A 1 421 ? 31.216 0.460 29.295 1.00 64.56 421 GLY A C 1
ATOM 3355 O O . GLY A 1 421 ? 32.197 0.667 28.575 1.00 64.56 421 GLY A O 1
ATOM 3356 N N . HIS A 1 422 ? 31.339 -0.052 30.526 1.00 58.19 422 HIS A N 1
ATOM 3357 C CA . HIS A 1 422 ? 32.635 -0.256 31.195 1.00 58.19 422 HIS A CA 1
ATOM 3358 C C . HIS A 1 422 ? 33.577 -1.261 30.498 1.00 58.19 422 HIS A C 1
ATOM 3360 O O . HIS A 1 422 ? 34.789 -1.130 30.642 1.00 58.19 422 HIS A O 1
ATOM 3366 N N . ASP A 1 423 ? 33.049 -2.212 29.716 1.00 58.03 423 ASP A N 1
ATOM 3367 C CA . ASP A 1 423 ? 33.823 -3.308 29.101 1.00 58.03 423 ASP A CA 1
ATOM 3368 C C . ASP A 1 423 ? 34.030 -3.163 27.575 1.00 58.03 423 ASP A C 1
ATOM 3370 O O . ASP A 1 423 ? 34.431 -4.113 26.902 1.00 58.03 423 ASP A O 1
ATOM 3374 N N . SER A 1 424 ? 33.783 -1.985 26.989 1.00 63.66 424 SER A N 1
ATOM 3375 C CA . SER A 1 424 ? 33.887 -1.765 25.527 1.00 63.66 424 SER A CA 1
ATOM 3376 C C . SER A 1 424 ? 35.293 -1.907 24.930 1.00 63.66 424 SER A C 1
ATOM 3378 O O . SER A 1 424 ? 35.440 -1.949 23.708 1.00 63.66 424 SER A O 1
ATOM 3380 N N . GLY A 1 425 ? 36.339 -1.932 25.760 1.00 68.25 425 GLY A N 1
ATOM 3381 C CA . GLY A 1 425 ? 37.734 -1.929 25.308 1.00 68.25 425 GLY A CA 1
ATOM 3382 C C . GLY A 1 425 ? 38.197 -0.608 24.678 1.00 68.25 425 GLY A C 1
ATOM 3383 O O . GLY A 1 425 ? 39.333 -0.532 24.208 1.00 68.25 425 GLY A O 1
ATOM 3384 N N . LEU A 1 426 ? 37.339 0.418 24.690 1.00 75.06 426 LEU A N 1
ATOM 3385 C CA . LEU A 1 426 ? 37.603 1.779 24.233 1.00 75.06 426 LEU A CA 1
ATOM 3386 C C . LEU A 1 426 ? 37.775 2.702 25.439 1.00 75.06 426 LEU A C 1
ATOM 3388 O O . LEU A 1 426 ? 36.907 2.779 26.307 1.00 75.06 426 LEU A O 1
ATOM 3392 N N . ARG A 1 427 ? 38.869 3.458 25.466 1.00 81.81 427 ARG A N 1
ATOM 3393 C CA . ARG A 1 427 ? 39.087 4.519 26.444 1.00 81.81 427 ARG A CA 1
ATOM 3394 C C . ARG A 1 427 ? 38.667 5.855 25.846 1.00 81.81 427 ARG A C 1
ATOM 3396 O O . ARG A 1 427 ? 39.309 6.376 24.939 1.00 81.81 427 ARG A O 1
ATOM 3403 N N . VAL A 1 428 ? 37.589 6.411 26.381 1.00 84.56 428 VAL A N 1
ATOM 3404 C CA . VAL A 1 428 ? 36.978 7.652 25.896 1.00 84.56 428 VAL A CA 1
ATOM 3405 C C . VAL A 1 428 ? 37.460 8.839 26.729 1.00 84.56 428 VAL A C 1
ATOM 3407 O O . VAL A 1 428 ? 37.496 8.757 27.956 1.00 84.56 428 VAL A O 1
ATOM 3410 N N . GLN A 1 429 ? 37.858 9.932 26.076 1.00 83.69 429 GLN A N 1
ATOM 3411 C CA . GLN A 1 429 ? 38.410 11.124 26.731 1.00 83.69 429 GLN A CA 1
ATOM 3412 C C . GLN A 1 429 ? 37.809 12.407 26.129 1.00 83.69 429 GLN A C 1
ATOM 3414 O O . GLN A 1 429 ? 37.948 12.629 24.925 1.00 83.69 429 GLN A O 1
ATOM 3419 N N . PRO A 1 430 ? 37.155 13.273 26.927 1.00 84.44 430 PRO A N 1
ATOM 3420 C CA . PRO A 1 430 ? 36.736 14.595 26.469 1.00 84.44 430 PRO A CA 1
ATOM 3421 C C . PRO A 1 430 ? 37.948 15.487 26.172 1.00 84.44 430 PRO A C 1
ATOM 3423 O O . PRO A 1 430 ? 38.898 15.548 26.951 1.00 84.44 430 PRO A O 1
ATOM 3426 N N . TYR A 1 431 ? 37.893 16.217 25.065 1.00 83.31 431 TYR A N 1
ATOM 3427 C CA . TYR A 1 431 ? 38.895 17.180 24.624 1.00 83.31 431 TYR A CA 1
ATOM 3428 C C . TYR A 1 431 ? 38.327 18.595 24.777 1.00 83.31 431 TYR A C 1
ATOM 3430 O O . TYR A 1 431 ? 37.320 18.917 24.162 1.00 83.31 431 TYR A O 1
ATOM 3438 N N . GLN A 1 432 ? 38.937 19.421 25.630 1.00 81.00 432 GLN A N 1
ATOM 3439 C CA . GLN A 1 432 ? 38.497 20.794 25.956 1.00 81.00 432 GLN A CA 1
ATOM 3440 C C . GLN A 1 432 ? 37.012 20.949 26.374 1.00 81.00 432 GLN A C 1
ATOM 3442 O O . GLN A 1 432 ? 36.413 21.989 26.137 1.00 81.00 432 GLN A O 1
ATOM 3447 N N . ASN A 1 433 ? 36.445 19.950 27.065 1.00 79.88 433 ASN A N 1
ATOM 3448 C CA . ASN A 1 433 ? 35.098 19.982 27.669 1.00 79.88 433 ASN A CA 1
ATOM 3449 C C . ASN A 1 433 ? 33.941 20.309 26.691 1.00 79.88 433 ASN A C 1
ATOM 3451 O O . ASN A 1 433 ? 33.302 21.350 26.846 1.00 79.88 433 ASN A O 1
ATOM 3455 N N . PRO A 1 434 ? 33.619 19.426 25.726 1.00 85.81 434 PRO A N 1
ATOM 3456 C CA . PRO A 1 434 ? 32.391 19.553 24.944 1.00 85.81 434 PRO A CA 1
ATOM 3457 C C . PRO A 1 434 ? 31.147 19.318 25.813 1.00 85.81 434 PRO A C 1
ATOM 3459 O O . PRO A 1 434 ? 31.189 18.584 26.808 1.00 85.81 434 PRO A O 1
ATOM 3462 N N . ASP A 1 435 ? 30.012 19.838 25.358 1.00 84.69 435 ASP A N 1
ATOM 3463 C CA . ASP A 1 435 ? 28.702 19.414 25.832 1.00 84.69 435 ASP A CA 1
ATOM 3464 C C . ASP A 1 435 ? 28.372 18.028 25.268 1.00 84.69 435 ASP A C 1
ATOM 3466 O O . ASP A 1 435 ? 28.393 17.792 24.059 1.00 84.69 435 ASP A O 1
ATOM 3470 N N . LEU A 1 436 ? 28.073 17.091 26.167 1.00 85.62 436 LEU A N 1
ATOM 3471 C CA . LEU A 1 436 ? 27.804 15.687 25.854 1.00 85.62 436 LEU A CA 1
ATOM 3472 C C . LEU A 1 436 ? 26.380 15.342 26.277 1.00 85.62 436 LEU A C 1
ATOM 3474 O O . LEU A 1 436 ? 26.009 15.603 27.423 1.00 85.62 436 LEU A O 1
ATOM 3478 N N . VAL A 1 437 ? 25.596 14.778 25.356 1.00 84.88 437 VAL A N 1
ATOM 3479 C CA . VAL A 1 437 ? 24.142 14.600 25.484 1.00 84.88 437 VAL A CA 1
ATOM 3480 C C . VAL A 1 437 ? 23.718 13.278 24.830 1.00 84.88 437 VAL A C 1
ATOM 3482 O O . VAL A 1 437 ? 23.694 13.162 23.612 1.00 84.88 437 VAL A O 1
ATOM 3485 N N . LEU A 1 438 ? 23.379 12.252 25.610 1.00 76.56 438 LEU A N 1
ATOM 3486 C CA . LEU A 1 438 ? 22.934 10.949 25.092 1.00 76.56 438 LEU A CA 1
ATOM 3487 C C . LEU A 1 438 ? 21.409 10.927 24.908 1.00 76.56 438 LEU A C 1
ATOM 3489 O O . LEU A 1 438 ? 20.674 10.688 25.866 1.00 76.56 438 LEU A O 1
ATOM 3493 N N . HIS A 1 439 ? 20.937 11.147 23.680 1.00 71.25 439 HIS A N 1
ATOM 3494 C CA . HIS A 1 439 ? 19.522 11.240 23.323 1.00 71.25 439 HIS A CA 1
ATOM 3495 C C . HIS A 1 439 ? 19.002 9.949 22.669 1.00 71.25 439 HIS A C 1
ATOM 3497 O O . HIS A 1 439 ? 19.434 9.571 21.585 1.00 71.25 439 HIS A O 1
ATOM 3503 N N . ARG A 1 440 ? 18.024 9.270 23.292 1.00 67.31 440 ARG A N 1
ATOM 3504 C CA . ARG A 1 440 ? 17.354 8.040 22.778 1.00 67.31 440 ARG A CA 1
ATOM 3505 C C . ARG A 1 440 ? 18.258 6.842 22.429 1.00 67.31 440 ARG A C 1
ATOM 3507 O O . ARG A 1 440 ? 17.744 5.852 21.913 1.00 67.31 440 ARG A O 1
ATOM 3514 N N . GLY A 1 441 ? 19.541 6.895 22.762 1.00 69.75 441 GLY A N 1
ATOM 3515 C CA . GLY A 1 441 ? 20.532 5.886 22.388 1.00 69.75 441 GLY A CA 1
ATOM 3516 C C . GLY A 1 441 ? 21.663 6.443 21.527 1.00 69.75 441 GLY A C 1
ATOM 3517 O O . GLY A 1 441 ? 22.703 5.804 21.486 1.00 69.75 441 GLY A O 1
ATOM 3518 N N . ASP A 1 442 ? 21.506 7.637 20.945 1.00 79.31 442 ASP A N 1
ATOM 3519 C CA . ASP A 1 442 ? 22.542 8.311 20.160 1.00 79.31 442 ASP A CA 1
ATOM 3520 C C . ASP A 1 442 ? 23.295 9.333 21.041 1.00 79.31 442 ASP A C 1
ATOM 3522 O O . ASP A 1 442 ? 22.677 10.177 21.695 1.00 79.31 442 ASP A O 1
ATOM 3526 N N . LEU A 1 443 ? 24.629 9.300 21.067 1.00 84.50 443 LEU A N 1
ATOM 3527 C CA . LEU A 1 443 ? 25.464 10.245 21.815 1.00 84.50 443 LEU A CA 1
ATOM 3528 C C . LEU A 1 443 ? 25.758 11.502 20.984 1.00 84.50 443 LEU A C 1
ATOM 3530 O O . LEU A 1 443 ? 26.604 11.481 20.093 1.00 84.50 443 LEU A O 1
ATOM 3534 N N . GLN A 1 444 ? 25.106 12.615 21.303 1.00 88.31 444 GLN A N 1
ATOM 3535 C CA . GLN A 1 444 ? 25.436 13.932 20.769 1.00 88.31 444 GLN A CA 1
ATOM 3536 C C . GLN A 1 444 ? 26.629 14.558 21.511 1.00 88.31 444 GLN A C 1
ATOM 3538 O O . GLN A 1 444 ? 26.732 14.510 22.737 1.00 88.31 444 GLN A O 1
ATOM 3543 N N . ILE A 1 445 ? 27.513 15.171 20.730 1.00 88.44 445 ILE A N 1
ATOM 3544 C CA . ILE A 1 445 ? 28.673 15.966 21.121 1.00 88.44 445 ILE A CA 1
ATOM 3545 C C . ILE A 1 445 ? 28.485 17.342 20.481 1.00 88.44 445 ILE A C 1
ATOM 3547 O O . ILE A 1 445 ? 28.290 17.442 19.268 1.00 88.44 445 ILE A O 1
ATOM 3551 N N . SER A 1 446 ? 28.543 18.405 21.270 1.00 86.81 446 SER A N 1
ATOM 3552 C CA . SER A 1 446 ? 28.452 19.781 20.782 1.00 86.81 446 SER A CA 1
ATOM 3553 C C . SER A 1 446 ? 29.388 20.711 21.546 1.00 86.81 446 SER A C 1
ATOM 3555 O O . SER A 1 446 ? 29.903 20.360 22.605 1.00 86.81 446 SER A O 1
ATOM 3557 N N . SER A 1 447 ? 29.627 21.900 21.004 1.00 84.06 447 SER A N 1
ATOM 3558 C CA . SER A 1 447 ? 30.324 22.975 21.711 1.00 84.06 447 SER A CA 1
ATOM 3559 C C . SER A 1 447 ? 29.872 24.327 21.182 1.00 84.06 447 SER A C 1
ATOM 3561 O O . SER A 1 447 ? 29.727 24.486 19.970 1.00 84.06 447 SER A O 1
ATOM 3563 N N . ASP A 1 448 ? 29.716 25.297 22.081 1.00 78.44 448 ASP A N 1
ATOM 3564 C CA . ASP A 1 448 ? 29.382 26.687 21.749 1.00 78.44 448 ASP A CA 1
ATOM 3565 C C . ASP A 1 448 ? 30.627 27.576 21.539 1.00 78.44 448 ASP A C 1
ATOM 3567 O O . ASP A 1 448 ? 30.506 28.700 21.053 1.00 78.44 448 ASP A O 1
ATOM 3571 N N . MET A 1 449 ? 31.833 27.092 21.873 1.00 69.25 449 MET A N 1
ATOM 3572 C CA . MET A 1 449 ? 33.116 27.773 21.618 1.00 69.25 449 MET A CA 1
ATOM 3573 C C . MET A 1 449 ? 34.205 26.801 21.110 1.00 69.25 449 MET A C 1
ATOM 3575 O O . MET A 1 449 ? 33.957 25.603 20.972 1.00 69.25 449 MET A O 1
ATOM 3579 N N . GLY A 1 450 ? 35.382 27.348 20.766 1.00 61.47 450 GLY A N 1
ATOM 3580 C CA . GLY A 1 450 ? 36.484 26.680 20.049 1.00 61.47 450 GLY A CA 1
ATOM 3581 C C . GLY A 1 450 ? 37.085 25.421 20.706 1.00 61.47 450 GLY A C 1
ATOM 3582 O O . GLY A 1 450 ? 36.624 24.969 21.749 1.00 61.47 450 GLY A O 1
ATOM 3583 N N . PRO A 1 451 ? 38.105 24.817 20.072 1.00 73.50 451 PRO A N 1
ATOM 3584 C CA . PRO A 1 451 ? 38.111 23.402 19.716 1.00 73.50 451 PRO A CA 1
ATOM 3585 C C . PRO A 1 451 ? 37.901 22.426 20.872 1.00 73.50 451 PRO A C 1
ATOM 3587 O O . PRO A 1 451 ? 38.853 21.991 21.519 1.00 73.50 451 PRO A O 1
ATOM 3590 N N . ALA A 1 452 ? 36.648 22.002 21.036 1.00 80.31 452 ALA A N 1
ATOM 3591 C CA . ALA A 1 452 ? 36.236 20.948 21.954 1.00 80.31 452 ALA A CA 1
ATOM 3592 C C . ALA A 1 452 ? 35.720 19.712 21.200 1.00 80.31 452 ALA A C 1
ATOM 3594 O O . ALA A 1 452 ? 35.259 19.807 20.060 1.00 80.31 452 ALA A O 1
ATOM 3595 N N . GLY A 1 453 ? 35.814 18.531 21.809 1.00 87.06 453 GLY A N 1
ATOM 3596 C CA . GLY A 1 453 ? 35.593 17.264 21.114 1.00 87.06 453 GLY A CA 1
ATOM 3597 C C . GLY A 1 453 ? 35.681 16.012 21.975 1.00 87.06 453 GLY A C 1
ATOM 3598 O O . GLY A 1 453 ? 35.871 16.084 23.186 1.00 87.06 453 GLY A O 1
ATOM 3599 N N . LEU A 1 454 ? 35.556 14.846 21.345 1.00 88.75 454 LEU A N 1
ATOM 3600 C CA . LEU A 1 454 ? 35.621 13.542 22.004 1.00 88.75 454 LEU A CA 1
ATOM 3601 C C . LEU A 1 454 ? 36.680 12.652 21.346 1.00 88.75 454 LEU A C 1
ATOM 3603 O O . LEU A 1 454 ? 36.599 12.361 20.154 1.00 88.75 454 LEU A O 1
ATOM 3607 N N . GLY A 1 455 ? 37.667 12.221 22.131 1.00 88.06 455 GLY A N 1
ATOM 3608 C CA . GLY A 1 455 ? 38.685 11.254 21.733 1.00 88.06 455 GLY A CA 1
ATOM 3609 C C . GLY A 1 455 ? 38.274 9.824 22.081 1.00 88.06 455 GLY A C 1
ATOM 3610 O O . GLY A 1 455 ? 37.919 9.537 23.225 1.00 88.06 455 GLY A O 1
ATOM 3611 N N . LEU A 1 456 ? 38.358 8.922 21.106 1.00 87.69 456 LEU A N 1
ATOM 3612 C CA . LEU A 1 456 ? 38.167 7.480 21.254 1.00 87.69 456 LEU A CA 1
ATOM 3613 C C . LEU A 1 456 ? 39.522 6.790 21.084 1.00 87.69 456 LEU A C 1
ATOM 3615 O O . LEU A 1 456 ? 40.084 6.803 19.991 1.00 87.69 456 LEU A O 1
ATOM 3619 N N . VAL A 1 457 ? 40.052 6.201 22.158 1.00 85.50 457 VAL A N 1
ATOM 3620 C CA . VAL A 1 457 ? 41.372 5.553 22.167 1.00 85.50 457 VAL A CA 1
ATOM 3621 C C . VAL A 1 457 ? 41.222 4.040 22.315 1.00 85.50 457 VAL A C 1
ATOM 3623 O O . VAL A 1 457 ? 40.628 3.561 23.280 1.00 85.50 457 VAL A O 1
ATOM 3626 N N . VAL A 1 458 ? 41.797 3.273 21.390 1.00 82.38 458 VAL A N 1
ATOM 3627 C CA . VAL A 1 458 ? 41.979 1.820 21.529 1.00 82.38 458 VAL A CA 1
ATOM 3628 C C . VAL A 1 458 ? 43.341 1.572 22.176 1.00 82.38 458 VAL A C 1
ATOM 3630 O O . VAL A 1 458 ? 44.362 1.993 21.633 1.00 82.38 458 VAL A O 1
ATOM 3633 N N . GLU A 1 459 ? 43.374 0.924 23.345 1.00 74.88 459 GLU A N 1
ATOM 3634 C CA . GLU A 1 459 ? 44.633 0.667 24.063 1.00 74.88 459 GLU A CA 1
ATOM 3635 C C . GLU A 1 459 ? 45.371 -0.594 23.540 1.00 74.88 459 GLU A C 1
ATOM 3637 O O . GLU A 1 459 ? 44.722 -1.618 23.292 1.00 74.88 459 GLU A O 1
ATOM 3642 N N . PRO A 1 460 ? 46.725 -0.598 23.481 1.00 64.62 460 PRO A N 1
ATOM 3643 C CA . PRO A 1 460 ? 47.548 -1.705 22.952 1.00 64.62 460 PRO A CA 1
ATOM 3644 C C . PRO A 1 460 ? 47.352 -3.097 23.571 1.00 64.62 460 PRO A C 1
ATOM 3646 O O . PRO A 1 460 ? 47.860 -4.088 23.052 1.00 64.62 460 PRO A O 1
ATOM 3649 N N . ARG A 1 461 ? 46.667 -3.210 24.715 1.00 58.41 461 ARG A N 1
ATOM 3650 C CA . ARG A 1 461 ? 46.518 -4.476 25.460 1.00 58.41 461 ARG A CA 1
ATOM 3651 C C . ARG A 1 461 ? 45.457 -5.426 24.878 1.00 58.41 461 ARG A C 1
ATOM 3653 O O . ARG A 1 461 ? 45.300 -6.534 25.386 1.00 58.41 461 ARG A O 1
ATOM 3660 N N . GLN A 1 462 ? 44.735 -5.018 23.834 1.00 61.88 462 GLN A N 1
ATOM 3661 C CA . GLN A 1 462 ? 43.725 -5.836 23.152 1.00 61.88 462 GLN A CA 1
ATOM 3662 C C . GLN A 1 462 ? 44.374 -6.930 22.276 1.00 61.88 462 GLN A C 1
ATOM 3664 O O . GLN A 1 462 ? 45.167 -6.638 21.383 1.00 61.88 462 GLN A O 1
ATOM 3669 N N . GLN A 1 463 ? 44.022 -8.204 22.500 1.00 56.28 463 GLN A N 1
ATOM 3670 C CA . GLN A 1 463 ? 44.582 -9.338 21.745 1.00 56.28 463 GLN A CA 1
ATOM 3671 C C . GLN A 1 463 ? 43.834 -9.629 20.431 1.00 56.28 463 GLN A C 1
ATOM 3673 O O . GLN A 1 463 ? 42.633 -9.921 20.434 1.00 56.28 463 GLN A O 1
ATOM 3678 N N . GLY A 1 464 ? 44.578 -9.658 19.320 1.00 65.38 464 GLY A N 1
ATOM 3679 C CA . GLY A 1 464 ? 44.081 -9.969 17.973 1.00 65.38 464 GLY A CA 1
ATOM 3680 C C . GLY A 1 464 ? 43.437 -8.773 17.262 1.00 65.38 464 GLY A C 1
ATOM 3681 O O . GLY A 1 464 ? 43.101 -7.776 17.895 1.00 65.38 464 GLY A O 1
ATOM 3682 N N . THR A 1 465 ? 43.255 -8.875 15.943 1.00 68.00 465 THR A N 1
ATOM 3683 C CA . THR A 1 465 ? 42.718 -7.785 15.112 1.00 68.00 465 THR A CA 1
ATOM 3684 C C . THR A 1 465 ? 41.313 -7.390 15.576 1.00 68.00 465 THR A C 1
ATOM 3686 O O . THR A 1 465 ? 40.483 -8.241 15.932 1.00 68.00 465 THR A O 1
ATOM 3689 N N . ARG A 1 466 ? 41.045 -6.084 15.609 1.00 74.19 466 ARG A N 1
ATOM 3690 C CA . ARG A 1 466 ? 39.756 -5.513 16.017 1.00 74.19 466 ARG A CA 1
ATOM 3691 C C . ARG A 1 466 ? 39.204 -4.609 14.926 1.00 74.19 466 ARG A C 1
ATOM 3693 O O . ARG A 1 466 ? 39.965 -3.929 14.248 1.00 74.19 466 ARG A O 1
ATOM 3700 N N . LYS A 1 467 ? 37.882 -4.558 14.784 1.00 78.25 467 LYS A N 1
ATOM 3701 C CA . LYS A 1 467 ? 37.201 -3.576 13.935 1.00 78.25 467 LYS A CA 1
ATOM 3702 C C . LYS A 1 467 ? 36.474 -2.573 14.824 1.00 78.25 467 LYS A C 1
ATOM 3704 O O . LYS A 1 467 ? 35.582 -2.968 15.574 1.00 78.25 467 LYS A O 1
ATOM 3709 N N . LEU A 1 468 ? 36.885 -1.309 14.762 1.00 77.06 468 LEU A N 1
ATOM 3710 C CA . LEU A 1 468 ? 36.199 -0.171 15.364 1.00 77.06 468 LEU A CA 1
ATOM 3711 C C . LEU A 1 468 ? 35.210 0.382 14.338 1.00 77.06 468 LEU A C 1
ATOM 3713 O O . LEU A 1 468 ? 35.610 0.967 13.337 1.00 77.06 468 LEU A O 1
ATOM 3717 N N . GLU A 1 469 ? 33.922 0.190 14.582 1.00 76.75 469 GLU A N 1
ATOM 3718 C CA . GLU A 1 469 ? 32.849 0.793 13.792 1.00 76.75 469 GLU A CA 1
ATOM 3719 C C . GLU A 1 469 ? 32.201 1.922 14.591 1.00 76.75 469 GLU A C 1
ATOM 3721 O O . GLU A 1 469 ? 31.934 1.764 15.784 1.00 76.75 469 GLU A O 1
ATOM 3726 N N . LEU A 1 470 ? 31.954 3.048 13.927 1.00 79.19 470 LEU A N 1
ATOM 3727 C CA . LEU A 1 470 ? 31.300 4.238 14.453 1.00 79.19 470 LEU A CA 1
ATOM 3728 C C . LEU A 1 470 ? 30.284 4.720 13.418 1.00 79.19 470 LEU A C 1
ATOM 3730 O O . LEU A 1 470 ? 30.650 4.958 12.276 1.00 79.19 470 LEU A O 1
ATOM 3734 N N . ILE A 1 471 ? 29.023 4.886 13.797 1.00 81.38 471 ILE A N 1
ATOM 3735 C CA . ILE A 1 471 ? 27.989 5.496 12.950 1.00 81.38 471 ILE A CA 1
ATOM 3736 C C . ILE A 1 471 ? 27.652 6.850 13.557 1.00 81.38 471 ILE A C 1
ATOM 3738 O O . ILE A 1 471 ? 27.402 6.917 14.761 1.00 81.38 471 ILE A O 1
ATOM 3742 N N . GLY A 1 472 ? 27.656 7.918 12.762 1.00 82.75 472 GLY A N 1
ATOM 3743 C CA . GLY A 1 472 ? 27.306 9.251 13.247 1.00 82.75 472 GLY A CA 1
ATOM 3744 C C . GLY A 1 472 ? 26.710 10.171 12.188 1.00 82.75 472 GLY A C 1
ATOM 3745 O O . GLY A 1 472 ? 26.664 9.813 11.017 1.00 82.75 472 GLY A O 1
ATOM 3746 N N . ARG A 1 473 ? 26.213 11.334 12.622 1.00 85.38 473 ARG A N 1
ATOM 3747 C CA . ARG A 1 473 ? 25.599 12.366 11.770 1.00 85.38 473 ARG A CA 1
ATOM 3748 C C . ARG A 1 473 ? 25.809 13.778 12.321 1.00 85.38 473 ARG A C 1
ATOM 3750 O O . ARG A 1 473 ? 25.754 14.005 13.529 1.00 85.38 473 ARG A O 1
ATOM 3757 N N . GLN A 1 474 ? 25.984 14.746 11.439 1.00 82.88 474 GLN A N 1
ATOM 3758 C CA . GLN A 1 474 ? 26.088 16.170 11.721 1.00 82.88 474 GLN A CA 1
ATOM 3759 C C . GLN A 1 474 ? 24.680 16.772 11.908 1.00 82.88 474 GLN A C 1
ATOM 3761 O O . GLN A 1 474 ? 23.777 16.517 11.115 1.00 82.88 474 GLN A O 1
ATOM 3766 N N . LEU A 1 475 ? 24.466 17.577 12.957 1.00 74.94 475 LEU A N 1
ATOM 3767 C CA . LEU A 1 475 ? 23.168 18.240 13.212 1.00 74.94 475 LEU A CA 1
ATOM 3768 C C . LEU A 1 475 ? 23.153 19.735 12.860 1.00 74.94 475 LEU A C 1
ATOM 3770 O O . LEU A 1 475 ? 22.081 20.323 12.722 1.00 74.94 475 LEU A O 1
ATOM 3774 N N . GLY A 1 476 ? 24.325 20.363 12.750 1.00 69.56 476 GLY A N 1
ATOM 3775 C CA . GLY A 1 476 ? 24.477 21.777 12.403 1.00 69.56 476 GLY A CA 1
ATOM 3776 C C . GLY A 1 476 ? 25.039 21.983 10.997 1.00 69.56 476 GLY A C 1
ATOM 3777 O O . GLY A 1 476 ? 25.601 21.070 10.400 1.00 69.56 476 GLY A O 1
ATOM 3778 N N . ALA A 1 477 ? 24.952 23.209 10.476 1.00 62.00 477 ALA A N 1
ATOM 3779 C CA . ALA A 1 477 ? 25.521 23.555 9.168 1.00 62.00 477 ALA A CA 1
ATOM 3780 C C . ALA A 1 477 ? 27.067 23.580 9.144 1.00 62.00 477 ALA A C 1
ATOM 3782 O O . ALA A 1 477 ? 27.660 23.502 8.070 1.00 62.00 477 ALA A O 1
ATOM 3783 N N . GLN A 1 478 ? 27.722 23.693 10.307 1.00 73.25 478 GLN A N 1
ATOM 3784 C CA . GLN A 1 478 ? 29.182 23.781 10.409 1.00 73.25 478 GLN A CA 1
ATOM 3785 C C . GLN A 1 478 ? 29.842 22.393 10.345 1.00 73.25 478 GLN A C 1
ATOM 3787 O O . GLN A 1 478 ? 29.399 21.490 11.058 1.00 73.25 478 GLN A O 1
ATOM 3792 N N . PRO A 1 479 ? 30.880 22.202 9.505 1.00 72.75 479 PRO A N 1
ATOM 3793 C CA . PRO A 1 479 ? 31.524 20.909 9.308 1.00 72.75 479 PRO A CA 1
ATOM 3794 C C . PRO A 1 479 ? 32.270 20.441 10.561 1.00 72.75 479 PRO A C 1
ATOM 3796 O O . PRO A 1 479 ? 32.950 21.226 11.218 1.00 72.75 479 PRO A O 1
ATOM 3799 N N . VAL A 1 480 ? 32.177 19.143 10.849 1.00 82.94 480 VAL A N 1
ATOM 3800 C CA . VAL A 1 480 ? 32.847 18.510 11.995 1.00 82.94 480 VAL A CA 1
ATOM 3801 C C . VAL A 1 480 ? 34.063 17.725 11.517 1.00 82.94 480 VAL A C 1
ATOM 3803 O O . VAL A 1 480 ? 33.985 16.971 10.544 1.00 82.94 480 VAL A O 1
ATOM 3806 N N . SER A 1 481 ? 35.189 17.900 12.200 1.00 86.06 481 SER A N 1
ATOM 3807 C CA . SER A 1 481 ? 36.481 17.318 11.845 1.00 86.06 481 SER A CA 1
ATOM 3808 C C . SER A 1 481 ? 36.760 16.043 12.640 1.00 86.06 481 SER A C 1
ATOM 3810 O O . SER A 1 481 ? 36.555 15.970 13.852 1.00 86.06 481 SER A O 1
ATOM 3812 N N . GLY A 1 482 ? 37.268 15.033 11.945 1.00 86.31 482 GLY A N 1
ATOM 3813 C CA . GLY A 1 482 ? 37.876 13.840 12.512 1.00 86.31 482 GLY A CA 1
ATOM 3814 C C . GLY A 1 482 ? 39.394 13.929 12.392 1.00 86.31 482 GLY A C 1
ATOM 3815 O O . GLY A 1 482 ? 39.924 14.283 11.338 1.00 86.31 482 GLY A O 1
ATOM 3816 N N . ARG A 1 483 ? 40.110 13.595 13.464 1.00 89.75 483 ARG A N 1
ATOM 3817 C CA . ARG A 1 483 ? 41.565 13.417 13.468 1.00 89.75 483 ARG A CA 1
ATOM 3818 C C . ARG A 1 483 ? 41.888 12.000 13.915 1.00 89.75 483 ARG A C 1
ATOM 3820 O O . ARG A 1 483 ? 41.599 11.641 15.052 1.00 89.75 483 ARG A O 1
ATOM 3827 N N . LEU A 1 484 ? 42.501 11.221 13.032 1.00 83.56 484 LEU A N 1
ATOM 3828 C CA . LEU A 1 484 ? 42.972 9.868 13.309 1.00 83.56 484 LEU A CA 1
ATOM 3829 C C . LEU A 1 484 ? 44.487 9.881 13.530 1.00 83.56 484 LEU A C 1
ATOM 3831 O O . LEU A 1 484 ? 45.242 10.323 12.664 1.00 83.56 484 LEU A O 1
ATOM 3835 N N . THR A 1 485 ? 44.927 9.362 14.670 1.00 82.38 485 THR A N 1
ATOM 3836 C CA . THR A 1 485 ? 46.337 9.152 15.008 1.00 82.38 485 THR A CA 1
ATOM 3837 C C . THR A 1 485 ? 46.553 7.664 15.273 1.00 82.38 485 THR A C 1
ATOM 3839 O O . THR A 1 485 ? 45.799 7.043 16.021 1.00 82.38 485 THR A O 1
ATOM 3842 N N . ILE A 1 486 ? 47.575 7.085 14.645 1.00 78.00 486 ILE A N 1
ATOM 3843 C CA . ILE A 1 486 ? 47.978 5.678 14.790 1.00 78.00 486 ILE A CA 1
ATOM 3844 C C . ILE A 1 486 ? 49.470 5.682 15.132 1.00 78.00 486 ILE A C 1
ATOM 3846 O O . ILE A 1 486 ? 50.199 6.477 14.544 1.00 78.00 486 ILE A O 1
ATOM 3850 N N . ASP A 1 487 ? 49.904 4.844 16.079 1.00 69.25 487 ASP A N 1
ATOM 3851 C CA . ASP A 1 487 ? 51.278 4.754 16.619 1.00 69.25 487 ASP A CA 1
ATOM 3852 C C . ASP A 1 487 ? 52.398 5.390 15.768 1.00 69.25 487 ASP A C 1
ATOM 3854 O O . ASP A 1 487 ? 52.844 4.848 14.754 1.00 69.25 487 ASP A O 1
ATOM 3858 N N . GLY A 1 488 ? 52.883 6.553 16.216 1.00 59.62 488 GLY A N 1
ATOM 3859 C CA . GLY A 1 488 ? 54.037 7.249 15.634 1.00 59.62 488 GLY A CA 1
ATOM 3860 C C . GLY A 1 488 ? 53.832 7.863 14.241 1.00 59.62 488 GLY A C 1
ATOM 3861 O O . GLY A 1 488 ? 54.745 8.522 13.748 1.00 59.62 488 GLY A O 1
ATOM 3862 N N . GLN A 1 489 ? 52.667 7.687 13.611 1.00 68.69 489 GLN A N 1
ATOM 3863 C CA . GLN A 1 489 ? 52.333 8.300 12.324 1.00 68.69 489 GLN A CA 1
ATOM 3864 C C . GLN A 1 489 ? 51.814 9.738 12.494 1.00 68.69 489 GLN A C 1
ATOM 3866 O O . GLN A 1 489 ? 51.187 10.057 13.510 1.00 68.69 489 GLN A O 1
ATOM 3871 N N . PRO A 1 490 ? 52.026 10.623 11.499 1.00 62.81 490 PRO A N 1
ATOM 3872 C CA . PRO A 1 490 ? 51.401 11.940 11.490 1.00 62.81 490 PRO A CA 1
ATOM 3873 C C . PRO A 1 490 ? 49.871 11.818 11.459 1.00 62.81 490 PRO A C 1
ATOM 3875 O O . PRO A 1 490 ? 49.306 11.017 10.713 1.00 62.81 490 PRO A O 1
ATOM 3878 N N . SER A 1 491 ? 49.195 12.634 12.268 1.00 77.00 491 SER A N 1
ATOM 3879 C CA . SER A 1 491 ? 47.735 12.628 12.370 1.00 77.00 491 SER A CA 1
ATOM 3880 C C . SER A 1 491 ? 47.071 12.936 11.027 1.00 77.00 491 SER A C 1
ATOM 3882 O O . SER A 1 491 ? 47.367 13.950 10.396 1.00 77.00 491 SER A O 1
ATOM 3884 N N . THR A 1 492 ? 46.132 12.086 10.620 1.00 70.44 492 THR A N 1
ATOM 3885 C CA . THR A 1 492 ? 45.329 12.268 9.407 1.00 70.44 492 THR A CA 1
ATOM 3886 C C . THR A 1 492 ? 44.038 13.000 9.758 1.00 70.44 492 THR A C 1
ATOM 3888 O O . THR A 1 492 ? 43.331 12.601 10.684 1.00 70.44 492 THR A O 1
ATOM 3891 N N . TYR A 1 493 ? 43.729 14.066 9.023 1.00 74.44 493 TYR A N 1
ATOM 3892 C CA . TYR A 1 493 ? 42.544 14.898 9.232 1.00 74.44 493 TYR A CA 1
ATOM 3893 C C . TYR A 1 493 ? 41.546 14.669 8.100 1.00 74.44 493 TYR A C 1
ATOM 3895 O O . TYR A 1 493 ? 41.922 14.652 6.931 1.00 74.44 493 TYR A O 1
ATOM 3903 N N . PHE A 1 494 ? 40.278 14.500 8.449 1.00 74.56 494 PHE A N 1
ATOM 3904 C CA . PHE A 1 494 ? 39.184 14.247 7.517 1.00 74.56 494 PHE A CA 1
ATOM 3905 C C . PHE A 1 494 ? 37.893 14.868 8.060 1.00 74.56 494 PHE A C 1
ATOM 3907 O O . PHE A 1 494 ? 37.816 15.236 9.231 1.00 74.56 494 PHE A O 1
ATOM 3914 N N . ARG A 1 495 ? 36.861 15.012 7.227 1.00 78.38 495 ARG A N 1
ATOM 3915 C CA . ARG A 1 495 ? 35.537 15.429 7.707 1.00 78.38 495 ARG A CA 1
ATOM 3916 C C . ARG A 1 495 ? 34.797 14.211 8.255 1.00 78.38 495 ARG A C 1
ATOM 3918 O O . ARG A 1 495 ? 34.793 13.168 7.605 1.00 78.38 495 ARG A O 1
ATOM 3925 N N . MET A 1 496 ? 34.164 14.337 9.418 1.00 82.62 496 MET A N 1
ATOM 3926 C CA . MET A 1 496 ? 33.330 13.260 9.952 1.00 82.62 496 MET A CA 1
ATOM 3927 C C . MET A 1 496 ? 32.133 13.005 9.019 1.00 82.62 496 MET A C 1
ATOM 3929 O O . MET A 1 496 ? 31.463 13.969 8.641 1.00 82.62 496 MET A O 1
ATOM 3933 N N . PRO A 1 497 ? 31.883 11.746 8.611 1.00 70.62 497 PRO A N 1
ATOM 3934 C CA . PRO A 1 497 ? 30.823 11.417 7.664 1.00 70.62 497 PRO A CA 1
ATOM 3935 C C . PRO A 1 497 ? 29.449 11.343 8.336 1.00 70.62 497 PRO A C 1
ATOM 3937 O O . PRO A 1 497 ? 29.335 10.908 9.478 1.00 70.62 497 PRO A O 1
ATOM 3940 N N . ASP A 1 498 ? 28.400 11.644 7.573 1.00 71.81 498 ASP A N 1
ATOM 3941 C CA . ASP A 1 498 ? 27.016 11.346 7.949 1.00 71.81 498 ASP A CA 1
ATOM 3942 C C . ASP A 1 498 ? 26.698 9.886 7.582 1.00 71.81 498 ASP A C 1
ATOM 3944 O O . ASP A 1 498 ? 26.114 9.593 6.541 1.00 71.81 498 ASP A O 1
ATOM 3948 N N . GLY A 1 499 ? 27.177 8.948 8.400 1.00 71.06 499 GLY A N 1
ATOM 3949 C CA . GLY A 1 499 ? 27.035 7.513 8.174 1.00 71.06 499 GLY A CA 1
ATOM 3950 C C . GLY A 1 499 ? 28.072 6.652 8.911 1.00 71.06 499 GLY A C 1
ATOM 3951 O O . GLY A 1 499 ? 28.657 7.084 9.910 1.00 71.06 499 GLY A O 1
ATOM 3952 N N . PRO A 1 500 ? 28.292 5.401 8.458 1.00 61.12 500 PRO A N 1
ATOM 3953 C CA . PRO A 1 500 ? 29.248 4.479 9.062 1.00 61.12 500 PRO A CA 1
ATOM 3954 C C . PRO A 1 500 ? 30.704 4.785 8.670 1.00 61.12 500 PRO A C 1
ATOM 3956 O O . PRO A 1 500 ? 31.103 4.664 7.513 1.00 61.12 500 PRO A O 1
ATOM 3959 N N . LEU A 1 501 ? 31.526 5.069 9.675 1.00 75.69 501 LEU A N 1
ATOM 3960 C CA . LEU A 1 501 ? 32.984 5.041 9.648 1.00 75.69 501 LEU A CA 1
ATOM 3961 C C . LEU A 1 501 ? 33.469 3.706 10.235 1.00 75.69 501 LEU A C 1
ATOM 3963 O O . LEU A 1 501 ? 33.057 3.316 11.328 1.00 75.69 501 LEU A O 1
ATOM 3967 N N . SER A 1 502 ? 34.373 3.002 9.552 1.00 72.69 502 SER A N 1
ATOM 3968 C C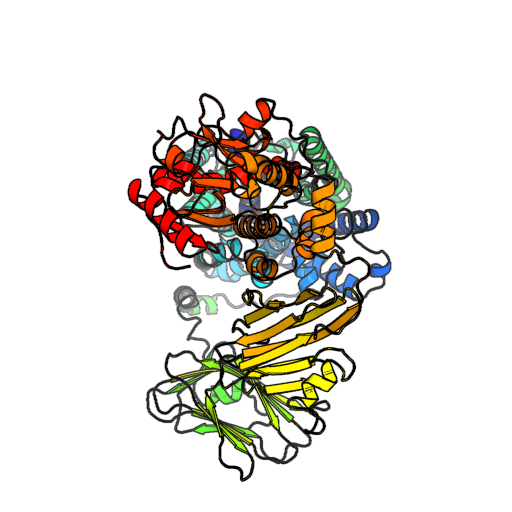A . SER A 1 502 ? 34.959 1.766 10.084 1.00 72.69 502 SER A CA 1
ATOM 3969 C C . SER A 1 502 ? 36.474 1.725 9.938 1.00 72.69 502 SER A C 1
ATOM 3971 O O . SER A 1 502 ? 36.990 1.913 8.839 1.00 72.69 502 SER A O 1
ATOM 3973 N N . LEU A 1 503 ? 37.163 1.417 11.034 1.00 73.75 503 LEU A N 1
ATOM 3974 C CA . LEU A 1 503 ? 38.616 1.364 11.150 1.00 73.75 503 LEU A CA 1
ATOM 3975 C C . LEU A 1 503 ? 39.041 -0.030 11.624 1.00 73.75 503 LEU A C 1
ATOM 3977 O O . LEU A 1 503 ? 38.538 -0.534 12.629 1.00 73.75 503 LEU A O 1
ATOM 3981 N N . THR A 1 504 ? 39.984 -0.657 10.925 1.00 70.81 504 THR A N 1
ATOM 3982 C CA . THR A 1 504 ? 40.575 -1.933 11.353 1.00 70.81 504 THR A CA 1
ATOM 3983 C C . THR A 1 504 ? 41.832 -1.647 12.166 1.00 70.81 504 THR A C 1
ATOM 3985 O O . THR A 1 504 ? 42.778 -1.049 11.665 1.00 70.81 504 THR A O 1
ATOM 3988 N N . VAL A 1 505 ? 41.840 -2.073 13.426 1.00 71.44 505 VAL A N 1
ATOM 3989 C CA . VAL A 1 505 ? 42.950 -1.898 14.364 1.00 71.44 505 VAL A CA 1
ATOM 3990 C C . VAL A 1 505 ? 43.766 -3.186 14.415 1.00 71.44 505 VAL A C 1
ATOM 3992 O O . VAL A 1 505 ? 43.256 -4.254 14.774 1.00 71.44 505 VAL A O 1
ATOM 3995 N N . ALA A 1 506 ? 45.037 -3.078 14.032 1.00 68.00 506 ALA A N 1
ATOM 3996 C CA . ALA A 1 506 ? 45.993 -4.176 14.087 1.00 68.00 506 ALA A CA 1
ATOM 3997 C C . ALA A 1 506 ? 46.291 -4.590 15.547 1.00 68.00 506 ALA A C 1
ATOM 3999 O O . ALA A 1 506 ? 46.209 -3.752 16.449 1.00 68.00 506 ALA A O 1
ATOM 4000 N N . PRO A 1 507 ? 46.657 -5.861 15.808 1.00 68.75 507 PRO A N 1
ATOM 4001 C CA . PRO A 1 507 ? 46.987 -6.316 17.157 1.00 68.75 507 PRO A CA 1
ATOM 4002 C C . PRO A 1 507 ? 48.124 -5.483 17.766 1.00 68.75 507 PRO A C 1
ATOM 4004 O O . PRO A 1 507 ? 49.200 -5.388 17.179 1.00 68.75 507 PRO A O 1
ATOM 4007 N N . GLY A 1 508 ? 47.902 -4.916 18.953 1.00 68.81 508 GLY A N 1
ATOM 4008 C CA . GLY A 1 508 ? 48.919 -4.158 19.689 1.00 68.81 508 GLY A CA 1
ATOM 4009 C C . GLY A 1 508 ? 49.101 -2.688 19.292 1.00 68.81 508 GLY A C 1
ATOM 4010 O O . GLY A 1 508 ? 49.876 -2.012 19.960 1.00 68.81 508 GLY A O 1
ATOM 4011 N N . ALA A 1 509 ? 48.399 -2.180 18.273 1.00 70.25 509 ALA A N 1
ATOM 4012 C CA . ALA A 1 509 ? 48.500 -0.775 17.867 1.00 70.25 509 ALA A CA 1
ATOM 4013 C C . ALA A 1 509 ? 47.608 0.147 18.723 1.00 70.25 509 ALA A C 1
ATOM 4015 O O . ALA A 1 509 ? 46.427 -0.149 18.927 1.00 70.25 509 ALA A O 1
ATOM 4016 N N . GLN A 1 510 ? 48.136 1.288 19.173 1.00 81.38 510 GLN A N 1
ATOM 4017 C CA . GLN A 1 510 ? 47.338 2.378 19.733 1.00 81.38 510 GLN A CA 1
ATOM 4018 C C . GLN A 1 510 ? 46.736 3.221 18.603 1.00 81.38 510 GLN A C 1
ATOM 4020 O O . GLN A 1 510 ? 47.437 3.702 17.709 1.00 81.38 510 GLN A O 1
ATOM 4025 N N . VAL A 1 511 ? 45.418 3.422 18.666 1.00 81.81 511 VAL A N 1
ATOM 4026 C CA . VAL A 1 511 ? 44.664 4.247 17.713 1.00 81.81 511 VAL A CA 1
ATOM 4027 C C . VAL A 1 511 ? 43.814 5.250 18.483 1.00 81.81 511 VAL A C 1
ATOM 4029 O O . VAL A 1 511 ? 43.018 4.852 19.331 1.00 81.81 511 VAL A O 1
ATOM 4032 N N . GLU A 1 512 ? 43.974 6.538 18.183 1.00 86.50 512 GLU A N 1
ATOM 4033 C CA . GLU A 1 512 ? 43.157 7.644 18.694 1.00 86.50 512 GLU A CA 1
ATOM 4034 C C . GLU A 1 512 ? 42.345 8.249 17.544 1.00 86.50 512 GLU A C 1
ATOM 4036 O O . GLU A 1 512 ? 42.909 8.724 16.560 1.00 86.50 512 GLU A O 1
ATOM 4041 N N . LEU A 1 513 ? 41.020 8.276 17.688 1.00 87.88 513 LEU A N 1
ATOM 4042 C CA . LEU A 1 513 ? 40.112 9.036 16.833 1.00 87.88 513 LEU A CA 1
ATOM 4043 C C . LEU A 1 513 ? 39.512 10.196 17.638 1.00 87.88 513 LEU A C 1
ATOM 4045 O O . LEU A 1 513 ? 38.689 9.967 18.521 1.00 87.88 513 LEU A O 1
ATOM 4049 N N . LEU A 1 514 ? 39.903 11.431 17.326 1.00 88.31 514 LEU A N 1
ATOM 4050 C CA . LEU A 1 514 ? 39.350 12.652 17.914 1.00 88.31 514 LEU A CA 1
ATOM 4051 C C . LEU A 1 514 ? 38.304 13.278 16.984 1.00 88.31 514 LEU A C 1
ATOM 4053 O O . LEU A 1 514 ? 38.615 13.640 15.852 1.00 88.31 514 LEU A O 1
ATOM 4057 N N . ILE A 1 515 ? 37.084 13.448 17.489 1.00 90.06 515 ILE A N 1
ATOM 4058 C CA . ILE A 1 515 ? 35.967 14.136 16.827 1.00 90.06 515 ILE A CA 1
ATOM 4059 C C . ILE A 1 515 ? 35.862 15.540 17.426 1.00 90.06 515 ILE A C 1
ATOM 4061 O O . ILE A 1 515 ? 35.620 15.646 18.626 1.00 90.06 515 ILE A O 1
ATOM 4065 N N . TYR A 1 516 ? 36.061 16.603 16.644 1.00 88.88 516 TYR A N 1
ATOM 4066 C CA . TYR A 1 516 ? 36.055 17.991 17.135 1.00 88.88 516 TYR A CA 1
ATOM 4067 C C . TYR A 1 516 ? 35.716 19.007 16.028 1.00 88.88 516 TYR A C 1
ATOM 4069 O O . TYR A 1 516 ? 35.731 18.673 14.846 1.00 88.88 516 TYR A O 1
ATOM 4077 N N . ALA A 1 517 ? 35.465 20.268 16.383 1.00 84.25 517 ALA A N 1
ATOM 4078 C CA . ALA A 1 517 ? 35.527 21.383 15.433 1.00 84.25 517 ALA A CA 1
ATOM 4079 C C . ALA A 1 517 ? 36.012 22.665 16.125 1.00 84.25 517 ALA A C 1
ATOM 4081 O O . ALA A 1 517 ? 35.762 22.861 17.311 1.00 84.25 517 ALA A O 1
ATOM 4082 N N . ASP A 1 518 ? 36.688 23.547 15.382 1.00 81.75 518 ASP A N 1
ATOM 4083 C CA . ASP A 1 518 ? 37.208 24.831 15.887 1.00 81.75 518 ASP A CA 1
ATOM 4084 C C . ASP A 1 518 ? 36.130 25.932 16.013 1.00 81.75 518 ASP A C 1
ATOM 4086 O O . ASP A 1 518 ? 36.396 27.021 16.522 1.00 81.75 518 ASP A O 1
ATOM 4090 N N . VAL A 1 519 ? 34.910 25.650 15.545 1.00 80.19 519 VAL A N 1
ATOM 4091 C CA . VAL A 1 519 ? 33.736 26.538 15.521 1.00 80.19 519 VAL A CA 1
ATOM 4092 C C . VAL A 1 519 ? 32.535 25.843 16.177 1.00 80.19 519 VAL A C 1
ATOM 4094 O O . VAL A 1 519 ? 32.563 24.618 16.303 1.00 80.19 519 VAL A O 1
ATOM 4097 N N . PRO A 1 520 ? 31.465 26.570 16.562 1.00 83.38 520 PRO A N 1
ATOM 4098 C CA . PRO A 1 520 ? 30.304 25.954 17.193 1.00 83.38 520 PRO A CA 1
ATOM 4099 C C . PRO A 1 520 ? 29.678 24.864 16.319 1.00 83.38 520 PRO A C 1
ATOM 4101 O O . PRO A 1 520 ? 29.375 25.095 15.144 1.00 83.38 520 PRO A O 1
ATOM 4104 N N . TYR A 1 521 ? 29.494 23.672 16.887 1.00 84.75 521 TYR A N 1
ATOM 4105 C CA . TYR A 1 521 ? 29.080 22.483 16.143 1.00 84.75 521 TYR A CA 1
ATOM 4106 C C . TYR A 1 521 ? 28.223 21.533 16.982 1.00 84.75 521 TYR A C 1
ATOM 4108 O O . TYR A 1 521 ? 28.207 21.596 18.210 1.00 84.75 521 TYR A O 1
ATOM 4116 N N . ALA A 1 522 ? 27.540 20.617 16.293 1.00 84.56 522 ALA A N 1
ATOM 4117 C CA . ALA A 1 522 ? 26.844 19.488 16.897 1.00 84.56 522 ALA A CA 1
ATOM 4118 C C . ALA A 1 522 ? 26.974 18.248 15.998 1.00 84.56 522 ALA A C 1
ATOM 4120 O O . ALA A 1 522 ? 26.630 18.290 14.812 1.00 84.56 522 ALA A O 1
ATOM 4121 N N . TYR A 1 523 ? 27.461 17.153 16.575 1.00 85.06 523 TYR A N 1
ATOM 4122 C CA . TYR A 1 523 ? 27.661 15.856 15.934 1.00 85.06 523 TYR A CA 1
ATOM 4123 C C . TYR A 1 523 ? 27.072 14.749 16.805 1.00 85.06 523 TYR A C 1
ATOM 4125 O O . TYR A 1 523 ? 27.195 14.789 18.022 1.00 85.06 523 TYR A O 1
ATOM 4133 N N . VAL A 1 524 ? 26.440 13.754 16.201 1.00 88.38 524 VAL A N 1
ATOM 4134 C CA . VAL A 1 524 ? 25.790 12.633 16.884 1.00 88.38 524 VAL A CA 1
ATOM 4135 C C . VAL A 1 524 ? 26.510 11.347 16.535 1.00 88.38 524 VAL A C 1
ATOM 4137 O O . VAL A 1 524 ? 26.874 11.144 15.384 1.00 88.38 524 VAL A O 1
ATOM 4140 N N . ILE A 1 525 ? 26.672 10.462 17.512 1.00 86.31 525 ILE A N 1
ATOM 4141 C CA . ILE A 1 525 ? 27.165 9.101 17.340 1.00 86.31 525 ILE A CA 1
ATOM 4142 C C . ILE A 1 525 ? 26.018 8.142 17.674 1.00 86.31 525 ILE A C 1
ATOM 4144 O O . ILE A 1 525 ? 25.632 8.005 18.827 1.00 86.31 525 ILE A O 1
ATOM 4148 N N . GLU A 1 526 ? 25.463 7.482 16.666 1.00 83.38 526 GLU A N 1
ATOM 4149 C CA . GLU A 1 526 ? 24.307 6.579 16.785 1.00 83.38 526 GLU A CA 1
ATOM 4150 C C . GLU A 1 526 ? 24.712 5.177 17.267 1.00 83.38 526 GLU A C 1
ATOM 4152 O O . GLU A 1 526 ? 23.946 4.478 17.927 1.00 83.38 526 GLU A O 1
ATOM 4157 N N . LYS A 1 527 ? 25.933 4.739 16.936 1.00 78.75 527 LYS A N 1
ATOM 4158 C CA . LYS A 1 527 ? 26.458 3.429 17.342 1.00 78.75 527 LYS A CA 1
ATOM 4159 C C . LYS A 1 527 ? 27.979 3.423 17.355 1.00 78.75 527 LYS A C 1
ATOM 4161 O O . LYS A 1 527 ? 28.596 3.896 16.405 1.00 78.75 527 LYS A O 1
ATOM 4166 N N . THR A 1 528 ? 28.582 2.789 18.356 1.00 81.12 528 THR A N 1
ATOM 4167 C CA . THR A 1 528 ? 29.995 2.381 18.333 1.00 81.12 528 THR A CA 1
ATOM 4168 C C . THR A 1 528 ? 30.145 0.914 18.716 1.00 81.12 528 THR A C 1
ATOM 4170 O O . THR A 1 528 ? 29.410 0.394 19.553 1.00 81.12 528 THR A O 1
ATOM 4173 N N . SER A 1 529 ? 31.098 0.218 18.099 1.00 77.06 529 SER A N 1
ATOM 4174 C CA . SER A 1 529 ? 31.466 -1.141 18.506 1.00 77.06 529 SER A CA 1
ATOM 4175 C C . SER A 1 529 ? 32.906 -1.473 18.138 1.00 77.06 529 SER A C 1
ATOM 4177 O O . SER A 1 529 ? 33.314 -1.259 16.999 1.00 77.06 529 SER A O 1
ATOM 4179 N N . LEU A 1 530 ? 33.645 -2.056 19.086 1.00 78.81 530 LEU A N 1
ATOM 4180 C CA . LEU A 1 530 ? 34.981 -2.615 18.882 1.00 78.81 530 LEU A CA 1
ATOM 4181 C C . LEU A 1 530 ? 34.882 -4.148 18.917 1.00 78.81 530 LEU A C 1
ATOM 4183 O O . LEU A 1 530 ? 34.755 -4.741 19.985 1.00 78.81 530 LEU A O 1
ATOM 4187 N N . THR A 1 531 ? 34.896 -4.804 17.756 1.00 77.69 531 THR A N 1
ATOM 4188 C CA . THR A 1 531 ? 34.633 -6.254 17.649 1.00 77.69 531 THR A CA 1
ATOM 4189 C C . THR A 1 531 ? 35.873 -7.054 17.264 1.00 77.69 531 THR A C 1
ATOM 4191 O O . THR A 1 531 ? 36.720 -6.587 16.500 1.00 77.69 531 THR A O 1
ATOM 4194 N N . ALA A 1 532 ? 35.998 -8.272 17.802 1.00 65.25 532 ALA A N 1
ATOM 4195 C CA . ALA A 1 532 ? 36.991 -9.249 17.359 1.00 65.25 532 ALA A CA 1
ATOM 4196 C C . ALA A 1 532 ? 36.642 -9.729 15.948 1.00 65.25 532 ALA A C 1
ATOM 4198 O O . ALA A 1 532 ? 35.519 -10.163 15.705 1.00 65.25 532 ALA A O 1
ATOM 4199 N N . CYS A 1 533 ? 37.600 -9.637 15.028 1.00 60.03 533 CYS A N 1
ATOM 4200 C CA . CYS A 1 533 ? 37.359 -9.882 13.613 1.00 60.03 533 CYS A CA 1
ATOM 4201 C C . CYS A 1 533 ? 38.332 -10.947 13.093 1.00 60.03 533 CYS A C 1
ATOM 4203 O O . CYS A 1 533 ? 39.477 -10.637 12.769 1.00 60.03 533 CYS A O 1
ATOM 4205 N N . SER A 1 534 ? 37.876 -12.203 13.034 1.00 50.72 534 SER A N 1
ATOM 4206 C CA . SER A 1 534 ? 38.620 -13.331 12.445 1.00 50.72 534 SER A CA 1
ATOM 4207 C C . SER A 1 534 ? 38.824 -13.171 10.939 1.00 50.72 534 SER A C 1
ATOM 4209 O O . SER A 1 534 ? 39.848 -13.582 10.403 1.00 50.72 534 SER A O 1
ATOM 4211 N N . ASP A 1 535 ? 37.856 -12.531 10.284 1.00 44.84 535 ASP A N 1
ATOM 4212 C CA . ASP A 1 535 ? 37.753 -12.436 8.826 1.00 44.84 535 ASP A CA 1
ATOM 4213 C C . ASP A 1 535 ? 38.265 -11.077 8.307 1.00 44.84 535 ASP A C 1
ATOM 4215 O O . ASP A 1 535 ? 38.154 -10.759 7.120 1.00 44.84 535 ASP A O 1
ATOM 4219 N N . CYS A 1 536 ? 38.822 -10.250 9.200 1.00 45.78 536 CYS A N 1
ATOM 4220 C CA . CYS A 1 536 ? 39.518 -9.024 8.832 1.00 45.78 536 CYS A CA 1
ATOM 4221 C C . CYS A 1 536 ? 40.888 -9.395 8.275 1.00 45.78 536 CYS A C 1
ATOM 4223 O O . CYS A 1 536 ? 41.864 -9.532 9.015 1.00 45.78 536 CYS A O 1
ATOM 4225 N N . VAL A 1 537 ? 40.926 -9.549 6.953 1.00 41.62 537 VAL A N 1
ATOM 4226 C CA . VAL A 1 537 ? 42.144 -9.706 6.160 1.00 41.62 537 VAL A CA 1
ATOM 4227 C C . VAL A 1 537 ? 43.136 -8.610 6.556 1.00 41.62 537 VAL A C 1
ATOM 4229 O O . VAL A 1 537 ? 42.868 -7.424 6.368 1.00 41.62 537 VAL A O 1
ATOM 4232 N N . VAL A 1 538 ? 44.278 -9.016 7.116 1.00 42.94 538 VAL A N 1
ATOM 4233 C CA . VAL A 1 538 ? 45.462 -8.152 7.188 1.00 42.94 538 VAL A CA 1
ATOM 4234 C C . VAL A 1 538 ? 45.886 -7.893 5.749 1.00 42.94 538 VAL A C 1
ATOM 4236 O O . VAL A 1 538 ? 45.999 -8.845 4.976 1.00 42.94 538 VAL A O 1
ATOM 4239 N N . ASP A 1 539 ? 46.041 -6.620 5.390 1.00 39.12 539 ASP A N 1
ATOM 4240 C CA . ASP A 1 539 ? 46.098 -6.180 3.997 1.00 39.12 539 ASP A CA 1
ATOM 4241 C C . ASP A 1 539 ? 47.206 -6.915 3.226 1.00 39.12 539 ASP A C 1
ATOM 4243 O O . ASP A 1 539 ? 48.391 -6.825 3.552 1.00 39.12 539 ASP A O 1
ATOM 4247 N N . GLY A 1 540 ? 46.788 -7.741 2.266 1.00 36.97 540 GLY A N 1
ATOM 4248 C CA . GLY A 1 540 ? 47.619 -8.855 1.809 1.00 36.97 540 GLY A CA 1
ATOM 4249 C C . GLY A 1 540 ? 47.143 -9.563 0.546 1.00 36.97 540 GLY A C 1
ATOM 4250 O O . GLY A 1 540 ? 47.625 -10.659 0.286 1.00 36.97 540 GLY A O 1
ATOM 4251 N N . GLN A 1 541 ? 46.211 -8.963 -0.213 1.00 38.88 541 GLN A N 1
ATOM 4252 C CA . GLN A 1 541 ? 45.982 -9.176 -1.657 1.00 38.88 541 GLN A CA 1
ATOM 4253 C C . GLN A 1 541 ? 44.796 -8.318 -2.150 1.00 38.88 541 GLN A C 1
ATOM 4255 O O . GLN A 1 541 ? 43.754 -8.825 -2.558 1.00 38.88 541 GLN A O 1
ATOM 4260 N N . GLN A 1 542 ? 44.954 -6.991 -2.125 1.00 40.84 542 GLN A N 1
ATOM 4261 C CA . GLN A 1 542 ? 44.145 -6.108 -2.972 1.00 40.84 542 GLN A CA 1
ATOM 4262 C C . GLN A 1 542 ? 44.901 -5.862 -4.278 1.00 40.84 542 GLN A C 1
ATOM 4264 O O . GLN A 1 542 ? 45.959 -5.235 -4.278 1.00 40.84 542 GLN A O 1
ATOM 4269 N N . THR A 1 543 ? 44.361 -6.335 -5.399 1.00 47.75 543 THR A N 1
ATOM 4270 C CA . THR A 1 543 ? 44.740 -5.815 -6.715 1.00 47.75 543 THR A CA 1
ATOM 4271 C C . THR A 1 543 ? 44.040 -4.473 -6.913 1.00 47.75 543 THR A C 1
ATOM 4273 O O . THR A 1 543 ? 42.816 -4.366 -6.807 1.00 47.75 543 THR A O 1
ATOM 4276 N N . SER A 1 544 ? 44.832 -3.434 -7.171 1.00 56.19 544 SER A N 1
ATOM 4277 C CA . SER A 1 544 ? 44.379 -2.054 -7.350 1.00 56.19 544 SER A CA 1
ATOM 4278 C C . SER A 1 544 ? 44.864 -1.479 -8.685 1.00 56.19 544 SER A C 1
ATOM 4280 O O . SER A 1 544 ? 45.758 -2.026 -9.337 1.00 56.19 544 SER A O 1
ATOM 4282 N N . GLY A 1 545 ? 44.237 -0.391 -9.136 1.00 69.38 545 GLY A N 1
ATOM 4283 C CA . GLY A 1 545 ? 44.522 0.210 -10.442 1.00 69.38 545 GLY A CA 1
ATOM 4284 C C . GLY A 1 545 ? 44.066 -0.670 -11.613 1.00 69.38 545 GLY A C 1
ATOM 4285 O O . GLY A 1 545 ? 43.128 -1.454 -11.488 1.00 69.38 545 GLY A O 1
ATOM 4286 N N . LEU A 1 546 ? 44.715 -0.548 -12.775 1.00 71.31 546 LEU A N 1
ATOM 4287 C CA . LEU A 1 546 ? 44.286 -1.249 -13.998 1.00 71.31 546 LEU A CA 1
ATOM 4288 C C . LEU A 1 546 ? 44.343 -2.781 -13.892 1.00 71.31 546 LEU A C 1
ATOM 4290 O O . LEU A 1 546 ? 43.483 -3.450 -14.458 1.00 71.31 546 LEU A O 1
ATOM 4294 N N . ALA A 1 547 ? 45.264 -3.332 -13.095 1.00 68.62 547 ALA A N 1
ATOM 4295 C CA . ALA A 1 547 ? 45.327 -4.769 -12.824 1.00 68.62 547 ALA A CA 1
ATOM 4296 C C . ALA A 1 547 ? 44.047 -5.301 -12.147 1.00 68.62 547 ALA A C 1
ATOM 4298 O O . ALA A 1 547 ? 43.633 -6.428 -12.412 1.00 68.62 547 ALA A O 1
ATOM 4299 N N . ALA A 1 548 ? 43.384 -4.482 -11.321 1.00 71.44 548 ALA A N 1
ATOM 4300 C CA . ALA A 1 548 ? 42.092 -4.815 -10.720 1.00 71.44 548 ALA A CA 1
ATOM 4301 C C . ALA A 1 548 ? 40.999 -4.995 -11.783 1.00 71.44 548 ALA A C 1
ATOM 4303 O O . ALA A 1 548 ? 40.187 -5.914 -11.701 1.00 71.44 548 ALA A O 1
ATOM 4304 N N . ALA A 1 549 ? 40.994 -4.124 -12.796 1.00 76.62 549 ALA A N 1
ATOM 4305 C CA . ALA A 1 549 ? 40.025 -4.190 -13.878 1.00 76.62 549 ALA A CA 1
ATOM 4306 C C . ALA A 1 549 ? 40.330 -5.340 -14.847 1.00 76.62 549 ALA A C 1
ATOM 4308 O O . ALA A 1 549 ? 39.426 -6.106 -15.164 1.00 76.62 549 ALA A O 1
ATOM 4309 N N . TRP A 1 550 ? 41.587 -5.531 -15.261 1.00 76.75 550 TRP A N 1
ATOM 4310 C CA . TRP A 1 550 ? 41.961 -6.657 -16.127 1.00 76.75 550 TRP A CA 1
ATOM 4311 C C . TRP A 1 550 ? 41.668 -8.019 -15.488 1.00 76.75 550 TRP A C 1
ATOM 4313 O O . TRP A 1 550 ? 41.216 -8.920 -16.185 1.00 76.75 550 TRP A O 1
ATOM 4323 N N . HIS A 1 551 ? 41.819 -8.160 -14.168 1.00 74.56 551 HIS A N 1
ATOM 4324 C CA . HIS A 1 551 ? 41.438 -9.392 -13.472 1.00 74.56 551 HIS A CA 1
ATOM 4325 C C . HIS A 1 551 ? 39.911 -9.590 -13.372 1.00 74.56 551 HIS A C 1
ATOM 4327 O O . HIS A 1 551 ? 39.451 -10.726 -13.329 1.00 74.56 551 HIS A O 1
ATOM 4333 N N . PHE A 1 552 ? 39.115 -8.513 -13.355 1.00 80.12 552 PHE A N 1
ATOM 4334 C CA . PHE A 1 552 ? 37.647 -8.594 -13.368 1.00 80.12 552 PHE A CA 1
ATOM 4335 C C . PHE A 1 552 ? 37.081 -8.925 -14.757 1.00 80.12 552 PHE A C 1
ATOM 4337 O O . PHE A 1 552 ? 36.214 -9.784 -14.879 1.00 80.12 552 PHE A O 1
ATOM 4344 N N . PHE A 1 553 ? 37.565 -8.250 -15.804 1.00 81.75 553 PHE A N 1
ATOM 4345 C CA . PHE A 1 553 ? 37.079 -8.456 -17.173 1.00 81.75 553 PHE A CA 1
ATOM 4346 C C . PHE A 1 553 ? 37.708 -9.685 -17.850 1.00 81.75 553 PHE A C 1
ATOM 4348 O O . PHE A 1 553 ? 37.047 -10.332 -18.658 1.00 81.75 553 PHE A O 1
ATOM 4355 N N . GLY A 1 554 ? 38.954 -10.024 -17.506 1.00 72.12 554 GLY A N 1
ATOM 4356 C CA . GLY A 1 554 ? 39.778 -11.036 -18.170 1.00 72.12 554 GLY A CA 1
ATOM 4357 C C . GLY A 1 554 ? 40.615 -10.446 -19.312 1.00 72.12 554 GLY A C 1
ATOM 4358 O O . GLY A 1 554 ? 40.118 -9.646 -20.108 1.00 72.12 554 GLY A O 1
ATOM 4359 N N . GLU A 1 555 ? 41.884 -10.852 -19.413 1.00 65.12 555 GLU A N 1
ATOM 4360 C CA . GLU A 1 555 ? 42.835 -10.329 -20.413 1.00 65.12 555 GLU A CA 1
ATOM 4361 C C . GLU A 1 555 ? 42.411 -10.657 -21.862 1.00 65.12 555 GLU A C 1
ATOM 4363 O O . GLU A 1 555 ? 42.534 -9.811 -22.744 1.00 65.12 555 GLU A O 1
ATOM 4368 N N . ASP A 1 556 ? 41.796 -11.825 -22.088 1.00 64.31 556 ASP A N 1
ATOM 4369 C CA . ASP A 1 556 ? 41.291 -12.277 -23.399 1.00 64.31 556 ASP A CA 1
ATOM 4370 C C . ASP A 1 556 ? 39.822 -11.883 -23.683 1.00 64.31 556 ASP A C 1
ATOM 4372 O O . ASP A 1 556 ? 39.193 -12.386 -24.617 1.00 64.31 556 ASP A O 1
ATOM 4376 N N . SER A 1 557 ? 39.232 -10.985 -22.887 1.00 69.19 557 SER A N 1
ATOM 4377 C CA . SER A 1 557 ? 37.802 -10.626 -22.977 1.00 69.19 557 SER A CA 1
ATOM 4378 C C . SER A 1 557 ? 37.375 -9.956 -24.287 1.00 69.19 557 SER A C 1
ATOM 4380 O O . SER A 1 557 ? 36.183 -9.903 -24.595 1.00 69.19 557 SER A O 1
ATOM 4382 N N . GLY A 1 558 ? 38.326 -9.421 -25.059 1.00 70.88 558 GLY A N 1
ATOM 4383 C CA . GLY A 1 558 ? 38.050 -8.581 -26.226 1.00 70.88 558 GLY A CA 1
ATOM 4384 C C . GLY A 1 558 ? 37.591 -7.159 -25.875 1.00 70.88 558 GLY A C 1
ATOM 4385 O O . GLY A 1 558 ? 37.150 -6.438 -26.770 1.00 70.88 558 GLY A O 1
ATOM 4386 N N . LEU A 1 559 ? 37.698 -6.765 -24.599 1.00 80.75 559 LEU A N 1
ATOM 4387 C CA . LEU A 1 559 ? 37.335 -5.450 -24.076 1.00 80.75 559 LEU A CA 1
ATOM 4388 C C . LEU A 1 559 ? 38.592 -4.672 -23.656 1.00 80.75 559 LEU A C 1
ATOM 4390 O O . LEU A 1 559 ? 39.286 -5.043 -22.710 1.00 80.75 559 LEU A O 1
ATOM 4394 N N . ALA A 1 560 ? 38.874 -3.556 -24.323 1.00 83.31 560 ALA A N 1
ATOM 4395 C CA . ALA A 1 560 ? 39.936 -2.642 -23.928 1.00 83.31 560 ALA A CA 1
ATOM 4396 C C . ALA A 1 560 ? 39.444 -1.708 -22.810 1.00 83.31 560 ALA A C 1
ATOM 4398 O O . ALA A 1 560 ? 38.521 -0.915 -22.992 1.00 83.31 560 ALA A O 1
ATOM 4399 N N . VAL A 1 561 ? 40.076 -1.788 -21.640 1.00 85.75 561 VAL A N 1
ATOM 4400 C CA . VAL A 1 561 ? 39.729 -0.973 -20.467 1.00 85.75 561 VAL A CA 1
ATOM 4401 C C . VAL A 1 561 ? 40.635 0.254 -20.393 1.00 85.75 561 VAL A C 1
ATOM 4403 O O . VAL A 1 561 ? 41.858 0.121 -20.380 1.00 85.75 561 VAL A O 1
ATOM 4406 N N . GLN A 1 562 ? 40.045 1.448 -20.309 1.00 86.25 562 GLN A N 1
ATOM 4407 C CA . GLN A 1 562 ? 40.759 2.726 -20.292 1.00 86.25 562 GLN A CA 1
ATOM 4408 C C . GLN A 1 562 ? 40.320 3.579 -19.088 1.00 86.25 562 GLN A C 1
ATOM 4410 O O . GLN A 1 562 ? 39.123 3.795 -18.897 1.00 86.25 562 GLN A O 1
ATOM 4415 N N . PRO A 1 563 ? 41.238 4.096 -18.252 1.00 86.25 563 PRO A N 1
ATOM 4416 C CA . PRO A 1 563 ? 40.864 4.957 -17.138 1.00 86.25 563 PRO A CA 1
ATOM 4417 C C . PRO A 1 563 ? 40.517 6.360 -17.655 1.00 86.25 563 PRO A C 1
ATOM 4419 O O . PRO A 1 563 ? 41.301 6.987 -18.368 1.00 86.25 563 PRO A O 1
ATOM 4422 N N . TYR A 1 564 ? 39.358 6.889 -17.267 1.00 87.38 564 TYR A N 1
ATOM 4423 C CA . TYR A 1 564 ? 39.006 8.281 -17.531 1.00 87.38 564 TYR A CA 1
ATOM 4424 C C . TYR A 1 564 ? 39.508 9.150 -16.378 1.00 87.38 564 TYR A C 1
ATOM 4426 O O . TYR A 1 564 ? 38.965 9.122 -15.272 1.00 87.38 564 TYR A O 1
ATOM 4434 N N . ARG A 1 565 ? 40.576 9.909 -16.647 1.00 87.88 565 ARG A N 1
ATOM 4435 C CA . ARG A 1 565 ? 41.384 10.634 -15.650 1.00 87.88 565 ARG A CA 1
ATOM 4436 C C . ARG A 1 565 ? 41.972 9.682 -14.598 1.00 87.88 565 ARG A C 1
ATOM 4438 O O . ARG A 1 565 ? 42.621 8.712 -14.971 1.00 87.88 565 ARG A O 1
ATOM 4445 N N . THR A 1 566 ? 41.797 9.967 -13.308 1.00 83.75 566 THR A N 1
ATOM 4446 C CA . THR A 1 566 ? 42.421 9.240 -12.189 1.00 83.75 566 THR A CA 1
ATOM 4447 C C . THR A 1 566 ? 41.372 8.538 -11.313 1.00 83.75 566 THR A C 1
ATOM 4449 O O . THR A 1 566 ? 41.125 8.985 -10.193 1.00 83.75 566 THR A O 1
ATOM 4452 N N . PRO A 1 567 ? 40.707 7.473 -11.801 1.00 85.19 567 PRO A N 1
ATOM 4453 C CA . PRO A 1 567 ? 39.805 6.668 -10.986 1.00 85.19 567 PRO A CA 1
ATOM 4454 C C . PRO A 1 567 ? 40.594 5.773 -10.017 1.00 85.19 567 PRO A C 1
ATOM 4456 O O . PRO A 1 567 ? 41.606 5.169 -10.379 1.00 85.19 567 PRO A O 1
ATOM 4459 N N . THR A 1 568 ? 40.072 5.598 -8.809 1.00 85.19 568 THR A N 1
ATOM 4460 C CA . THR A 1 568 ? 40.477 4.523 -7.901 1.00 85.19 568 THR A CA 1
ATOM 4461 C C . THR A 1 568 ? 39.715 3.256 -8.278 1.00 85.19 568 THR A C 1
ATOM 4463 O O . THR A 1 568 ? 38.494 3.175 -8.106 1.00 85.19 568 THR A O 1
ATOM 4466 N N . LEU A 1 569 ? 40.451 2.273 -8.799 1.00 83.25 569 LEU A N 1
ATOM 4467 C CA . LEU A 1 569 ? 39.957 0.942 -9.154 1.00 83.25 569 LEU A CA 1
ATOM 4468 C C . LEU A 1 569 ? 40.441 -0.071 -8.113 1.00 83.25 569 LEU A C 1
ATOM 4470 O O . LEU A 1 569 ? 41.643 -0.152 -7.853 1.00 83.25 569 LEU A O 1
ATOM 4474 N N . ALA A 1 570 ? 39.520 -0.839 -7.535 1.00 77.88 570 ALA A N 1
ATOM 4475 C CA . ALA A 1 570 ? 39.825 -1.868 -6.544 1.00 77.88 570 ALA A CA 1
ATOM 4476 C C . ALA A 1 570 ? 38.969 -3.115 -6.786 1.00 77.88 570 ALA A C 1
ATOM 4478 O O . ALA A 1 570 ? 37.745 -3.016 -6.886 1.00 77.88 570 ALA A O 1
ATOM 4479 N N . LEU A 1 571 ? 39.604 -4.284 -6.862 1.00 67.62 571 LEU A N 1
ATOM 4480 C CA . LEU A 1 571 ? 38.918 -5.565 -6.997 1.00 67.62 571 LEU A CA 1
ATOM 4481 C C . LEU A 1 571 ? 38.857 -6.247 -5.629 1.00 67.62 571 LEU A C 1
ATOM 4483 O O . LEU A 1 571 ? 39.887 -6.512 -5.012 1.00 67.62 571 LEU A O 1
ATOM 4487 N N . ALA A 1 572 ? 37.649 -6.557 -5.162 1.00 59.88 572 ALA A N 1
ATOM 4488 C CA . ALA A 1 572 ? 37.440 -7.246 -3.894 1.00 59.88 572 ALA A CA 1
ATOM 4489 C C . ALA A 1 572 ? 36.330 -8.293 -4.025 1.00 59.88 572 ALA A C 1
ATOM 4491 O O . ALA A 1 572 ? 35.222 -7.987 -4.458 1.00 59.88 572 ALA A O 1
ATOM 4492 N N . ARG A 1 573 ? 36.617 -9.539 -3.619 1.00 65.38 573 ARG A N 1
ATOM 4493 C CA . ARG A 1 573 ? 35.657 -10.667 -3.623 1.00 65.38 573 ARG A CA 1
ATOM 4494 C C . ARG A 1 573 ? 34.981 -10.924 -4.985 1.00 65.38 573 ARG A C 1
ATOM 4496 O O . ARG A 1 573 ? 33.842 -11.370 -5.021 1.00 65.38 573 ARG A O 1
ATOM 4503 N N . GLY A 1 574 ? 35.684 -10.648 -6.085 1.00 67.88 574 GLY A N 1
ATOM 4504 C CA . GLY A 1 574 ? 35.166 -10.792 -7.451 1.00 67.88 574 GLY A CA 1
ATOM 4505 C C . GLY A 1 574 ? 34.428 -9.567 -8.001 1.00 67.88 574 GLY A C 1
ATOM 4506 O O . GLY A 1 574 ? 34.124 -9.563 -9.184 1.00 67.88 574 GLY A O 1
ATOM 4507 N N . ASN A 1 575 ? 34.209 -8.516 -7.202 1.00 80.50 575 ASN A N 1
ATOM 4508 C CA . ASN A 1 575 ? 33.524 -7.295 -7.634 1.00 80.50 575 ASN A CA 1
ATOM 4509 C C . ASN A 1 575 ? 34.522 -6.154 -7.876 1.00 80.50 575 ASN A C 1
ATOM 4511 O O . ASN A 1 575 ? 35.353 -5.856 -7.010 1.00 80.50 575 ASN A O 1
ATOM 4515 N N . LEU A 1 576 ? 34.417 -5.478 -9.022 1.00 85.38 576 LEU A N 1
ATOM 4516 C CA . LEU A 1 576 ? 35.243 -4.318 -9.355 1.00 85.38 576 LEU A CA 1
ATOM 4517 C C . LEU A 1 576 ? 34.570 -3.031 -8.873 1.00 85.38 576 LEU A C 1
ATOM 4519 O O . LEU A 1 576 ? 33.537 -2.615 -9.398 1.00 85.38 576 LEU A O 1
ATOM 4523 N N . ARG A 1 577 ? 35.182 -2.359 -7.898 1.00 89.75 577 ARG A N 1
ATOM 4524 C CA . ARG A 1 577 ? 34.777 -1.024 -7.455 1.00 89.75 577 ARG A CA 1
ATOM 4525 C C . ARG A 1 577 ? 35.504 0.044 -8.268 1.00 89.75 577 ARG A C 1
ATOM 4527 O O . ARG A 1 577 ? 36.733 0.084 -8.297 1.00 89.75 577 ARG A O 1
ATOM 4534 N N . ILE A 1 578 ? 34.724 0.937 -8.866 1.00 89.94 578 ILE A N 1
ATOM 4535 C CA . ILE A 1 578 ? 35.153 2.166 -9.533 1.00 89.94 578 ILE A CA 1
ATOM 4536 C C . ILE A 1 578 ? 34.779 3.325 -8.610 1.00 89.94 578 ILE A C 1
ATOM 4538 O O . ILE A 1 578 ? 33.631 3.437 -8.186 1.00 89.94 578 ILE A O 1
ATOM 4542 N N . SER A 1 579 ? 35.725 4.193 -8.274 1.00 87.62 579 SER A N 1
ATOM 4543 C CA . SER A 1 579 ? 35.456 5.371 -7.441 1.00 87.62 579 SER A CA 1
ATOM 4544 C C . SER A 1 579 ? 36.402 6.517 -7.770 1.00 87.62 579 SER A C 1
ATOM 4546 O O . SER A 1 579 ? 37.434 6.300 -8.401 1.00 87.62 579 SER A O 1
ATOM 4548 N N . SER A 1 580 ? 36.074 7.738 -7.355 1.00 82.69 580 SER A N 1
ATOM 4549 C CA . SER A 1 580 ? 37.023 8.853 -7.400 1.00 82.69 580 SER A CA 1
ATOM 4550 C C . SER A 1 580 ? 36.739 9.888 -6.322 1.00 82.69 580 SER A C 1
ATOM 4552 O O . SER A 1 580 ? 35.589 10.270 -6.102 1.00 82.69 580 SER A O 1
ATOM 4554 N N . GLU A 1 581 ? 37.811 10.369 -5.696 1.00 76.81 581 GLU A N 1
ATOM 4555 C CA . GLU A 1 581 ? 37.800 11.526 -4.799 1.00 76.81 581 GLU A CA 1
ATOM 4556 C C . GLU A 1 581 ? 38.072 12.844 -5.550 1.00 76.81 581 GLU A C 1
ATOM 4558 O O . GLU A 1 581 ? 37.711 13.912 -5.053 1.00 76.81 581 GLU A O 1
ATOM 4563 N N . THR A 1 582 ? 38.649 12.766 -6.759 1.00 79.12 582 THR A N 1
ATOM 4564 C CA . THR A 1 582 ? 39.005 13.886 -7.650 1.00 79.12 582 THR A CA 1
ATOM 4565 C C . THR A 1 582 ? 38.217 13.825 -8.972 1.00 79.12 582 THR A C 1
ATOM 4567 O O . THR A 1 582 ? 38.759 13.489 -10.030 1.00 79.12 582 THR A O 1
ATOM 4570 N N . PRO A 1 583 ? 36.905 14.117 -8.946 1.00 77.19 583 PRO A N 1
ATOM 4571 C CA . PRO A 1 583 ? 36.076 14.119 -10.146 1.00 77.19 583 PRO A CA 1
ATOM 4572 C C . PRO A 1 583 ? 36.400 15.301 -11.093 1.00 77.19 583 PRO A C 1
ATOM 4574 O O . PRO A 1 583 ? 36.967 16.309 -10.664 1.00 77.19 583 PRO A O 1
ATOM 4577 N N . PRO A 1 584 ? 36.010 15.223 -12.380 1.00 83.31 584 PRO A N 1
ATOM 4578 C CA . PRO A 1 584 ? 35.367 14.079 -13.017 1.00 83.31 584 PRO A CA 1
ATOM 4579 C C . PRO A 1 584 ? 36.360 12.976 -13.384 1.00 83.31 584 PRO A C 1
ATOM 4581 O O . PRO A 1 584 ? 37.385 13.234 -14.014 1.00 83.31 584 PRO A O 1
ATOM 4584 N N . ALA A 1 585 ? 36.037 11.737 -13.024 1.00 85.56 585 ALA A N 1
ATOM 4585 C CA . ALA A 1 585 ? 36.830 10.554 -13.356 1.00 85.56 585 ALA A CA 1
ATOM 4586 C C . ALA A 1 585 ? 35.919 9.327 -13.511 1.00 85.56 585 ALA A C 1
ATOM 4588 O O . ALA A 1 585 ? 34.747 9.371 -13.137 1.00 85.56 585 ALA A O 1
ATOM 4589 N N . GLY A 1 586 ? 36.437 8.244 -14.088 1.00 90.88 586 GLY A N 1
ATOM 4590 C CA . GLY A 1 586 ? 35.623 7.085 -14.451 1.00 90.88 586 GLY A CA 1
ATOM 4591 C C . GLY A 1 586 ? 36.396 5.947 -15.107 1.00 90.88 586 GLY A C 1
ATOM 4592 O O . GLY A 1 586 ? 37.619 5.995 -15.211 1.00 90.88 586 GLY A O 1
ATOM 4593 N N . LEU A 1 587 ? 35.675 4.936 -15.583 1.00 92.44 587 LEU A N 1
ATOM 4594 C CA . LEU A 1 587 ? 36.210 3.803 -16.333 1.00 92.44 587 LEU A CA 1
ATOM 4595 C C . LEU A 1 587 ? 35.547 3.722 -17.711 1.00 92.44 587 LEU A C 1
ATOM 4597 O O . LEU A 1 587 ? 34.330 3.576 -17.806 1.00 92.44 587 LEU A O 1
ATOM 4601 N N . GLY A 1 588 ? 36.350 3.826 -18.766 1.00 89.56 588 GLY A N 1
ATOM 4602 C CA . GLY A 1 588 ? 35.961 3.556 -20.144 1.00 89.56 588 GLY A CA 1
ATOM 4603 C C . GLY A 1 588 ? 36.153 2.082 -20.490 1.00 89.56 588 GLY A C 1
ATOM 4604 O O . GLY A 1 588 ? 37.192 1.493 -20.189 1.00 89.56 588 GLY A O 1
ATOM 4605 N N . LEU A 1 589 ? 35.150 1.500 -21.135 1.00 90.56 589 LEU A N 1
ATOM 4606 C CA . LEU A 1 589 ? 35.117 0.132 -21.634 1.00 90.56 589 LEU A CA 1
ATOM 4607 C C . LEU A 1 589 ? 34.940 0.199 -23.154 1.00 90.56 589 LEU A C 1
ATOM 4609 O O . LEU A 1 589 ? 33.921 0.698 -23.628 1.00 90.56 589 LEU A O 1
ATOM 4613 N N . VAL A 1 590 ? 35.933 -0.260 -23.914 1.00 88.56 590 VAL A N 1
ATOM 4614 C CA . VAL A 1 590 ? 35.959 -0.159 -25.379 1.00 88.56 590 VAL A CA 1
ATOM 4615 C C . VAL A 1 590 ? 35.912 -1.551 -26.003 1.00 88.56 590 VAL A C 1
ATOM 4617 O O . VAL A 1 590 ? 36.776 -2.384 -25.734 1.00 88.56 590 VAL A O 1
ATOM 4620 N N . VAL A 1 591 ? 34.925 -1.806 -26.859 1.00 86.38 591 VAL A N 1
ATOM 4621 C CA . VAL A 1 591 ? 34.889 -2.980 -27.743 1.00 86.38 591 VAL A CA 1
ATOM 4622 C C . VAL A 1 591 ? 35.407 -2.541 -29.108 1.00 86.38 591 VAL A C 1
ATOM 4624 O O . VAL A 1 591 ? 34.855 -1.623 -29.714 1.00 86.38 591 VAL A O 1
ATOM 4627 N N . GLU A 1 592 ? 36.471 -3.183 -29.587 1.00 81.00 592 GLU A N 1
ATOM 4628 C CA . GLU A 1 592 ? 37.080 -2.854 -30.878 1.00 81.00 592 GLU A CA 1
ATOM 4629 C C . GLU A 1 592 ? 36.320 -3.470 -32.063 1.00 81.00 592 GLU A C 1
ATOM 4631 O O . GLU A 1 592 ? 35.842 -4.605 -32.004 1.00 81.00 592 GLU A O 1
ATOM 4636 N N . ALA A 1 593 ? 36.292 -2.738 -33.180 1.00 68.50 593 ALA A N 1
ATOM 4637 C CA . ALA A 1 593 ? 35.576 -3.094 -34.412 1.00 68.50 593 ALA A CA 1
ATOM 4638 C C . ALA A 1 593 ? 36.030 -4.417 -35.073 1.00 68.50 593 ALA A C 1
ATOM 4640 O O . ALA A 1 593 ? 35.359 -4.937 -35.962 1.00 68.50 593 ALA A O 1
ATOM 4641 N N . SER A 1 594 ? 37.169 -4.978 -34.663 1.00 64.56 594 SER A N 1
ATOM 4642 C CA . SER A 1 594 ? 37.759 -6.199 -35.229 1.00 64.56 594 SER A CA 1
ATOM 4643 C C . SER A 1 594 ? 37.099 -7.508 -34.766 1.00 64.56 594 SER A C 1
ATOM 4645 O O . SER A 1 594 ? 37.475 -8.580 -35.245 1.00 64.56 594 SER A O 1
ATOM 4647 N N . GLN A 1 595 ? 36.123 -7.455 -33.852 1.00 67.12 595 GLN A N 1
ATOM 4648 C CA . GLN A 1 595 ? 35.436 -8.643 -33.337 1.00 67.12 595 GLN A CA 1
ATOM 4649 C C . GLN A 1 595 ? 34.502 -9.284 -34.391 1.00 67.12 595 GLN A C 1
ATOM 4651 O O . GLN A 1 595 ? 33.647 -8.598 -34.956 1.00 67.12 595 GLN A O 1
ATOM 4656 N N . PRO A 1 596 ? 34.607 -10.603 -34.655 1.00 66.00 596 PRO A N 1
ATOM 4657 C CA . PRO A 1 596 ? 33.747 -11.283 -35.619 1.00 66.00 596 PRO A CA 1
ATOM 4658 C C . PRO A 1 596 ? 32.371 -11.635 -35.029 1.00 66.00 596 PRO A C 1
ATOM 4660 O O . PRO A 1 596 ? 32.271 -12.204 -33.939 1.00 66.00 596 PRO A O 1
ATOM 4663 N N . GLY A 1 597 ? 31.317 -11.386 -35.813 1.00 76.06 597 GLY A N 1
ATOM 4664 C CA . GLY A 1 597 ? 29.929 -11.721 -35.474 1.00 76.06 597 GLY A CA 1
ATOM 4665 C C . GLY A 1 597 ? 29.238 -10.702 -34.559 1.00 76.06 597 GLY A C 1
ATOM 4666 O O . GLY A 1 597 ? 29.864 -9.790 -34.028 1.00 76.06 597 GLY A O 1
ATOM 4667 N N . VAL A 1 598 ? 27.918 -10.845 -34.401 1.00 83.25 598 VAL A N 1
ATOM 4668 C CA . VAL A 1 598 ? 27.130 -10.012 -33.477 1.00 83.25 598 VAL A CA 1
ATOM 4669 C C . VAL A 1 598 ? 27.457 -10.432 -32.045 1.00 83.25 598 VAL A C 1
ATOM 4671 O O . VAL A 1 598 ? 27.441 -11.626 -31.727 1.00 83.25 598 VAL A O 1
ATOM 4674 N N . ARG A 1 599 ? 27.733 -9.464 -31.172 1.00 85.38 599 ARG A N 1
ATOM 4675 C CA . ARG A 1 599 ? 27.998 -9.702 -29.748 1.00 85.38 599 ARG A CA 1
ATOM 4676 C C . ARG A 1 599 ? 27.028 -8.935 -28.860 1.00 85.38 599 ARG A C 1
ATOM 4678 O O . ARG A 1 599 ? 26.437 -7.949 -29.285 1.00 85.38 599 ARG A O 1
ATOM 4685 N N . ARG A 1 600 ? 26.882 -9.378 -27.614 1.00 85.62 600 ARG A N 1
ATOM 4686 C CA . ARG A 1 600 ? 26.159 -8.663 -26.561 1.00 85.62 600 ARG A CA 1
ATOM 4687 C C . ARG A 1 600 ? 27.099 -8.416 -25.387 1.00 85.62 600 ARG A C 1
ATOM 4689 O O . ARG A 1 600 ? 27.707 -9.356 -24.880 1.00 85.62 600 ARG A O 1
ATOM 4696 N N . LEU A 1 601 ? 27.215 -7.149 -25.006 1.00 86.19 601 LEU A N 1
ATOM 4697 C CA . LEU A 1 601 ? 27.858 -6.669 -23.790 1.00 86.19 601 LEU A CA 1
ATOM 4698 C C . LEU A 1 601 ? 26.809 -6.645 -22.677 1.00 86.19 601 LEU A C 1
ATOM 4700 O O . LEU A 1 601 ? 25.815 -5.934 -22.805 1.00 86.19 601 LEU A O 1
ATOM 4704 N N . GLU A 1 602 ? 27.031 -7.372 -21.589 1.00 84.19 602 GLU A N 1
ATOM 4705 C CA . GLU A 1 602 ? 26.190 -7.318 -20.391 1.00 84.19 602 GLU A CA 1
ATOM 4706 C C . GLU A 1 602 ? 27.034 -6.911 -19.182 1.00 84.19 602 GLU A C 1
ATOM 4708 O O . GLU A 1 602 ? 28.149 -7.395 -18.989 1.00 84.19 602 GLU A O 1
ATOM 4713 N N . LEU A 1 603 ? 26.500 -6.010 -18.362 1.00 85.38 603 LEU A N 1
ATOM 4714 C CA . LEU A 1 603 ? 27.121 -5.519 -17.135 1.00 85.38 603 LEU A CA 1
ATOM 4715 C C . LEU A 1 603 ? 26.081 -5.539 -16.021 1.00 85.38 603 LEU A C 1
ATOM 4717 O O . LEU A 1 603 ? 25.010 -4.962 -16.181 1.00 85.38 603 LEU A O 1
ATOM 4721 N N . LEU A 1 604 ? 26.398 -6.156 -14.886 1.00 84.00 604 LEU A N 1
ATOM 4722 C CA . LEU A 1 604 ? 25.609 -6.035 -13.661 1.00 84.00 604 LEU A CA 1
ATOM 4723 C C . LEU A 1 604 ? 26.327 -5.060 -12.733 1.00 84.00 604 LEU A C 1
ATOM 4725 O O . LEU A 1 604 ? 27.468 -5.322 -12.345 1.00 84.00 604 LEU A O 1
ATOM 4729 N N . GLY A 1 605 ? 25.682 -3.946 -12.390 1.00 84.19 605 GLY A N 1
ATOM 4730 C CA . GLY A 1 605 ? 26.301 -2.913 -11.567 1.00 84.19 605 GLY A CA 1
ATOM 4731 C C . GLY A 1 605 ? 25.365 -2.261 -10.556 1.00 84.19 605 GLY A C 1
ATOM 4732 O O . GLY A 1 605 ? 24.148 -2.422 -10.613 1.00 84.19 605 GLY A O 1
ATOM 4733 N N . ARG A 1 606 ? 25.964 -1.558 -9.590 1.00 85.06 606 ARG A N 1
ATOM 4734 C CA . ARG A 1 606 ? 25.279 -0.991 -8.424 1.00 85.06 606 ARG A CA 1
ATOM 4735 C C . ARG A 1 606 ? 25.986 0.256 -7.884 1.00 85.06 606 ARG A C 1
ATOM 4737 O O . ARG A 1 606 ? 27.195 0.245 -7.654 1.00 85.06 606 ARG A O 1
ATOM 4744 N N . GLN A 1 607 ? 25.230 1.314 -7.611 1.00 84.44 607 GLN A N 1
ATOM 4745 C CA . GLN A 1 607 ? 25.672 2.517 -6.907 1.00 84.44 607 GLN A CA 1
ATOM 4746 C C . GLN A 1 607 ? 25.946 2.183 -5.427 1.00 84.44 607 GLN A C 1
ATOM 4748 O O . GLN A 1 607 ? 25.149 1.531 -4.750 1.00 84.44 607 GLN A O 1
ATOM 4753 N N . LEU A 1 608 ? 27.109 2.608 -4.922 1.00 78.38 608 LEU A N 1
ATOM 4754 C CA . LEU A 1 608 ? 27.550 2.387 -3.535 1.00 78.38 608 LEU A CA 1
ATOM 4755 C C . LEU A 1 608 ? 27.408 3.640 -2.646 1.00 78.38 608 LEU A C 1
ATOM 4757 O O . LEU A 1 608 ? 27.896 3.647 -1.517 1.00 78.38 608 LEU A O 1
ATOM 4761 N N . GLY A 1 609 ? 26.770 4.697 -3.147 1.00 70.88 609 GLY A N 1
ATOM 4762 C CA . GLY A 1 609 ? 26.487 5.935 -2.421 1.00 70.88 609 GLY A CA 1
ATOM 4763 C C . GLY A 1 609 ? 25.442 6.778 -3.154 1.00 70.88 609 GLY A C 1
ATOM 4764 O O . GLY A 1 609 ? 25.062 6.449 -4.276 1.00 70.88 609 GLY A O 1
ATOM 4765 N N . ASP A 1 610 ? 25.000 7.870 -2.533 1.00 63.50 610 ASP A N 1
ATOM 4766 C CA . ASP A 1 610 ? 23.813 8.628 -2.970 1.00 63.50 610 ASP A CA 1
ATOM 4767 C C . ASP A 1 610 ? 24.003 9.442 -4.266 1.00 63.50 610 ASP A C 1
ATOM 4769 O O . ASP A 1 610 ? 23.041 9.970 -4.828 1.00 63.50 610 ASP A O 1
ATOM 4773 N N . GLN A 1 611 ? 25.243 9.564 -4.752 1.00 71.19 611 GLN A N 1
ATOM 4774 C CA . GLN A 1 611 ? 25.572 10.333 -5.951 1.00 71.19 611 GLN A CA 1
ATOM 4775 C C . GLN A 1 611 ? 25.315 9.537 -7.231 1.00 71.19 611 GLN A C 1
ATOM 4777 O O . GLN A 1 611 ? 25.832 8.436 -7.424 1.00 71.19 611 GLN A O 1
ATOM 4782 N N . ALA A 1 612 ? 24.547 10.140 -8.140 1.00 73.31 612 ALA A N 1
ATOM 4783 C CA . ALA A 1 612 ? 24.193 9.543 -9.419 1.00 73.31 612 ALA A CA 1
ATOM 4784 C C . ALA A 1 612 ? 25.430 9.336 -10.308 1.00 73.31 612 ALA A C 1
ATOM 4786 O O . ALA A 1 612 ? 26.067 10.289 -10.755 1.00 73.31 612 ALA A O 1
ATOM 4787 N N . VAL A 1 613 ? 25.733 8.074 -10.610 1.00 85.12 613 VAL A N 1
ATOM 4788 C CA . VAL A 1 613 ? 26.792 7.706 -11.557 1.00 85.12 613 VAL A CA 1
ATOM 4789 C C . VAL A 1 613 ? 26.252 7.815 -12.981 1.00 85.12 613 VAL A C 1
ATOM 4791 O O . VAL A 1 613 ? 25.164 7.320 -13.284 1.00 85.12 613 VAL A O 1
ATOM 4794 N N . SER A 1 614 ? 27.007 8.471 -13.856 1.00 87.06 614 SER A N 1
ATOM 4795 C CA . SER A 1 614 ? 26.662 8.697 -15.259 1.00 87.06 614 SER A CA 1
ATOM 4796 C C . SER A 1 614 ? 27.301 7.642 -16.161 1.00 87.06 614 SER A C 1
ATOM 4798 O O . SER A 1 614 ? 28.461 7.265 -15.994 1.00 87.06 614 SER A O 1
ATOM 4800 N N . GLY A 1 615 ? 26.533 7.170 -17.134 1.00 86.50 615 GLY A N 1
ATOM 4801 C CA . GLY A 1 615 ? 26.997 6.386 -18.266 1.00 86.50 615 GLY A CA 1
ATOM 4802 C C . GLY A 1 615 ? 27.040 7.267 -19.511 1.00 86.50 615 GLY A C 1
ATOM 4803 O O . GLY A 1 615 ? 26.116 8.042 -19.757 1.00 86.50 615 GLY A O 1
ATOM 4804 N N . ARG A 1 616 ? 28.102 7.149 -20.306 1.00 88.62 616 ARG A N 1
ATOM 4805 C CA . ARG A 1 616 ? 28.189 7.702 -21.660 1.00 88.62 616 ARG A CA 1
ATOM 4806 C C . ARG A 1 616 ? 28.466 6.566 -22.635 1.00 88.62 616 ARG A C 1
ATOM 4808 O O . ARG A 1 616 ? 29.498 5.918 -22.513 1.00 88.62 616 ARG A O 1
ATOM 4815 N N . LEU A 1 617 ? 27.570 6.347 -23.590 1.00 85.44 617 LEU A N 1
ATOM 4816 C CA . LEU A 1 617 ? 27.692 5.330 -24.633 1.00 85.44 617 LEU A CA 1
ATOM 4817 C C . LEU A 1 617 ? 27.912 6.001 -25.991 1.00 85.44 617 LEU A C 1
ATOM 4819 O O . LEU A 1 617 ? 27.129 6.858 -26.401 1.00 85.44 617 LEU A O 1
ATOM 4823 N N . THR A 1 618 ? 28.961 5.588 -26.689 1.00 85.12 618 THR A N 1
ATOM 4824 C CA . THR A 1 618 ? 29.337 6.052 -28.027 1.00 85.12 618 THR A CA 1
ATOM 4825 C C . THR A 1 618 ? 29.499 4.824 -28.923 1.00 85.12 618 THR A C 1
ATOM 4827 O O . THR A 1 618 ? 30.094 3.831 -28.503 1.00 85.12 618 THR A O 1
ATOM 4830 N N . MET A 1 619 ? 28.957 4.867 -30.141 1.00 82.56 619 MET A N 1
ATOM 4831 C CA . MET A 1 619 ? 29.114 3.806 -31.142 1.00 82.56 619 MET A CA 1
ATOM 4832 C C . MET A 1 619 ? 29.601 4.422 -32.447 1.00 82.56 619 MET A C 1
ATOM 4834 O O . MET A 1 619 ? 28.948 5.324 -32.974 1.00 82.56 619 MET A O 1
ATOM 4838 N N . ASP A 1 620 ? 30.731 3.938 -32.956 1.00 82.94 620 ASP A N 1
ATOM 4839 C CA . ASP A 1 620 ? 31.406 4.483 -34.137 1.00 82.94 620 ASP A CA 1
ATOM 4840 C C . ASP A 1 620 ? 31.536 6.024 -34.042 1.00 82.94 620 ASP A C 1
ATOM 4842 O O . ASP A 1 620 ? 31.858 6.550 -32.973 1.00 82.94 620 ASP A O 1
ATOM 4846 N N . ASP A 1 621 ? 31.265 6.759 -35.124 1.00 71.12 621 ASP A N 1
ATOM 4847 C CA . ASP A 1 621 ? 31.291 8.232 -35.157 1.00 71.12 621 ASP A CA 1
ATOM 4848 C C . ASP A 1 621 ? 29.962 8.890 -34.702 1.00 71.12 621 ASP A C 1
ATOM 4850 O O . ASP A 1 621 ? 29.715 10.068 -34.976 1.00 71.12 621 ASP A O 1
ATOM 4854 N N . GLN A 1 622 ? 29.055 8.151 -34.046 1.00 68.75 622 GLN A N 1
ATOM 4855 C CA . GLN A 1 622 ? 27.765 8.703 -33.609 1.00 68.75 622 GLN A CA 1
ATOM 4856 C C . GLN A 1 622 ? 27.900 9.611 -32.371 1.00 68.75 622 GLN A C 1
ATOM 4858 O O . GLN A 1 622 ? 28.762 9.384 -31.518 1.00 68.75 622 GLN A O 1
ATOM 4863 N N . PRO A 1 623 ? 27.010 10.612 -32.202 1.00 67.31 623 PRO A N 1
ATOM 4864 C CA . PRO A 1 623 ? 26.965 11.426 -30.992 1.00 67.31 623 PRO A CA 1
ATOM 4865 C C . PRO A 1 623 ? 26.795 10.580 -29.725 1.00 67.31 623 PRO A C 1
ATOM 4867 O O . PRO A 1 623 ? 25.898 9.741 -29.630 1.00 67.31 623 PRO A O 1
ATOM 4870 N N . SER A 1 624 ? 27.639 10.842 -28.727 1.00 78.31 624 SER A N 1
ATOM 4871 C CA . SER A 1 624 ? 27.602 10.158 -27.434 1.00 78.31 624 SER A CA 1
ATOM 4872 C C . SER A 1 624 ? 26.257 10.346 -26.725 1.00 78.31 624 SER A C 1
ATOM 4874 O O . SER A 1 624 ? 25.814 11.476 -26.515 1.00 78.31 624 SER A O 1
ATOM 4876 N N . THR A 1 625 ? 25.642 9.247 -26.293 1.00 73.62 625 THR A N 1
ATOM 4877 C CA . THR A 1 625 ? 24.429 9.259 -25.466 1.00 73.62 625 THR A CA 1
ATOM 4878 C C . THR A 1 625 ? 24.790 9.219 -23.988 1.00 73.62 625 THR A C 1
ATOM 4880 O O . THR A 1 625 ? 25.652 8.441 -23.587 1.00 73.62 625 THR A O 1
ATOM 4883 N N . TYR A 1 626 ? 24.109 10.023 -23.173 1.00 76.94 626 TYR A N 1
ATOM 4884 C CA . TYR A 1 626 ? 24.332 10.131 -21.732 1.00 76.94 626 TYR A CA 1
ATOM 4885 C C . TYR A 1 626 ? 23.106 9.630 -20.963 1.00 76.94 626 TYR A C 1
ATOM 4887 O O . TYR A 1 626 ? 21.975 9.979 -21.297 1.00 76.94 626 TYR A O 1
ATOM 4895 N N . PHE A 1 627 ? 23.328 8.824 -19.927 1.00 73.69 627 PHE A N 1
ATOM 4896 C CA . PHE A 1 627 ? 22.284 8.207 -19.106 1.00 73.69 627 PHE A CA 1
ATOM 4897 C C . PHE A 1 627 ? 22.764 8.009 -17.662 1.00 73.69 627 PHE A C 1
ATOM 4899 O O . PHE A 1 627 ? 23.948 8.161 -17.366 1.00 73.69 627 PHE A O 1
ATOM 4906 N N . ARG A 1 628 ? 21.862 7.665 -16.737 1.00 79.94 628 ARG A N 1
ATOM 4907 C CA . ARG A 1 628 ? 22.246 7.264 -15.373 1.00 79.94 628 ARG A CA 1
ATOM 4908 C C . ARG A 1 628 ? 22.553 5.769 -15.350 1.00 79.94 628 ARG A C 1
ATOM 4910 O O . ARG A 1 628 ? 21.750 4.981 -15.840 1.00 79.94 628 ARG A O 1
ATOM 4917 N N . MET A 1 629 ? 23.680 5.373 -14.762 1.00 83.56 629 MET A N 1
ATOM 4918 C CA . MET A 1 629 ? 24.019 3.957 -14.611 1.00 83.56 629 MET A CA 1
ATOM 4919 C C . MET A 1 629 ? 22.994 3.247 -13.710 1.00 83.56 629 MET A C 1
ATOM 4921 O O . MET A 1 629 ? 22.740 3.731 -12.601 1.00 83.56 629 MET A O 1
ATOM 4925 N N . PRO A 1 630 ? 22.405 2.121 -14.150 1.00 74.56 630 PRO A N 1
ATOM 4926 C CA . PRO A 1 630 ? 21.379 1.423 -13.383 1.00 74.56 630 PRO A CA 1
ATOM 4927 C C . PRO A 1 630 ? 21.951 0.722 -12.143 1.00 74.56 630 PRO A C 1
ATOM 4929 O O . PRO A 1 630 ? 23.137 0.387 -12.089 1.00 74.56 630 PRO A O 1
ATOM 4932 N N . ASP A 1 631 ? 21.068 0.457 -11.181 1.00 75.50 631 ASP A N 1
ATOM 4933 C CA . ASP A 1 631 ? 21.276 -0.511 -10.099 1.00 75.50 631 ASP A CA 1
ATOM 4934 C C . ASP A 1 631 ? 20.690 -1.860 -10.539 1.00 75.50 631 ASP A C 1
ATOM 4936 O O . ASP A 1 631 ? 19.584 -2.242 -10.158 1.00 75.50 631 ASP A O 1
ATOM 4940 N N . GLY A 1 632 ? 21.396 -2.539 -11.441 1.00 76.12 632 GLY A N 1
ATOM 4941 C CA . GLY A 1 632 ? 20.898 -3.712 -12.147 1.00 76.12 632 GLY A CA 1
ATOM 4942 C C . GLY A 1 632 ? 21.671 -4.004 -13.439 1.00 76.12 632 GLY A C 1
ATOM 4943 O O . GLY A 1 632 ? 22.787 -3.508 -13.619 1.00 76.12 632 GLY A O 1
ATOM 4944 N N . PRO A 1 633 ? 21.110 -4.842 -14.329 1.00 76.81 633 PRO A N 1
ATOM 4945 C CA . PRO A 1 633 ? 21.743 -5.197 -15.590 1.00 76.81 633 PRO A CA 1
ATOM 4946 C C . PRO A 1 633 ? 21.628 -4.075 -16.635 1.00 76.81 633 PRO A C 1
ATOM 4948 O O . PRO A 1 633 ? 20.553 -3.527 -16.872 1.00 76.81 633 PRO A O 1
ATOM 4951 N N . LEU A 1 634 ? 22.734 -3.799 -17.320 1.00 81.50 634 LEU A N 1
ATOM 4952 C CA . LEU A 1 634 ? 22.820 -3.031 -18.559 1.00 81.50 634 LEU A CA 1
ATOM 4953 C C . LEU A 1 634 ? 23.225 -3.991 -19.685 1.00 81.50 634 LEU A C 1
ATOM 4955 O O . LEU A 1 634 ? 24.185 -4.743 -19.525 1.00 81.50 634 LEU A O 1
ATOM 4959 N N . SER A 1 635 ? 22.513 -3.968 -20.814 1.00 82.94 635 SER A N 1
ATOM 4960 C CA . SER A 1 635 ? 22.769 -4.860 -21.952 1.00 82.94 635 SER A CA 1
ATOM 4961 C C . SER A 1 635 ? 22.810 -4.084 -23.265 1.00 82.94 635 SER A C 1
ATOM 4963 O O . SER A 1 635 ? 21.872 -3.350 -23.578 1.00 82.94 635 SER A O 1
ATOM 4965 N N . VAL A 1 636 ? 23.888 -4.241 -24.036 1.00 82.75 636 VAL A N 1
ATOM 4966 C CA . VAL A 1 636 ? 24.120 -3.523 -25.295 1.00 82.75 636 VAL A CA 1
ATOM 4967 C C . VAL A 1 636 ? 24.570 -4.491 -26.387 1.00 82.75 636 VAL A C 1
ATOM 4969 O O . VAL A 1 636 ? 25.558 -5.208 -26.236 1.00 82.75 636 VAL A O 1
ATOM 4972 N N . THR A 1 637 ? 23.859 -4.504 -27.509 1.00 82.81 637 THR A N 1
ATOM 4973 C CA . THR A 1 637 ? 24.229 -5.284 -28.697 1.00 82.81 637 THR A CA 1
ATOM 4974 C C . THR A 1 637 ? 25.279 -4.539 -29.523 1.00 82.81 637 THR A C 1
ATOM 4976 O O . THR A 1 637 ? 25.159 -3.339 -29.755 1.00 82.81 637 THR A O 1
ATOM 4979 N N . VAL A 1 638 ? 26.299 -5.257 -29.993 1.00 82.44 638 VAL A N 1
ATOM 4980 C CA . VAL A 1 638 ? 27.390 -4.748 -30.834 1.00 82.44 638 VAL A CA 1
ATOM 4981 C C . VAL A 1 638 ? 27.350 -5.470 -32.177 1.00 82.44 638 VAL A C 1
ATOM 4983 O O . VAL A 1 638 ? 27.421 -6.702 -32.239 1.00 82.44 638 VAL A O 1
ATOM 4986 N N . ALA A 1 639 ? 27.208 -4.703 -33.257 1.00 79.00 639 ALA A N 1
ATOM 4987 C CA . ALA A 1 639 ? 27.231 -5.224 -34.618 1.00 79.00 639 ALA A CA 1
ATOM 4988 C C . ALA A 1 639 ? 28.674 -5.555 -35.068 1.00 79.00 639 ALA A C 1
ATOM 4990 O O . ALA A 1 639 ? 29.626 -4.961 -34.555 1.00 79.00 639 ALA A O 1
ATOM 4991 N N . PRO A 1 640 ? 28.870 -6.470 -36.038 1.00 79.75 640 PRO A N 1
ATOM 4992 C CA . PRO A 1 640 ? 30.197 -6.755 -36.576 1.00 79.75 640 PRO A CA 1
ATOM 4993 C C . PRO A 1 640 ? 30.768 -5.496 -37.239 1.00 79.75 640 PRO A C 1
ATOM 4995 O O . PRO A 1 640 ? 30.096 -4.896 -38.077 1.00 79.75 640 PRO A O 1
ATOM 4998 N N . GLY A 1 641 ? 31.999 -5.113 -36.899 1.00 79.00 641 GLY A N 1
ATOM 4999 C CA . GLY A 1 641 ? 32.626 -3.899 -37.432 1.00 79.00 641 GLY A CA 1
ATOM 5000 C C . GLY A 1 641 ? 32.342 -2.608 -36.655 1.00 79.00 641 GLY A C 1
ATOM 5001 O O . GLY A 1 641 ? 32.952 -1.597 -36.986 1.00 79.00 641 GLY A O 1
ATOM 5002 N N . THR A 1 642 ? 31.480 -2.622 -35.630 1.00 82.38 642 THR A N 1
ATOM 5003 C CA . THR A 1 642 ? 31.201 -1.439 -34.794 1.00 82.38 642 THR A CA 1
ATOM 5004 C C . THR A 1 642 ? 32.168 -1.347 -33.616 1.00 82.38 642 THR A C 1
ATOM 5006 O O . THR A 1 642 ? 32.352 -2.312 -32.870 1.00 82.38 642 THR A O 1
ATOM 5009 N N . ARG A 1 643 ? 32.744 -0.161 -33.406 1.00 87.75 643 ARG A N 1
ATOM 5010 C CA . ARG A 1 643 ? 33.496 0.208 -32.203 1.00 87.75 643 ARG A CA 1
ATOM 5011 C C . ARG A 1 643 ? 32.535 0.797 -31.170 1.00 87.75 643 ARG A C 1
ATOM 5013 O O . ARG A 1 643 ? 31.894 1.811 -31.430 1.00 87.75 643 ARG A O 1
ATOM 5020 N N . LEU A 1 644 ? 32.459 0.195 -29.986 1.00 88.25 644 LEU A N 1
ATOM 5021 C CA . LEU A 1 644 ? 31.642 0.686 -28.868 1.00 88.25 644 LEU A CA 1
ATOM 5022 C C . LEU A 1 644 ? 32.548 1.242 -27.772 1.00 88.25 644 LEU A C 1
ATOM 5024 O O . LEU A 1 644 ? 33.503 0.584 -27.379 1.00 88.25 644 LEU A O 1
ATOM 5028 N N . GLU A 1 645 ? 32.213 2.409 -27.228 1.00 90.12 645 GLU A N 1
ATOM 5029 C CA . GLU A 1 645 ? 32.822 2.974 -26.022 1.00 90.12 645 GLU A CA 1
ATOM 5030 C C . GLU A 1 645 ? 31.733 3.252 -24.978 1.00 90.12 645 GLU A C 1
ATOM 5032 O O . GLU A 1 645 ? 30.824 4.047 -25.210 1.00 90.12 645 GLU A O 1
ATOM 5037 N N . LEU A 1 646 ? 31.833 2.611 -23.813 1.00 90.19 646 LEU A N 1
ATOM 5038 C CA . LEU A 1 646 ? 30.986 2.855 -22.647 1.00 90.19 646 LEU A CA 1
ATOM 5039 C C . LEU A 1 646 ? 31.834 3.420 -21.504 1.00 90.19 646 LEU A C 1
ATOM 5041 O O . LEU A 1 646 ? 32.652 2.717 -20.917 1.00 90.19 646 LEU A O 1
ATOM 5045 N N . LEU A 1 647 ? 31.618 4.686 -21.163 1.00 91.19 647 LEU A N 1
ATOM 5046 C CA . LEU A 1 647 ? 32.276 5.379 -20.061 1.00 91.19 647 LEU A CA 1
ATOM 5047 C C . LEU A 1 647 ? 31.350 5.468 -18.840 1.00 91.19 647 LEU A C 1
ATOM 5049 O O . LEU A 1 647 ? 30.315 6.127 -18.885 1.00 91.19 647 LEU A O 1
ATOM 5053 N N . ILE A 1 648 ? 31.768 4.854 -17.735 1.00 92.56 648 ILE A N 1
ATOM 5054 C CA . ILE A 1 648 ? 31.141 4.934 -16.409 1.00 92.56 648 ILE A CA 1
ATOM 5055 C C . ILE A 1 648 ? 31.877 6.012 -15.607 1.00 92.56 648 ILE A C 1
ATOM 5057 O O . ILE A 1 648 ? 33.037 5.810 -15.254 1.00 92.56 648 ILE A O 1
ATOM 5061 N N . TYR A 1 649 ? 31.252 7.153 -15.318 1.00 92.38 649 TYR A N 1
ATOM 5062 C CA . TYR A 1 649 ? 31.910 8.296 -14.667 1.00 92.38 649 TYR A CA 1
ATOM 5063 C C . TYR A 1 649 ? 30.956 9.107 -13.781 1.00 92.38 649 TYR A C 1
ATOM 5065 O O . TYR A 1 649 ? 29.741 8.938 -13.835 1.00 92.38 649 TYR A O 1
ATOM 5073 N N . ALA A 1 650 ? 31.488 10.028 -12.980 1.00 87.38 650 ALA A N 1
ATOM 5074 C CA . ALA A 1 650 ? 30.683 11.090 -12.377 1.00 87.38 650 ALA A CA 1
ATOM 5075 C C . ALA A 1 650 ? 31.483 12.391 -12.251 1.00 87.38 650 ALA A C 1
ATOM 5077 O O . ALA A 1 650 ? 32.706 12.363 -12.100 1.00 87.38 650 ALA A O 1
ATOM 5078 N N . ASP A 1 651 ? 30.773 13.521 -12.267 1.00 85.50 651 ASP A N 1
ATOM 5079 C CA . ASP A 1 651 ? 31.332 14.865 -12.054 1.00 85.50 651 ASP A CA 1
ATOM 5080 C C . ASP A 1 651 ? 31.423 15.255 -10.564 1.00 85.50 651 ASP A C 1
ATOM 5082 O O . ASP A 1 651 ? 31.899 16.337 -10.222 1.00 85.50 651 ASP A O 1
ATOM 5086 N N . GLN A 1 652 ? 31.014 14.355 -9.666 1.00 85.62 652 GLN A N 1
ATOM 5087 C CA . GLN A 1 652 ? 31.140 14.469 -8.211 1.00 85.62 652 GLN A CA 1
ATOM 5088 C C . GLN A 1 652 ? 31.793 13.205 -7.633 1.00 85.62 652 GLN A C 1
ATOM 5090 O O . GLN A 1 652 ? 32.013 12.230 -8.353 1.00 85.62 652 GLN A O 1
ATOM 5095 N N . GLN A 1 653 ? 32.129 13.217 -6.339 1.00 85.50 653 GLN A N 1
ATOM 5096 C CA . GLN A 1 653 ? 32.676 12.032 -5.676 1.00 85.50 653 GLN A CA 1
ATOM 5097 C C . GLN A 1 653 ? 31.668 10.883 -5.744 1.00 85.50 653 GLN A C 1
ATOM 5099 O O . GLN A 1 653 ? 30.498 11.053 -5.406 1.00 85.50 653 GLN A O 1
ATOM 5104 N N . PHE A 1 654 ? 32.120 9.717 -6.198 1.00 85.94 654 PHE A N 1
ATOM 5105 C CA . PHE A 1 654 ? 31.239 8.587 -6.479 1.00 85.94 654 PHE A CA 1
ATOM 5106 C C . PHE A 1 654 ? 31.901 7.249 -6.167 1.00 85.94 654 PHE A C 1
ATOM 5108 O O . PHE A 1 654 ? 33.129 7.124 -6.127 1.00 85.94 654 PHE A O 1
ATOM 5115 N N . ALA A 1 655 ? 31.061 6.229 -6.001 1.00 86.06 655 ALA A N 1
ATOM 5116 C CA . ALA A 1 655 ? 31.470 4.837 -5.985 1.00 86.06 655 ALA A CA 1
ATOM 5117 C C . ALA A 1 655 ? 30.416 3.984 -6.707 1.00 86.06 655 ALA A C 1
ATOM 5119 O O . ALA A 1 655 ? 29.240 3.992 -6.345 1.00 86.06 655 ALA A O 1
ATOM 5120 N N . TYR A 1 656 ? 30.856 3.240 -7.717 1.00 87.88 656 TYR A N 1
ATOM 5121 C CA . TYR A 1 656 ? 30.061 2.284 -8.480 1.00 87.88 656 TYR A CA 1
ATOM 5122 C C . TYR A 1 656 ? 30.720 0.908 -8.389 1.00 87.88 656 TYR A C 1
ATOM 5124 O O . TYR A 1 656 ? 31.945 0.799 -8.436 1.00 87.88 656 TYR A O 1
ATOM 5132 N N . GLN A 1 657 ? 29.922 -0.141 -8.248 1.00 90.50 657 GLN A N 1
ATOM 5133 C CA . GLN A 1 657 ? 30.376 -1.526 -8.235 1.00 90.50 657 GLN A CA 1
ATOM 5134 C C . GLN A 1 657 ? 29.922 -2.220 -9.512 1.00 90.50 657 GLN A C 1
ATOM 5136 O O . GLN A 1 657 ? 28.755 -2.116 -9.876 1.00 90.50 657 GLN A O 1
ATOM 5141 N N . LEU A 1 658 ? 30.825 -2.954 -10.155 1.00 87.06 658 LEU A N 1
ATOM 5142 C CA . LEU A 1 658 ? 30.495 -3.976 -11.141 1.00 87.06 658 LEU A CA 1
ATOM 5143 C C . LEU A 1 658 ? 30.594 -5.346 -10.462 1.00 87.06 658 LEU A C 1
ATOM 5145 O O . LEU A 1 658 ? 31.589 -5.654 -9.804 1.00 87.06 658 LEU A O 1
ATOM 5149 N N . GLU A 1 659 ? 29.535 -6.137 -10.595 1.00 86.81 659 GLU A N 1
ATOM 5150 C CA . GLU A 1 659 ? 29.356 -7.444 -9.947 1.00 86.81 659 GLU A CA 1
ATOM 5151 C C . GLU A 1 659 ? 29.452 -8.594 -10.959 1.00 86.81 659 GLU A C 1
ATOM 5153 O O . GLU A 1 659 ? 29.887 -9.688 -10.614 1.00 86.81 659 GLU A O 1
ATOM 5158 N N . ALA A 1 660 ? 29.092 -8.345 -12.222 1.00 83.62 660 ALA A N 1
ATOM 5159 C CA . ALA A 1 660 ? 29.297 -9.282 -13.322 1.00 83.62 660 ALA A CA 1
ATOM 5160 C C . ALA A 1 660 ? 29.496 -8.553 -14.659 1.00 83.62 660 ALA A C 1
ATOM 5162 O O . ALA A 1 660 ? 29.032 -7.425 -14.847 1.00 83.62 660 ALA A O 1
ATOM 5163 N N . PHE A 1 661 ? 30.156 -9.234 -15.593 1.00 87.50 661 PHE A N 1
ATOM 5164 C CA . PHE A 1 661 ? 30.372 -8.805 -16.971 1.00 87.50 661 PHE A CA 1
ATOM 5165 C C . PHE A 1 661 ? 30.260 -10.011 -17.914 1.00 87.50 661 PHE A C 1
ATOM 5167 O O . PHE A 1 661 ? 30.716 -11.105 -17.578 1.00 87.50 661 PHE A O 1
ATOM 5174 N N . SER A 1 662 ? 29.693 -9.807 -19.103 1.00 84.69 662 SER A N 1
ATOM 5175 C CA . SER A 1 662 ? 29.774 -10.750 -20.220 1.00 84.69 662 SER A CA 1
ATOM 5176 C C . SER A 1 662 ? 29.969 -9.997 -21.546 1.00 84.69 662 SER A C 1
ATOM 5178 O O . SER A 1 662 ? 29.436 -8.904 -21.739 1.00 84.69 662 SER A O 1
ATOM 5180 N N . LEU A 1 663 ? 30.746 -10.573 -22.470 1.00 85.75 663 LEU A N 1
ATOM 5181 C CA . LEU A 1 663 ? 30.825 -10.131 -23.869 1.00 85.75 663 LEU A CA 1
ATOM 5182 C C . LEU A 1 663 ? 30.747 -11.353 -24.792 1.00 85.75 663 LEU A C 1
ATOM 5184 O O . LEU A 1 663 ? 31.754 -11.852 -25.301 1.00 85.75 663 LEU A O 1
ATOM 5188 N N . ALA A 1 664 ? 29.533 -11.869 -24.968 1.00 84.50 664 ALA A N 1
ATOM 5189 C CA . ALA A 1 664 ? 29.269 -13.129 -25.659 1.00 84.50 664 ALA A CA 1
ATOM 5190 C C . ALA A 1 664 ? 28.807 -12.923 -27.111 1.00 84.50 664 ALA A C 1
ATOM 5192 O O . ALA A 1 664 ? 28.232 -11.890 -27.455 1.00 84.50 664 ALA A O 1
ATOM 5193 N N . ALA A 1 665 ? 29.019 -13.926 -27.967 1.00 82.88 665 ALA A N 1
ATOM 5194 C CA . ALA A 1 665 ? 28.384 -13.977 -29.284 1.00 82.88 665 ALA A CA 1
ATOM 5195 C C . ALA A 1 665 ? 26.865 -14.162 -29.127 1.00 82.88 665 ALA A C 1
ATOM 5197 O O . ALA A 1 665 ? 26.422 -15.010 -28.353 1.00 82.88 665 ALA A O 1
ATOM 5198 N N . CYS A 1 666 ? 26.074 -13.385 -29.866 1.00 81.00 666 CYS A N 1
ATOM 5199 C CA . CYS A 1 666 ? 24.619 -13.375 -29.759 1.00 81.00 666 CYS A CA 1
ATOM 5200 C C . CYS A 1 666 ? 23.984 -13.699 -31.116 1.00 81.00 666 CYS A C 1
ATOM 5202 O O . CYS A 1 666 ? 23.810 -12.818 -31.956 1.00 81.00 666 CYS A O 1
ATOM 5204 N N . ALA A 1 667 ? 23.651 -14.974 -31.336 1.00 74.19 667 ALA A N 1
ATOM 5205 C CA . ALA A 1 667 ? 23.064 -15.440 -32.595 1.00 74.19 667 ALA A CA 1
ATOM 5206 C C . ALA A 1 667 ? 21.639 -14.902 -32.835 1.00 74.19 667 ALA A C 1
ATOM 5208 O O . ALA A 1 667 ? 21.269 -14.651 -33.979 1.00 74.19 667 ALA A O 1
ATOM 5209 N N . ASP A 1 668 ? 20.875 -14.684 -31.759 1.00 75.06 668 ASP A N 1
ATOM 5210 C CA . ASP A 1 668 ? 19.479 -14.226 -31.808 1.00 75.06 668 ASP A CA 1
ATOM 5211 C C . ASP A 1 668 ? 19.334 -12.689 -31.747 1.00 75.06 668 ASP A C 1
ATOM 5213 O O . ASP A 1 668 ? 18.221 -12.160 -31.786 1.00 75.06 668 ASP A O 1
ATOM 5217 N N . CYS A 1 669 ? 20.442 -11.945 -31.637 1.00 81.50 669 CYS A N 1
ATOM 5218 C CA . CYS A 1 669 ? 20.417 -10.482 -31.585 1.00 81.50 669 CYS A CA 1
ATOM 5219 C C . CYS A 1 669 ? 20.102 -9.883 -32.963 1.00 81.50 669 CYS A C 1
ATOM 5221 O O . CYS A 1 669 ? 20.822 -10.112 -33.935 1.00 81.50 669 CYS A O 1
ATOM 5223 N N . THR A 1 670 ? 19.064 -9.047 -33.037 1.00 81.56 670 THR A N 1
ATOM 5224 C CA . THR A 1 670 ? 18.695 -8.345 -34.275 1.00 81.56 670 THR A CA 1
ATOM 5225 C C . THR A 1 670 ? 19.498 -7.056 -34.427 1.00 81.56 670 THR A C 1
ATOM 5227 O O . THR A 1 670 ? 19.315 -6.102 -33.673 1.00 81.56 670 THR A O 1
ATOM 5230 N N . THR A 1 671 ? 20.365 -7.008 -35.438 1.00 84.06 671 THR A N 1
ATOM 5231 C CA . THR A 1 671 ? 21.087 -5.786 -35.828 1.00 84.06 671 THR A CA 1
ATOM 5232 C C . THR A 1 671 ? 20.178 -4.782 -36.532 1.00 84.06 671 THR A C 1
ATOM 5234 O O . THR A 1 671 ? 19.193 -5.148 -37.179 1.00 84.06 671 THR A O 1
ATOM 5237 N N . ASP A 1 672 ? 20.570 -3.510 -36.506 1.00 84.94 672 ASP A N 1
ATOM 5238 C CA . ASP A 1 672 ? 19.871 -2.429 -37.204 1.00 84.94 672 ASP A CA 1
ATOM 5239 C C . ASP A 1 672 ? 19.763 -2.699 -38.720 1.00 84.94 672 ASP A C 1
ATOM 5241 O O . ASP A 1 672 ? 18.726 -2.432 -39.321 1.00 84.94 672 ASP A O 1
ATOM 5245 N N . ALA A 1 673 ? 20.765 -3.331 -39.344 1.00 83.31 673 ALA A N 1
ATOM 5246 C CA . ALA A 1 673 ? 20.712 -3.725 -40.756 1.00 83.31 673 ALA A CA 1
ATOM 5247 C C . ALA A 1 673 ? 19.674 -4.833 -41.044 1.00 83.31 673 ALA A C 1
ATOM 5249 O O . ALA A 1 673 ? 18.955 -4.771 -42.048 1.00 83.31 673 ALA A O 1
ATOM 5250 N N . GLN A 1 674 ? 19.554 -5.832 -40.162 1.00 85.00 674 GLN A N 1
ATOM 5251 C CA . GLN A 1 674 ? 18.528 -6.881 -40.261 1.00 85.00 674 GLN A CA 1
ATOM 5252 C C . GLN A 1 674 ? 17.127 -6.304 -40.022 1.00 85.00 674 GLN A C 1
ATOM 5254 O O . GLN A 1 674 ? 16.212 -6.589 -40.795 1.00 85.00 674 GLN A O 1
ATOM 5259 N N . MET A 1 675 ? 16.975 -5.431 -39.019 1.00 89.19 675 MET A N 1
ATOM 5260 C CA . MET A 1 675 ? 15.739 -4.691 -38.755 1.00 89.19 675 MET A CA 1
ATOM 5261 C C . MET A 1 675 ? 15.311 -3.872 -39.982 1.00 89.19 675 MET A C 1
ATOM 5263 O O . MET A 1 675 ? 14.180 -4.006 -40.442 1.00 89.19 675 MET A O 1
ATOM 5267 N N . MET A 1 676 ? 16.212 -3.070 -40.557 1.00 88.81 676 MET A N 1
ATOM 5268 C CA . MET A 1 676 ? 15.937 -2.268 -41.756 1.00 88.81 676 MET A CA 1
ATOM 5269 C C . MET A 1 676 ? 15.528 -3.134 -42.952 1.00 88.81 676 MET A C 1
ATOM 5271 O O . MET A 1 676 ? 14.618 -2.772 -43.696 1.00 88.81 676 MET A O 1
ATOM 5275 N N . THR A 1 677 ? 16.167 -4.294 -43.130 1.00 88.25 677 THR A N 1
ATOM 5276 C CA . THR A 1 677 ? 15.828 -5.244 -44.201 1.00 88.25 677 THR A CA 1
ATOM 5277 C C . THR A 1 677 ? 14.422 -5.816 -44.011 1.00 88.25 677 THR A C 1
ATOM 5279 O O . THR A 1 677 ? 13.638 -5.825 -44.958 1.00 88.25 677 THR A O 1
ATOM 5282 N N . ARG A 1 678 ? 14.070 -6.218 -42.783 1.00 88.62 678 ARG A N 1
ATOM 5283 C CA . ARG A 1 678 ? 12.724 -6.685 -42.419 1.00 88.62 678 ARG A CA 1
ATOM 5284 C C . ARG A 1 678 ? 11.668 -5.597 -42.643 1.00 88.62 678 ARG A C 1
ATOM 5286 O O . ARG A 1 678 ? 10.673 -5.842 -43.316 1.00 88.62 678 ARG A O 1
ATOM 5293 N N . ILE A 1 679 ? 11.905 -4.375 -42.165 1.00 89.38 679 ILE A N 1
ATOM 5294 C CA . ILE A 1 679 ? 10.964 -3.256 -42.332 1.00 89.38 679 ILE A CA 1
ATOM 5295 C C . ILE A 1 679 ? 10.769 -2.906 -43.819 1.00 89.38 679 ILE A C 1
ATOM 5297 O O . ILE A 1 679 ? 9.645 -2.639 -44.225 1.00 89.38 679 ILE A O 1
ATOM 5301 N N . ARG A 1 680 ? 11.806 -2.981 -44.667 1.00 88.75 680 ARG A N 1
ATOM 5302 C CA . ARG A 1 680 ? 11.678 -2.789 -46.132 1.00 88.75 680 ARG A CA 1
ATOM 5303 C C . ARG A 1 680 ? 10.871 -3.874 -46.846 1.00 88.75 680 ARG A C 1
ATOM 5305 O O . ARG A 1 680 ? 10.328 -3.605 -47.918 1.00 88.75 680 ARG A O 1
ATOM 5312 N N . GLN A 1 681 ? 10.816 -5.083 -46.285 1.00 87.88 681 GLN A N 1
ATOM 5313 C CA . GLN A 1 681 ? 9.973 -6.178 -46.777 1.00 87.88 681 GLN A CA 1
ATOM 5314 C C . GLN A 1 681 ? 8.516 -6.003 -46.326 1.00 87.88 681 GLN A C 1
ATOM 5316 O O . GLN A 1 681 ? 7.607 -6.219 -47.122 1.00 87.88 681 GLN A O 1
ATOM 5321 N N . GLU A 1 682 ? 8.295 -5.578 -45.077 1.00 86.88 682 GLU A N 1
ATOM 5322 C CA . GLU A 1 682 ? 6.957 -5.310 -44.527 1.00 86.88 682 GLU A CA 1
ATOM 5323 C C . GLU A 1 682 ? 6.349 -3.992 -45.064 1.00 86.88 682 GLU A C 1
ATOM 5325 O O . GLU A 1 682 ? 5.129 -3.883 -45.175 1.00 86.88 682 GLU A O 1
ATOM 5330 N N . ILE A 1 683 ? 7.178 -3.009 -45.444 1.00 87.31 683 ILE A N 1
ATOM 5331 C CA . ILE A 1 683 ? 6.777 -1.681 -45.943 1.00 87.31 683 ILE A CA 1
ATOM 5332 C C . ILE A 1 683 ? 7.556 -1.332 -47.230 1.00 87.31 683 ILE A C 1
ATOM 5334 O O . ILE A 1 683 ? 8.568 -0.620 -47.188 1.00 87.31 683 ILE A O 1
ATOM 5338 N N . PRO A 1 684 ? 7.090 -1.774 -48.415 1.00 82.69 684 PRO A N 1
ATOM 5339 C CA . PRO A 1 684 ? 7.788 -1.527 -49.677 1.00 82.69 684 PRO A CA 1
ATOM 5340 C C . PRO A 1 684 ? 7.984 -0.043 -50.027 1.00 82.69 684 PRO A C 1
ATOM 5342 O O . PRO A 1 684 ? 8.934 0.292 -50.735 1.00 82.69 684 PRO A O 1
ATOM 5345 N N . ALA A 1 685 ? 7.136 0.847 -49.496 1.00 80.88 685 ALA A N 1
ATOM 5346 C CA . ALA A 1 685 ? 7.228 2.301 -49.666 1.00 80.88 685 ALA A CA 1
ATOM 5347 C C . ALA A 1 685 ? 8.483 2.937 -49.027 1.00 80.88 685 ALA A C 1
ATOM 5349 O O . ALA A 1 685 ? 8.780 4.096 -49.297 1.00 80.88 685 ALA A O 1
ATOM 5350 N N . LEU A 1 686 ? 9.248 2.195 -48.217 1.00 83.31 686 LEU A N 1
ATOM 5351 C CA . LEU A 1 686 ? 10.521 2.638 -47.628 1.00 83.31 686 LEU A CA 1
ATOM 5352 C C . LEU A 1 686 ? 11.761 2.253 -48.462 1.00 83.31 686 LEU A C 1
ATOM 5354 O O . LEU A 1 686 ? 12.898 2.404 -48.008 1.00 83.31 686 LEU A O 1
ATOM 5358 N N . ASN A 1 687 ? 11.556 1.764 -49.689 1.00 80.56 687 ASN A N 1
ATOM 5359 C CA . ASN A 1 687 ? 12.615 1.517 -50.677 1.00 80.56 687 ASN A CA 1
ATOM 5360 C C . ASN A 1 687 ? 12.854 2.716 -51.621 1.00 80.56 687 ASN A C 1
ATOM 5362 O O . ASN A 1 687 ? 13.515 2.571 -52.649 1.00 80.56 687 ASN A O 1
ATOM 5366 N N . LEU A 1 688 ? 12.300 3.888 -51.298 1.00 70.62 688 LEU A N 1
ATOM 5367 C CA . LEU A 1 688 ? 12.483 5.121 -52.066 1.00 70.62 688 LEU A CA 1
ATOM 5368 C C . LEU A 1 688 ? 13.935 5.619 -52.010 1.00 70.62 688 LEU A C 1
ATOM 5370 O O . LEU A 1 688 ? 14.652 5.411 -51.031 1.00 70.62 688 LEU A O 1
ATOM 5374 N N . ALA A 1 689 ? 14.358 6.333 -53.056 1.00 74.94 689 ALA A N 1
ATOM 5375 C CA . ALA A 1 689 ? 15.635 7.038 -53.038 1.00 74.94 689 ALA A CA 1
ATOM 5376 C C . ALA A 1 689 ? 15.614 8.159 -51.970 1.00 74.94 689 ALA A C 1
ATOM 5378 O O . ALA A 1 689 ? 14.591 8.839 -51.842 1.00 74.94 689 ALA A O 1
ATOM 5379 N N . PRO A 1 690 ? 16.727 8.441 -51.259 1.00 71.19 690 PRO A N 1
ATOM 5380 C CA . PRO A 1 690 ? 16.778 9.492 -50.230 1.00 71.19 690 PRO A CA 1
ATOM 5381 C C . PRO A 1 690 ? 16.431 10.905 -50.727 1.00 71.19 690 PRO A C 1
ATOM 5383 O O . PRO A 1 690 ? 16.153 11.802 -49.939 1.00 71.19 690 PRO A O 1
ATOM 5386 N N . GLU A 1 691 ? 16.474 11.149 -52.036 1.00 71.25 691 GLU A N 1
ATOM 5387 C CA . GLU A 1 691 ? 16.010 12.398 -52.653 1.00 71.25 691 GLU A CA 1
ATOM 5388 C C . GLU A 1 691 ? 14.479 12.482 -52.715 1.00 71.25 691 GLU A C 1
ATOM 5390 O O . GLU A 1 691 ? 13.926 13.538 -52.427 1.00 71.25 691 GLU A O 1
ATOM 5395 N N . MET A 1 692 ? 13.793 11.367 -52.988 1.00 71.31 692 MET A N 1
ATOM 5396 C CA . MET A 1 692 ? 12.327 11.289 -52.984 1.00 71.31 692 MET A CA 1
ATOM 5397 C C . MET A 1 692 ? 11.765 11.355 -51.560 1.00 71.31 692 MET A C 1
ATOM 5399 O O . MET A 1 692 ? 10.767 12.025 -51.329 1.00 71.31 692 MET A O 1
ATOM 5403 N N . ALA A 1 693 ? 12.439 10.743 -50.578 1.00 70.44 693 ALA A N 1
ATOM 5404 C CA . ALA A 1 693 ? 12.058 10.833 -49.161 1.00 70.44 693 ALA A CA 1
ATOM 5405 C C . ALA A 1 693 ? 12.060 12.280 -48.610 1.00 70.44 693 ALA A C 1
ATOM 5407 O O . ALA A 1 693 ? 11.427 12.558 -47.595 1.00 70.44 693 ALA A O 1
ATOM 5408 N N . ARG A 1 694 ? 12.747 13.210 -49.291 1.00 71.81 694 ARG A N 1
ATOM 5409 C CA . ARG A 1 694 ? 12.811 14.645 -48.959 1.00 71.81 694 ARG A CA 1
ATOM 5410 C C . ARG A 1 694 ? 11.797 15.507 -49.732 1.00 71.81 694 ARG A C 1
ATOM 5412 O O . ARG A 1 694 ? 11.844 16.733 -49.618 1.00 71.81 694 ARG A O 1
ATOM 5419 N N . GLN A 1 695 ? 10.879 14.896 -50.488 1.00 75.62 695 GLN A N 1
ATOM 5420 C CA . GLN A 1 695 ? 9.788 15.556 -51.223 1.00 75.62 695 GLN A CA 1
ATOM 5421 C C . GLN A 1 695 ? 8.421 15.282 -50.560 1.00 75.62 695 GLN A C 1
ATOM 5423 O O . GLN A 1 695 ? 8.272 14.332 -49.794 1.00 75.62 695 GLN A O 1
ATOM 5428 N N . ALA A 1 696 ? 7.425 16.144 -50.803 1.00 65.88 696 ALA A N 1
ATOM 5429 C CA . ALA A 1 696 ? 6.133 16.116 -50.094 1.00 65.88 696 ALA A CA 1
ATOM 5430 C C . ALA A 1 696 ? 5.284 14.870 -50.403 1.00 65.88 696 ALA A C 1
ATOM 5432 O O . ALA A 1 696 ? 4.601 14.345 -49.528 1.00 65.88 696 ALA A O 1
ATOM 5433 N N . ASP A 1 697 ? 5.385 14.354 -51.623 1.00 68.38 697 ASP A N 1
ATOM 5434 C CA . ASP A 1 697 ? 4.836 13.070 -52.063 1.00 68.38 697 ASP A CA 1
ATOM 5435 C C . ASP A 1 697 ? 5.585 11.858 -51.467 1.00 68.38 697 ASP A C 1
ATOM 5437 O O . ASP A 1 697 ? 5.007 10.780 -51.312 1.00 68.38 697 ASP A O 1
ATOM 5441 N N . GLY A 1 698 ? 6.837 12.040 -51.037 1.00 70.44 698 GLY A N 1
ATOM 5442 C CA . GLY A 1 698 ? 7.653 11.031 -50.354 1.00 70.44 698 GLY A CA 1
ATOM 5443 C C . GLY A 1 698 ? 7.221 10.688 -48.922 1.00 70.44 698 GLY A C 1
ATOM 5444 O O . GLY A 1 698 ? 7.718 9.712 -48.353 1.00 70.44 698 GLY A O 1
ATOM 5445 N N . LEU A 1 699 ? 6.284 11.438 -48.328 1.00 81.19 699 LEU A N 1
ATOM 5446 C CA . LEU A 1 699 ? 5.805 11.217 -46.955 1.00 81.19 699 LEU A CA 1
ATOM 5447 C C . LEU A 1 699 ? 5.085 9.876 -46.748 1.00 81.19 699 LEU A C 1
ATOM 5449 O O . LEU A 1 699 ? 5.060 9.374 -45.626 1.00 81.19 699 LEU A O 1
ATOM 5453 N N . GLY A 1 700 ? 4.551 9.254 -47.806 1.00 81.75 700 GLY A N 1
ATOM 5454 C CA . GLY A 1 700 ? 3.786 8.005 -47.700 1.00 81.75 700 GLY A CA 1
ATOM 5455 C C . GLY A 1 700 ? 4.532 6.859 -46.999 1.00 81.75 700 GLY A C 1
ATOM 5456 O O . GLY A 1 700 ? 3.914 6.086 -46.267 1.00 81.75 700 GLY A O 1
ATOM 5457 N N . GLY A 1 701 ? 5.859 6.778 -47.157 1.00 83.31 701 GLY A N 1
ATOM 5458 C CA . GLY A 1 701 ? 6.696 5.814 -46.435 1.00 83.31 701 GLY A CA 1
ATOM 5459 C C . GLY A 1 701 ? 6.782 6.104 -44.931 1.00 83.31 701 GLY A C 1
ATOM 5460 O O . GLY A 1 701 ? 6.613 5.190 -44.126 1.00 83.31 701 GLY A O 1
ATOM 5461 N N . ALA A 1 702 ? 6.958 7.370 -44.538 1.00 86.12 702 ALA A N 1
ATOM 5462 C CA . ALA A 1 702 ? 6.971 7.795 -43.136 1.00 86.12 702 ALA A CA 1
ATOM 5463 C C . ALA A 1 702 ? 5.617 7.548 -42.444 1.00 86.12 702 ALA A C 1
ATOM 5465 O O . ALA A 1 702 ? 5.578 7.045 -41.319 1.00 86.12 702 ALA A O 1
ATOM 5466 N N . THR A 1 703 ? 4.508 7.809 -43.144 1.00 85.56 703 THR A N 1
ATOM 5467 C CA . THR A 1 703 ? 3.146 7.516 -42.670 1.00 85.56 703 THR A CA 1
ATOM 5468 C C . THR A 1 703 ? 2.937 6.017 -42.438 1.00 85.56 703 THR A C 1
ATOM 5470 O O . THR A 1 703 ? 2.488 5.614 -41.365 1.00 85.56 703 THR A O 1
ATOM 5473 N N . GLN A 1 704 ? 3.325 5.166 -43.395 1.00 83.81 704 GLN A N 1
ATOM 5474 C CA . GLN A 1 704 ? 3.233 3.709 -43.230 1.00 83.81 704 GLN A CA 1
ATOM 5475 C C . GLN A 1 704 ? 4.146 3.192 -42.109 1.00 83.81 704 GLN A C 1
ATOM 5477 O O . GLN A 1 704 ? 3.746 2.297 -41.367 1.00 83.81 704 GLN A O 1
ATOM 5482 N N . LEU A 1 705 ? 5.334 3.780 -41.931 1.00 86.50 705 LEU A N 1
ATOM 5483 C CA . LEU A 1 705 ? 6.247 3.437 -40.840 1.00 86.50 705 LEU A CA 1
ATOM 5484 C C . LEU A 1 705 ? 5.664 3.769 -39.461 1.00 86.50 705 LEU A C 1
ATOM 5486 O O . LEU A 1 705 ? 5.815 2.973 -38.538 1.00 86.50 705 LEU A O 1
ATOM 5490 N N . MET A 1 706 ? 4.968 4.902 -39.321 1.00 85.69 706 MET A N 1
ATOM 5491 C CA . MET A 1 706 ? 4.229 5.243 -38.100 1.00 85.69 706 MET A CA 1
ATOM 5492 C C . MET A 1 706 ? 3.149 4.196 -37.801 1.00 85.69 706 MET A C 1
ATOM 5494 O O . MET A 1 706 ? 3.158 3.606 -36.722 1.00 85.69 706 MET A O 1
ATOM 5498 N N . HIS A 1 707 ? 2.286 3.895 -38.778 1.00 81.25 707 HIS A N 1
ATOM 5499 C CA . HIS A 1 707 ? 1.211 2.906 -38.627 1.00 81.25 707 HIS A CA 1
ATOM 5500 C C . HIS A 1 707 ? 1.721 1.491 -38.334 1.00 81.25 707 HIS A C 1
ATOM 5502 O O . HIS A 1 707 ? 1.067 0.729 -37.628 1.00 81.25 707 HIS A O 1
ATOM 5508 N N . TRP A 1 708 ? 2.897 1.136 -38.846 1.00 82.50 708 TRP A N 1
ATOM 5509 C CA . TRP A 1 708 ? 3.557 -0.127 -38.540 1.00 82.50 708 TRP A CA 1
ATOM 5510 C C . TRP A 1 708 ? 4.171 -0.147 -37.133 1.00 82.50 708 TRP A C 1
ATOM 5512 O O . TRP A 1 708 ? 4.120 -1.172 -36.447 1.00 82.50 708 TRP A O 1
ATOM 5522 N N . LEU A 1 709 ? 4.751 0.969 -36.689 1.00 80.69 709 LEU A N 1
ATOM 5523 C CA . LEU A 1 709 ? 5.430 1.062 -35.402 1.00 80.69 709 LEU A CA 1
ATOM 5524 C C . LEU A 1 709 ? 4.443 1.118 -34.230 1.00 80.69 709 LEU A C 1
ATOM 5526 O O . LEU A 1 709 ? 4.595 0.349 -33.283 1.00 80.69 709 LEU A O 1
ATOM 5530 N N . SER A 1 710 ? 3.434 1.990 -34.284 1.00 74.94 710 SER A N 1
ATOM 5531 C CA . SER A 1 710 ? 2.566 2.289 -33.135 1.00 74.94 710 SER A CA 1
ATOM 5532 C C . SER A 1 710 ? 1.901 1.065 -32.473 1.00 74.94 710 SER A C 1
ATOM 5534 O O . SER A 1 710 ? 1.937 0.992 -31.245 1.00 74.94 710 SER A O 1
ATOM 5536 N N . PRO A 1 711 ? 1.380 0.048 -33.199 1.00 69.31 711 PRO A N 1
ATOM 5537 C CA . PRO A 1 711 ? 0.789 -1.149 -32.582 1.00 69.31 711 PRO A CA 1
ATOM 5538 C C . PRO A 1 711 ? 1.771 -2.023 -31.780 1.00 69.31 711 PRO A C 1
ATOM 5540 O O . PRO A 1 711 ? 1.338 -2.912 -31.044 1.00 69.31 711 PRO A O 1
ATOM 5543 N N . ARG A 1 712 ? 3.085 -1.808 -31.938 1.00 72.12 712 ARG A N 1
ATOM 5544 C CA . ARG A 1 712 ? 4.158 -2.545 -31.246 1.00 72.12 712 ARG A CA 1
ATOM 5545 C C . ARG A 1 712 ? 4.618 -1.851 -29.956 1.00 72.12 712 ARG A C 1
ATOM 5547 O O . ARG A 1 712 ? 5.403 -2.430 -29.214 1.00 72.12 712 ARG A O 1
ATOM 5554 N N . LEU A 1 713 ? 4.147 -0.634 -29.681 1.00 66.44 713 LEU A N 1
ATOM 5555 C CA . LEU A 1 713 ? 4.570 0.180 -28.540 1.00 66.44 713 LEU A CA 1
ATOM 5556 C C . LEU A 1 713 ? 3.753 -0.130 -27.271 1.00 66.44 713 LEU A C 1
ATOM 5558 O O . LEU A 1 713 ? 2.555 -0.406 -27.336 1.00 66.44 713 LEU A O 1
ATOM 5562 N N . VAL A 1 714 ? 4.395 -0.053 -26.100 1.00 56.34 714 VAL A N 1
ATOM 5563 C CA . VAL A 1 714 ? 3.768 -0.265 -24.781 1.00 56.34 714 VAL A CA 1
ATOM 5564 C C . VAL A 1 714 ? 4.001 0.970 -23.909 1.00 56.34 714 VAL A C 1
ATOM 5566 O O . VAL A 1 714 ? 5.145 1.348 -23.672 1.00 56.34 714 VAL A O 1
ATOM 5569 N N . ILE A 1 715 ? 2.927 1.624 -23.457 1.00 55.31 715 ILE A N 1
ATOM 5570 C CA . ILE A 1 715 ? 2.997 2.857 -22.652 1.00 55.31 715 ILE A CA 1
ATOM 5571 C C . ILE A 1 715 ? 3.215 2.499 -21.176 1.00 55.31 715 ILE A C 1
ATOM 5573 O O . ILE A 1 715 ? 2.316 1.935 -20.552 1.00 55.31 715 ILE A O 1
ATOM 5577 N N . GLU A 1 716 ? 4.359 2.885 -20.604 1.00 51.81 716 GLU A N 1
ATOM 5578 C CA . GLU A 1 716 ? 4.643 2.802 -19.159 1.00 51.81 716 GLU A CA 1
ATOM 5579 C C . GLU A 1 716 ? 5.350 4.077 -18.663 1.00 51.81 716 GLU A C 1
ATOM 5581 O O . GLU A 1 716 ? 5.854 4.877 -19.452 1.00 51.81 716 GLU A O 1
ATOM 5586 N N . SER A 1 717 ? 5.328 4.312 -17.347 1.00 44.31 717 SER A N 1
ATOM 5587 C CA . SER A 1 717 ? 5.602 5.623 -16.739 1.00 44.31 717 SER A CA 1
ATOM 5588 C C . SER A 1 717 ? 6.992 5.785 -16.102 1.00 44.31 717 SER A C 1
ATOM 5590 O O . SER A 1 717 ? 7.131 6.585 -15.178 1.00 44.31 717 SER A O 1
ATOM 5592 N N . GLU A 1 718 ? 8.011 5.036 -16.533 1.00 45.16 718 GLU A N 1
ATOM 5593 C CA . GLU A 1 718 ? 9.372 5.158 -15.980 1.00 45.16 718 GLU A CA 1
ATOM 5594 C C . GLU A 1 718 ? 10.283 6.066 -16.822 1.00 45.16 718 GLU A C 1
ATOM 5596 O O . GLU A 1 718 ? 10.726 5.717 -17.916 1.00 45.16 718 GLU A O 1
ATOM 5601 N N . GLU A 1 719 ? 10.636 7.231 -16.270 1.00 40.03 719 GLU A N 1
ATOM 5602 C CA . GLU A 1 719 ? 11.590 8.173 -16.880 1.00 40.03 719 GLU A CA 1
ATOM 5603 C C . GLU A 1 719 ? 13.016 7.601 -16.977 1.00 40.03 719 GLU A C 1
ATOM 5605 O O . GLU A 1 719 ? 13.759 7.943 -17.896 1.00 40.03 719 GLU A O 1
ATOM 5610 N N . ALA A 1 720 ? 13.402 6.699 -16.066 1.00 35.88 720 ALA A N 1
ATOM 5611 C CA . ALA A 1 720 ? 14.750 6.126 -16.013 1.00 35.88 720 ALA A CA 1
ATOM 5612 C C . ALA A 1 720 ? 15.123 5.332 -17.281 1.00 35.88 720 ALA A C 1
ATOM 5614 O O . ALA A 1 720 ? 16.288 5.311 -17.682 1.00 35.88 720 ALA A O 1
ATOM 5615 N N . LEU A 1 721 ? 14.134 4.721 -17.939 1.00 46.56 721 LEU A N 1
ATOM 5616 C CA . LEU A 1 721 ? 14.341 3.905 -19.133 1.00 46.56 721 LEU A CA 1
ATOM 5617 C C . LEU A 1 721 ? 14.620 4.746 -20.392 1.00 46.56 721 LEU A C 1
ATOM 5619 O O . LEU A 1 721 ? 15.347 4.317 -21.289 1.00 46.56 721 LEU A O 1
ATOM 5623 N N . HIS A 1 722 ? 14.086 5.972 -20.437 1.00 52.22 722 HIS A N 1
ATOM 5624 C CA . HIS A 1 722 ? 14.151 6.873 -21.591 1.00 52.22 722 HIS A CA 1
ATOM 5625 C C . HIS A 1 722 ? 15.593 7.198 -22.021 1.00 52.22 722 HIS A C 1
ATOM 5627 O O . HIS A 1 722 ? 15.906 7.168 -23.213 1.00 52.22 722 HIS A O 1
ATOM 5633 N N . ALA A 1 723 ? 16.481 7.458 -21.056 1.00 49.50 723 ALA A N 1
ATOM 5634 C CA . ALA A 1 723 ? 17.870 7.835 -21.326 1.00 49.50 723 ALA A CA 1
ATOM 5635 C C . ALA A 1 723 ? 18.755 6.652 -21.756 1.00 49.50 723 ALA A C 1
ATOM 5637 O O . ALA A 1 723 ? 19.691 6.837 -22.526 1.00 49.50 723 ALA A O 1
ATOM 5638 N N . VAL A 1 724 ? 18.466 5.431 -21.290 1.00 54.84 724 VAL A N 1
ATOM 5639 C CA . VAL A 1 724 ? 19.218 4.231 -21.700 1.00 54.84 724 VAL A CA 1
ATOM 5640 C C . VAL A 1 724 ? 18.829 3.830 -23.125 1.00 54.84 724 VAL A C 1
ATOM 5642 O O . VAL A 1 724 ? 19.694 3.565 -23.958 1.00 54.84 724 VAL A O 1
ATOM 5645 N N . MET A 1 725 ? 17.529 3.846 -23.442 1.00 59.94 725 MET A N 1
ATOM 5646 C CA . MET A 1 725 ? 17.024 3.469 -24.767 1.00 59.94 725 MET A CA 1
ATOM 5647 C C . MET A 1 725 ? 17.522 4.386 -25.889 1.00 59.94 725 MET A C 1
ATOM 5649 O O . MET A 1 725 ? 17.727 3.914 -27.003 1.00 59.94 725 MET A O 1
ATOM 5653 N N . SER A 1 726 ? 17.750 5.678 -25.636 1.00 61.97 726 SER A N 1
ATOM 5654 C CA . SER A 1 726 ? 18.164 6.614 -26.690 1.00 61.97 726 SER A CA 1
ATOM 5655 C C . SER A 1 726 ? 19.538 6.297 -27.302 1.00 61.97 726 SER A C 1
ATOM 5657 O O . SER A 1 726 ? 19.765 6.690 -28.447 1.00 61.97 726 SER A O 1
ATOM 5659 N N . GLY A 1 727 ? 20.393 5.529 -26.610 1.00 65.75 727 GLY A N 1
ATOM 5660 C CA . GLY A 1 727 ? 21.748 5.160 -27.050 1.00 65.75 727 GLY A CA 1
ATOM 5661 C C . GLY A 1 727 ? 21.919 3.723 -27.549 1.00 65.75 727 GLY A C 1
ATOM 5662 O O . GLY A 1 727 ? 22.976 3.388 -28.075 1.00 65.75 727 GLY A O 1
ATOM 5663 N N . LEU A 1 728 ? 20.904 2.865 -27.407 1.00 75.81 728 LEU A N 1
ATOM 5664 C CA . LEU A 1 728 ? 20.962 1.475 -27.875 1.00 75.81 728 LEU A CA 1
ATOM 5665 C C . LEU A 1 728 ? 20.770 1.368 -29.408 1.00 75.81 728 LEU A C 1
ATOM 5667 O O . LEU A 1 728 ? 20.224 2.293 -30.028 1.00 75.81 728 LEU A O 1
ATOM 5671 N N . PRO A 1 729 ? 21.171 0.247 -30.042 1.00 83.06 729 PRO A N 1
ATOM 5672 C CA . PRO A 1 729 ? 20.826 -0.058 -31.432 1.00 83.06 729 PRO A CA 1
ATOM 5673 C C . PRO A 1 729 ? 19.306 -0.180 -31.600 1.00 83.06 729 PRO A C 1
ATOM 5675 O O . PRO A 1 729 ? 18.621 -0.735 -30.734 1.00 83.06 729 PRO A O 1
ATOM 5678 N N . LEU A 1 730 ? 18.756 0.317 -32.709 1.00 84.38 730 LEU A N 1
ATOM 5679 C CA . LEU A 1 730 ? 17.305 0.311 -32.925 1.00 84.38 730 LEU A CA 1
ATOM 5680 C C . LEU A 1 730 ? 16.730 -1.108 -33.039 1.00 84.38 730 LEU A C 1
ATOM 5682 O O . LEU A 1 730 ? 15.631 -1.355 -32.544 1.00 84.38 730 LEU A O 1
ATOM 5686 N N . GLY A 1 731 ? 17.474 -2.052 -33.623 1.00 83.06 731 GLY A N 1
ATOM 5687 C CA . GLY A 1 731 ? 17.075 -3.457 -33.718 1.00 83.06 731 GLY A CA 1
ATOM 5688 C C . GLY A 1 731 ? 16.941 -4.124 -32.347 1.00 83.06 731 GLY A C 1
ATOM 5689 O O . GLY A 1 731 ? 15.997 -4.887 -32.123 1.00 83.06 731 GLY A O 1
ATOM 5690 N N . GLN A 1 732 ? 17.816 -3.763 -31.400 1.00 83.62 732 GLN A N 1
ATOM 5691 C CA . GLN A 1 732 ? 17.730 -4.218 -30.013 1.00 83.62 732 GLN A CA 1
ATOM 5692 C C . GLN A 1 732 ? 16.505 -3.612 -29.315 1.00 83.62 732 GLN A C 1
ATOM 5694 O O . GLN A 1 732 ? 15.700 -4.345 -28.751 1.00 83.62 732 GLN A O 1
ATOM 5699 N N . ILE A 1 733 ? 16.314 -2.289 -29.399 1.00 80.06 733 ILE A N 1
ATOM 5700 C CA . ILE A 1 733 ? 15.171 -1.597 -28.774 1.00 80.06 733 ILE A CA 1
ATOM 5701 C C . ILE A 1 733 ? 13.837 -2.157 -29.287 1.00 80.06 733 ILE A C 1
ATOM 5703 O O . ILE A 1 733 ? 12.934 -2.442 -28.497 1.00 80.06 733 ILE A O 1
ATOM 5707 N N . LEU A 1 734 ? 13.718 -2.341 -30.605 1.00 80.69 734 LEU A N 1
ATOM 5708 C CA . LEU A 1 734 ? 12.516 -2.884 -31.224 1.00 80.69 734 LEU A CA 1
ATOM 5709 C C . LEU A 1 734 ? 12.210 -4.290 -30.705 1.00 80.69 734 LEU A C 1
ATOM 5711 O O . LEU A 1 734 ? 11.073 -4.557 -30.332 1.00 80.69 734 LEU A O 1
ATOM 5715 N N . THR A 1 735 ? 13.199 -5.184 -30.684 1.00 78.06 735 THR A N 1
ATOM 5716 C CA . THR A 1 735 ? 12.963 -6.598 -30.360 1.00 78.06 735 THR A CA 1
ATOM 5717 C C . THR A 1 735 ? 12.865 -6.861 -28.858 1.00 78.06 735 THR A C 1
ATOM 5719 O O . THR A 1 735 ? 11.959 -7.569 -28.423 1.00 78.06 735 THR A O 1
ATOM 5722 N N . GLU A 1 736 ? 13.749 -6.276 -28.048 1.00 74.62 736 GLU A N 1
ATOM 5723 C CA . GLU A 1 736 ? 13.882 -6.583 -26.618 1.00 74.62 736 GLU A CA 1
ATOM 5724 C C . GLU A 1 736 ? 12.979 -5.732 -25.717 1.00 74.62 736 GLU A C 1
ATOM 5726 O O . GLU A 1 736 ? 12.538 -6.228 -24.676 1.00 74.62 736 GLU A O 1
ATOM 5731 N N . SER A 1 737 ? 12.657 -4.494 -26.116 1.00 71.12 737 SER A N 1
ATOM 5732 C CA . SER A 1 737 ? 11.721 -3.641 -25.370 1.00 71.12 737 SER A CA 1
ATOM 5733 C C . SER A 1 737 ? 10.303 -3.721 -25.934 1.00 71.12 737 SER A C 1
ATOM 5735 O O . SER A 1 737 ? 9.392 -4.150 -25.223 1.00 71.12 737 SER A O 1
ATOM 5737 N N . PHE A 1 738 ? 10.114 -3.358 -27.209 1.00 73.44 738 PHE A N 1
ATOM 5738 C CA . PHE A 1 738 ? 8.780 -3.192 -27.801 1.00 73.44 738 PHE A CA 1
ATOM 5739 C C . PHE A 1 738 ? 8.108 -4.525 -28.179 1.00 73.44 738 PHE A C 1
ATOM 5741 O O . PHE A 1 738 ? 7.091 -4.884 -27.584 1.00 73.44 738 PHE A O 1
ATOM 5748 N N . GLU A 1 739 ? 8.676 -5.316 -29.099 1.00 73.00 739 GLU A N 1
ATOM 5749 C CA . GLU A 1 739 ? 8.068 -6.582 -29.549 1.00 73.00 739 GLU A CA 1
ATOM 5750 C C . GLU A 1 739 ? 7.987 -7.625 -28.418 1.00 73.00 739 GLU A C 1
ATOM 5752 O O . GLU A 1 739 ? 6.979 -8.325 -28.300 1.00 73.00 739 GLU A O 1
ATOM 5757 N N . ALA A 1 740 ? 8.991 -7.691 -27.537 1.00 65.50 740 ALA A N 1
ATOM 5758 C CA . ALA A 1 740 ? 8.972 -8.578 -26.373 1.00 65.50 740 ALA A CA 1
ATOM 5759 C C . ALA A 1 740 ? 8.097 -8.083 -25.201 1.00 65.50 740 ALA A C 1
ATOM 5761 O O . ALA A 1 740 ? 7.928 -8.833 -24.237 1.00 65.50 740 ALA A O 1
ATOM 5762 N N . LYS A 1 741 ? 7.543 -6.859 -25.265 1.00 62.12 741 LYS A N 1
ATOM 5763 C CA . LYS A 1 741 ? 6.676 -6.239 -24.239 1.00 62.12 741 LYS A CA 1
ATOM 5764 C C . LYS A 1 741 ? 7.254 -6.271 -22.815 1.00 62.12 741 LYS A C 1
ATOM 5766 O O . LYS A 1 741 ? 6.511 -6.436 -21.850 1.00 62.12 741 LYS A O 1
ATOM 5771 N N . ARG A 1 742 ? 8.580 -6.167 -22.678 1.00 52.50 742 ARG A N 1
ATOM 5772 C CA . ARG A 1 742 ? 9.272 -6.258 -21.373 1.00 52.50 742 ARG A CA 1
ATOM 5773 C C . ARG A 1 742 ? 9.393 -4.917 -20.660 1.00 52.50 742 ARG A C 1
ATOM 5775 O O . ARG A 1 742 ? 9.617 -4.902 -19.459 1.00 52.50 742 ARG A O 1
ATOM 5782 N N . ASN A 1 743 ? 9.293 -3.844 -21.435 1.00 53.66 743 ASN A N 1
ATOM 5783 C CA . ASN A 1 743 ? 9.719 -2.497 -21.104 1.00 53.66 743 ASN A CA 1
ATOM 5784 C C . ASN A 1 743 ? 8.815 -1.517 -21.861 1.00 53.66 743 ASN A C 1
ATOM 5786 O O . ASN A 1 743 ? 8.926 -1.416 -23.089 1.00 53.66 743 ASN A O 1
ATOM 5790 N N . GLY A 1 744 ? 7.928 -0.801 -21.177 1.00 50.78 744 GLY A N 1
ATOM 5791 C CA . GLY A 1 744 ? 7.232 0.328 -21.781 1.00 50.78 744 GLY A CA 1
ATOM 5792 C C . GLY A 1 744 ? 8.074 1.605 -21.777 1.00 50.78 744 GLY A C 1
ATOM 5793 O O . GLY A 1 744 ? 9.072 1.714 -21.069 1.00 50.78 744 GLY A O 1
ATOM 5794 N N . ALA A 1 745 ? 7.677 2.590 -22.583 1.00 56.62 745 ALA A N 1
ATOM 5795 C CA . ALA A 1 745 ? 8.365 3.878 -22.654 1.00 56.62 745 ALA A CA 1
ATOM 5796 C C . ALA A 1 745 ? 7.390 5.062 -22.599 1.00 56.62 745 ALA A C 1
ATOM 5798 O O . ALA A 1 745 ? 6.204 4.941 -22.917 1.00 56.62 745 ALA A O 1
ATOM 5799 N N . SER A 1 746 ? 7.922 6.223 -22.212 1.00 67.75 746 SER A N 1
ATOM 5800 C CA . SER A 1 746 ? 7.225 7.507 -22.285 1.00 67.75 746 SER A CA 1
ATOM 5801 C C . SER A 1 746 ? 7.066 7.980 -23.739 1.00 67.75 746 SER A C 1
ATOM 5803 O O . SER A 1 746 ? 7.763 7.506 -24.641 1.00 67.75 746 SER A O 1
ATOM 5805 N N . CYS A 1 747 ? 6.210 8.983 -23.968 1.00 71.06 747 CYS A N 1
ATOM 5806 C CA . CYS A 1 747 ? 6.049 9.627 -25.280 1.00 71.06 747 CYS A CA 1
ATOM 5807 C C . CYS A 1 747 ? 7.387 10.091 -25.886 1.00 71.06 747 CYS A C 1
ATOM 5809 O O . CYS A 1 747 ? 7.639 9.880 -27.071 1.00 71.06 747 CYS A O 1
ATOM 5811 N N . GLY A 1 748 ? 8.297 10.619 -25.055 1.00 73.00 748 GLY A N 1
ATOM 5812 C CA . GLY A 1 748 ? 9.659 10.966 -25.466 1.00 73.00 748 GLY A CA 1
ATOM 5813 C C . GLY A 1 748 ? 10.461 9.766 -25.968 1.00 73.00 748 GLY A C 1
ATOM 5814 O O . GLY A 1 748 ? 11.159 9.878 -26.972 1.00 73.00 748 GLY A O 1
ATOM 5815 N N . GLY A 1 749 ? 10.346 8.602 -25.320 1.00 72.50 749 GLY A N 1
ATOM 5816 C CA . GLY A 1 749 ? 11.029 7.379 -25.755 1.00 72.50 749 GLY A CA 1
ATOM 5817 C C . GLY A 1 749 ? 10.586 6.923 -27.145 1.00 72.50 749 GLY A C 1
ATOM 5818 O O . GLY A 1 749 ? 11.427 6.601 -27.985 1.00 72.50 749 GLY A O 1
ATOM 5819 N N . PHE A 1 750 ? 9.281 6.971 -27.420 1.00 78.94 750 PHE A N 1
ATOM 5820 C CA . PHE A 1 750 ? 8.748 6.646 -28.744 1.00 78.94 750 PHE A CA 1
ATOM 5821 C C . PHE A 1 750 ? 9.147 7.669 -29.805 1.00 78.94 750 PHE A C 1
ATOM 5823 O O . PHE A 1 750 ? 9.589 7.277 -30.883 1.00 78.94 750 PHE A O 1
ATOM 5830 N N . ALA A 1 751 ? 9.039 8.965 -29.498 1.00 83.69 751 ALA A N 1
ATOM 5831 C CA . ALA A 1 751 ? 9.387 10.035 -30.428 1.00 83.69 751 ALA A CA 1
ATOM 5832 C C . ALA A 1 751 ? 10.875 9.993 -30.825 1.00 83.69 751 ALA A C 1
ATOM 5834 O O . ALA A 1 751 ? 11.215 10.139 -32.001 1.00 83.69 751 ALA A O 1
ATOM 5835 N N . VAL A 1 752 ? 11.773 9.731 -29.865 1.00 83.00 752 VAL A N 1
ATOM 5836 C CA . VAL A 1 752 ? 13.214 9.570 -30.125 1.00 83.00 752 VAL A CA 1
ATOM 5837 C C . VAL A 1 752 ? 13.486 8.328 -30.977 1.00 83.00 752 VAL A C 1
ATOM 5839 O O . VAL A 1 752 ? 14.238 8.410 -31.951 1.00 83.00 752 VAL A O 1
ATOM 5842 N N . PHE A 1 753 ? 12.858 7.191 -30.659 1.00 85.19 753 PHE A N 1
ATOM 5843 C CA . PHE A 1 753 ? 13.014 5.963 -31.441 1.00 85.19 753 PHE A CA 1
ATOM 5844 C C . PHE A 1 753 ? 12.515 6.135 -32.885 1.00 85.19 753 PHE A C 1
ATOM 5846 O O . PHE A 1 753 ? 13.245 5.824 -33.827 1.00 85.19 753 PHE A O 1
ATOM 5853 N N . GLN A 1 754 ? 11.311 6.686 -33.077 1.00 88.38 754 GLN A N 1
ATOM 5854 C CA . GLN A 1 754 ? 10.741 6.912 -34.406 1.00 88.38 754 GLN A CA 1
ATOM 5855 C C . GLN A 1 754 ? 11.580 7.910 -35.216 1.00 88.38 754 GLN A C 1
ATOM 5857 O O . GLN A 1 754 ? 11.837 7.663 -36.394 1.00 88.38 754 GLN A O 1
ATOM 5862 N N . ALA A 1 755 ? 12.068 8.995 -34.601 1.00 89.00 755 ALA A N 1
ATOM 5863 C CA . ALA A 1 755 ? 12.941 9.958 -35.272 1.00 89.00 755 ALA A CA 1
ATOM 5864 C C . ALA A 1 755 ? 14.255 9.312 -35.746 1.00 89.00 755 ALA A C 1
ATOM 5866 O O . ALA A 1 755 ? 14.654 9.506 -36.895 1.00 89.00 755 ALA A O 1
ATOM 5867 N N . ARG A 1 756 ? 14.913 8.499 -34.902 1.00 87.75 756 ARG A N 1
ATOM 5868 C CA . ARG A 1 756 ? 16.119 7.743 -35.294 1.00 87.75 756 ARG A CA 1
ATOM 5869 C C . ARG A 1 756 ? 15.822 6.751 -36.425 1.00 87.75 756 ARG A C 1
ATOM 5871 O O . ARG A 1 756 ? 16.600 6.670 -37.372 1.00 87.75 756 ARG A O 1
ATOM 5878 N N . LEU A 1 757 ? 14.692 6.045 -36.361 1.00 88.81 757 LEU A N 1
ATOM 5879 C CA . LEU A 1 757 ? 14.286 5.076 -37.381 1.00 88.81 757 LEU A CA 1
ATOM 5880 C C . LEU A 1 757 ? 14.018 5.753 -38.735 1.00 88.81 757 LEU A C 1
ATOM 5882 O O . LEU A 1 757 ? 14.533 5.312 -39.757 1.00 88.81 757 LEU A O 1
ATOM 5886 N N . LEU A 1 758 ? 13.290 6.873 -38.742 1.00 90.06 758 LEU A N 1
ATOM 5887 C CA . LEU A 1 758 ? 13.038 7.685 -39.937 1.00 90.06 758 LEU A CA 1
ATOM 5888 C C . LEU A 1 758 ? 14.339 8.199 -40.578 1.00 90.06 758 LEU A C 1
ATOM 5890 O O . LEU A 1 758 ? 14.480 8.110 -41.800 1.00 90.06 758 LEU A O 1
ATOM 5894 N N . LYS A 1 759 ? 15.323 8.638 -39.776 1.00 88.75 759 LYS A N 1
ATOM 5895 C CA . LYS A 1 759 ? 16.659 9.017 -40.279 1.00 88.75 759 LYS A CA 1
ATOM 5896 C C . LYS A 1 759 ? 17.357 7.872 -41.016 1.00 88.75 759 LYS A C 1
ATOM 5898 O O . LYS A 1 759 ? 17.941 8.107 -42.070 1.00 88.75 759 LYS A O 1
ATOM 5903 N N . MET A 1 760 ? 17.254 6.629 -40.533 1.00 86.56 760 MET A N 1
ATOM 5904 C CA . MET A 1 760 ? 17.820 5.465 -41.237 1.00 86.56 760 MET A CA 1
ATOM 5905 C C . MET A 1 760 ? 17.168 5.201 -42.605 1.00 86.56 760 MET A C 1
ATOM 5907 O O . MET A 1 760 ? 17.804 4.624 -43.490 1.00 86.56 760 MET A O 1
ATOM 5911 N N . PHE A 1 761 ? 15.920 5.633 -42.803 1.00 87.19 761 PHE A N 1
ATOM 5912 C CA . PHE A 1 761 ? 15.218 5.583 -44.090 1.00 87.19 761 PHE A CA 1
ATOM 5913 C C . PHE A 1 761 ? 15.467 6.808 -44.987 1.00 87.19 761 PHE A C 1
ATOM 5915 O O . PHE A 1 761 ? 14.921 6.875 -46.085 1.00 87.19 761 PHE A O 1
ATOM 5922 N N . GLY A 1 762 ? 16.319 7.750 -44.568 1.00 86.31 762 GLY A N 1
ATOM 5923 C CA . GLY A 1 762 ? 16.661 8.948 -45.339 1.00 86.31 762 GLY A CA 1
ATOM 5924 C C . GLY A 1 762 ? 15.702 10.128 -45.154 1.00 86.31 762 GLY A C 1
ATOM 5925 O O . GLY A 1 762 ? 15.830 11.117 -45.874 1.00 86.31 762 GLY A O 1
ATOM 5926 N N . TYR A 1 763 ? 14.769 10.052 -44.198 1.00 89.12 763 TYR A N 1
ATOM 5927 C CA . TYR A 1 763 ? 13.925 11.184 -43.815 1.00 89.12 763 TYR A CA 1
ATOM 5928 C C . TYR A 1 763 ? 14.651 12.113 -42.844 1.00 89.12 763 TYR A C 1
ATOM 5930 O O . TYR A 1 763 ? 15.337 11.674 -41.919 1.00 89.12 763 TYR A O 1
ATOM 5938 N N . GLU A 1 764 ? 14.428 13.414 -42.990 1.00 90.25 764 GLU A N 1
ATOM 5939 C CA . GLU A 1 764 ? 14.920 14.399 -42.037 1.00 90.25 764 GLU A CA 1
ATOM 5940 C C . GLU A 1 764 ? 13.948 14.523 -40.853 1.00 90.25 764 GLU A C 1
ATOM 5942 O O . GLU A 1 764 ? 13.025 15.333 -40.867 1.00 90.25 764 GLU A O 1
ATOM 5947 N N . ALA A 1 765 ? 14.128 13.682 -39.832 1.00 91.12 765 ALA A N 1
ATOM 5948 C CA . ALA A 1 765 ? 13.244 13.623 -38.665 1.00 91.12 765 ALA A CA 1
ATOM 5949 C C . ALA A 1 765 ? 13.920 14.093 -37.367 1.00 91.12 765 ALA A C 1
ATOM 5951 O O . ALA A 1 765 ? 15.117 13.898 -37.174 1.00 91.12 765 ALA A O 1
ATOM 5952 N N . PHE A 1 766 ? 13.163 14.678 -36.442 1.00 91.06 766 PHE A N 1
ATOM 5953 C CA . PHE A 1 766 ? 13.641 15.107 -35.120 1.00 91.06 766 PHE A CA 1
ATOM 5954 C C . PHE A 1 766 ? 12.499 15.107 -34.095 1.00 91.06 766 PHE A C 1
ATOM 5956 O O . PHE A 1 766 ? 11.359 14.806 -34.448 1.00 91.06 766 PHE A O 1
ATOM 5963 N N . THR A 1 767 ? 12.782 15.405 -32.825 1.00 90.06 767 THR A N 1
ATOM 5964 C CA . THR A 1 767 ? 11.757 15.442 -31.769 1.00 90.06 767 THR A CA 1
ATOM 5965 C C . THR A 1 767 ? 11.423 16.861 -31.335 1.00 90.06 767 THR A C 1
ATOM 5967 O O . THR A 1 767 ? 12.293 17.734 -31.276 1.00 90.06 767 THR A O 1
ATOM 5970 N N . MET A 1 768 ? 10.154 17.068 -30.997 1.00 89.38 768 MET A N 1
ATOM 5971 C CA . MET A 1 768 ? 9.618 18.326 -30.494 1.00 89.38 768 MET A CA 1
ATOM 5972 C C . MET A 1 768 ? 8.822 18.050 -29.215 1.00 89.38 768 MET A C 1
ATOM 5974 O O . MET A 1 768 ? 7.828 17.326 -29.262 1.00 89.38 768 MET A O 1
ATOM 5978 N N . ASP A 1 769 ? 9.274 18.606 -28.092 1.00 87.12 769 ASP A N 1
ATOM 5979 C CA . ASP A 1 769 ? 8.514 18.669 -26.836 1.00 87.12 769 ASP A CA 1
ATOM 5980 C C . ASP A 1 769 ? 7.705 19.965 -26.829 1.00 87.12 769 ASP A C 1
ATOM 5982 O O . ASP A 1 769 ? 8.194 21.008 -27.265 1.00 87.12 769 ASP A O 1
ATOM 5986 N N . PHE A 1 770 ? 6.462 19.911 -26.370 1.00 85.44 770 PHE A N 1
ATOM 5987 C CA . PHE A 1 770 ? 5.606 21.076 -26.264 1.00 85.44 770 PHE A CA 1
ATOM 5988 C C . PHE A 1 770 ? 4.544 20.914 -25.178 1.00 85.44 770 PHE A C 1
ATOM 5990 O O . PHE A 1 770 ? 3.969 19.848 -24.949 1.00 85.44 770 PHE A O 1
ATOM 5997 N N . GLY A 1 771 ? 4.240 22.027 -24.516 1.00 81.19 771 GLY A N 1
ATOM 5998 C CA . GLY A 1 771 ? 3.151 22.111 -23.553 1.00 81.19 771 GLY A CA 1
ATOM 5999 C C . GLY A 1 771 ? 3.406 23.156 -22.480 1.00 81.19 771 GLY A C 1
ATOM 6000 O O . GLY A 1 771 ? 4.186 24.087 -22.662 1.00 81.19 771 GLY A O 1
ATOM 6001 N N . ILE A 1 772 ? 2.719 23.026 -21.351 1.00 78.19 772 ILE A N 1
ATOM 6002 C CA . ILE A 1 772 ? 2.789 23.979 -20.243 1.00 78.19 772 ILE A CA 1
ATOM 6003 C C . ILE A 1 772 ? 3.510 23.295 -19.070 1.00 78.19 772 ILE A C 1
ATOM 6005 O O . ILE A 1 772 ? 2.920 22.404 -18.441 1.00 78.19 772 ILE A O 1
ATOM 6009 N N . PRO A 1 773 ? 4.754 23.700 -18.737 1.00 69.69 773 PRO 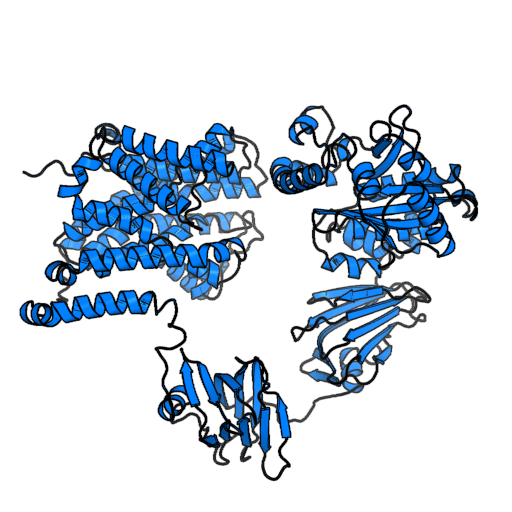A N 1
ATOM 6010 C CA . PRO A 1 773 ? 5.518 23.131 -17.629 1.00 69.69 773 PRO A CA 1
ATOM 6011 C C . PRO A 1 773 ? 4.732 23.114 -16.310 1.00 69.69 773 PRO A C 1
ATOM 6013 O O . PRO A 1 773 ? 4.024 24.063 -15.968 1.00 69.69 773 PRO A O 1
ATOM 6016 N N . GLY A 1 774 ? 4.806 21.999 -15.578 1.00 61.00 774 GLY A N 1
ATOM 6017 C CA . GLY A 1 774 ? 4.030 21.771 -14.348 1.00 61.00 774 GLY A CA 1
ATOM 6018 C C . GLY A 1 774 ? 2.522 21.532 -14.549 1.00 61.00 774 GLY A C 1
ATOM 6019 O O . GLY A 1 774 ? 1.821 21.212 -13.587 1.00 61.00 774 GLY A O 1
ATOM 6020 N N . THR A 1 775 ? 2.010 21.647 -15.780 1.00 68.38 775 THR A N 1
ATOM 6021 C CA . THR A 1 775 ? 0.616 21.347 -16.139 1.00 68.38 775 THR A CA 1
ATOM 6022 C C . THR A 1 775 ? 0.512 20.059 -16.948 1.00 68.38 775 THR A C 1
ATOM 6024 O O . THR A 1 775 ? -0.069 19.100 -16.438 1.00 68.38 775 THR A O 1
ATOM 6027 N N . PHE A 1 776 ? 1.056 20.057 -18.168 1.00 72.25 776 PHE A N 1
ATOM 6028 C CA . PHE A 1 776 ? 1.076 18.937 -19.114 1.00 72.25 776 PHE A CA 1
ATOM 6029 C C . PHE A 1 776 ? 2.059 19.257 -20.251 1.00 72.25 776 PHE A C 1
ATOM 6031 O O . PHE A 1 776 ? 1.992 20.354 -20.810 1.00 72.25 776 PHE A O 1
ATOM 6038 N N . THR A 1 777 ? 2.933 18.316 -20.594 1.00 74.50 777 THR A N 1
ATOM 6039 C CA . THR A 1 777 ? 3.889 18.384 -21.713 1.00 74.50 777 THR A CA 1
ATOM 6040 C C . THR A 1 777 ? 3.852 17.067 -22.483 1.00 74.50 777 THR A C 1
ATOM 6042 O O . THR A 1 777 ? 3.465 16.038 -21.924 1.00 74.50 777 THR A O 1
ATOM 6045 N N . HIS A 1 778 ? 4.213 17.096 -23.764 1.00 83.56 778 HIS A N 1
ATOM 6046 C CA . HIS A 1 778 ? 4.246 15.912 -24.617 1.00 83.56 778 HIS A CA 1
ATOM 6047 C C . HIS A 1 778 ? 5.309 16.045 -25.706 1.00 83.56 778 HIS A C 1
ATOM 6049 O O . HIS A 1 778 ? 5.532 17.128 -26.238 1.00 83.56 778 HIS A O 1
ATOM 6055 N N . VAL A 1 779 ? 5.910 14.915 -26.081 1.00 84.50 779 VAL A N 1
ATOM 6056 C CA . VAL A 1 779 ? 6.980 14.844 -27.082 1.00 84.50 779 VAL A CA 1
ATOM 6057 C C . VAL A 1 779 ? 6.507 14.060 -28.303 1.00 84.50 779 VAL A C 1
ATOM 6059 O O . VAL A 1 779 ? 6.069 12.919 -28.169 1.00 84.50 779 VAL A O 1
ATOM 6062 N N . THR A 1 780 ? 6.650 14.651 -29.491 1.00 89.00 780 THR A N 1
ATOM 6063 C CA . THR A 1 780 ? 6.298 14.042 -30.786 1.00 89.00 780 THR A CA 1
ATOM 6064 C C . THR A 1 780 ? 7.488 14.020 -31.747 1.00 89.00 780 THR A C 1
ATOM 6066 O O . THR A 1 780 ? 8.487 14.716 -31.535 1.00 89.00 780 THR A O 1
ATOM 6069 N N . THR A 1 781 ? 7.379 13.261 -32.839 1.00 92.06 781 THR A N 1
ATOM 6070 C CA . THR A 1 781 ? 8.316 13.322 -33.967 1.00 92.06 781 THR A CA 1
ATOM 6071 C C . THR A 1 781 ? 7.837 14.330 -35.017 1.00 92.06 781 THR A C 1
ATOM 6073 O O . THR A 1 781 ? 6.644 14.457 -35.300 1.00 92.06 781 THR A O 1
ATOM 6076 N N . VAL A 1 782 ? 8.781 15.068 -35.600 1.00 93.00 782 VAL A N 1
ATOM 6077 C CA . VAL A 1 782 ? 8.566 16.012 -36.702 1.00 93.00 782 VAL A CA 1
ATOM 6078 C C . VAL A 1 782 ? 9.436 15.585 -37.879 1.00 93.00 782 VAL A C 1
ATOM 6080 O O . VAL A 1 782 ? 10.616 15.294 -37.691 1.00 93.00 782 VAL A O 1
ATOM 6083 N N . VAL A 1 783 ? 8.866 15.557 -39.083 1.00 92.94 783 VAL A N 1
ATOM 6084 C CA . VAL A 1 783 ? 9.575 15.295 -40.344 1.00 92.94 783 VAL A CA 1
ATOM 6085 C C . VAL A 1 783 ? 9.641 16.586 -41.156 1.00 92.94 783 VAL A C 1
ATOM 6087 O O . VAL A 1 783 ? 8.609 17.188 -41.456 1.00 92.94 783 VAL A O 1
ATOM 6090 N N . ALA A 1 784 ? 10.854 17.011 -41.504 1.00 91.31 784 ALA A N 1
ATOM 6091 C CA . ALA A 1 784 ? 11.112 18.136 -42.391 1.00 91.31 784 ALA A CA 1
ATOM 6092 C C . ALA A 1 784 ? 11.215 17.674 -43.851 1.00 91.31 784 ALA A C 1
ATOM 6094 O O . ALA A 1 784 ? 11.787 16.626 -44.154 1.00 91.31 784 ALA A O 1
ATOM 6095 N N . VAL A 1 785 ? 10.650 18.468 -44.759 1.00 88.88 785 VAL A N 1
ATOM 6096 C CA . VAL A 1 785 ? 10.530 18.144 -46.185 1.00 88.88 785 VAL A CA 1
ATOM 6097 C C . VAL A 1 785 ? 10.751 19.402 -47.025 1.00 88.88 785 VAL A C 1
ATOM 6099 O O . VAL A 1 785 ? 10.275 20.474 -46.658 1.00 88.88 785 VAL A O 1
ATOM 6102 N N . GLY A 1 786 ? 11.417 19.276 -48.174 1.00 83.25 786 GLY A N 1
ATOM 6103 C CA . GLY A 1 786 ? 11.686 20.389 -49.090 1.00 83.25 786 GLY A CA 1
ATOM 6104 C C . GLY A 1 786 ? 13.064 21.054 -48.918 1.00 83.25 786 GLY A C 1
ATOM 6105 O O . GLY A 1 786 ? 13.867 20.647 -48.073 1.00 83.25 786 GLY A O 1
ATOM 6106 N N . PRO A 1 787 ? 13.378 22.054 -49.763 1.00 77.12 787 PRO A N 1
ATOM 6107 C CA . PRO A 1 787 ? 14.671 22.736 -49.770 1.00 77.12 787 PRO A CA 1
ATOM 6108 C C . PRO A 1 787 ? 14.815 23.687 -48.572 1.00 77.12 787 PRO A C 1
ATOM 6110 O O . PRO A 1 787 ? 13.828 24.084 -47.959 1.00 77.12 787 PRO A O 1
ATOM 6113 N N . ALA A 1 788 ? 16.051 24.060 -48.224 1.00 69.25 788 ALA A N 1
ATOM 6114 C CA . ALA A 1 788 ? 16.368 24.795 -46.991 1.00 69.25 788 ALA A CA 1
ATOM 6115 C C . ALA A 1 788 ? 15.647 26.150 -46.831 1.00 69.25 788 ALA A C 1
ATOM 6117 O O . ALA A 1 788 ? 15.398 26.583 -45.709 1.00 69.25 788 ALA A O 1
ATOM 6118 N N . ASP A 1 789 ? 15.295 26.798 -47.937 1.00 70.81 789 ASP A N 1
ATOM 6119 C CA . ASP A 1 789 ? 14.579 28.072 -48.016 1.00 70.81 789 ASP A CA 1
ATOM 6120 C C . ASP A 1 789 ? 13.045 27.940 -47.948 1.00 70.81 789 ASP A C 1
ATOM 6122 O O . ASP A 1 789 ? 12.363 28.926 -47.658 1.00 70.81 789 ASP A O 1
ATOM 6126 N N . ALA A 1 790 ? 12.506 26.733 -48.159 1.00 79.75 790 ALA A N 1
ATOM 6127 C CA . ALA A 1 790 ? 11.071 26.436 -48.173 1.00 79.75 790 ALA A CA 1
ATOM 6128 C C . ALA A 1 790 ? 10.734 25.089 -47.490 1.00 79.75 790 ALA A C 1
ATOM 6130 O O . ALA A 1 790 ? 9.908 24.319 -47.990 1.00 79.75 790 ALA A O 1
ATOM 6131 N N . LYS A 1 791 ? 11.378 24.788 -46.350 1.00 87.31 791 LYS A N 1
ATOM 6132 C CA . LYS A 1 791 ? 11.096 23.569 -45.572 1.00 87.31 791 LYS A CA 1
ATOM 6133 C C . LYS A 1 791 ? 9.692 23.601 -44.967 1.00 87.31 791 LYS A C 1
ATOM 6135 O O . LYS A 1 791 ? 9.322 24.560 -44.294 1.00 87.31 791 LYS A O 1
ATOM 6140 N N . ARG A 1 792 ? 8.955 22.505 -45.151 1.00 91.31 792 ARG A N 1
ATOM 6141 C CA . ARG A 1 792 ? 7.682 22.193 -44.485 1.00 91.31 792 ARG A CA 1
ATOM 6142 C C . ARG A 1 792 ? 7.915 21.183 -43.364 1.00 91.31 792 ARG A C 1
ATOM 6144 O O . ARG A 1 792 ? 8.797 20.332 -43.480 1.00 91.31 792 ARG A O 1
ATOM 6151 N N . PHE A 1 793 ? 7.117 21.261 -42.302 1.00 93.00 793 PHE A N 1
ATOM 6152 C CA . PHE A 1 793 ? 7.292 20.471 -41.078 1.00 93.00 793 PHE A CA 1
ATOM 6153 C C . PHE A 1 793 ? 6.020 19.701 -40.736 1.00 93.00 793 PHE A C 1
ATOM 6155 O O . PHE A 1 793 ? 5.007 20.309 -40.411 1.00 93.00 793 PHE A O 1
ATOM 6162 N N . TYR A 1 794 ? 6.072 18.374 -40.766 1.00 91.81 794 TYR A N 1
ATOM 6163 C CA . TYR A 1 794 ? 4.911 17.513 -40.538 1.00 91.81 794 TYR A CA 1
ATOM 6164 C C . TYR A 1 794 ? 5.037 16.775 -39.207 1.00 91.81 794 TYR A C 1
ATOM 6166 O O . TYR A 1 794 ? 6.071 16.165 -38.933 1.00 91.81 794 TYR A O 1
ATOM 6174 N N . ILE A 1 795 ? 3.983 16.806 -38.388 1.00 89.94 795 ILE A N 1
ATOM 6175 C CA . ILE A 1 795 ? 3.926 16.032 -37.142 1.00 89.94 795 ILE A CA 1
ATOM 6176 C C . ILE A 1 795 ? 3.533 14.586 -37.453 1.00 89.94 795 ILE A C 1
ATOM 6178 O O . ILE A 1 795 ? 2.504 14.337 -38.084 1.00 89.94 795 ILE A O 1
ATOM 6182 N N . PHE A 1 796 ? 4.340 13.659 -36.942 1.00 87.88 796 PHE A N 1
ATOM 6183 C CA . PHE A 1 796 ? 4.061 12.231 -36.868 1.00 87.88 796 PHE A CA 1
ATOM 6184 C C . PHE A 1 796 ? 4.160 11.824 -35.399 1.00 87.88 796 PHE A C 1
ATOM 6186 O O . PHE A 1 796 ? 5.244 11.851 -34.821 1.00 87.88 796 PHE A O 1
ATOM 6193 N N . ASP A 1 797 ? 3.033 11.495 -34.777 1.00 85.62 797 ASP A N 1
ATOM 6194 C CA . ASP A 1 797 ? 2.993 11.090 -33.379 1.00 85.62 797 ASP A CA 1
ATOM 6195 C C . ASP A 1 797 ? 2.925 9.558 -33.253 1.00 85.62 797 ASP A C 1
ATOM 6197 O O . ASP A 1 797 ? 1.899 8.953 -33.596 1.00 85.62 797 ASP A O 1
ATOM 6201 N N . PRO A 1 798 ? 3.980 8.903 -32.731 1.00 77.50 798 PRO A N 1
ATOM 6202 C CA . PRO A 1 798 ? 4.012 7.452 -32.590 1.00 77.50 798 PRO A CA 1
ATOM 6203 C C . PRO A 1 798 ? 3.156 6.956 -31.419 1.00 77.50 798 PRO A C 1
ATOM 6205 O O . PRO A 1 798 ? 2.719 5.807 -31.440 1.00 77.50 798 PRO A O 1
ATOM 6208 N N . THR A 1 799 ? 2.892 7.803 -30.419 1.00 74.81 799 THR A N 1
ATOM 6209 C CA . THR A 1 799 ? 2.096 7.480 -29.225 1.00 74.81 799 THR A CA 1
ATOM 6210 C C . THR A 1 799 ? 0.617 7.351 -29.578 1.00 74.81 799 THR A C 1
ATOM 6212 O O . THR A 1 799 ? -0.061 6.445 -29.097 1.00 74.81 799 THR A O 1
ATOM 6215 N N . PHE A 1 800 ? 0.123 8.248 -30.436 1.00 73.50 800 PHE A N 1
ATOM 6216 C CA . PHE A 1 800 ? -1.279 8.300 -30.866 1.00 73.50 800 PHE A CA 1
ATOM 6217 C C . PHE A 1 800 ? -1.518 7.734 -32.272 1.00 73.50 800 PHE A C 1
ATOM 6219 O O . PHE A 1 800 ? -2.660 7.723 -32.732 1.00 73.50 800 PHE A O 1
ATOM 6226 N N . ASN A 1 801 ? -0.467 7.258 -32.950 1.00 77.69 801 ASN A N 1
ATOM 6227 C CA . ASN A 1 801 ? -0.515 6.767 -34.329 1.00 77.69 801 ASN A CA 1
ATOM 6228 C C . ASN A 1 801 ? -1.132 7.803 -35.292 1.00 77.69 801 ASN A C 1
ATOM 6230 O O . ASN A 1 801 ? -2.035 7.474 -36.068 1.00 77.69 801 ASN A O 1
ATOM 6234 N N . ALA A 1 802 ? -0.744 9.076 -35.172 1.00 79.81 802 ALA A N 1
ATOM 6235 C CA . ALA A 1 802 ? -1.526 10.190 -35.707 1.00 79.81 802 ALA A CA 1
ATOM 6236 C C . ALA A 1 802 ? -0.689 11.362 -36.239 1.00 79.81 802 ALA A C 1
ATOM 6238 O O . ALA A 1 802 ? 0.438 11.587 -35.812 1.00 79.81 802 ALA A O 1
ATOM 6239 N N . GLY A 1 803 ? -1.272 12.144 -37.148 1.00 84.69 803 GLY A N 1
ATOM 6240 C CA . GLY A 1 803 ? -0.691 13.384 -37.672 1.00 84.69 803 GLY A CA 1
ATOM 6241 C C . GLY A 1 803 ? -1.718 14.514 -37.726 1.00 84.69 803 GLY A C 1
ATOM 6242 O O . GLY A 1 803 ? -2.917 14.283 -37.548 1.00 84.69 803 GLY A O 1
ATOM 6243 N N . LEU A 1 804 ? -1.263 15.749 -37.949 1.00 86.19 804 LEU A N 1
ATOM 6244 C CA . LEU A 1 804 ? -2.164 16.892 -38.124 1.00 86.19 804 LEU A CA 1
ATOM 6245 C C . LEU A 1 804 ? -2.839 16.828 -39.497 1.00 86.19 804 LEU A C 1
ATOM 6247 O O . LEU A 1 804 ? -2.166 16.719 -40.522 1.00 86.19 804 LEU A O 1
ATOM 6251 N N . VAL A 1 805 ? -4.168 16.926 -39.521 1.00 85.12 805 VAL A N 1
ATOM 6252 C CA . VAL A 1 805 ? -4.958 17.020 -40.754 1.00 85.12 805 VAL A CA 1
ATOM 6253 C C . VAL A 1 805 ? -6.007 18.118 -40.649 1.00 85.12 805 VAL A C 1
ATOM 6255 O O . VAL A 1 805 ? -6.443 18.504 -39.560 1.00 85.12 805 VAL A O 1
ATOM 6258 N N . LYS A 1 806 ? -6.470 18.583 -41.802 1.00 86.12 806 LYS A N 1
ATOM 6259 C CA . LYS A 1 806 ? -7.590 19.510 -41.916 1.00 86.12 806 LYS A CA 1
ATOM 6260 C C . LYS A 1 806 ? -8.919 18.766 -41.780 1.00 86.12 806 LYS A C 1
ATOM 6262 O O . LYS A 1 806 ? -9.138 17.732 -42.404 1.00 86.12 806 LYS A O 1
ATOM 6267 N N . VAL A 1 807 ? -9.832 19.294 -40.968 1.00 81.62 807 VAL A N 1
ATOM 6268 C CA . VAL A 1 807 ? -11.094 18.624 -40.595 1.00 81.62 807 VAL A CA 1
ATOM 6269 C C . VAL A 1 807 ? -12.036 18.416 -41.788 1.00 81.62 807 VAL A C 1
ATOM 6271 O O . VAL A 1 807 ? -12.775 17.436 -41.816 1.00 81.62 807 VAL A O 1
ATOM 6274 N N . ALA A 1 808 ? -12.014 19.323 -42.769 1.00 82.69 808 ALA A N 1
ATOM 6275 C CA . ALA A 1 808 ? -12.964 19.331 -43.886 1.00 82.69 808 ALA A CA 1
ATOM 6276 C C . ALA A 1 808 ? -12.718 18.236 -44.942 1.00 82.69 808 ALA A C 1
ATOM 6278 O O . ALA A 1 808 ? -13.665 17.771 -45.570 1.00 82.69 808 ALA A O 1
ATOM 6279 N N . ASP A 1 809 ? -11.457 17.861 -45.162 1.00 81.50 809 ASP A N 1
ATOM 6280 C CA . ASP A 1 809 ? -11.011 17.033 -46.292 1.00 81.50 809 ASP A CA 1
ATOM 6281 C C . ASP A 1 809 ? -9.984 15.951 -45.891 1.00 81.50 809 ASP A C 1
ATOM 6283 O O . ASP A 1 809 ? -9.608 15.127 -46.722 1.00 81.50 809 ASP A O 1
ATOM 6287 N N . ASN A 1 810 ? -9.571 15.904 -44.616 1.00 78.69 810 ASN A N 1
ATOM 6288 C CA . ASN A 1 810 ? -8.526 15.027 -44.072 1.00 78.69 810 ASN A CA 1
ATOM 6289 C C . ASN A 1 810 ? -7.161 15.150 -44.763 1.00 78.69 810 ASN A C 1
ATOM 6291 O O . ASN A 1 810 ? -6.318 14.262 -44.626 1.00 78.69 810 ASN A O 1
ATOM 6295 N N . MET A 1 811 ? -6.910 16.258 -45.462 1.00 83.38 811 MET A N 1
ATOM 6296 C CA . MET A 1 811 ? -5.596 16.547 -46.021 1.00 83.38 811 MET A CA 1
ATOM 6297 C C . MET A 1 811 ? -4.587 16.743 -44.883 1.00 83.38 811 MET A C 1
ATOM 6299 O O . MET A 1 811 ? -4.853 17.496 -43.942 1.00 83.38 811 MET A O 1
ATOM 6303 N N . GLN A 1 812 ? -3.443 16.056 -44.957 1.00 84.88 812 GLN A N 1
ATOM 6304 C CA . GLN A 1 812 ? -2.356 16.222 -43.993 1.00 84.88 812 GLN A CA 1
ATOM 6305 C C . GLN A 1 812 ? -1.809 17.649 -44.075 1.00 84.88 812 GLN A C 1
ATOM 6307 O O . GLN A 1 812 ? -1.549 18.147 -45.167 1.00 84.88 812 GLN A O 1
ATOM 6312 N N . LEU A 1 813 ? -1.663 18.290 -42.918 1.00 89.00 813 LEU A N 1
ATOM 6313 C CA . LEU A 1 813 ? -1.183 19.661 -42.788 1.00 89.00 813 LEU A CA 1
ATOM 6314 C C . LEU A 1 813 ? 0.267 19.666 -42.312 1.00 89.00 813 LEU A C 1
ATOM 6316 O O . LEU A 1 813 ? 0.640 18.885 -41.428 1.00 89.00 813 LEU A O 1
ATOM 6320 N N . ASP A 1 814 ? 1.059 20.591 -42.845 1.00 91.69 814 ASP A N 1
ATOM 6321 C CA . ASP A 1 814 ? 2.293 20.996 -42.177 1.00 91.69 814 ASP A CA 1
ATOM 6322 C C . ASP A 1 814 ? 2.006 21.999 -41.042 1.00 91.69 814 ASP A C 1
ATOM 6324 O O . ASP A 1 814 ? 0.887 22.484 -40.857 1.00 91.69 814 ASP A O 1
ATOM 6328 N N . LEU A 1 815 ? 3.020 22.264 -40.221 1.00 90.56 815 LEU A N 1
ATOM 6329 C CA . LEU A 1 815 ? 2.891 23.072 -39.015 1.00 90.56 815 LEU A CA 1
ATOM 6330 C C . LEU A 1 815 ? 2.572 24.548 -39.308 1.00 90.56 815 LEU A C 1
ATOM 6332 O O . LEU A 1 815 ? 1.911 25.178 -38.487 1.00 90.56 815 LEU A O 1
ATOM 6336 N N . ASP A 1 816 ? 3.003 25.096 -40.447 1.00 91.31 816 ASP A N 1
ATOM 6337 C CA . ASP A 1 816 ? 2.696 26.479 -40.835 1.00 91.31 816 ASP A CA 1
ATOM 6338 C C . ASP A 1 816 ? 1.208 26.595 -41.202 1.00 91.31 816 ASP A C 1
ATOM 6340 O O . ASP A 1 816 ? 0.478 27.426 -40.654 1.00 91.31 816 ASP A O 1
ATOM 6344 N N . GLU A 1 817 ? 0.722 25.663 -42.029 1.00 91.69 817 GLU A N 1
ATOM 6345 C CA . GLU A 1 817 ? -0.692 25.561 -42.405 1.00 91.69 817 GLU A CA 1
ATOM 6346 C C . GLU A 1 817 ? -1.600 25.289 -41.1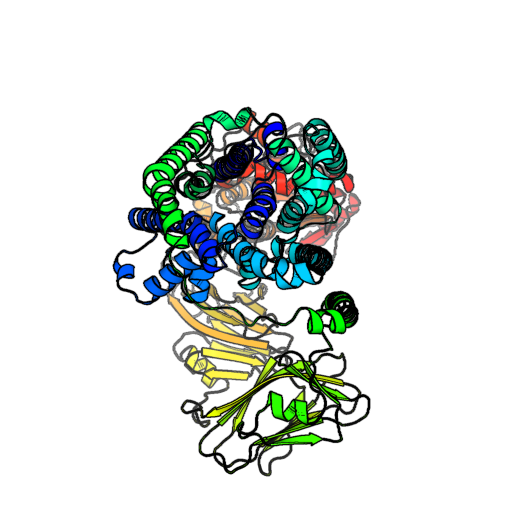87 1.00 91.69 817 GLU A C 1
ATOM 6348 O O . GLU A 1 817 ? -2.652 25.916 -41.033 1.00 91.69 817 GLU A O 1
ATOM 6353 N N . ALA A 1 818 ? -1.190 24.401 -40.276 1.00 88.31 818 ALA A N 1
ATOM 6354 C CA . ALA A 1 818 ? -1.949 24.084 -39.066 1.00 88.31 818 ALA A CA 1
ATOM 6355 C C . ALA A 1 818 ? -1.982 25.240 -38.050 1.00 88.31 818 ALA A C 1
ATOM 6357 O O . ALA A 1 818 ? -3.012 25.479 -37.412 1.00 88.31 818 ALA A O 1
ATOM 6358 N N . LEU A 1 819 ? -0.884 25.987 -37.886 1.00 89.00 819 LEU A N 1
ATOM 6359 C CA . LEU A 1 819 ? -0.858 27.153 -37.002 1.00 89.00 819 LEU A CA 1
ATOM 6360 C C . LEU A 1 819 ? -1.652 28.333 -37.585 1.00 89.00 819 LEU A C 1
ATOM 6362 O O . LEU A 1 819 ? -2.313 29.036 -36.816 1.00 89.00 819 LEU A O 1
ATOM 6366 N N . ALA A 1 820 ? -1.694 28.495 -38.911 1.00 89.31 820 ALA A N 1
ATOM 6367 C CA . ALA A 1 820 ? -2.507 29.514 -39.577 1.00 89.31 820 ALA A CA 1
ATOM 6368 C C . ALA A 1 820 ? -4.027 29.305 -39.407 1.00 89.31 820 ALA A C 1
ATOM 6370 O O . ALA A 1 820 ? -4.790 30.274 -39.407 1.00 89.31 820 ALA A O 1
ATOM 6371 N N . LEU A 1 821 ? -4.483 28.057 -39.255 1.00 86.94 821 LEU A N 1
ATOM 6372 C CA . LEU A 1 821 ? -5.907 27.716 -39.194 1.00 86.94 821 LEU A CA 1
ATOM 6373 C C . LEU A 1 821 ? -6.544 27.901 -37.793 1.00 86.94 821 LEU A C 1
ATOM 6375 O O . LEU A 1 821 ? -5.861 27.837 -36.757 1.00 86.94 821 LEU A O 1
ATOM 6379 N N . PRO A 1 822 ? -7.878 28.102 -37.726 1.00 81.94 822 PRO A N 1
ATOM 6380 C CA . PRO A 1 822 ? -8.643 28.006 -36.484 1.00 81.94 822 PRO A CA 1
ATOM 6381 C C . PRO A 1 822 ? -8.545 26.610 -35.853 1.00 81.94 822 PRO A C 1
ATOM 6383 O O . PRO A 1 822 ? -8.506 25.600 -36.551 1.00 81.94 822 PRO A O 1
ATOM 6386 N N . ALA A 1 823 ? -8.597 26.529 -34.520 1.00 72.75 823 ALA A N 1
ATOM 6387 C CA . ALA A 1 823 ? -8.533 25.250 -33.796 1.00 72.75 823 ALA A CA 1
ATOM 6388 C C . ALA A 1 823 ? -9.758 24.330 -34.000 1.00 72.75 823 ALA A C 1
ATOM 6390 O O . ALA A 1 823 ? -9.740 23.185 -33.565 1.00 72.75 823 ALA A O 1
ATOM 6391 N N . SER A 1 824 ? -10.820 24.821 -34.645 1.00 75.62 824 SER A N 1
ATOM 6392 C CA . SER A 1 824 ? -11.961 24.023 -35.111 1.00 75.62 824 SER A CA 1
ATOM 6393 C C . SER A 1 824 ? -11.684 23.255 -36.405 1.00 75.62 824 SER A C 1
ATOM 6395 O O . SER A 1 824 ? -12.383 22.286 -36.693 1.00 75.62 824 SER A O 1
ATOM 6397 N N . ASP A 1 825 ? -10.691 23.695 -37.182 1.00 81.44 825 ASP A N 1
ATOM 6398 C CA . ASP A 1 825 ? -10.500 23.298 -38.581 1.00 81.44 825 ASP A CA 1
ATOM 6399 C C . ASP A 1 825 ? -9.287 22.368 -38.753 1.00 81.44 825 ASP A C 1
ATOM 6401 O O . ASP A 1 825 ? -9.086 21.786 -39.821 1.00 81.44 825 ASP A O 1
ATOM 6405 N N . VAL A 1 826 ? -8.510 22.193 -37.683 1.00 79.25 826 VAL A N 1
ATOM 6406 C CA . VAL A 1 826 ? -7.381 21.266 -37.554 1.00 79.25 826 VAL A CA 1
ATOM 6407 C C . VAL A 1 826 ? -7.771 20.160 -36.578 1.00 79.25 826 VAL A C 1
ATOM 6409 O O . VAL A 1 826 ? -8.426 20.422 -35.570 1.00 79.25 826 VAL A O 1
ATOM 6412 N N . ARG A 1 827 ? -7.371 18.921 -36.871 1.00 76.06 827 ARG A N 1
ATOM 6413 C CA . ARG A 1 827 ? -7.441 17.809 -35.921 1.00 76.06 827 ARG A CA 1
ATOM 6414 C C . ARG A 1 827 ? -6.195 16.938 -35.992 1.00 76.06 827 ARG A C 1
ATOM 6416 O O . ARG A 1 827 ? -5.730 16.622 -37.086 1.00 76.06 827 ARG A O 1
ATOM 6423 N N . LEU A 1 828 ? -5.728 16.441 -34.851 1.00 73.94 828 LEU A N 1
ATOM 6424 C CA . LEU A 1 828 ? -4.887 15.245 -34.833 1.00 73.94 828 LEU A CA 1
ATOM 6425 C C . LEU A 1 828 ? -5.731 14.021 -35.264 1.00 73.94 828 LEU A C 1
ATOM 6427 O O . LEU A 1 828 ? -6.752 13.703 -34.643 1.00 73.94 828 LEU A O 1
ATOM 6431 N N . HIS A 1 829 ? -5.341 13.355 -36.353 1.00 71.31 829 HIS A N 1
ATOM 6432 C CA . HIS A 1 829 ? -6.057 12.221 -36.947 1.00 71.31 829 HIS A CA 1
ATOM 6433 C C . HIS A 1 829 ? -5.160 10.984 -37.014 1.00 71.31 829 HIS A C 1
ATOM 6435 O O . HIS A 1 829 ? -4.059 11.028 -37.562 1.00 71.31 829 HIS A O 1
ATOM 6441 N N . SER A 1 830 ? -5.659 9.882 -36.451 1.00 64.88 830 SER A N 1
ATOM 6442 C CA . SER A 1 830 ? -5.071 8.549 -36.575 1.00 64.88 830 SER A CA 1
ATOM 6443 C C . SER A 1 830 ? -5.763 7.752 -37.678 1.00 64.88 830 SER A C 1
ATOM 6445 O O . SER A 1 830 ? -6.968 7.909 -37.881 1.00 64.88 830 SER A O 1
ATOM 6447 N N . ALA A 1 831 ? -5.020 6.855 -38.333 1.00 53.22 831 ALA A N 1
ATOM 6448 C CA . ALA A 1 831 ? -5.592 5.857 -39.239 1.00 53.22 831 ALA A CA 1
ATOM 6449 C C . ALA A 1 831 ? -6.377 4.753 -38.502 1.00 53.22 831 ALA A C 1
ATOM 6451 O O . ALA A 1 831 ? -7.182 4.063 -39.122 1.00 53.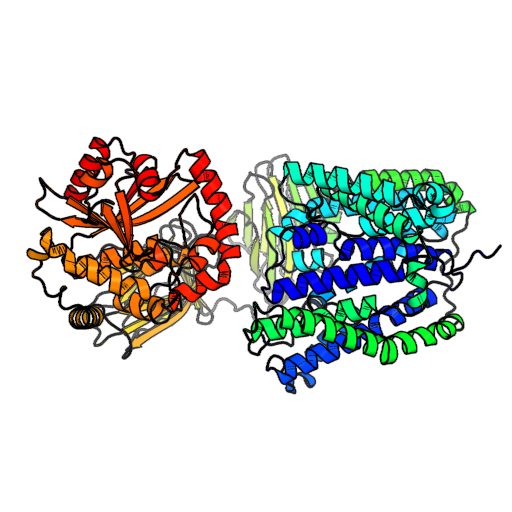22 831 ALA A O 1
ATOM 6452 N N . GLU A 1 832 ? -6.188 4.605 -37.185 1.00 50.34 832 GLU A N 1
ATOM 6453 C CA . GLU A 1 832 ? -7.052 3.796 -36.325 1.00 50.34 832 GLU A CA 1
ATOM 6454 C C . GLU A 1 832 ? -7.937 4.728 -35.485 1.00 50.34 832 GLU A C 1
ATOM 6456 O O . GLU A 1 832 ? -7.484 5.320 -34.502 1.00 50.34 832 GLU A O 1
ATOM 6461 N N . GLU A 1 833 ? -9.224 4.850 -35.839 1.00 40.59 833 GLU A N 1
ATOM 6462 C CA . GLU A 1 833 ? -10.172 5.736 -35.130 1.00 40.59 833 GLU A CA 1
ATOM 6463 C C . GLU A 1 833 ? -10.214 5.475 -33.611 1.00 40.59 833 GLU A C 1
ATOM 6465 O O . GLU A 1 833 ? -10.376 6.409 -32.828 1.00 40.59 833 GLU A O 1
ATOM 6470 N N . ALA A 1 834 ? -9.947 4.234 -33.188 1.00 39.09 834 ALA A N 1
ATOM 6471 C CA . ALA A 1 834 ? -9.934 3.797 -31.793 1.00 39.09 834 ALA A CA 1
ATOM 6472 C C . ALA A 1 834 ? -8.925 4.521 -30.871 1.00 39.09 834 ALA A C 1
ATOM 6474 O O . ALA A 1 834 ? -9.096 4.478 -29.652 1.00 39.09 834 ALA A O 1
ATOM 6475 N N . VAL A 1 835 ? -7.873 5.169 -31.396 1.00 41.38 835 VAL A N 1
ATOM 6476 C CA . VAL A 1 835 ? -6.835 5.820 -30.560 1.00 41.38 835 VAL A CA 1
ATOM 6477 C C . VAL A 1 835 ? -7.158 7.287 -30.249 1.00 41.38 835 VAL A C 1
ATOM 6479 O O . VAL A 1 835 ? -6.871 7.763 -29.149 1.00 41.38 835 VAL A O 1
ATOM 6482 N N . ARG A 1 836 ? -7.834 7.992 -31.170 1.00 39.59 836 ARG A N 1
ATOM 6483 C CA . ARG A 1 836 ? -8.299 9.390 -30.992 1.00 39.59 836 ARG A CA 1
ATOM 6484 C C . ARG A 1 836 ? -9.203 9.560 -29.762 1.00 39.59 836 ARG A C 1
ATOM 6486 O O . ARG A 1 836 ? -9.282 10.624 -29.153 1.00 39.59 836 ARG A O 1
ATOM 6493 N N . ASP A 1 837 ? -9.863 8.469 -29.426 1.00 39.06 837 ASP A N 1
ATOM 6494 C CA . ASP A 1 837 ? -11.097 8.386 -28.669 1.00 39.06 837 ASP A CA 1
ATOM 6495 C C . ASP A 1 837 ? -10.881 8.159 -27.156 1.00 39.06 837 ASP A C 1
ATOM 6497 O O . ASP A 1 837 ? -11.776 8.389 -26.342 1.00 39.06 837 ASP A O 1
ATOM 6501 N N . LEU A 1 838 ? -9.666 7.771 -26.748 1.00 41.50 838 LEU A N 1
ATOM 6502 C CA . LEU A 1 838 ? -9.372 7.322 -25.381 1.00 41.50 838 LEU A CA 1
ATOM 6503 C C . LEU A 1 838 ? -8.699 8.348 -24.463 1.00 41.50 838 LEU A C 1
ATOM 6505 O O . LEU A 1 838 ? -8.700 8.142 -23.249 1.00 41.50 838 LEU A O 1
ATOM 6509 N N . LEU A 1 839 ? -8.083 9.404 -25.007 1.00 45.72 839 LEU A N 1
ATOM 6510 C CA . LEU A 1 839 ? -7.073 10.161 -24.253 1.00 45.72 839 LEU A CA 1
ATOM 6511 C C . LEU A 1 839 ? -7.365 11.654 -24.048 1.00 45.72 839 LEU A C 1
ATOM 6513 O O . LEU A 1 839 ? -7.045 12.148 -22.970 1.00 45.72 839 LEU A O 1
ATOM 6517 N N . LEU A 1 840 ? -7.972 12.384 -24.997 1.00 44.91 840 LEU A N 1
ATOM 6518 C CA . LEU A 1 840 ? -8.068 13.856 -24.893 1.00 44.91 840 LEU A CA 1
ATOM 6519 C C . LEU A 1 840 ? -9.369 14.584 -25.341 1.00 44.91 840 LEU A C 1
ATOM 6521 O O . LEU A 1 840 ? -9.325 15.814 -25.384 1.00 44.91 840 LEU A O 1
ATOM 6525 N N . PRO A 1 841 ? -10.550 13.979 -25.598 1.00 44.34 841 PRO A N 1
ATOM 6526 C CA . PRO A 1 841 ? -11.757 14.801 -25.725 1.00 44.34 841 PRO A CA 1
ATOM 6527 C C . PRO A 1 841 ? -12.087 15.477 -24.377 1.00 44.34 841 PRO A C 1
ATOM 6529 O O . PRO A 1 841 ? -12.132 14.825 -23.326 1.00 44.34 841 PRO A O 1
ATOM 6532 N N . LEU A 1 842 ? -12.292 16.802 -24.396 1.00 40.91 842 LEU A N 1
ATOM 6533 C CA . LEU A 1 842 ? -12.655 17.599 -23.211 1.00 40.91 842 LEU A CA 1
ATOM 6534 C C . LEU A 1 842 ? -14.137 17.487 -22.830 1.00 40.91 842 LEU A C 1
ATOM 6536 O O . LEU A 1 842 ? -14.468 17.793 -21.683 1.00 40.91 842 LEU A O 1
ATOM 6540 N N . ASP A 1 843 ? -14.989 17.046 -23.761 1.00 39.44 843 ASP A N 1
ATOM 6541 C CA . ASP A 1 843 ? -16.454 17.095 -23.644 1.00 39.44 843 ASP A CA 1
ATOM 6542 C C . ASP A 1 843 ? -17.144 15.717 -23.626 1.00 39.44 843 ASP A C 1
ATOM 6544 O O . ASP A 1 843 ? -18.347 15.649 -23.382 1.00 39.44 843 ASP A O 1
ATOM 6548 N N . SER A 1 844 ? -16.409 14.615 -23.823 1.00 43.84 844 SER A N 1
ATOM 6549 C CA . SER A 1 844 ? -16.932 13.246 -23.688 1.00 43.84 844 SER A CA 1
ATOM 6550 C C . SER A 1 844 ? -16.157 12.438 -22.647 1.00 43.84 844 SER A C 1
ATOM 6552 O O . SER A 1 844 ? -14.944 12.597 -22.458 1.00 43.84 844 SER A O 1
ATOM 6554 N N . SER A 1 845 ? -16.859 11.549 -21.939 1.00 41.53 845 SER A N 1
ATOM 6555 C CA . SER A 1 845 ? -16.192 10.557 -21.105 1.00 41.53 845 SER A CA 1
ATOM 6556 C C . SER A 1 845 ? -15.688 9.416 -21.986 1.00 41.53 845 SER A C 1
ATOM 6558 O O . SER A 1 845 ? -16.321 9.044 -22.974 1.00 41.53 845 SER A O 1
ATOM 6560 N N . VAL A 1 846 ? -14.580 8.786 -21.591 1.00 42.53 846 VAL A N 1
ATOM 6561 C CA . VAL A 1 846 ? -14.051 7.597 -22.287 1.00 42.53 846 VAL A CA 1
ATOM 6562 C C . VAL A 1 846 ? -15.080 6.441 -22.308 1.00 42.53 846 VAL A C 1
ATOM 6564 O O . VAL A 1 846 ? -14.994 5.543 -23.139 1.00 42.53 846 VAL A O 1
ATOM 6567 N N . ALA A 1 847 ? -16.101 6.470 -21.440 1.00 39.22 847 ALA A N 1
ATOM 6568 C CA . ALA A 1 847 ? -17.196 5.500 -21.443 1.00 39.22 847 ALA A CA 1
ATOM 6569 C C . ALA A 1 847 ? -18.231 5.739 -22.564 1.00 39.22 847 ALA A C 1
ATOM 6571 O O . ALA A 1 847 ? -18.717 4.765 -23.135 1.00 39.22 847 ALA A O 1
ATOM 6572 N N . ASP A 1 848 ? -18.539 6.996 -22.907 1.00 38.72 848 ASP A N 1
ATOM 6573 C CA . ASP A 1 848 ? -19.488 7.338 -23.988 1.00 38.72 848 ASP A CA 1
ATOM 6574 C C . ASP A 1 848 ? -18.945 6.892 -25.353 1.00 38.72 848 ASP A C 1
ATOM 6576 O O . ASP A 1 848 ? -19.663 6.417 -26.228 1.00 38.72 848 ASP A O 1
ATOM 6580 N N . VAL A 1 849 ? -17.629 7.003 -25.490 1.00 38.91 849 VAL A N 1
ATOM 6581 C CA . VAL A 1 849 ? -16.852 6.678 -26.681 1.00 38.91 849 VAL A CA 1
ATOM 6582 C C . VAL A 1 849 ? -16.795 5.162 -26.923 1.00 38.91 849 VAL A C 1
ATOM 6584 O O . VAL A 1 849 ? -17.076 4.695 -28.025 1.00 38.91 849 VAL A O 1
ATOM 6587 N N . VAL A 1 850 ? -16.557 4.362 -25.876 1.00 39.56 850 VAL A N 1
ATOM 6588 C CA . VAL A 1 850 ? -16.624 2.888 -25.954 1.00 39.56 850 VAL A CA 1
ATOM 6589 C C . VAL A 1 850 ? -18.040 2.392 -26.303 1.00 39.56 850 VAL A C 1
ATOM 6591 O O . VAL A 1 850 ? -18.188 1.323 -26.895 1.00 39.56 850 VAL A O 1
ATOM 6594 N N . GLN A 1 851 ? -19.092 3.162 -25.996 1.00 38.31 851 GLN A N 1
ATOM 6595 C CA . GLN A 1 851 ? -20.466 2.850 -26.414 1.00 38.31 851 GLN A CA 1
ATOM 6596 C C . GLN A 1 851 ? -20.780 3.242 -27.869 1.00 38.31 851 GLN A C 1
ATOM 6598 O O . GLN A 1 851 ? -21.714 2.686 -28.445 1.00 38.31 851 GLN A O 1
ATOM 6603 N N . ALA A 1 852 ? -20.011 4.147 -28.482 1.00 33.47 852 ALA A N 1
ATOM 6604 C CA . ALA A 1 852 ? -20.265 4.664 -29.830 1.00 33.47 852 ALA A CA 1
ATOM 6605 C C . ALA A 1 852 ? -19.847 3.715 -30.977 1.00 33.47 852 ALA A C 1
ATOM 6607 O O . ALA A 1 852 ? -20.105 4.015 -32.141 1.00 33.47 852 ALA A O 1
ATOM 6608 N N . GLY A 1 853 ? -19.250 2.557 -30.668 1.00 33.34 853 GLY A N 1
ATOM 6609 C CA . GLY A 1 853 ? -18.984 1.486 -31.640 1.00 33.34 853 GLY A CA 1
ATOM 6610 C C . GLY A 1 853 ? -17.537 1.355 -32.127 1.00 33.34 853 GLY A C 1
ATOM 6611 O O . GLY A 1 853 ? -17.268 0.484 -32.954 1.00 33.34 853 GLY A O 1
ATOM 6612 N N . GLY A 1 854 ? -16.597 2.149 -31.601 1.00 41.44 854 GLY A N 1
ATOM 6613 C CA . GLY A 1 854 ? -15.166 1.983 -31.875 1.00 41.44 854 GLY A CA 1
ATOM 6614 C C . GLY A 1 854 ? -14.659 0.614 -31.403 1.00 41.44 854 GLY A C 1
ATOM 6615 O O . GLY A 1 854 ? -14.604 0.334 -30.205 1.00 41.44 854 GLY A O 1
ATOM 6616 N N . SER A 1 855 ? -14.304 -0.275 -32.334 1.00 34.81 855 SER A N 1
ATOM 6617 C CA . SER A 1 855 ? -13.910 -1.644 -31.991 1.00 34.81 855 SER A CA 1
ATOM 6618 C C . SER A 1 855 ? -12.510 -1.697 -31.369 1.00 34.81 855 SER A C 1
ATOM 6620 O O . SER A 1 855 ? -11.518 -1.478 -32.063 1.00 34.81 855 SER A O 1
ATOM 6622 N N . CYS A 1 856 ? -12.407 -2.093 -30.096 1.00 44.38 856 CYS A N 1
ATOM 6623 C CA . CYS A 1 856 ? -11.133 -2.375 -29.417 1.00 44.38 856 CYS A CA 1
ATOM 6624 C C . CYS A 1 856 ? -10.504 -3.706 -29.892 1.00 44.38 856 CYS A C 1
ATOM 6626 O O . CYS A 1 856 ? -10.365 -4.665 -29.126 1.00 44.38 856 CYS A O 1
ATOM 6628 N N . SER A 1 857 ? -10.174 -3.789 -31.182 1.00 34.97 857 SER A N 1
ATOM 6629 C CA . SER A 1 857 ? -9.684 -4.996 -31.858 1.00 34.97 857 SER A CA 1
ATOM 6630 C C . SER A 1 857 ? -8.193 -5.273 -31.625 1.00 34.97 857 SER A C 1
ATOM 6632 O O . SER A 1 857 ? -7.799 -6.440 -31.615 1.00 34.97 857 SER A O 1
ATOM 6634 N N . VAL A 1 858 ? -7.378 -4.239 -31.392 1.00 38.56 858 VAL A N 1
ATOM 6635 C CA . VAL A 1 858 ? -5.912 -4.344 -31.285 1.00 38.56 858 VAL A CA 1
ATOM 6636 C C . VAL A 1 858 ? -5.466 -4.766 -29.875 1.00 38.56 858 VAL A C 1
ATOM 6638 O O . VAL A 1 858 ? -5.940 -4.263 -28.856 1.00 38.56 858 VAL A O 1
ATOM 6641 N N . GLU A 1 859 ? -4.532 -5.720 -29.812 1.00 35.91 859 GLU A N 1
ATOM 6642 C CA . GLU A 1 859 ? -4.097 -6.403 -28.581 1.00 35.91 859 GLU A CA 1
ATOM 6643 C C . GLU A 1 859 ? -3.467 -5.453 -27.537 1.00 35.91 859 GLU A C 1
ATOM 6645 O O . GLU A 1 859 ? -3.615 -5.680 -26.337 1.00 35.91 859 GLU A O 1
ATOM 6650 N N . GLY A 1 860 ? -2.794 -4.378 -27.974 1.00 37.25 860 GLY A N 1
ATOM 6651 C CA . GLY A 1 860 ? -2.168 -3.382 -27.090 1.00 37.25 860 GLY A CA 1
ATOM 6652 C C . GLY A 1 860 ? -3.177 -2.478 -26.368 1.00 37.25 860 GLY A C 1
ATOM 6653 O O . GLY A 1 860 ? -3.103 -2.289 -25.151 1.00 37.25 860 GLY A O 1
ATOM 6654 N N . SER A 1 861 ? -4.195 -1.984 -27.077 1.00 39.81 861 SER A N 1
ATOM 6655 C CA . SER A 1 861 ? -5.203 -1.056 -26.535 1.00 39.81 861 SER A CA 1
ATOM 6656 C C . SER A 1 861 ? -6.134 -1.710 -25.505 1.00 39.81 861 SER A C 1
ATOM 6658 O O . SER A 1 861 ? -6.718 -1.014 -24.668 1.00 39.81 861 SER A O 1
ATOM 6660 N N . ARG A 1 862 ? -6.214 -3.050 -25.469 1.00 40.88 862 ARG A N 1
ATOM 6661 C CA . ARG A 1 862 ? -6.966 -3.813 -24.453 1.00 40.88 862 ARG A CA 1
ATOM 6662 C C . ARG A 1 862 ? -6.510 -3.543 -23.015 1.00 40.88 862 ARG A C 1
ATOM 6664 O O . ARG A 1 862 ? -7.281 -3.810 -22.095 1.00 40.88 862 ARG A O 1
ATOM 6671 N N . GLN A 1 863 ? -5.283 -3.073 -22.779 1.00 38.12 863 GLN A N 1
ATOM 6672 C CA . GLN A 1 863 ? -4.795 -2.782 -21.423 1.00 38.12 863 GLN A CA 1
ATOM 6673 C C . GLN A 1 863 ? -5.315 -1.427 -20.910 1.00 38.12 863 GLN A C 1
ATOM 6675 O O . GLN A 1 863 ? -5.879 -1.374 -19.817 1.00 38.12 863 GLN A O 1
ATOM 6680 N N . LEU A 1 864 ? -5.253 -0.367 -21.731 1.00 38.28 864 LEU A N 1
ATOM 6681 C CA . LEU A 1 864 ? -5.881 0.929 -21.422 1.00 38.28 864 LEU A CA 1
ATOM 6682 C C . LEU A 1 864 ? -7.409 0.797 -21.282 1.00 38.28 864 LEU A C 1
ATOM 6684 O O . LEU A 1 864 ? -7.987 1.286 -20.311 1.00 38.28 864 LEU A O 1
ATOM 6688 N N . CYS A 1 865 ? -8.061 0.070 -22.198 1.00 40.53 865 CYS A N 1
ATOM 6689 C CA . CYS A 1 865 ? -9.519 -0.114 -22.190 1.00 40.53 865 CYS A CA 1
ATOM 6690 C C . CYS A 1 865 ? -10.041 -0.904 -20.976 1.00 40.53 865 CYS A C 1
ATOM 6692 O O . CYS A 1 865 ? -11.201 -0.755 -20.601 1.00 40.53 865 CYS A O 1
ATOM 6694 N N . ARG A 1 866 ? -9.209 -1.733 -20.330 1.00 39.62 866 ARG A N 1
ATOM 6695 C CA . ARG A 1 866 ? -9.593 -2.437 -19.092 1.00 39.62 866 ARG A CA 1
ATOM 6696 C C . ARG A 1 866 ? -9.614 -1.521 -17.863 1.00 39.62 866 ARG A C 1
ATOM 6698 O O . ARG A 1 866 ? -10.305 -1.829 -16.898 1.00 39.62 866 ARG A O 1
ATOM 6705 N N . ASN A 1 867 ? -8.936 -0.372 -17.922 1.00 39.62 867 ASN A N 1
ATOM 6706 C CA . ASN A 1 867 ? -8.749 0.548 -16.798 1.00 39.62 867 ASN A CA 1
ATOM 6707 C C . ASN A 1 867 ? -9.377 1.940 -17.032 1.00 39.62 867 ASN A C 1
ATOM 6709 O O . ASN A 1 867 ? -8.939 2.916 -16.429 1.00 39.62 867 ASN A O 1
ATOM 6713 N N . VAL A 1 868 ? -10.439 2.051 -17.843 1.00 39.81 868 VAL A N 1
ATOM 6714 C CA . VAL A 1 868 ? -11.117 3.325 -18.201 1.00 39.81 868 VAL A CA 1
ATOM 6715 C C . VAL A 1 868 ? -11.417 4.236 -16.997 1.00 39.81 868 VAL A C 1
ATOM 6717 O O . VAL A 1 868 ? -11.202 5.445 -17.064 1.00 39.81 868 VAL A O 1
ATOM 6720 N N . ASN A 1 869 ? -11.852 3.683 -15.861 1.00 36.84 869 ASN A N 1
ATOM 6721 C CA . ASN A 1 869 ? -12.095 4.473 -14.644 1.00 36.84 869 ASN A CA 1
ATOM 6722 C C . ASN A 1 869 ? -10.805 5.009 -13.999 1.00 36.84 869 ASN A C 1
ATOM 6724 O O . ASN A 1 869 ? -10.806 6.099 -13.434 1.00 36.84 869 ASN A O 1
ATOM 6728 N N . GLN A 1 870 ? -9.704 4.263 -14.090 1.00 36.19 870 GLN A N 1
ATOM 6729 C CA . GLN A 1 870 ? -8.388 4.657 -13.584 1.00 36.19 870 GLN A CA 1
ATOM 6730 C C . GLN A 1 870 ? -7.738 5.707 -14.500 1.00 36.19 870 GLN A C 1
ATOM 6732 O O . GLN A 1 870 ? -7.124 6.650 -14.011 1.00 36.19 870 GLN A O 1
ATOM 6737 N N . VAL A 1 871 ? -7.947 5.583 -15.816 1.00 40.84 871 VAL A N 1
ATOM 6738 C CA . VAL A 1 871 ? -7.539 6.562 -16.835 1.00 40.84 871 VAL A CA 1
ATOM 6739 C C . VAL A 1 871 ? -8.293 7.885 -16.649 1.00 40.84 871 VAL A C 1
ATOM 6741 O O . VAL A 1 871 ? -7.649 8.921 -16.526 1.00 40.84 871 VAL A O 1
ATOM 6744 N N . ASN A 1 872 ? -9.626 7.873 -16.497 1.00 41.72 872 ASN A N 1
ATOM 6745 C CA . ASN A 1 872 ? -10.386 9.092 -16.174 1.00 41.72 872 ASN A CA 1
ATOM 6746 C C . ASN A 1 872 ? -9.906 9.738 -14.855 1.00 41.72 872 ASN A C 1
ATOM 6748 O O . ASN A 1 872 ? -9.653 10.939 -14.822 1.00 41.72 872 ASN A O 1
ATOM 6752 N N . LEU A 1 873 ? -9.673 8.949 -13.794 1.00 40.25 873 LEU A N 1
ATOM 6753 C CA . LEU A 1 873 ? -9.132 9.452 -12.519 1.00 40.25 873 LEU A CA 1
ATOM 6754 C C . LEU A 1 873 ? -7.742 10.108 -12.643 1.00 40.25 873 LEU A C 1
ATOM 6756 O O . LEU A 1 873 ? -7.435 11.007 -11.859 1.00 40.25 873 LEU A O 1
ATOM 6760 N N . MET A 1 874 ? -6.911 9.681 -13.601 1.00 42.84 874 MET A N 1
ATOM 6761 C CA . MET A 1 874 ? -5.615 10.308 -13.899 1.00 42.84 874 MET A CA 1
ATOM 6762 C C . MET A 1 874 ? -5.741 11.543 -14.804 1.00 42.84 874 MET A C 1
ATOM 6764 O O . MET A 1 874 ? -4.989 12.502 -14.630 1.00 42.84 874 MET A O 1
ATOM 6768 N N . LEU A 1 875 ? -6.696 11.553 -15.739 1.00 52.44 875 LEU A N 1
ATOM 6769 C CA . LEU A 1 875 ? -6.874 12.632 -16.716 1.00 52.44 875 LEU A CA 1
ATOM 6770 C C . LEU A 1 875 ? -7.719 13.806 -16.204 1.00 52.44 875 LEU A C 1
ATOM 6772 O O . LEU A 1 875 ? -7.496 14.933 -16.639 1.00 52.44 875 LEU A O 1
ATOM 6776 N N . ASP A 1 876 ? -8.650 13.608 -15.271 1.00 57.41 876 ASP A N 1
ATOM 6777 C CA . ASP A 1 876 ? -9.498 14.694 -14.755 1.00 57.41 876 ASP A CA 1
ATOM 6778 C C . ASP A 1 876 ? -8.704 15.846 -14.089 1.00 57.41 876 ASP A C 1
ATOM 6780 O O . ASP A 1 876 ? -9.009 17.013 -14.365 1.00 57.41 876 ASP A O 1
ATOM 6784 N N . PRO A 1 877 ? -7.633 15.598 -13.299 1.00 57.16 877 PRO A N 1
ATOM 6785 C CA . PRO A 1 877 ? -6.731 16.655 -12.837 1.00 57.16 877 PRO A CA 1
ATOM 6786 C C . PRO A 1 877 ? -6.024 17.400 -13.979 1.00 57.16 877 PRO A C 1
ATOM 6788 O O . PRO A 1 877 ? -5.824 18.611 -13.883 1.00 57.16 877 PRO A O 1
ATOM 6791 N N . VAL A 1 878 ? -5.661 16.700 -15.060 1.00 59.88 878 VAL A N 1
ATOM 6792 C CA . VAL A 1 878 ? -5.003 17.286 -16.241 1.00 59.88 878 VAL A CA 1
ATOM 6793 C C . VAL A 1 878 ? -5.992 18.165 -17.008 1.00 59.88 878 VAL A C 1
ATOM 6795 O O . VAL A 1 878 ? -5.715 19.342 -17.229 1.00 59.88 878 VAL A O 1
ATOM 6798 N N . ARG A 1 879 ? -7.194 17.654 -17.303 1.00 65.44 879 ARG A N 1
ATOM 6799 C CA . ARG A 1 879 ? -8.313 18.396 -17.914 1.00 65.44 879 ARG A CA 1
ATOM 6800 C C . ARG A 1 879 ? -8.646 19.670 -17.134 1.00 65.44 879 ARG A C 1
ATOM 6802 O O . ARG A 1 879 ? -8.807 20.732 -17.732 1.00 65.44 879 ARG A O 1
ATOM 6809 N N . ALA A 1 880 ? -8.686 19.601 -15.801 1.00 65.88 880 ALA A N 1
ATOM 6810 C CA . ALA A 1 880 ? -8.919 20.768 -14.950 1.00 65.88 880 ALA A CA 1
ATOM 6811 C C . ALA A 1 880 ? -7.799 21.823 -15.053 1.00 65.88 880 ALA A C 1
ATOM 6813 O O . ALA A 1 880 ? -8.086 23.022 -15.055 1.00 65.88 880 ALA A O 1
ATOM 6814 N N . ARG A 1 881 ? -6.528 21.407 -15.170 1.00 68.06 881 ARG A N 1
ATOM 6815 C CA . ARG A 1 881 ? -5.397 22.329 -15.386 1.00 68.06 881 ARG A CA 1
ATOM 6816 C C . ARG A 1 881 ? -5.400 22.930 -16.797 1.00 68.06 881 ARG A C 1
ATOM 6818 O O . ARG A 1 881 ? -5.167 24.128 -16.922 1.00 68.06 881 ARG A O 1
ATOM 6825 N N . LEU A 1 882 ? -5.722 22.147 -17.830 1.00 68.38 882 LEU A N 1
ATOM 6826 C CA . LEU A 1 882 ? -5.821 22.611 -19.222 1.00 68.38 882 LEU A CA 1
ATOM 6827 C C . LEU A 1 882 ? -6.936 23.654 -19.401 1.00 68.38 882 LEU A C 1
ATOM 6829 O O . LEU A 1 882 ? -6.675 24.733 -19.932 1.00 68.38 882 LEU A O 1
ATOM 6833 N N . ARG A 1 883 ? -8.131 23.407 -18.841 1.00 71.56 883 ARG A N 1
ATOM 6834 C CA . ARG A 1 883 ? -9.214 24.409 -18.787 1.00 71.56 883 ARG A CA 1
ATOM 6835 C C . ARG A 1 883 ? -8.779 25.672 -18.034 1.00 71.56 883 ARG A C 1
ATOM 6837 O O . ARG A 1 883 ? -9.001 26.780 -18.505 1.00 71.56 883 ARG A O 1
ATOM 6844 N N . LYS A 1 884 ? -8.060 25.535 -16.909 1.00 72.50 884 LYS A N 1
ATOM 6845 C CA . LYS A 1 884 ? -7.496 26.685 -16.169 1.00 72.50 884 LYS A CA 1
ATOM 6846 C C . LYS A 1 884 ? -6.440 27.470 -16.971 1.00 72.50 884 LYS A C 1
ATOM 6848 O O . LYS A 1 884 ? -6.297 28.669 -16.752 1.00 72.50 884 LYS A O 1
ATOM 6853 N N . ALA A 1 885 ? -5.735 26.828 -17.903 1.00 66.06 885 ALA A N 1
ATOM 6854 C CA . ALA A 1 885 ? -4.843 27.475 -18.871 1.00 66.06 885 ALA A CA 1
ATOM 6855 C C . ALA A 1 885 ? -5.584 28.059 -20.100 1.00 66.06 885 ALA A C 1
ATOM 6857 O O . ALA A 1 885 ? -4.958 28.581 -21.027 1.00 66.06 885 ALA A O 1
ATOM 6858 N N . GLY A 1 886 ? -6.918 27.978 -20.131 1.00 67.94 886 GLY A N 1
ATOM 6859 C CA . GLY A 1 886 ? -7.749 28.432 -21.244 1.00 67.94 886 GLY A CA 1
ATOM 6860 C C . GLY A 1 886 ? -7.565 27.605 -22.517 1.00 67.94 886 GLY A C 1
ATOM 6861 O O . GLY A 1 886 ? -7.698 28.153 -23.612 1.00 67.94 886 GLY A O 1
ATOM 6862 N N . ILE A 1 887 ? -7.181 26.331 -22.403 1.00 70.94 887 ILE A N 1
ATOM 6863 C CA . ILE A 1 887 ? -7.224 25.371 -23.511 1.00 70.94 887 ILE A CA 1
ATOM 6864 C C . ILE A 1 887 ? -8.575 24.658 -23.420 1.00 70.94 887 ILE A C 1
ATOM 6866 O O . ILE A 1 887 ? -8.779 23.787 -22.574 1.00 70.94 887 ILE A O 1
ATOM 6870 N N . GLU A 1 888 ? -9.506 25.084 -24.270 1.00 60.97 888 GLU A N 1
ATOM 6871 C CA . GLU A 1 888 ? -10.880 24.586 -24.357 1.00 60.97 888 GLU A CA 1
ATOM 6872 C C . GLU A 1 888 ? -11.213 24.317 -25.832 1.00 60.97 888 GLU A C 1
ATOM 6874 O O . GLU A 1 888 ? -10.893 25.142 -26.689 1.00 60.97 888 GLU A O 1
ATOM 6879 N N . GLY A 1 889 ? -11.826 23.168 -26.136 1.00 56.19 889 GLY A N 1
ATOM 6880 C CA . GLY A 1 889 ? -12.209 22.782 -27.499 1.00 56.19 889 GLY A CA 1
ATOM 6881 C C . GLY A 1 889 ? -11.821 21.347 -27.896 1.00 56.19 889 GLY A C 1
ATOM 6882 O O . GLY A 1 889 ? -11.271 20.603 -27.081 1.00 56.19 889 GLY A O 1
ATOM 6883 N N . PRO A 1 890 ? -12.120 20.946 -29.148 1.00 51.59 890 PRO A N 1
ATOM 6884 C CA . PRO A 1 890 ? -11.990 19.565 -29.619 1.00 51.59 890 PRO A CA 1
ATOM 6885 C C . PRO A 1 890 ? -10.562 19.130 -29.980 1.00 51.59 890 PRO A C 1
ATOM 6887 O O . PRO A 1 890 ? -10.340 17.928 -30.118 1.00 51.59 890 PRO A O 1
ATOM 6890 N N . ASP A 1 891 ? -9.608 20.058 -30.129 1.00 64.38 891 ASP A N 1
ATOM 6891 C CA . ASP A 1 891 ? -8.194 19.721 -30.330 1.00 64.38 891 ASP A CA 1
ATOM 6892 C C . ASP A 1 891 ? -7.275 20.427 -29.317 1.00 64.38 891 ASP A C 1
ATOM 6894 O O . ASP A 1 891 ? -6.905 21.599 -29.446 1.00 64.38 891 ASP A O 1
ATOM 6898 N N . ILE A 1 892 ? -6.890 19.670 -28.286 1.00 69.50 892 ILE A N 1
ATOM 6899 C CA . ILE A 1 892 ? -5.941 20.095 -27.252 1.00 69.50 892 ILE A CA 1
ATOM 6900 C C . ILE A 1 892 ? -4.535 20.297 -27.839 1.00 69.50 892 ILE A C 1
ATOM 6902 O O . ILE A 1 892 ? -3.795 21.141 -27.335 1.00 69.50 892 ILE A O 1
ATOM 6906 N N . TRP A 1 893 ? -4.167 19.586 -28.912 1.00 74.62 893 TRP A N 1
ATOM 6907 C CA . TRP A 1 893 ? -2.826 19.622 -29.499 1.00 74.62 893 TRP A CA 1
ATOM 6908 C C . TRP A 1 893 ? -2.487 21.001 -30.043 1.00 74.62 893 TRP A C 1
ATOM 6910 O O . TRP A 1 893 ? -1.470 21.577 -29.660 1.00 74.62 893 TRP A O 1
ATOM 6920 N N . LEU A 1 894 ? -3.374 21.588 -30.851 1.00 77.50 894 LEU A N 1
ATOM 6921 C CA . LEU A 1 894 ? -3.162 22.941 -31.367 1.00 77.50 894 LEU A CA 1
ATOM 6922 C C . LEU A 1 894 ? -3.216 23.995 -30.247 1.00 77.50 894 LEU A C 1
ATOM 6924 O O . LEU A 1 894 ? -2.508 24.998 -30.305 1.00 77.50 894 LEU A O 1
ATOM 6928 N N . GLY A 1 895 ? -4.004 23.755 -29.194 1.00 76.94 895 GLY A N 1
ATOM 6929 C CA . GLY A 1 895 ? -4.013 24.591 -27.992 1.00 76.94 895 GLY A CA 1
ATOM 6930 C C . GLY A 1 895 ? -2.680 24.573 -27.234 1.00 76.94 895 GLY A C 1
ATOM 6931 O O . GLY A 1 895 ? -2.188 25.631 -26.841 1.00 76.94 895 GLY A O 1
ATOM 6932 N N . LEU A 1 896 ? -2.070 23.396 -27.070 1.00 78.25 896 LEU A N 1
ATOM 6933 C CA . LEU A 1 896 ? -0.747 23.228 -26.459 1.00 78.25 896 LEU A CA 1
ATOM 6934 C C . LEU A 1 896 ? 0.368 23.792 -27.345 1.00 78.25 896 LEU A C 1
ATOM 6936 O O . LEU A 1 896 ? 1.257 24.453 -26.825 1.00 78.25 896 LEU A O 1
ATOM 6940 N N . LEU A 1 897 ? 0.300 23.603 -28.665 1.00 81.19 897 LEU A N 1
ATOM 6941 C CA . LEU A 1 897 ? 1.261 24.185 -29.609 1.00 81.19 897 LEU A CA 1
ATOM 6942 C C . LEU A 1 897 ? 1.191 25.720 -29.631 1.00 81.19 897 LEU A C 1
ATOM 6944 O O . LEU A 1 897 ? 2.226 26.370 -29.679 1.00 81.19 897 LEU A O 1
ATOM 6948 N N . LYS A 1 898 ? -0.007 26.320 -29.552 1.00 82.31 898 LYS A N 1
ATOM 6949 C CA . LYS A 1 898 ? -0.182 27.787 -29.590 1.00 82.31 898 LYS A CA 1
ATOM 6950 C C . LYS A 1 898 ? 0.047 28.494 -28.245 1.00 82.31 898 LYS A C 1
ATOM 6952 O O . LYS A 1 898 ? 0.260 29.703 -28.244 1.00 82.31 898 LYS A O 1
ATOM 6957 N N . LYS A 1 899 ? -0.038 27.792 -27.106 1.00 76.31 899 LYS A N 1
ATOM 6958 C CA . LYS A 1 899 ? 0.075 28.390 -25.751 1.00 76.31 899 LYS A CA 1
ATOM 6959 C C . LYS A 1 899 ? 1.196 27.824 -24.877 1.00 76.31 899 LYS A C 1
ATOM 6961 O O . LYS A 1 899 ? 1.464 28.380 -23.812 1.00 76.31 899 LYS A O 1
ATOM 6966 N N . GLY A 1 900 ? 1.790 26.704 -25.269 1.00 75.31 900 GLY A N 1
ATOM 6967 C CA . GLY A 1 900 ? 2.891 26.068 -24.561 1.00 75.31 900 GLY A CA 1
ATOM 6968 C C . GLY A 1 900 ? 4.249 26.677 -24.898 1.00 75.31 900 GLY A C 1
ATOM 6969 O O . GLY A 1 900 ? 4.369 27.564 -25.739 1.00 75.31 900 GLY A O 1
ATOM 6970 N N . VAL A 1 901 ? 5.277 26.162 -24.230 1.00 79.00 901 VAL A N 1
ATOM 6971 C CA . VAL A 1 901 ? 6.681 26.352 -24.597 1.00 79.00 901 VAL A CA 1
ATOM 6972 C C . VAL A 1 901 ? 7.112 25.138 -25.410 1.00 79.00 901 VAL A C 1
ATOM 6974 O O . VAL A 1 901 ? 6.896 24.009 -24.971 1.00 79.00 901 VAL A O 1
ATOM 6977 N N . ILE A 1 902 ? 7.717 25.370 -26.573 1.00 85.12 902 ILE A N 1
ATOM 6978 C CA . ILE A 1 902 ? 8.265 24.318 -27.439 1.00 85.12 902 ILE A CA 1
ATOM 6979 C C . ILE A 1 902 ? 9.773 24.148 -27.205 1.00 85.12 902 ILE A C 1
ATOM 6981 O O . ILE A 1 902 ? 10.504 25.136 -27.178 1.00 85.12 902 ILE A O 1
ATOM 6985 N N . SER A 1 903 ? 10.257 22.911 -27.092 1.00 84.12 903 SER A N 1
ATOM 6986 C CA . SER A 1 903 ? 11.681 22.552 -27.168 1.00 84.12 903 SER A CA 1
ATOM 6987 C C . SER A 1 903 ? 11.935 21.632 -28.366 1.00 84.12 903 SER A C 1
ATOM 6989 O O . SER A 1 903 ? 11.079 20.833 -28.746 1.00 84.12 903 SER A O 1
ATOM 6991 N N . ILE A 1 904 ? 13.104 21.765 -28.996 1.00 86.00 904 ILE A N 1
ATOM 6992 C CA . ILE A 1 904 ? 13.467 21.066 -30.241 1.00 86.00 904 ILE A CA 1
ATOM 6993 C C . ILE A 1 904 ? 14.782 20.321 -30.021 1.00 86.00 904 ILE A C 1
ATOM 6995 O O . ILE A 1 904 ? 15.792 20.940 -29.678 1.00 86.00 904 ILE A O 1
ATOM 6999 N N . THR A 1 905 ? 14.798 19.015 -30.294 1.00 82.19 905 THR A N 1
ATOM 7000 C CA . THR A 1 905 ? 15.966 18.149 -30.068 1.00 82.19 905 THR A CA 1
ATOM 7001 C C . THR A 1 905 ? 16.269 17.302 -31.306 1.00 82.19 905 THR A C 1
ATOM 7003 O O . THR A 1 905 ? 15.380 16.703 -31.905 1.00 82.19 905 THR A O 1
ATOM 7006 N N . GLY A 1 906 ? 17.544 17.237 -31.704 1.00 77.44 906 GLY A N 1
ATOM 7007 C CA . GLY A 1 906 ? 18.010 16.371 -32.798 1.00 77.44 906 GLY A CA 1
ATOM 7008 C C . GLY A 1 906 ? 17.782 16.885 -34.230 1.00 77.44 906 GLY A C 1
ATOM 7009 O O . GLY A 1 906 ? 18.031 16.125 -35.171 1.00 77.44 906 GLY A O 1
ATOM 7010 N N . ALA A 1 907 ? 17.335 18.135 -34.399 1.00 84.56 907 ALA A N 1
ATOM 7011 C CA . ALA A 1 907 ? 17.241 18.829 -35.689 1.00 84.56 907 ALA A CA 1
ATOM 7012 C C . ALA A 1 907 ? 18.600 19.406 -36.133 1.00 84.56 907 ALA A C 1
ATOM 7014 O O . ALA A 1 907 ? 19.389 19.847 -35.295 1.00 84.56 907 ALA A O 1
ATOM 7015 N N . GLU A 1 908 ? 18.857 19.458 -37.443 1.00 86.31 908 GLU A N 1
ATOM 7016 C CA . GLU A 1 908 ? 20.022 20.164 -37.998 1.00 86.31 908 GLU A CA 1
ATOM 7017 C C . GLU A 1 908 ? 19.908 21.690 -37.795 1.00 86.31 908 GLU A C 1
ATOM 7019 O O . GLU A 1 908 ? 18.787 22.204 -37.763 1.00 86.31 908 GLU A O 1
ATOM 7024 N N . PRO A 1 909 ? 21.021 22.452 -37.701 1.00 84.38 909 PRO A N 1
ATOM 7025 C CA . PRO A 1 909 ? 20.979 23.888 -37.403 1.00 84.38 909 PRO A CA 1
ATOM 7026 C C . PRO A 1 909 ? 20.088 24.706 -38.350 1.00 84.38 909 PRO A C 1
ATOM 7028 O O . PRO A 1 909 ? 19.178 25.390 -37.886 1.00 84.38 909 PRO A O 1
ATOM 7031 N N . ALA A 1 910 ? 20.267 24.564 -39.668 1.00 84.94 910 ALA A N 1
ATOM 7032 C CA . ALA A 1 910 ? 19.464 25.278 -40.669 1.00 84.94 910 ALA A CA 1
ATOM 7033 C C . ALA A 1 910 ? 17.966 24.911 -40.601 1.00 84.94 910 ALA A C 1
ATOM 7035 O O . ALA A 1 910 ? 17.088 25.739 -40.832 1.00 84.94 910 ALA A O 1
ATOM 7036 N N . THR A 1 911 ? 17.664 23.666 -40.242 1.00 88.12 911 THR A N 1
ATOM 7037 C CA . THR A 1 911 ? 16.298 23.147 -40.092 1.00 88.12 911 THR A CA 1
ATOM 7038 C C . THR A 1 911 ? 15.641 23.651 -38.817 1.00 88.12 911 THR A C 1
ATOM 7040 O O . THR A 1 911 ? 14.458 23.988 -38.823 1.00 88.12 911 THR A O 1
ATOM 7043 N N . ARG A 1 912 ? 16.418 23.761 -37.734 1.00 88.50 912 ARG A N 1
ATOM 7044 C CA . ARG A 1 912 ? 15.996 24.375 -36.474 1.00 88.50 912 ARG A CA 1
ATOM 7045 C C . ARG A 1 912 ? 15.689 25.859 -36.674 1.00 88.50 912 ARG A C 1
ATOM 7047 O O . ARG A 1 912 ? 14.646 26.308 -36.215 1.00 88.50 912 ARG A O 1
ATOM 7054 N N . GLU A 1 913 ? 16.530 26.593 -37.403 1.00 88.50 913 GLU A N 1
ATOM 7055 C CA . GLU A 1 913 ? 16.280 27.996 -37.772 1.00 88.50 913 GLU A CA 1
ATOM 7056 C C . GLU A 1 913 ? 15.014 28.152 -38.629 1.00 88.50 913 GLU A C 1
ATOM 7058 O O . GLU A 1 913 ? 14.167 28.998 -38.331 1.00 88.50 913 GLU A O 1
ATOM 7063 N N . ALA A 1 914 ? 14.830 27.301 -39.645 1.00 89.69 914 ALA A N 1
ATOM 7064 C CA . ALA A 1 914 ? 13.625 27.303 -40.474 1.00 89.69 914 ALA A CA 1
ATOM 7065 C C . ALA A 1 914 ? 12.347 27.013 -39.657 1.00 89.69 914 ALA A C 1
ATOM 7067 O O . ALA A 1 914 ? 11.345 27.707 -39.832 1.00 89.69 914 ALA A O 1
ATOM 7068 N N . LEU A 1 915 ? 12.383 26.065 -38.711 1.00 90.06 915 LEU A N 1
ATOM 7069 C CA . LEU A 1 915 ? 11.258 25.800 -37.806 1.00 90.06 915 LEU A CA 1
ATOM 7070 C C . LEU A 1 915 ? 11.005 26.974 -36.846 1.00 90.06 915 LEU A C 1
ATOM 7072 O O . LEU A 1 915 ? 9.863 27.400 -36.687 1.00 90.06 915 LEU A O 1
ATOM 7076 N N . ILE A 1 916 ? 12.053 27.546 -36.244 1.00 89.38 916 ILE A N 1
ATOM 7077 C CA . ILE A 1 916 ? 11.940 28.720 -35.362 1.00 89.38 916 ILE A CA 1
ATOM 7078 C C . ILE A 1 916 ? 11.293 29.897 -36.104 1.00 89.38 916 ILE A C 1
ATOM 7080 O O . ILE A 1 916 ? 10.459 30.594 -35.524 1.00 89.38 916 ILE A O 1
ATOM 7084 N N . LYS A 1 917 ? 11.591 30.085 -37.396 1.00 89.50 917 LYS A N 1
ATOM 7085 C CA . LYS A 1 917 ? 10.953 31.105 -38.240 1.00 89.50 917 LYS A CA 1
ATOM 7086 C C . LYS A 1 917 ? 9.442 30.876 -38.384 1.00 89.50 917 LYS A C 1
ATOM 7088 O O . LYS A 1 917 ? 8.685 31.839 -38.256 1.00 89.50 917 LYS A O 1
ATOM 7093 N N . VAL A 1 918 ? 8.996 29.632 -38.585 1.00 89.88 918 VAL A N 1
ATOM 7094 C CA . VAL A 1 918 ? 7.561 29.275 -38.605 1.00 89.88 918 VAL A CA 1
ATOM 7095 C C . VAL A 1 918 ? 6.917 29.566 -37.245 1.00 89.88 918 VAL A C 1
ATOM 7097 O O . VAL A 1 918 ? 5.944 30.313 -37.175 1.00 89.88 918 VAL A O 1
ATOM 7100 N N . LEU A 1 919 ? 7.503 29.077 -36.145 1.00 89.88 919 LEU A N 1
ATOM 7101 C CA . LEU A 1 919 ? 6.981 29.305 -34.788 1.00 89.88 919 LEU A CA 1
ATOM 7102 C C . LEU A 1 919 ? 6.874 30.801 -34.448 1.00 89.88 919 LEU A C 1
ATOM 7104 O O . LEU A 1 919 ? 5.851 31.257 -33.937 1.00 89.88 919 LEU A O 1
ATOM 7108 N N . THR A 1 920 ? 7.896 31.583 -34.802 1.00 88.50 920 THR A N 1
ATOM 7109 C CA . THR A 1 920 ? 7.929 33.039 -34.590 1.00 88.50 920 THR A CA 1
ATOM 7110 C C . THR A 1 920 ? 6.854 33.759 -35.401 1.00 88.50 920 THR A C 1
ATOM 7112 O O . THR A 1 920 ? 6.212 34.671 -34.885 1.00 88.50 920 THR A O 1
ATOM 7115 N N . THR A 1 921 ? 6.606 33.327 -36.643 1.00 91.12 921 THR A N 1
ATOM 7116 C CA . THR A 1 921 ? 5.570 33.907 -37.519 1.00 91.12 921 THR A CA 1
ATOM 7117 C C . THR A 1 921 ? 4.169 33.782 -36.904 1.00 91.12 921 THR A C 1
ATOM 7119 O O . THR A 1 921 ? 3.355 34.696 -37.031 1.00 91.12 921 THR A O 1
ATOM 7122 N N . HIS A 1 922 ? 3.917 32.706 -36.152 1.00 88.56 922 HIS A N 1
ATOM 7123 C CA . HIS A 1 922 ? 2.651 32.453 -35.450 1.00 88.56 922 HIS A CA 1
ATOM 7124 C C . HIS A 1 922 ? 2.641 32.884 -33.974 1.00 88.56 922 HIS A C 1
ATOM 7126 O O . HIS A 1 922 ? 1.691 32.578 -33.256 1.00 88.56 922 HIS A O 1
ATOM 7132 N N . ASN A 1 923 ? 3.658 33.623 -33.513 1.00 85.81 923 ASN A N 1
ATOM 7133 C CA . ASN A 1 923 ? 3.834 34.057 -32.116 1.00 85.81 923 ASN A CA 1
ATOM 7134 C C . ASN A 1 923 ? 3.863 32.901 -31.089 1.00 85.81 923 ASN A C 1
ATOM 7136 O O . ASN A 1 923 ? 3.425 33.065 -29.948 1.00 85.81 923 ASN A O 1
ATOM 7140 N N . VAL A 1 924 ? 4.379 31.733 -31.477 1.00 84.88 924 VAL A N 1
ATOM 7141 C CA . VAL A 1 924 ? 4.520 30.565 -30.595 1.00 84.88 924 VAL A CA 1
ATOM 7142 C C . VAL A 1 924 ? 5.789 30.679 -29.745 1.00 84.88 924 VAL A C 1
ATOM 7144 O O . VAL A 1 924 ? 6.875 30.949 -30.260 1.00 84.88 924 VAL A O 1
ATOM 7147 N N . ALA A 1 925 ? 5.665 30.447 -28.436 1.00 79.44 925 ALA A N 1
ATOM 7148 C CA . ALA A 1 925 ? 6.791 30.496 -27.508 1.00 79.44 925 ALA A CA 1
ATOM 7149 C C . ALA A 1 925 ? 7.661 29.228 -27.592 1.00 79.44 925 ALA A C 1
ATOM 7151 O O . ALA A 1 925 ? 7.159 28.105 -27.584 1.00 79.44 925 ALA A O 1
ATOM 7152 N N . TYR A 1 926 ? 8.984 29.401 -27.604 1.00 79.56 926 TYR A N 1
ATOM 7153 C CA . TYR A 1 926 ? 9.951 28.302 -27.628 1.00 79.56 926 TYR A CA 1
ATOM 7154 C C . TYR A 1 926 ? 11.104 28.530 -26.639 1.00 79.56 926 TYR A C 1
ATOM 7156 O O . TYR A 1 926 ? 11.398 29.659 -26.247 1.00 79.56 926 TYR A O 1
ATOM 7164 N N . SER A 1 927 ? 11.746 27.438 -26.224 1.00 71.12 927 SER A N 1
ATOM 7165 C CA . SER A 1 927 ? 12.967 27.412 -25.418 1.00 71.12 927 SER A CA 1
ATOM 7166 C C . SER A 1 927 ? 14.165 27.080 -26.303 1.00 71.12 927 SER A C 1
ATOM 7168 O O . SER A 1 927 ? 14.146 26.116 -27.068 1.00 71.12 927 SER A O 1
ATOM 7170 N N . GLU A 1 928 ? 15.248 27.840 -26.162 1.00 52.72 928 GLU A N 1
ATOM 7171 C CA . GLU A 1 928 ? 16.536 27.487 -26.773 1.00 52.72 928 GLU A CA 1
ATOM 7172 C C . GLU A 1 928 ? 17.292 26.412 -25.978 1.00 52.72 928 GLU A C 1
ATOM 7174 O O . GLU A 1 928 ? 18.117 25.693 -26.553 1.00 52.72 928 GLU A O 1
ATOM 7179 N N . ARG A 1 929 ? 17.004 26.291 -24.672 1.00 43.97 929 ARG A N 1
ATOM 7180 C CA . ARG A 1 929 ? 17.619 25.298 -23.784 1.00 43.97 929 ARG A CA 1
ATOM 7181 C C . ARG A 1 929 ? 16.928 23.947 -23.939 1.00 43.97 929 ARG A C 1
ATOM 7183 O O . ARG A 1 929 ? 15.708 23.865 -23.777 1.00 43.97 929 ARG A O 1
ATOM 7190 N N . VAL A 1 930 ? 17.764 22.957 -24.256 1.00 36.03 930 VAL A N 1
ATOM 7191 C CA . VAL A 1 930 ? 17.502 21.510 -24.261 1.00 36.03 930 VAL A CA 1
ATOM 7192 C C . VAL A 1 930 ? 17.428 21.008 -22.824 1.00 36.03 930 VAL A C 1
ATOM 7194 O O . VAL A 1 930 ? 18.269 21.477 -22.022 1.00 36.03 930 VAL A O 1
#